Protein 2X9G (pdb70)

Nearest PDB structures (foldseek):
  4cm7-assembly1_B  TM=9.982E-01  e=1.549E-52  Trypanosoma brucei brucei
  4clo-assembly1_B  TM=9.879E-01  e=3.858E-52  Trypanosoma brucei brucei
  2yhu-assembly1_C  TM=1.003E+00  e=4.403E-51  Trypanosoma brucei
  3bmq-assembly1_B  TM=9.963E-01  e=1.317E-50  Trypanosoma brucei brucei
  4cm7-assembly1_A  TM=9.949E-01  e=1.399E-50  Trypanosoma brucei brucei

GO terms:
  GO:0047040 pteridine reductase activity (F, IMP)

Solvent-accessible surface area: 34287 Å² total; per-residue (Å²): 161,36,40,0,0,0,0,2,24,0,7,109,92,29,1,72,19,0,0,35,30,0,1,127,79,24,19,35,0,0,0,2,28,81,126,31,44,153,31,0,72,54,0,8,89,93,12,41,117,129,80,91,125,13,5,52,54,13,97,10,68,8,31,39,52,117,96,2,27,56,29,0,93,72,0,0,37,13,0,36,160,44,11,58,69,2,9,0,0,0,6,22,20,50,22,101,44,66,5,53,0,18,129,134,108,83,34,82,46,36,6,17,35,0,7,0,17,1,0,1,0,5,1,6,0,0,25,14,0,7,83,108,90,174,81,50,20,0,0,0,0,9,8,25,11,15,17,64,13,4,41,92,19,33,0,0,25,5,0,0,11,10,3,2,20,0,0,0,18,6,0,0,9,17,0,3,90,122,40,1,6,0,0,0,0,3,17,17,14,7,66,16,44,130,97,54,43,104,105,85,41,46,70,33,45,134,34,0,7,16,51,126,161,33,0,50,15,98,51,0,0,20,0,0,31,11,0,2,34,55,50,1,48,7,2,0,1,2,48,1,44,2,0,0,0,0,10,4,29,45,21,174,34,40,0,0,0,0,2,23,0,5,113,103,31,0,75,10,0,0,24,47,0,1,130,80,26,18,38,0,0,0,2,28,82,126,30,45,154,26,0,68,61,0,8,91,88,7,42,189,125,76,88,127,12,5,48,52,14,96,10,68,7,31,29,45,111,88,1,24,65,28,0,96,72,0,0,31,16,0,34,156,45,15,61,68,1,8,0,0,0,6,22,19,52,22,103,48,69,3,72,0,68,160,75,30,50,49,34,5,19,32,0,4,0,16,1,0,2,0,5,1,5,1,0,38,15,0,1,70,113,50,155,172,80,33,17,0,0,0,0,9,8,27,12,16,18,64,13,3,40,96,18,32,0,0,25,6,0,0,10,8,3,2,19,0,0,0,18,4,0,0,12,18,0,3,89,93,39,0,5,0,0,0,0,2,15,17,14,8,63,18,52,136,96,55,31,97,120,74,26,56,96,49,47,150,60,0,8,17,34,124,147,38,0,42,7,92,53,0,0,28,0,0,36,12,0,3,33,48,47,0,79,6,1,0,1,1,50,2,44,2,0,0,0,0,9,4,35,46,25,193,37,42,0,0,0,0,2,23,0,6,109,94,30,1,76,11,0,0,24,49,0,3,128,81,26,18,46,0,0,0,2,28,82,127,32,46,158,26,0,66,65,0,7,90,82,4,44,176,133,87,88,124,13,5,48,47,12,96,8,67,7,30,39,43,107,89,1,33,68,29,0,97,75,0,0,37,2,0,37,168,42,15,60,66,1,7,0,0,0,5,23,19,52,22,96,44,66,4,70,0,38,167,134,100,71,30,46,52,33,6,20,33,0,7,0,16,1,0,2,0,5,1,6,1,0,35,16,0,2,70,112,34,94,118,143,52,19,0,0,0,0,8,8,25,12,16,19,64,13,7,44,104,18,31,0,0,24,4,0,0,11,6,2,2,18,0,0,0,17,5,0,0,16,16,0,3,89,96,39,0,7,0,0,0,0,2,16,18,15,7,64,18,44,128,99,50,30,107,110,69,31,54,100,37,58,142,51,0,8,18,30,128,144,36,0,42,6,93,51,0,0,28,0,0,33,11,0,2,34,45,50,0,96,7,1,0,1,2,50,1,44,1,0,0,0,0,10,4,30,43,22,166,34,40,0,0,0,0,2,23,0,6,112,92,28,1,79,10,0,0,25,48,0,4,128,79,26,19,34,0,0,0,2,27,82,126,29,41,158,31,0,72,64,0,8,66,74,5,41,162,132,87,86,120,13,5,51,51,12,96,8,66,7,31,30,48,112,101,2,24,66,30,0,93,74,0,0,42,6,0,37,165,43,11,59,66,2,8,0,0,0,6,22,20,51,22,98,46,68,2,62,1,25,170,162,74,30,64,48,34,5,17,33,0,5,0,17,1,0,2,0,6,1,6,1,0,43,17,0,10,117,100,92,137,39,21,0,0,0,0,9,8,26,12,15,18,60,14,4,41,95,18,31,0,0,24,5,1,0,11,9,3,2,20,0,0,0,18,5,0,0,13,12,0,4,86,129,41,1,5,0,0,0,0,2,16,18,17,8,63,18,42,130,104,51,35,114,128,81,36,70,97,35,59,118,14,0,5,18,31,126,150,37,0,41,6,94,32,0,0,26,0,0,34,12,0,2,33,46,49,0,76,8,2,0,1,2,48,1,45,1,1,0,1,0,11,4,30,41,24

Structure (mmCIF, N/CA/C/O backbone):
data_2X9G
#
_entry.id   2X9G
#
_cell.length_a   74.720
_cell.length_b   90.570
_cell.length_c   82.580
_cell.angle_alpha   90.00
_cell.angle_beta   115.61
_cell.angle_gamma   90.00
#
_symmetry.space_group_name_H-M   'P 1 21 1'
#
loop_
_entity.id
_entity.type
_entity.pdbx_description
1 polymer 'PTERIDINE REDUCTASE'
2 non-polymer 'NADP NICOTINAMIDE-ADENINE-DINUCLEOTIDE PHOSPHATE'
3 non-polymer '2-{4-[2-(2-AMINO-4-OXO-4,7-DIHYDRO-3H-PYRROLO[2,3-D]PYRIMIDIN-5-YL)-ETHYL]-BENZOYLAMINO}-PENTANEDIOIC ACID'
4 non-polymer 'ACETATE ION'
5 water water
#
loop_
_atom_site.group_PDB
_atom_site.id
_atom_site.type_symbol
_atom_site.label_atom_id
_atom_site.label_alt_id
_atom_site.label_comp_id
_atom_site.label_asym_id
_atom_site.label_entity_id
_atom_site.label_seq_id
_atom_site.pdbx_PDB_ins_code
_atom_site.Cartn_x
_atom_site.Cartn_y
_atom_site.Cartn_z
_atom_site.occupancy
_atom_site.B_iso_or_equiv
_atom_site.auth_seq_id
_atom_site.auth_comp_id
_atom_site.auth_asym_id
_atom_site.auth_atom_id
_atom_site.pdbx_PDB_model_num
ATOM 1 N N . GLU A 1 22 ? 18.217 12.067 -11.742 1.00 57.61 2 GLU A N 1
ATOM 2 C CA . GLU A 1 22 ? 19.056 11.337 -10.775 1.00 42.60 2 GLU A CA 1
ATOM 3 C C . GLU A 1 22 ? 18.227 10.385 -9.945 1.00 33.14 2 GLU A C 1
ATOM 4 O O . GLU A 1 22 ? 17.069 10.556 -9.561 1.00 38.77 2 GLU A O 1
ATOM 15 N N . ALA A 1 23 ? 18.839 9.237 -9.593 1.00 26.05 3 ALA A N 1
ATOM 16 C CA . ALA A 1 23 ? 17.977 8.314 -8.869 1.00 21.08 3 ALA A CA 1
ATOM 17 C C . ALA A 1 23 ? 17.956 8.651 -7.396 1.00 17.29 3 ALA A C 1
ATOM 18 O O . ALA A 1 23 ? 18.958 9.044 -6.809 1.00 18.03 3 ALA A O 1
ATOM 25 N N . PRO A 1 24 ? 16.824 8.448 -6.762 1.00 13.90 4 PRO A N 1
ATOM 26 C CA . PRO A 1 24 ? 16.713 8.685 -5.308 1.00 13.19 4 PRO A CA 1
ATOM 27 C C . PRO A 1 24 ? 17.450 7.602 -4.562 1.00 11.76 4 PRO A C 1
ATOM 28 O O . PRO A 1 24 ? 17.804 6.580 -5.145 1.00 13.59 4 PRO A O 1
ATOM 39 N N . ALA A 1 25 ? 17.647 7.807 -3.267 1.00 11.29 5 ALA A N 1
ATOM 40 C CA . ALA A 1 25 ? 18.370 6.864 -2.429 1.00 10.45 5 ALA A CA 1
ATOM 41 C C . ALA A 1 25 ? 17.589 6.586 -1.146 1.00 10.03 5 ALA A C 1
ATOM 42 O O . ALA A 1 25 ? 16.913 7.434 -0.590 1.00 10.42 5 ALA A O 1
ATOM 49 N N . ALA A 1 26 ? 17.732 5.350 -0.672 1.00 9.51 6 ALA A N 1
ATOM 50 C CA . ALA A 1 26 ? 17.033 4.898 0.499 1.00 8.66 6 ALA A CA 1
ATOM 51 C C . ALA A 1 26 ? 17.957 4.143 1.441 1.00 9.18 6 ALA A C 1
ATOM 52 O O . ALA A 1 26 ? 18.839 3.432 0.983 1.00 10.62 6 ALA A O 1
ATOM 59 N N . VAL A 1 27 ? 17.720 4.319 2.732 1.00 8.30 7 VAL A N 1
ATOM 60 C CA . VAL A 1 27 ? 18.298 3.486 3.778 1.00 8.32 7 VAL A CA 1
ATOM 61 C C . VAL A 1 27 ? 17.264 2.478 4.254 1.00 7.59 7 VAL A C 1
ATOM 62 O O . VAL A 1 27 ? 16.137 2.889 4.603 1.00 8.65 7 VAL A O 1
ATOM 75 N N . VAL A 1 28 ? 17.605 1.201 4.315 1.00 7.86 8 VAL A N 1
ATOM 76 C CA . VAL A 1 28 ? 16.753 0.173 4.906 1.00 7.95 8 VAL A CA 1
ATOM 77 C C . VAL A 1 28 ? 17.550 -0.472 6.046 1.00 7.81 8 VAL A C 1
ATOM 78 O O . VAL A 1 28 ? 18.600 -1.059 5.804 1.00 8.20 8 VAL A O 1
ATOM 91 N N . THR A 1 29 ? 17.030 -0.384 7.264 1.00 7.53 9 THR A N 1
ATOM 92 C CA . THR A 1 29 ? 17.735 -1.017 8.378 1.00 7.41 9 THR A CA 1
ATOM 93 C C . THR A 1 29 ? 17.377 -2.491 8.451 1.00 7.94 9 THR A C 1
ATOM 94 O O . THR A 1 29 ? 16.265 -2.940 8.066 1.00 8.30 9 THR A O 1
ATOM 104 N N . GLY A 1 30 ? 18.345 -3.302 8.893 1.00 8.32 10 GLY A N 1
ATOM 105 C CA . GLY A 1 30 ? 18.118 -4.720 8.971 1.00 8.72 10 GLY A CA 1
ATOM 106 C C . GLY A 1 30 ? 17.699 -5.361 7.664 1.00 8.27 10 GLY A C 1
ATOM 107 O O . GLY A 1 30 ? 16.803 -6.182 7.603 1.00 10.03 10 GLY A O 1
ATOM 111 N N . ALA A 1 31 ? 18.468 -5.029 6.611 1.00 9.15 11 ALA A N 1
ATOM 112 C CA . ALA A 1 31 ? 18.058 -5.347 5.241 1.00 9.12 11 ALA A CA 1
ATOM 113 C C . ALA A 1 31 ? 18.730 -6.561 4.640 1.00 9.06 11 ALA A C 1
ATOM 114 O O . ALA A 1 31 ? 18.536 -6.823 3.441 1.00 9.99 11 ALA A O 1
ATOM 121 N N . ALA A 1 32 ? 19.505 -7.330 5.395 1.00 9.79 12 ALA A N 1
ATOM 122 C CA . ALA A 1 32 ? 20.194 -8.448 4.779 1.00 10.59 12 ALA A CA 1
ATOM 123 C C . ALA A 1 32 ? 19.272 -9.592 4.403 1.00 10.86 12 ALA A C 1
ATOM 124 O O . ALA A 1 32 ? 19.613 -10.345 3.498 1.00 13.22 12 ALA A O 1
ATOM 131 N N . LYS A 1 33 ? 18.186 -9.807 5.117 1.00 9.86 13 LYS A N 1
ATOM 132 C CA . LYS A 1 33 ? 17.356 -10.979 5.016 1.00 11.69 13 LYS A CA 1
ATOM 133 C C . LYS A 1 33 ? 15.891 -10.618 5.138 1.00 9.69 13 LYS A C 1
ATOM 134 O O . LYS A 1 33 ? 15.529 -9.517 5.566 1.00 10.61 13 LYS A O 1
ATOM 150 N N . ARG A 1 34 ? 15.036 -11.560 4.809 1.00 10.08 14 ARG A N 1
ATOM 151 C CA . ARG A 1 34 ? 13.632 -11.520 5.254 1.00 10.25 14 ARG A CA 1
ATOM 152 C C . ARG A 1 34 ? 12.926 -10.256 4.766 1.00 9.04 14 ARG A C 1
ATOM 153 O O . ARG A 1 34 ? 13.077 -9.884 3.599 1.00 10.11 14 ARG A O 1
ATOM 170 N N . ILE A 1 35 ? 12.139 -9.559 5.592 1.00 8.54 15 ILE A N 1
ATOM 171 C CA . ILE A 1 35 ? 11.368 -8.438 5.108 1.00 8.73 15 ILE A CA 1
ATOM 172 C C . ILE A 1 35 ? 12.234 -7.272 4.698 1.00 8.00 15 ILE A C 1
ATOM 173 O O . ILE A 1 35 ? 11.975 -6.623 3.687 1.00 8.12 15 ILE A O 1
ATOM 189 N N . GLY A 1 36 ? 13.307 -6.978 5.466 1.00 8.60 16 GLY A N 1
ATOM 190 C CA . GLY A 1 36 ? 14.178 -5.878 5.059 1.00 8.26 16 GLY A CA 1
ATOM 191 C C . GLY A 1 36 ? 14.828 -6.113 3.695 1.00 7.90 16 GLY A C 1
ATOM 192 O O . GLY A 1 36 ? 14.883 -5.157 2.898 1.00 8.31 16 GLY A O 1
ATOM 196 N N . ARG A 1 37 ? 15.274 -7.330 3.407 1.00 8.78 17 ARG A N 1
ATOM 197 C CA . ARG A 1 37 ? 15.799 -7.628 2.060 1.00 9.05 17 ARG A CA 1
ATOM 198 C C . ARG A 1 37 ? 14.707 -7.381 1.016 1.00 9.26 17 ARG A C 1
ATOM 199 O O . ARG A 1 37 ? 14.966 -6.781 -0.025 1.00 9.59 17 ARG A O 1
ATOM 216 N N . ALA A 1 38 ? 13.490 -7.849 1.252 1.00 9.19 18 ALA A N 1
ATOM 217 C CA . ALA A 1 38 ? 12.423 -7.689 0.298 1.00 9.01 18 ALA A CA 1
ATOM 218 C C . ALA A 1 38 ? 12.151 -6.211 0.019 1.00 8.72 18 ALA A C 1
ATOM 219 O O . ALA A 1 38 ? 11.902 -5.851 -1.119 1.00 9.57 18 ALA A O 1
ATOM 226 N N . ILE A 1 39 ? 12.171 -5.390 1.058 1.00 7.79 19 ILE A N 1
ATOM 227 C CA . ILE A 1 39 ? 12.001 -3.956 0.888 1.00 8.10 19 ILE A CA 1
ATOM 228 C C . ILE A 1 39 ? 13.147 -3.349 0.099 1.00 8.46 19 ILE A C 1
ATOM 229 O O . ILE A 1 39 ? 12.913 -2.581 -0.842 1.00 8.94 19 ILE A O 1
ATOM 245 N N . ALA A 1 40 ? 14.400 -3.686 0.447 1.00 9.03 20 ALA A N 1
ATOM 246 C CA . ALA A 1 40 ? 15.529 -3.195 -0.350 1.00 9.65 20 ALA A CA 1
ATOM 247 C C . ALA A 1 40 ? 15.451 -3.579 -1.813 1.00 9.61 20 ALA A C 1
ATOM 248 O O . ALA A 1 40 ? 15.678 -2.759 -2.717 1.00 10.36 20 ALA A O 1
ATOM 255 N N . VAL A 1 41 ? 15.113 -4.830 -2.084 1.00 10.15 21 VAL A N 1
ATOM 256 C CA . VAL A 1 41 ? 15.021 -5.320 -3.440 1.00 10.58 21 VAL A CA 1
ATOM 257 C C . VAL A 1 41 ? 13.919 -4.567 -4.204 1.00 10.19 21 VAL A C 1
ATOM 258 O O . VAL A 1 41 ? 14.136 -4.116 -5.325 1.00 12.06 21 VAL A O 1
ATOM 271 N N . LYS A 1 42 ? 12.742 -4.381 -3.563 1.00 10.80 22 LYS A N 1
ATOM 272 C CA . LYS A 1 42 ? 11.654 -3.703 -4.260 1.00 10.91 22 LYS A CA 1
ATOM 273 C C . LYS A 1 42 ? 11.995 -2.237 -4.488 1.00 10.69 22 LYS A C 1
ATOM 274 O O . LYS A 1 42 ? 11.689 -1.682 -5.564 1.00 10.86 22 LYS A O 1
ATOM 290 N N . LEU A 1 43 ? 12.600 -1.553 -3.501 1.00 9.99 23 LEU A N 1
ATOM 291 C CA . LEU A 1 43 ? 13.007 -0.186 -3.737 1.00 9.86 23 LEU A CA 1
ATOM 292 C C . LEU A 1 43 ? 14.003 -0.122 -4.906 1.00 10.45 23 LEU A C 1
ATOM 293 O O . LEU A 1 43 ? 13.930 0.756 -5.756 1.00 11.25 23 LEU A O 1
ATOM 309 N N . HIS A 1 44 ? 14.979 -1.061 -4.915 1.00 10.54 24 HIS A N 1
ATOM 310 C CA . HIS A 1 44 ? 15.965 -1.061 -5.977 1.00 11.12 24 HIS A CA 1
ATOM 311 C C . HIS A 1 44 ? 15.286 -1.243 -7.328 1.00 11.88 24 HIS A C 1
ATOM 312 O O . HIS A 1 44 ? 15.626 -0.607 -8.315 1.00 13.31 24 HIS A O 1
ATOM 325 N N . GLN A 1 45 ? 14.339 -2.161 -7.402 1.00 12.80 25 GLN A N 1
ATOM 326 C CA . GLN A 1 45 ? 13.606 -2.428 -8.639 1.00 14.02 25 GLN A CA 1
ATOM 327 C C . GLN A 1 45 ? 12.802 -1.219 -9.107 1.00 14.66 25 GLN A C 1
ATOM 328 O O . GLN A 1 45 ? 12.563 -1.079 -10.297 1.00 18.86 25 GLN A O 1
ATOM 340 N N . THR A 1 46 ? 12.388 -0.349 -8.190 1.00 14.19 26 THR A N 1
ATOM 341 C CA . THR A 1 46 ? 11.622 0.852 -8.430 1.00 15.32 26 THR A CA 1
ATOM 342 C C . THR A 1 46 ? 12.573 1.945 -8.905 1.00 15.24 26 THR A C 1
ATOM 343 O O . THR A 1 46 ? 12.171 2.954 -9.463 1.00 20.91 26 THR A O 1
ATOM 353 N N . GLY A 1 47 ? 13.898 1.766 -8.739 1.00 14.65 27 GLY A N 1
ATOM 354 C CA . GLY A 1 47 ? 14.853 2.739 -9.241 1.00 14.62 27 GLY A CA 1
ATOM 355 C C . GLY A 1 47 ? 15.673 3.410 -8.151 1.00 13.29 27 GLY A C 1
ATOM 356 O O . GLY A 1 47 ? 16.484 4.295 -8.457 1.00 15.46 27 GLY A O 1
ATOM 360 N N . TYR A 1 48 ? 15.486 3.021 -6.887 1.00 12.41 28 TYR A N 1
ATOM 361 C CA . TYR A 1 48 ? 16.305 3.561 -5.810 1.00 11.59 28 TYR A CA 1
ATOM 362 C C . TYR A 1 48 ? 17.698 2.912 -5.784 1.00 11.26 28 TYR A C 1
ATOM 363 O O . TYR A 1 48 ? 17.891 1.756 -6.073 1.00 12.82 28 TYR A O 1
ATOM 380 N N . ARG A 1 49 ? 18.636 3.737 -5.364 1.00 11.55 29 ARG A N 1
ATOM 381 C CA . ARG A 1 49 ? 19.912 3.298 -4.812 1.00 11.19 29 ARG A CA 1
ATOM 382 C C . ARG A 1 49 ? 19.669 2.976 -3.346 1.00 10.46 29 ARG A C 1
ATOM 383 O O . ARG A 1 49 ? 18.875 3.681 -2.726 1.00 12.14 29 ARG A O 1
ATOM 400 N N . VAL A 1 50 ? 20.343 1.964 -2.796 1.00 10.60 30 VAL A N 1
ATOM 401 C CA . VAL A 1 50 ? 19.996 1.526 -1.463 1.00 10.31 30 VAL A CA 1
ATOM 402 C C . VAL A 1 50 ? 21.278 1.330 -0.595 1.00 10.98 30 VAL A C 1
ATOM 403 O O . VAL A 1 50 ? 22.304 0.819 -1.019 1.00 11.47 30 VAL A O 1
ATOM 416 N N . VAL A 1 51 ? 21.110 1.732 0.676 1.00 10.59 31 VAL A N 1
ATOM 417 C CA . VAL A 1 51 ? 22.004 1.385 1.753 1.00 10.76 31 VAL A CA 1
ATOM 418 C C . VAL A 1 51 ? 21.342 0.207 2.499 1.00 10.29 31 VAL A C 1
ATOM 419 O O . VAL A 1 51 ? 20.261 0.335 3.078 1.00 10.36 31 VAL A O 1
ATOM 432 N N . ILE A 1 52 ? 22.031 -0.960 2.464 1.00 10.05 32 ILE A N 1
ATOM 433 C CA . ILE A 1 52 ? 21.617 -2.156 3.178 1.00 9.95 32 ILE A CA 1
ATOM 434 C C . ILE A 1 52 ? 22.337 -2.168 4.532 1.00 10.18 32 ILE A C 1
ATOM 435 O O . ILE A 1 52 ? 23.487 -2.522 4.628 1.00 10.47 32 ILE A O 1
ATOM 451 N N . HIS A 1 53 ? 21.619 -1.696 5.545 1.00 9.90 33 HIS A N 1
ATOM 452 C CA . HIS A 1 53 ? 22.153 -1.777 6.896 1.00 9.62 33 HIS A CA 1
ATOM 453 C C . HIS A 1 53 ? 21.967 -3.196 7.401 1.00 9.42 33 HIS A C 1
ATOM 454 O O . HIS A 1 53 ? 21.023 -3.906 7.104 1.00 10.18 33 HIS A O 1
ATOM 467 N N . TYR A 1 54 ? 22.963 -3.616 8.206 1.00 10.23 34 TYR A N 1
ATOM 468 C CA . TYR A 1 54 ? 22.933 -4.919 8.863 1.00 9.91 34 TYR A CA 1
ATOM 469 C C . TYR A 1 54 ? 23.673 -4.804 10.179 1.00 10.25 34 TYR A C 1
ATOM 470 O O . TYR A 1 54 ? 24.410 -3.847 10.432 1.00 10.00 34 TYR A O 1
ATOM 487 N N . HIS A 1 55 ? 23.499 -5.832 11.016 1.00 9.97 35 HIS A N 1
ATOM 488 C CA . HIS A 1 55 ? 24.188 -5.931 12.310 1.00 11.03 35 HIS A CA 1
ATOM 489 C C . HIS A 1 55 ? 25.143 -7.123 12.269 1.00 10.40 35 HIS A C 1
ATOM 490 O O . HIS A 1 55 ? 26.358 -6.932 12.117 1.00 13.34 35 HIS A O 1
ATOM 503 N N . ASN A 1 56 ? 24.648 -8.352 12.317 1.00 11.55 36 ASN A N 1
ATOM 504 C CA . ASN A 1 56 ? 25.488 -9.511 12.311 1.00 11.88 36 ASN A CA 1
ATOM 505 C C . ASN A 1 56 ? 25.519 -10.210 10.965 1.00 12.20 36 ASN A C 1
ATOM 506 O O . ASN A 1 56 ? 26.422 -11.046 10.720 1.00 15.15 36 ASN A O 1
ATOM 515 N N . SER A 1 57 ? 24.580 -9.931 10.059 1.00 11.61 37 SER A N 1
ATOM 516 C CA . SER A 1 57 ? 24.458 -10.761 8.865 1.00 12.55 37 SER A CA 1
ATOM 517 C C . SER A 1 57 ? 25.243 -10.235 7.684 1.00 13.13 37 SER A C 1
ATOM 518 O O . SER A 1 57 ? 24.709 -9.837 6.656 1.00 12.51 37 SER A O 1
ATOM 525 N N . ALA A 1 58 ? 26.569 -10.223 7.872 1.00 14.80 38 ALA A N 1
ATOM 526 C CA . ALA A 1 58 ? 27.480 -9.624 6.899 1.00 15.35 38 ALA A CA 1
ATOM 527 C C . ALA A 1 58 ? 27.451 -10.331 5.575 1.00 14.85 38 ALA A C 1
ATOM 528 O O . ALA A 1 58 ? 27.323 -9.715 4.523 1.00 15.67 38 ALA A O 1
ATOM 535 N N . GLU A 1 59 ? 27.575 -11.652 5.613 1.00 15.92 39 GLU A N 1
ATOM 536 C CA . GLU A 1 59 ? 27.619 -12.422 4.369 1.00 18.32 39 GLU A CA 1
ATOM 537 C C . GLU A 1 59 ? 26.346 -12.208 3.546 1.00 17.00 39 GLU A C 1
ATOM 538 O O . GLU A 1 59 ? 26.371 -11.993 2.329 1.00 15.48 39 GLU A O 1
ATOM 550 N N . ALA A 1 60 ? 25.200 -12.255 4.224 1.00 13.88 40 ALA A N 1
ATOM 551 C CA . ALA A 1 60 ? 23.941 -12.010 3.537 1.00 13.30 40 ALA A CA 1
ATOM 552 C C . ALA A 1 60 ? 23.801 -10.616 2.982 1.00 12.62 40 ALA A C 1
ATOM 553 O O . ALA A 1 60 ? 23.271 -10.415 1.872 1.00 13.36 40 ALA A O 1
ATOM 560 N N . ALA A 1 61 ? 24.246 -9.617 3.732 1.00 12.49 41 ALA A N 1
ATOM 561 C CA . ALA A 1 61 ? 24.158 -8.219 3.279 1.00 12.91 41 ALA A CA 1
ATOM 562 C C . ALA A 1 61 ? 25.003 -8.039 2.024 1.00 13.43 41 ALA A C 1
ATOM 563 O O . ALA A 1 61 ? 24.543 -7.438 1.049 1.00 12.53 41 ALA A O 1
ATOM 570 N N . VAL A 1 62 ? 26.247 -8.543 2.075 1.00 14.73 42 VAL A N 1
ATOM 571 C CA . VAL A 1 62 ? 27.149 -8.419 0.921 1.00 15.25 42 VAL A CA 1
ATOM 572 C C . VAL A 1 62 ? 26.612 -9.182 -0.255 1.00 15.09 42 VAL A C 1
ATOM 573 O O . VAL A 1 62 ? 26.684 -8.718 -1.395 1.00 15.84 42 VAL A O 1
ATOM 586 N N . SER A 1 63 ? 26.019 -10.357 -0.070 1.00 15.45 43 SER A N 1
ATOM 587 C CA . SER A 1 63 ? 25.455 -11.095 -1.206 1.00 16.12 43 SER A CA 1
ATOM 588 C C . SER A 1 63 ? 24.331 -10.318 -1.875 1.00 14.62 43 SER A C 1
ATOM 589 O O . SER A 1 63 ? 24.230 -10.288 -3.092 1.00 15.24 43 SER A O 1
ATOM 596 N N . LEU A 1 64 ? 23.492 -9.691 -1.065 1.00 14.10 44 LEU A N 1
ATOM 597 C CA . LEU A 1 64 ? 22.414 -8.851 -1.619 1.00 12.53 44 LEU A CA 1
ATOM 598 C C . LEU A 1 64 ? 22.969 -7.666 -2.377 1.00 12.49 44 LEU A C 1
ATOM 599 O O . LEU A 1 64 ? 22.589 -7.387 -3.520 1.00 13.05 44 LEU A O 1
ATOM 615 N N . ALA A 1 65 ? 23.904 -6.924 -1.788 1.00 13.44 45 ALA A N 1
ATOM 616 C CA . ALA A 1 65 ? 24.506 -5.781 -2.463 1.00 13.61 45 ALA A CA 1
ATOM 617 C C . ALA A 1 65 ? 25.120 -6.241 -3.777 1.00 15.20 45 ALA A C 1
ATOM 618 O O . ALA A 1 65 ? 24.951 -5.509 -4.756 1.00 15.53 45 ALA A O 1
ATOM 625 N N . ASP A 1 66 ? 25.800 -7.393 -3.819 1.00 15.82 46 ASP A N 1
ATOM 626 C CA . ASP A 1 66 ? 26.410 -7.852 -5.052 1.00 17.92 46 ASP A CA 1
ATOM 627 C C . ASP A 1 66 ? 25.354 -8.019 -6.143 1.00 17.77 46 ASP A C 1
ATOM 628 O O . ASP A 1 66 ? 25.549 -7.664 -7.302 1.00 19.68 46 ASP A O 1
ATOM 637 N N . GLU A 1 67 ? 24.244 -8.635 -5.726 1.00 17.44 47 GLU A N 1
ATOM 638 C CA . GLU A 1 67 ? 23.201 -8.897 -6.706 1.00 19.10 47 GLU A CA 1
ATOM 639 C C . GLU A 1 67 ? 22.642 -7.617 -7.285 1.00 19.19 47 GLU A C 1
ATOM 640 O O . GLU A 1 67 ? 22.370 -7.506 -8.484 1.00 20.47 47 GLU A O 1
ATOM 652 N N . LEU A 1 68 ? 22.429 -6.644 -6.387 1.00 15.44 48 LEU A N 1
ATOM 653 C CA . LEU A 1 68 ? 21.812 -5.383 -6.841 1.00 15.11 48 LEU A CA 1
ATOM 654 C C . LEU A 1 68 ? 22.775 -4.595 -7.722 1.00 16.16 48 LEU A C 1
ATOM 655 O O . LEU A 1 68 ? 22.383 -4.013 -8.759 1.00 16.21 48 LEU A O 1
ATOM 671 N N . ASN A 1 69 ? 24.052 -4.579 -7.359 1.00 14.54 49 ASN A N 1
ATOM 672 C CA . ASN A 1 69 ? 25.063 -3.910 -8.199 1.00 17.63 49 ASN A CA 1
ATOM 673 C C . ASN A 1 69 ? 25.285 -4.595 -9.532 1.00 20.41 49 ASN A C 1
ATOM 674 O O . ASN A 1 69 ? 25.636 -3.970 -10.502 1.00 21.01 49 ASN A O 1
ATOM 683 N N . LYS A 1 70 ? 25.063 -5.903 -9.609 1.00 21.49 50 LYS A N 1
ATOM 684 C CA . LYS A 1 70 ? 25.133 -6.625 -10.880 1.00 24.76 50 LYS A CA 1
ATOM 685 C C . LYS A 1 70 ? 23.993 -6.138 -11.792 1.00 24.28 50 LYS A C 1
ATOM 686 O O . LYS A 1 70 ? 24.206 -5.952 -12.995 1.00 28.46 50 LYS A O 1
ATOM 693 N N . GLU A 1 71 ? 22.823 -5.882 -11.236 1.00 21.31 51 GLU A N 1
ATOM 694 C CA . GLU A 1 71 ? 21.737 -5.298 -12.016 1.00 23.90 51 GLU A CA 1
ATOM 695 C C . GLU A 1 71 ? 22.047 -3.888 -12.469 1.00 23.08 51 GLU A C 1
ATOM 696 O O . GLU A 1 71 ? 21.852 -3.522 -13.647 1.00 25.03 51 GLU A O 1
ATOM 708 N N . ARG A 1 72 ? 22.511 -3.036 -11.577 1.00 21.40 52 ARG A N 1
ATOM 709 C CA . ARG A 1 72 ? 22.814 -1.648 -11.958 1.00 21.67 52 ARG A CA 1
ATOM 710 C C . ARG A 1 72 ? 24.049 -1.254 -11.162 1.00 20.93 52 ARG A C 1
ATOM 711 O O . ARG A 1 72 ? 24.027 -1.253 -9.931 1.00 18.22 52 ARG A O 1
ATOM 728 N N . SER A 1 73 ? 25.156 -0.940 -11.817 1.00 23.28 53 SER A N 1
ATOM 729 C CA . SER A 1 73 ? 26.404 -0.615 -11.132 1.00 25.02 53 SER A CA 1
ATOM 730 C C . SER A 1 73 ? 26.265 0.560 -10.168 1.00 21.49 53 SER A C 1
ATOM 731 O O . SER A 1 73 ? 25.583 1.537 -10.441 1.00 23.13 53 SER A O 1
ATOM 738 N N . ASN A 1 74 ? 26.922 0.397 -9.010 1.00 21.11 54 ASN A N 1
ATOM 739 C CA . ASN A 1 74 ? 27.097 1.366 -7.973 1.00 21.45 54 ASN A CA 1
ATOM 740 C C . ASN A 1 74 ? 25.748 1.915 -7.484 1.00 19.32 54 ASN A C 1
ATOM 741 O O . ASN A 1 74 ? 25.555 3.121 -7.330 1.00 20.53 54 ASN A O 1
ATOM 750 N N . THR A 1 75 ? 24.831 0.979 -7.252 1.00 15.57 55 THR A N 1
ATOM 751 C CA . THR A 1 75 ? 23.558 1.393 -6.686 1.00 15.19 55 THR A CA 1
ATOM 752 C C . THR A 1 75 ? 23.230 0.765 -5.359 1.00 13.48 55 THR A C 1
ATOM 753 O O . THR A 1 75 ? 22.116 0.992 -4.859 1.00 13.13 55 THR A O 1
ATOM 763 N N . ALA A 1 76 ? 24.143 0.028 -4.746 1.00 12.89 56 ALA A N 1
ATOM 764 C CA . ALA A 1 76 ? 23.912 -0.633 -3.454 1.00 12.24 56 ALA A CA 1
ATOM 765 C C . ALA A 1 76 ? 25.214 -0.562 -2.658 1.00 12.79 56 ALA A C 1
ATOM 766 O O . ALA A 1 76 ? 26.277 -0.813 -3.231 1.00 14.74 56 ALA A O 1
ATOM 773 N N . VAL A 1 77 ? 25.126 -0.226 -1.388 1.00 11.87 57 VAL A N 1
ATOM 774 C CA . VAL A 1 77 ? 26.226 -0.341 -0.444 1.00 12.67 57 VAL A CA 1
ATOM 775 C C . VAL A 1 77 ? 25.699 -0.971 0.826 1.00 12.44 57 VAL A C 1
ATOM 776 O O . VAL A 1 77 ? 24.502 -0.861 1.108 1.00 14.66 57 VAL A O 1
ATOM 789 N N . VAL A 1 78 ? 26.561 -1.609 1.591 1.00 14.05 58 VAL A N 1
ATOM 790 C CA . VAL A 1 78 ? 26.209 -2.082 2.943 1.00 13.16 58 VAL A CA 1
ATOM 791 C C . VAL A 1 78 ? 26.703 -1.110 3.993 1.00 12.44 58 VAL A C 1
ATOM 792 O O . VAL A 1 78 ? 27.650 -0.348 3.794 1.00 14.62 58 VAL A O 1
ATOM 805 N N . CYS A 1 79 ? 26.074 -1.161 5.154 1.00 11.58 59 CYS A N 1
ATOM 806 C CA . CYS A 1 79 ? 26.468 -0.329 6.288 1.00 12.07 59 CYS A CA 1
ATOM 807 C C . CYS A 1 79 ? 26.209 -1.095 7.580 1.00 12.69 59 CYS A C 1
ATOM 808 O O . CYS A 1 79 ? 25.033 -1.429 7.875 1.00 13.07 59 CYS A O 1
ATOM 815 N N . GLN A 1 80 ? 27.247 -1.392 8.347 1.00 12.18 60 GLN A N 1
ATOM 816 C CA . GLN A 1 80 ? 27.071 -2.174 9.567 1.00 11.09 60 GLN A CA 1
ATOM 817 C C . GLN A 1 80 ? 26.842 -1.228 10.737 1.00 11.34 60 GLN A C 1
ATOM 818 O O . GLN A 1 80 ? 27.552 -0.233 10.930 1.00 13.05 60 GLN A O 1
ATOM 830 N N . ALA A 1 81 ? 25.911 -1.595 11.630 1.00 10.54 61 ALA A N 1
ATOM 831 C CA . ALA A 1 81 ? 25.762 -0.889 12.900 1.00 10.62 61 ALA A CA 1
ATOM 832 C C . ALA A 1 81 ? 24.920 -1.711 13.878 1.00 10.56 61 ALA A C 1
ATOM 833 O O . ALA A 1 81 ? 23.918 -2.324 13.463 1.00 11.39 61 ALA A O 1
ATOM 840 N N . ASP A 1 82 ? 25.293 -1.692 15.141 1.00 10.61 62 ASP A N 1
ATOM 841 C CA . ASP A 1 82 ? 24.429 -2.129 16.229 1.00 9.95 62 ASP A CA 1
ATOM 842 C C . ASP A 1 82 ? 23.470 -1.006 16.592 1.00 9.20 62 ASP A C 1
ATOM 843 O O . ASP A 1 82 ? 23.886 0.147 16.810 1.00 10.67 62 ASP A O 1
ATOM 852 N N . LEU A 1 83 ? 22.189 -1.357 16.647 1.00 8.66 63 LEU A N 1
ATOM 853 C CA . LEU A 1 83 ? 21.157 -0.376 16.990 1.00 9.36 63 LEU A CA 1
ATOM 854 C C . LEU A 1 83 ? 20.605 -0.526 18.399 1.00 8.87 63 LEU A C 1
ATOM 855 O O . LEU A 1 83 ? 19.599 0.087 18.779 1.00 9.79 63 LEU A O 1
ATOM 871 N N . THR A 1 84 ? 21.317 -1.287 19.243 1.00 9.25 64 THR A N 1
ATOM 872 C CA . THR A 1 84 ? 21.037 -1.319 20.673 1.00 9.06 64 THR A CA 1
ATOM 873 C C . THR A 1 84 ? 21.213 0.074 21.257 1.00 8.36 64 THR A C 1
ATOM 874 O O . THR A 1 84 ? 22.085 0.828 20.879 1.00 10.04 64 THR A O 1
ATOM 884 N N . ASN A 1 85 ? 20.358 0.399 22.248 1.00 8.99 65 ASN A N 1
ATOM 885 C CA . ASN A 1 85 ? 20.522 1.708 22.893 1.00 8.65 65 ASN A CA 1
ATOM 886 C C . ASN A 1 85 ? 21.826 1.830 23.673 1.00 8.73 65 ASN A C 1
ATOM 887 O O . ASN A 1 85 ? 22.203 0.862 24.328 1.00 10.08 65 ASN A O 1
ATOM 896 N N . SER A 1 86 ? 22.467 2.975 23.585 1.00 9.65 66 SER A N 1
ATOM 897 C CA . SER A 1 86 ? 23.706 3.289 24.329 1.00 9.71 66 SER A CA 1
ATOM 898 C C . SER A 1 86 ? 23.964 4.768 24.113 1.00 10.05 66 SER A C 1
ATOM 899 O O . SER A 1 86 ? 23.310 5.395 23.312 1.00 10.61 66 SER A O 1
ATOM 906 N N . ASN A 1 87 ? 24.978 5.295 24.784 1.00 10.09 67 ASN A N 1
ATOM 907 C CA . ASN A 1 87 ? 25.315 6.685 24.605 1.00 10.95 67 ASN A CA 1
ATOM 908 C C . ASN A 1 87 ? 25.955 6.939 23.243 1.00 10.59 67 ASN A C 1
ATOM 909 O O . ASN A 1 87 ? 25.984 8.119 22.906 1.00 13.09 67 ASN A O 1
ATOM 918 N N . VAL A 1 88 ? 26.404 5.941 22.503 1.00 11.35 68 VAL A N 1
ATOM 919 C CA . VAL A 1 88 ? 26.933 6.211 21.170 1.00 11.01 68 VAL A CA 1
ATOM 920 C C . VAL A 1 88 ? 25.882 5.925 20.119 1.00 10.42 68 VAL A C 1
ATOM 921 O O . VAL A 1 88 ? 26.109 6.200 18.937 1.00 11.78 68 VAL A O 1
ATOM 954 N N . LEU A 1 89 ? 24.693 5.409 20.463 1.00 9.51 69 LEU A N 1
ATOM 955 C CA . LEU A 1 89 ? 23.683 5.190 19.423 1.00 9.42 69 LEU A CA 1
ATOM 956 C C . LEU A 1 89 ? 23.368 6.423 18.598 1.00 9.52 69 LEU A C 1
ATOM 957 O O . LEU A 1 89 ? 23.221 6.269 17.368 1.00 9.44 69 LEU A O 1
ATOM 973 N N . PRO A 1 90 ? 23.259 7.628 19.142 1.00 9.07 70 PRO A N 1
ATOM 974 C CA . PRO A 1 90 ? 23.029 8.791 18.251 1.00 9.92 70 PRO A CA 1
ATOM 975 C C . PRO A 1 90 ? 24.102 8.943 17.173 1.00 10.38 70 PRO A C 1
ATOM 976 O O . PRO A 1 90 ? 23.750 9.217 16.018 1.00 9.99 70 PRO A O 1
ATOM 987 N N . ALA A 1 91 ? 25.369 8.749 17.555 1.00 10.54 71 ALA A N 1
ATOM 988 C CA . ALA A 1 91 ? 26.424 8.846 16.550 1.00 11.02 71 ALA A CA 1
ATOM 989 C C . ALA A 1 91 ? 26.334 7.734 15.539 1.00 10.53 71 ALA A C 1
ATOM 990 O O . ALA A 1 91 ? 26.559 7.950 14.329 1.00 10.99 71 ALA A O 1
ATOM 997 N N . SER A 1 92 ? 25.997 6.527 15.962 1.00 10.17 72 SER A N 1
ATOM 998 C CA . SER A 1 92 ? 25.850 5.438 14.987 1.00 10.70 72 SER A CA 1
ATOM 999 C C . SER A 1 92 ? 24.727 5.731 14.002 1.00 10.23 72 SER A C 1
ATOM 1000 O O . SER A 1 92 ? 24.851 5.444 12.785 1.00 10.28 72 SER A O 1
ATOM 1007 N N . CYS A 1 93 ? 23.609 6.244 14.506 1.00 10.42 73 CYS A N 1
ATOM 1008 C CA . CYS A 1 93 ? 22.489 6.543 13.588 1.00 9.82 73 CYS A CA 1
ATOM 1009 C C . CYS A 1 93 ? 22.834 7.689 12.627 1.00 9.70 73 CYS A C 1
ATOM 1010 O O . CYS A 1 93 ? 22.498 7.625 11.454 1.00 10.40 73 CYS A O 1
ATOM 1017 N N . GLU A 1 94 ? 23.508 8.701 13.132 1.00 10.66 74 GLU A N 1
ATOM 1018 C CA . GLU A 1 94 ? 23.977 9.753 12.271 1.00 10.76 74 GLU A CA 1
ATOM 1019 C C . GLU A 1 94 ? 24.878 9.183 11.159 1.00 11.39 74 GLU A C 1
ATOM 1020 O O . GLU A 1 94 ? 24.781 9.600 10.012 1.00 11.31 74 GLU A O 1
ATOM 1032 N N . GLU A 1 95 ? 25.742 8.249 11.522 1.00 11.23 75 GLU A N 1
ATOM 1033 C CA . GLU A 1 95 ? 26.639 7.667 10.552 1.00 11.08 75 GLU A CA 1
ATOM 1034 C C . GLU A 1 95 ? 25.893 6.844 9.495 1.00 11.24 75 GLU A C 1
ATOM 1035 O O . GLU A 1 95 ? 26.392 6.830 8.368 1.00 12.36 75 GLU A O 1
ATOM 1047 N N . ILE A 1 96 ? 24.848 6.147 9.853 1.00 10.19 76 ILE A N 1
ATOM 1048 C CA . ILE A 1 96 ? 24.054 5.436 8.834 1.00 9.93 76 ILE A CA 1
ATOM 1049 C C . ILE A 1 96 ? 23.519 6.383 7.801 1.00 10.29 76 ILE A C 1
ATOM 1050 O O . ILE A 1 96 ? 23.619 6.136 6.608 1.00 11.21 76 ILE A O 1
ATOM 1066 N N . ILE A 1 97 ? 22.936 7.491 8.237 1.00 10.58 77 ILE A N 1
ATOM 1067 C CA . ILE A 1 97 ? 22.413 8.490 7.275 1.00 10.69 77 ILE A CA 1
ATOM 1068 C C . ILE A 1 97 ? 23.605 9.083 6.510 1.00 11.37 77 ILE A C 1
ATOM 1069 O O . ILE A 1 97 ? 23.509 9.268 5.275 1.00 12.86 77 ILE A O 1
ATOM 1085 N N . ASN A 1 98 ? 24.708 9.377 7.210 1.00 11.90 78 ASN A N 1
ATOM 1086 C CA . ASN A 1 98 ? 25.872 9.900 6.496 1.00 13.21 78 ASN A CA 1
ATOM 1087 C C . ASN A 1 98 ? 26.373 8.968 5.417 1.00 12.58 78 ASN A C 1
ATOM 1088 O O . ASN A 1 98 ? 26.811 9.418 4.366 1.00 14.48 78 ASN A O 1
ATOM 1097 N N . SER A 1 99 ? 26.265 7.657 5.652 1.00 12.56 79 SER A N 1
ATOM 1098 C CA . SER A 1 99 ? 26.723 6.639 4.691 1.00 12.61 79 SER A CA 1
ATOM 1099 C C . SER A 1 99 ? 25.889 6.711 3.427 1.00 12.22 79 SER A C 1
ATOM 1100 O O . SER A 1 99 ? 26.463 6.472 2.322 1.00 12.74 79 SER A O 1
ATOM 1107 N N . CYS A 1 100 ? 24.597 7.048 3.480 1.00 12.31 80 CYS A N 1
ATOM 1108 C CA . CYS A 1 100 ? 23.792 7.218 2.283 1.00 11.22 80 CYS A CA 1
ATOM 1109 C C . CYS A 1 100 ? 24.233 8.440 1.502 1.00 11.78 80 CYS A C 1
ATOM 1110 O O . CYS A 1 100 ? 24.350 8.377 0.261 1.00 12.23 80 CYS A O 1
ATOM 1117 N N . PHE A 1 101 ? 24.461 9.564 2.210 1.00 11.46 81 PHE A N 1
ATOM 1118 C CA . PHE A 1 101 ? 24.976 10.722 1.493 1.00 13.29 81 PHE A CA 1
ATOM 1119 C C . PHE A 1 101 ? 26.371 10.463 0.919 1.00 13.49 81 PHE A C 1
ATOM 1120 O O . PHE A 1 101 ? 26.624 10.924 -0.203 1.00 16.61 81 PHE A O 1
ATOM 1137 N N . ARG A 1 102 ? 27.247 9.772 1.647 1.00 14.36 82 ARG A N 1
ATOM 1138 C CA A ARG A 1 102 ? 28.571 9.492 1.080 0.55 15.55 82 ARG A CA 1
ATOM 1139 C CA B ARG A 1 102 ? 28.571 9.452 1.111 0.45 15.54 82 ARG A CA 1
ATOM 1140 C C . ARG A 1 102 ? 28.518 8.654 -0.184 1.00 15.24 82 ARG A C 1
ATOM 1141 O O . ARG A 1 102 ? 29.253 8.931 -1.155 1.00 16.54 82 ARG A O 1
ATOM 1173 N N . ALA A 1 103 ? 27.656 7.639 -0.208 1.00 14.58 83 ALA A N 1
ATOM 1174 C CA . ALA A 1 103 ? 27.589 6.798 -1.367 1.00 14.90 83 ALA A CA 1
ATOM 1175 C C . ALA A 1 103 ? 26.830 7.433 -2.538 1.00 14.55 83 ALA A C 1
ATOM 1176 O O . ALA A 1 103 ? 27.252 7.270 -3.660 1.00 14.46 83 ALA A O 1
ATOM 1183 N N . PHE A 1 104 ? 25.747 8.141 -2.221 1.00 14.40 84 PHE A N 1
ATOM 1184 C CA . PHE A 1 104 ? 24.786 8.497 -3.260 1.00 13.76 84 PHE A CA 1
ATOM 1185 C C . PHE A 1 104 ? 24.465 9.977 -3.351 1.00 14.22 84 PHE A C 1
ATOM 1186 O O . PHE A 1 104 ? 23.764 10.404 -4.277 1.00 17.08 84 PHE A O 1
ATOM 1203 N N . GLY A 1 105 ? 24.938 10.784 -2.420 1.00 14.26 85 GLY A N 1
ATOM 1204 C CA . GLY A 1 105 ? 24.766 12.222 -2.452 1.00 14.76 85 GLY A CA 1
ATOM 1205 C C . GLY A 1 105 ? 23.442 12.767 -2.001 1.00 14.11 85 GLY A C 1
ATOM 1206 O O . GLY A 1 105 ? 23.173 13.980 -2.109 1.00 17.39 85 GLY A O 1
ATOM 1210 N N . ARG A 1 106 ? 22.602 11.915 -1.477 1.00 13.12 86 ARG A N 1
ATOM 1211 C CA . ARG A 1 106 ? 21.223 12.275 -1.134 1.00 12.63 86 ARG A CA 1
ATOM 1212 C C . ARG A 1 106 ? 20.692 11.136 -0.281 1.00 11.63 86 ARG A C 1
ATOM 1213 O O . ARG A 1 106 ? 21.212 10.038 -0.294 1.00 11.52 86 ARG A O 1
ATOM 1230 N N . CYS A 1 107 ? 19.576 11.375 0.422 1.00 10.75 87 CYS A N 1
ATOM 1231 C CA . CYS A 1 107 ? 18.853 10.367 1.181 1.00 10.83 87 CYS A CA 1
ATOM 1232 C C . CYS A 1 107 ? 17.388 10.768 1.215 1.00 10.46 87 CYS A C 1
ATOM 1233 O O . CYS A 1 107 ? 16.995 11.666 1.922 1.00 11.34 87 CYS A O 1
ATOM 1240 N N . ASP A 1 108 ? 16.623 10.080 0.391 1.00 9.81 88 ASP A N 1
ATOM 1241 C CA . ASP A 1 108 ? 15.207 10.396 0.176 1.00 8.90 88 ASP A CA 1
ATOM 1242 C C . ASP A 1 108 ? 14.234 9.631 1.073 1.00 9.29 88 ASP A C 1
ATOM 1243 O O . ASP A 1 108 ? 13.147 10.116 1.362 1.00 8.91 88 ASP A O 1
ATOM 1252 N N . VAL A 1 109 ? 14.619 8.403 1.428 1.00 8.98 89 VAL A N 1
ATOM 1253 C CA . VAL A 1 109 ? 13.747 7.447 2.098 1.00 8.21 89 VAL A CA 1
ATOM 1254 C C . VAL A 1 109 ? 14.540 6.747 3.196 1.00 7.41 89 VAL A C 1
ATOM 1255 O O . VAL A 1 109 ? 15.665 6.337 3.008 1.00 8.47 89 VAL A O 1
ATOM 1268 N N . LEU A 1 110 ? 13.892 6.654 4.372 1.00 7.96 90 LEU A N 1
ATOM 1269 C CA . LEU A 1 110 ? 14.376 5.867 5.477 1.00 7.67 90 LEU A CA 1
ATOM 1270 C C . LEU A 1 110 ? 13.325 4.828 5.847 1.00 6.66 90 LEU A C 1
ATOM 1271 O O . LEU A 1 110 ? 12.183 5.185 6.095 1.00 7.66 90 LEU A O 1
ATOM 1287 N N . VAL A 1 111 ? 13.717 3.562 5.889 1.00 7.49 91 VAL A N 1
ATOM 1288 C CA . VAL A 1 111 ? 12.844 2.475 6.320 1.00 7.05 91 VAL A CA 1
ATOM 1289 C C . VAL A 1 111 ? 13.408 1.857 7.600 1.00 6.97 91 VAL A C 1
ATOM 1290 O O . VAL A 1 111 ? 14.507 1.250 7.631 1.00 7.77 91 VAL A O 1
ATOM 1303 N N . ASN A 1 112 ? 12.673 2.034 8.680 1.00 6.79 92 ASN A N 1
ATOM 1304 C CA . ASN A 1 112 ? 13.058 1.495 9.992 1.00 6.57 92 ASN A CA 1
ATOM 1305 C C . ASN A 1 112 ? 12.470 0.111 10.154 1.00 6.79 92 ASN A C 1
ATOM 1306 O O . ASN A 1 112 ? 11.324 -0.039 10.565 1.00 7.15 92 ASN A O 1
ATOM 1315 N N . ASN A 1 113 ? 13.243 -0.905 9.780 1.00 6.68 93 ASN A N 1
ATOM 1316 C CA . ASN A 1 113 ? 12.866 -2.301 9.752 1.00 6.80 93 ASN A CA 1
ATOM 1317 C C . ASN A 1 113 ? 13.545 -3.153 10.809 1.00 6.71 93 ASN A C 1
ATOM 1318 O O . ASN A 1 113 ? 12.962 -4.104 11.324 1.00 7.76 93 ASN A O 1
ATOM 1327 N N . ALA A 1 114 ? 14.817 -2.882 11.132 1.00 7.38 94 ALA A N 1
ATOM 1328 C CA . ALA A 1 114 ? 15.583 -3.700 12.062 1.00 7.45 94 ALA A CA 1
ATOM 1329 C C . ALA A 1 114 ? 14.855 -3.807 13.400 1.00 7.07 94 ALA A C 1
ATOM 1330 O O . ALA A 1 114 ? 14.278 -2.841 13.885 1.00 8.02 94 ALA A O 1
ATOM 1337 N N . SER A 1 115 ? 14.955 -4.973 14.026 1.00 7.58 95 SER A N 1
ATOM 1338 C CA . SER A 1 115 ? 14.172 -5.205 15.223 1.00 7.35 95 SER A CA 1
ATOM 1339 C C . SER A 1 115 ? 14.665 -6.397 15.979 1.00 8.22 95 SER A C 1
ATOM 1340 O O . SER A 1 115 ? 14.729 -7.518 15.433 1.00 9.72 95 SER A O 1
ATOM 1347 N N . ALA A 1 116 ? 14.983 -6.210 17.264 1.00 8.20 96 ALA A N 1
ATOM 1348 C CA . ALA A 1 116 ? 15.164 -7.329 18.164 1.00 8.98 96 ALA A CA 1
ATOM 1349 C C . ALA A 1 116 ? 13.809 -7.819 18.629 1.00 8.84 96 ALA A C 1
ATOM 1350 O O . ALA A 1 116 ? 12.878 -7.026 18.804 1.00 9.27 96 ALA A O 1
ATOM 1357 N N . PHE A 1 117 ? 13.668 -9.126 18.821 1.00 10.49 97 PHE A N 1
ATOM 1358 C CA . PHE A 1 117 ? 12.396 -9.761 19.111 1.00 10.85 97 PHE A CA 1
ATOM 1359 C C . PHE A 1 117 ? 12.626 -11.038 19.911 1.00 10.44 97 PHE A C 1
ATOM 1360 O O . PHE A 1 117 ? 13.191 -12.013 19.393 1.00 12.64 97 PHE A O 1
ATOM 1377 N N . TYR A 1 118 ? 12.237 -11.031 21.170 1.00 9.56 98 TYR A N 1
ATOM 1378 C CA . TYR A 1 118 ? 12.324 -12.174 22.038 1.00 9.78 98 TYR A CA 1
ATOM 1379 C C . TYR A 1 118 ? 11.490 -11.849 23.284 1.00 9.59 98 TYR A C 1
ATOM 1380 O O . TYR A 1 118 ? 11.254 -10.670 23.561 1.00 10.12 98 TYR A O 1
ATOM 1397 N N . PRO A 1 119 ? 11.065 -12.898 23.984 1.00 10.40 99 PRO A N 1
ATOM 1398 C CA . PRO A 1 119 ? 10.236 -12.638 25.174 1.00 11.08 99 PRO A CA 1
ATOM 1399 C C . PRO A 1 119 ? 11.070 -12.159 26.359 1.00 10.37 99 PRO A C 1
ATOM 1400 O O . PRO A 1 119 ? 12.253 -12.418 26.507 1.00 11.71 99 PRO A O 1
ATOM 1411 N N . THR A 1 120 ? 10.414 -11.409 27.227 1.00 10.33 100 THR A N 1
ATOM 1412 C CA . THR A 1 120 ? 10.910 -10.833 28.466 1.00 10.25 100 THR A CA 1
ATOM 1413 C C . THR A 1 120 ? 9.839 -10.998 29.525 1.00 10.51 100 THR A C 1
ATOM 1414 O O . THR A 1 120 ? 9.074 -10.063 29.805 1.00 11.09 100 THR A O 1
ATOM 1424 N N . PRO A 1 121 ? 9.691 -12.190 30.097 1.00 10.94 101 PRO A N 1
ATOM 1425 C CA . PRO A 1 121 ? 8.603 -12.411 31.063 1.00 11.68 101 PRO A CA 1
ATOM 1426 C C . PRO A 1 121 ? 8.703 -11.514 32.284 1.00 11.12 101 PRO A C 1
ATOM 1427 O O . PRO A 1 121 ? 9.784 -11.193 32.768 1.00 12.98 101 PRO A O 1
ATOM 1438 N N . LEU A 1 122 ? 7.530 -11.083 32.742 1.00 11.77 102 LEU A N 1
ATOM 1439 C CA . LEU A 1 122 ? 7.460 -10.243 33.910 1.00 11.10 102 LEU A CA 1
ATOM 1440 C C . LEU A 1 122 ? 7.746 -11.070 35.188 1.00 15.54 102 LEU A C 1
ATOM 1441 O O . LEU A 1 122 ? 8.240 -10.479 36.158 1.00 19.85 102 LEU A O 1
ATOM 1457 N N . VAL A 1 123 ? 7.405 -12.357 35.189 1.00 17.77 103 VAL A N 1
ATOM 1458 C CA . VAL A 1 123 ? 7.631 -13.187 36.406 1.00 21.56 103 VAL A CA 1
ATOM 1459 C C . VAL A 1 123 ? 8.615 -14.271 36.059 1.00 26.39 103 VAL A C 1
ATOM 1460 O O . VAL A 1 123 ? 8.492 -14.806 34.938 1.00 28.02 103 VAL A O 1
ATOM 1473 N N . GLN A 1 124 ? 9.537 -14.490 36.973 1.00 35.60 104 GLN A N 1
ATOM 1474 C CA . GLN A 1 124 ? 10.657 -15.411 36.815 1.00 42.22 104 GLN A CA 1
ATOM 1475 C C . GLN A 1 124 ? 10.431 -16.596 37.746 1.00 45.88 104 GLN A C 1
ATOM 1476 O O . GLN A 1 124 ? 10.916 -17.688 37.415 1.00 55.04 104 GLN A O 1
ATOM 1488 N N . GLY A 1 133 ? 22.831 -15.586 29.772 1.00 55.78 113 GLY A N 1
ATOM 1489 C CA . GLY A 1 133 ? 21.573 -14.877 29.671 1.00 47.26 113 GLY A CA 1
ATOM 1490 C C . GLY A 1 133 ? 21.664 -13.384 29.941 1.00 42.34 113 GLY A C 1
ATOM 1491 O O . GLY A 1 133 ? 22.366 -12.878 30.829 1.00 47.67 113 GLY A O 1
ATOM 1494 N N . LYS A 1 134 ? 20.906 -12.636 29.142 1.00 32.12 114 LYS A N 1
ATOM 1495 C CA . LYS A 1 134 ? 21.018 -11.186 29.139 1.00 25.88 114 LYS A CA 1
ATOM 1496 C C . LYS A 1 134 ? 20.491 -10.548 30.421 1.00 21.58 114 LYS A C 1
ATOM 1497 O O . LYS A 1 134 ? 19.513 -11.008 30.970 1.00 21.86 114 LYS A O 1
ATOM 1513 N N . THR A 1 135 ? 21.147 -9.487 30.868 1.00 18.23 115 THR A N 1
ATOM 1514 C CA . THR A 1 135 ? 20.615 -8.673 31.952 1.00 17.05 115 THR A CA 1
ATOM 1515 C C . THR A 1 135 ? 19.329 -7.961 31.478 1.00 14.36 115 THR A C 1
ATOM 1516 O O . THR A 1 135 ? 19.135 -7.754 30.280 1.00 13.31 115 THR A O 1
ATOM 1526 N N . VAL A 1 136 ? 18.476 -7.577 32.386 1.00 14.08 116 VAL A N 1
ATOM 1527 C CA A VAL A 1 136 ? 17.242 -6.863 31.991 0.58 13.31 116 VAL A CA 1
ATOM 1528 C CA B VAL A 1 136 ? 17.269 -6.818 32.073 0.42 13.53 116 VAL A CA 1
ATOM 1529 C C . VAL A 1 136 ? 17.678 -5.530 31.384 1.00 13.36 116 VAL A C 1
ATOM 1530 O O . VAL A 1 136 ? 17.044 -5.094 30.433 1.00 13.45 116 VAL A O 1
ATOM 1554 N N . GLU A 1 137 ? 18.765 -4.892 31.827 1.00 15.13 117 GLU A N 1
ATOM 1555 C CA . GLU A 1 137 ? 19.226 -3.639 31.218 1.00 16.39 117 GLU A CA 1
ATOM 1556 C C . GLU A 1 137 ? 19.543 -3.852 29.727 1.00 13.24 117 GLU A C 1
ATOM 1557 O O . GLU A 1 137 ? 19.254 -3.000 28.891 1.00 12.22 117 GLU A O 1
ATOM 1569 N N . THR A 1 138 ? 20.214 -4.958 29.414 1.00 11.84 118 THR A N 1
ATOM 1570 C CA . THR A 1 138 ? 20.548 -5.284 28.019 1.00 12.98 118 THR A CA 1
ATOM 1571 C C . THR A 1 138 ? 19.273 -5.558 27.230 1.00 10.89 118 THR A C 1
ATOM 1572 O O . THR A 1 138 ? 19.152 -5.147 26.088 1.00 11.34 118 THR A O 1
ATOM 1582 N N . GLN A 1 139 ? 18.293 -6.225 27.837 1.00 10.06 119 GLN A N 1
ATOM 1583 C CA . GLN A 1 139 ? 17.051 -6.490 27.130 1.00 10.03 119 GLN A CA 1
ATOM 1584 C C . GLN A 1 139 ? 16.320 -5.202 26.812 1.00 9.00 119 GLN A C 1
ATOM 1585 O O . GLN A 1 139 ? 15.776 -5.061 25.703 1.00 8.95 119 GLN A O 1
ATOM 1597 N N . VAL A 1 140 ? 16.280 -4.278 27.749 1.00 9.04 120 VAL A N 1
ATOM 1598 C CA . VAL A 1 140 ? 15.716 -2.982 27.513 1.00 9.10 120 VAL A CA 1
ATOM 1599 C C . VAL A 1 140 ? 16.459 -2.304 26.377 1.00 9.11 120 VAL A C 1
ATOM 1600 O O . VAL A 1 140 ? 15.847 -1.774 25.427 1.00 9.57 120 VAL A O 1
ATOM 1613 N N . ALA A 1 141 ? 17.784 -2.289 26.463 1.00 9.18 121 ALA A N 1
ATOM 1614 C CA . ALA A 1 141 ? 18.572 -1.587 25.488 1.00 9.31 121 ALA A CA 1
ATOM 1615 C C . ALA A 1 141 ? 18.352 -2.137 24.085 1.00 8.10 121 ALA A C 1
ATOM 1616 O O . ALA A 1 141 ? 18.238 -1.371 23.118 1.00 9.32 121 ALA A O 1
ATOM 1623 N N . GLU A 1 142 ? 18.278 -3.462 23.958 1.00 8.44 122 GLU A N 1
ATOM 1624 C CA . GLU A 1 142 ? 18.126 -4.082 22.657 1.00 9.51 122 GLU A CA 1
ATOM 1625 C C . GLU A 1 142 ? 16.710 -3.901 22.122 1.00 8.74 122 GLU A C 1
ATOM 1626 O O . GLU A 1 142 ? 16.460 -3.510 20.982 1.00 8.82 122 GLU A O 1
ATOM 1638 N N . LEU A 1 143 ? 15.706 -4.232 22.928 1.00 8.62 123 LEU A N 1
ATOM 1639 C CA . LEU A 1 143 ? 14.311 -4.246 22.449 1.00 8.19 123 LEU A CA 1
ATOM 1640 C C . LEU A 1 143 ? 13.780 -2.836 22.246 1.00 7.42 123 LEU A C 1
ATOM 1641 O O . LEU A 1 143 ? 13.126 -2.581 21.235 1.00 8.23 123 LEU A O 1
ATOM 1657 N N . ILE A 1 144 ? 14.002 -1.955 23.209 1.00 8.24 124 ILE A N 1
ATOM 1658 C CA . ILE A 1 144 ? 13.582 -0.595 23.063 1.00 7.99 124 ILE A CA 1
ATOM 1659 C C . ILE A 1 144 ? 14.470 0.165 22.112 1.00 7.73 124 ILE A C 1
ATOM 1660 O O . ILE A 1 144 ? 14.000 1.023 21.359 1.00 8.07 124 ILE A O 1
ATOM 1676 N N . GLY A 1 145 ? 15.779 -0.107 22.123 1.00 8.02 125 GLY A N 1
ATOM 1677 C CA . GLY A 1 145 ? 16.685 0.548 21.187 1.00 8.15 125 GLY A CA 1
ATOM 1678 C C . GLY A 1 145 ? 16.364 0.299 19.744 1.00 7.71 125 GLY A C 1
ATOM 1679 O O . GLY A 1 145 ? 16.157 1.203 18.940 1.00 8.42 125 GLY A O 1
ATOM 1683 N N . THR A 1 146 ? 16.263 -0.987 19.370 1.00 7.98 126 THR A N 1
ATOM 1684 C CA . THR A 1 146 ? 16.049 -1.317 17.975 1.00 7.90 126 THR A CA 1
ATOM 1685 C C . THR A 1 146 ? 14.663 -0.906 17.479 1.00 8.21 126 THR A C 1
ATOM 1686 O O . THR A 1 146 ? 14.525 -0.395 16.388 1.00 8.77 126 THR A O 1
ATOM 1696 N N . ASN A 1 147 ? 13.637 -1.116 18.311 1.00 7.50 127 ASN A N 1
ATOM 1697 C CA . ASN A 1 147 ? 12.270 -0.914 17.854 1.00 7.66 127 ASN A CA 1
ATOM 1698 C C . ASN A 1 147 ? 11.785 0.498 17.995 1.00 7.36 127 ASN A C 1
ATOM 1699 O O . ASN A 1 147 ? 10.788 0.847 17.356 1.00 8.69 127 ASN A O 1
ATOM 1708 N N . ALA A 1 148 ? 12.466 1.342 18.768 1.00 7.50 128 ALA A N 1
ATOM 1709 C CA . ALA A 1 148 ? 11.977 2.689 19.060 1.00 7.80 128 ALA A CA 1
ATOM 1710 C C . ALA A 1 148 ? 13.068 3.764 19.076 1.00 7.18 128 ALA A C 1
ATOM 1711 O O . ALA A 1 148 ? 12.911 4.787 18.395 1.00 7.62 128 ALA A O 1
ATOM 1718 N N . ILE A 1 149 ? 14.124 3.595 19.872 1.00 7.14 129 ILE A N 1
ATOM 1719 C CA . ILE A 1 149 ? 15.068 4.691 20.030 1.00 7.20 129 ILE A CA 1
ATOM 1720 C C . ILE A 1 149 ? 15.902 4.886 18.758 1.00 6.68 129 ILE A C 1
ATOM 1721 O O . ILE A 1 149 ? 16.071 6.033 18.336 1.00 7.63 129 ILE A O 1
ATOM 1744 N N . ALA A 1 150 ? 16.392 3.780 18.163 1.00 7.42 130 ALA A N 1
ATOM 1745 C CA . ALA A 1 150 ? 17.147 3.925 16.913 1.00 7.48 130 ALA A CA 1
ATOM 1746 C C . ALA A 1 150 ? 16.261 4.511 15.849 1.00 7.71 130 ALA A C 1
ATOM 1747 O O . ALA A 1 150 ? 16.682 5.460 15.152 1.00 8.17 130 ALA A O 1
ATOM 1754 N N . PRO A 1 151 ? 14.997 4.095 15.614 1.00 7.21 131 PRO A N 1
ATOM 1755 C CA . PRO A 1 151 ? 14.126 4.800 14.675 1.00 7.49 131 PRO A CA 1
ATOM 1756 C C . PRO A 1 151 ? 14.045 6.296 14.938 1.00 7.03 131 PRO A C 1
ATOM 1757 O O . PRO A 1 151 ? 14.073 7.121 14.003 1.00 7.80 131 PRO A O 1
ATOM 1768 N N . PHE A 1 152 ? 13.920 6.701 16.206 1.00 6.90 132 PHE A N 1
ATOM 1769 C CA . PHE A 1 152 ? 13.857 8.114 16.592 1.00 7.10 132 PHE A CA 1
ATOM 1770 C C . PHE A 1 152 ? 15.139 8.846 16.193 1.00 6.74 132 PHE A C 1
ATOM 1771 O O . PHE A 1 152 ? 15.062 9.940 15.623 1.00 7.81 132 PHE A O 1
ATOM 1788 N N . LEU A 1 153 ? 16.294 8.285 16.545 1.00 7.32 133 LEU A N 1
ATOM 1789 C CA . LEU A 1 153 ? 17.577 8.932 16.232 1.00 7.37 133 LEU A CA 1
ATOM 1790 C C . LEU A 1 153 ? 17.843 9.000 14.732 1.00 7.61 133 LEU A C 1
ATOM 1791 O O . LEU A 1 153 ? 18.346 10.011 14.234 1.00 8.77 133 LEU A O 1
ATOM 1807 N N . LEU A 1 154 ? 17.521 7.932 14.034 1.00 7.61 134 LEU A N 1
ATOM 1808 C CA . LEU A 1 154 ? 17.626 7.912 12.560 1.00 7.76 134 LEU A CA 1
ATOM 1809 C C . LEU A 1 154 ? 16.713 8.978 11.944 1.00 7.79 134 LEU A C 1
ATOM 1810 O O . LEU A 1 154 ? 17.089 9.576 10.943 1.00 8.53 134 LEU A O 1
ATOM 1826 N N . THR A 1 155 ? 15.519 9.128 12.490 1.00 7.99 135 THR A N 1
ATOM 1827 C CA . THR A 1 155 ? 14.569 10.126 12.045 1.00 8.02 135 THR A CA 1
ATOM 1828 C C . THR A 1 155 ? 15.145 11.518 12.272 1.00 7.87 135 THR A C 1
ATOM 1829 O O . THR A 1 155 ? 15.122 12.354 11.365 1.00 8.97 135 THR A O 1
ATOM 1839 N N . MET A 1 156 ? 15.732 11.765 13.443 1.00 8.29 136 MET A N 1
ATOM 1840 C CA . MET A 1 156 ? 16.405 13.031 13.692 1.00 8.93 136 MET A CA 1
ATOM 1841 C C . MET A 1 156 ? 17.518 13.307 12.664 1.00 8.73 136 MET A C 1
ATOM 1842 O O . MET A 1 156 ? 17.573 14.390 12.072 1.00 10.19 136 MET A O 1
ATOM 1867 N N . SER A 1 157 ? 18.365 12.283 12.460 1.00 8.84 137 SER A N 1
ATOM 1868 C CA . SER A 1 157 ? 19.495 12.492 11.559 1.00 9.78 137 SER A CA 1
ATOM 1869 C C . SER A 1 157 ? 19.037 12.665 10.124 1.00 9.89 137 SER A C 1
ATOM 1870 O O . SER A 1 157 ? 19.588 13.495 9.371 1.00 11.21 137 SER A O 1
ATOM 1877 N N . PHE A 1 158 ? 18.048 11.891 9.723 1.00 9.56 138 PHE A N 1
ATOM 1878 C CA . PHE A 1 158 ? 17.475 12.026 8.377 1.00 9.57 138 PHE A CA 1
ATOM 1879 C C . PHE A 1 158 ? 16.977 13.449 8.152 1.00 9.19 138 PHE A C 1
ATOM 1880 O O . PHE A 1 158 ? 17.226 14.071 7.130 1.00 10.97 138 PHE A O 1
ATOM 1897 N N . ALA A 1 159 ? 16.177 13.927 9.105 1.00 9.27 139 ALA A N 1
ATOM 1898 C CA . ALA A 1 159 ? 15.624 15.255 8.953 1.00 11.30 139 ALA A CA 1
ATOM 1899 C C . ALA A 1 159 ? 16.671 16.344 8.976 1.00 11.35 139 ALA A C 1
ATOM 1900 O O . ALA A 1 159 ? 16.606 17.303 8.221 1.00 13.82 139 ALA A O 1
ATOM 1907 N N . GLN A 1 160 ? 17.658 16.184 9.860 1.00 11.56 140 GLN A N 1
ATOM 1908 C CA . GLN A 1 160 ? 18.651 17.235 10.027 1.00 13.16 140 GLN A CA 1
ATOM 1909 C C . GLN A 1 160 ? 19.455 17.432 8.746 1.00 13.48 140 GLN A C 1
ATOM 1910 O O . GLN A 1 160 ? 19.871 18.553 8.432 1.00 16.67 140 GLN A O 1
ATOM 1922 N N . ARG A 1 161 ? 19.691 16.348 7.992 1.00 14.30 141 ARG A N 1
ATOM 1923 C CA . ARG A 1 161 ? 20.509 16.415 6.789 1.00 17.19 141 ARG A CA 1
ATOM 1924 C C . ARG A 1 161 ? 19.733 16.944 5.612 1.00 20.56 141 ARG A C 1
ATOM 1925 O O . ARG A 1 161 ? 20.343 17.287 4.590 1.00 28.73 141 ARG A O 1
ATOM 1942 N N . GLN A 1 162 ? 18.449 17.105 5.600 1.00 20.45 142 GLN A N 1
ATOM 1943 C CA . GLN A 1 162 ? 17.814 17.507 4.331 1.00 23.76 142 GLN A CA 1
ATOM 1944 C C . GLN A 1 162 ? 18.063 18.945 3.845 1.00 30.23 142 GLN A C 1
ATOM 1945 O O . GLN A 1 162 ? 18.398 19.792 4.656 1.00 48.41 142 GLN A O 1
ATOM 1957 N N . SER A 1 171 ? 8.426 17.935 -6.699 1.00 58.54 151 SER A N 1
ATOM 1958 C CA . SER A 1 171 ? 9.858 17.718 -6.972 1.00 57.70 151 SER A CA 1
ATOM 1959 C C . SER A 1 171 ? 10.429 16.602 -6.094 1.00 52.46 151 SER A C 1
ATOM 1960 O O . SER A 1 171 ? 10.662 15.418 -6.417 1.00 51.08 151 SER A O 1
ATOM 1966 N N . SER A 1 172 ? 10.687 16.934 -4.826 1.00 41.02 152 SER A N 1
ATOM 1967 C CA . SER A 1 172 ? 11.277 15.985 -3.901 1.00 34.08 152 SER A CA 1
ATOM 1968 C C . SER A 1 172 ? 10.175 15.121 -3.338 1.00 23.96 152 SER A C 1
ATOM 1969 O O . SER A 1 172 ? 9.013 15.567 -3.294 1.00 25.89 152 SER A O 1
ATOM 1976 N N . ASN A 1 173 ? 10.475 13.901 -2.919 1.00 16.20 153 ASN A N 1
ATOM 1977 C CA . ASN A 1 173 ? 9.458 13.083 -2.237 1.00 10.96 153 ASN A CA 1
ATOM 1978 C C . ASN A 1 173 ? 10.155 12.318 -1.105 1.00 9.46 153 ASN A C 1
ATOM 1979 O O . ASN A 1 173 ? 10.479 11.144 -1.204 1.00 10.88 153 ASN A O 1
ATOM 1988 N N . LEU A 1 174 ? 10.329 13.069 -0.022 1.00 8.69 154 LEU A N 1
ATOM 1989 C CA . LEU A 1 174 ? 11.029 12.550 1.155 1.00 8.94 154 LEU A CA 1
ATOM 1990 C C . LEU A 1 174 ? 10.065 11.829 2.088 1.00 7.91 154 LEU A C 1
ATOM 1991 O O . LEU A 1 174 ? 9.025 12.372 2.428 1.00 8.51 154 LEU A O 1
ATOM 2007 N N . SER A 1 175 ? 10.409 10.610 2.552 1.00 7.69 155 SER A N 1
ATOM 2008 C CA . SER A 1 175 ? 9.555 9.977 3.540 1.00 8.04 155 SER A CA 1
ATOM 2009 C C . SER A 1 175 ? 10.300 8.893 4.340 1.00 7.98 155 SER A C 1
ATOM 2010 O O . SER A 1 175 ? 11.365 8.439 3.969 1.00 8.12 155 SER A O 1
ATOM 2017 N N . ILE A 1 176 ? 9.646 8.583 5.435 1.00 6.95 156 ILE A N 1
ATOM 2018 C CA . ILE A 1 176 ? 10.091 7.551 6.378 1.00 6.93 156 ILE A CA 1
ATOM 2019 C C . ILE A 1 176 ? 8.984 6.534 6.477 1.00 6.37 156 ILE A C 1
ATOM 2020 O O . ILE A 1 176 ? 7.811 6.928 6.579 1.00 6.97 156 ILE A O 1
ATOM 2036 N N . VAL A 1 177 ? 9.334 5.247 6.546 1.00 6.58 157 VAL A N 1
ATOM 2037 C CA . VAL A 1 177 ? 8.380 4.176 6.784 1.00 6.08 157 VAL A CA 1
ATOM 2038 C C . VAL A 1 177 ? 8.923 3.331 7.946 1.00 6.21 157 VAL A C 1
ATOM 2039 O O . VAL A 1 177 ? 10.052 2.844 7.898 1.00 6.82 157 VAL A O 1
ATOM 2052 N N . ASN A 1 178 ? 8.100 3.196 8.960 1.00 6.09 158 ASN A N 1
ATOM 2053 C CA . ASN A 1 178 ? 8.387 2.403 10.161 1.00 5.98 158 ASN A CA 1
ATOM 2054 C C . ASN A 1 178 ? 7.683 1.084 10.064 1.00 6.31 158 ASN A C 1
ATOM 2055 O O . ASN A 1 178 ? 6.465 1.045 9.819 1.00 6.71 158 ASN A O 1
ATOM 2064 N N . LEU A 1 179 ? 8.375 -0.013 10.344 1.00 6.61 159 LEU A N 1
ATOM 2065 C CA . LEU A 1 179 ? 7.792 -1.363 10.384 1.00 6.45 159 LEU A CA 1
ATOM 2066 C C . LEU A 1 179 ? 7.222 -1.575 11.796 1.00 6.36 159 LEU A C 1
ATOM 2067 O O . LEU A 1 179 ? 7.982 -1.734 12.758 1.00 7.87 159 LEU A O 1
ATOM 2083 N N . CYS A 1 180 ? 5.916 -1.509 11.888 1.00 6.66 160 CYS A N 1
ATOM 2084 C CA . CYS A 1 180 ? 5.076 -1.595 13.076 1.00 7.03 160 CYS A CA 1
ATOM 2085 C C . CYS A 1 180 ? 4.634 -3.037 13.273 1.00 6.74 160 CYS A C 1
ATOM 2086 O O . CYS A 1 180 ? 5.267 -3.962 12.796 1.00 10.25 160 CYS A O 1
ATOM 2093 N N . ASP A 1 181 ? 3.557 -3.250 13.976 1.00 7.68 161 ASP A N 1
ATOM 2094 C CA . ASP A 1 181 ? 3.041 -4.584 14.264 1.00 6.54 161 ASP A CA 1
ATOM 2095 C C . ASP A 1 181 ? 1.548 -4.460 14.387 1.00 6.83 161 ASP A C 1
ATOM 2096 O O . ASP A 1 181 ? 1.014 -3.753 15.248 1.00 7.82 161 ASP A O 1
ATOM 2105 N N . ALA A 1 182 ? 0.799 -5.105 13.496 1.00 6.83 162 ALA A N 1
ATOM 2106 C CA . ALA A 1 182 ? -0.646 -5.074 13.497 1.00 7.16 162 ALA A CA 1
ATOM 2107 C C . ALA A 1 182 ? -1.274 -5.614 14.761 1.00 7.84 162 ALA A C 1
ATOM 2108 O O . ALA A 1 182 ? -2.408 -5.287 15.087 1.00 8.73 162 ALA A O 1
ATOM 2115 N N . MET A 1 183 ? -0.518 -6.430 15.493 1.00 7.18 163 MET A N 1
ATOM 2116 C CA . MET A 1 183 ? -1.001 -7.064 16.713 1.00 8.53 163 MET A CA 1
ATOM 2117 C C . MET A 1 183 ? -0.579 -6.293 17.942 1.00 8.39 163 MET A C 1
ATOM 2118 O O . MET A 1 183 ? -0.632 -6.860 19.046 1.00 10.14 163 MET A O 1
ATOM 2132 N N . VAL A 1 184 ? -0.200 -5.022 17.810 1.00 8.81 164 VAL A N 1
ATOM 2133 C CA . VAL A 1 184 ? 0.345 -4.247 18.953 1.00 10.42 164 VAL A CA 1
ATOM 2134 C C . VAL A 1 184 ? -0.648 -4.150 20.088 1.00 10.33 164 VAL A C 1
ATOM 2135 O O . VAL A 1 184 ? -0.171 -3.971 21.222 1.00 12.98 164 VAL A O 1
ATOM 2148 N N . ASP A 1 185 ? -1.941 -4.188 19.841 1.00 9.13 165 ASP A N 1
ATOM 2149 C CA . ASP A 1 185 ? -2.936 -4.110 20.892 1.00 10.23 165 ASP A CA 1
ATOM 2150 C C . ASP A 1 185 ? -3.512 -5.466 21.294 1.00 10.36 165 ASP A C 1
ATOM 2151 O O . ASP A 1 185 ? -4.449 -5.545 22.116 1.00 12.87 165 ASP A O 1
ATOM 2160 N N . GLN A 1 186 ? -2.963 -6.522 20.747 1.00 9.87 166 GLN A N 1
ATOM 2161 C CA . GLN A 1 186 ? -3.294 -7.874 21.140 1.00 11.82 166 GLN A CA 1
ATOM 2162 C C . GLN A 1 186 ? -1.986 -8.642 21.320 1.00 12.24 166 GLN A C 1
ATOM 2163 O O . GLN A 1 186 ? -1.633 -9.537 20.526 1.00 14.25 166 GLN A O 1
ATOM 2175 N N . PRO A 1 187 ? -1.237 -8.230 22.352 1.00 12.87 167 PRO A N 1
ATOM 2176 C CA . PRO A 1 187 ? 0.156 -8.647 22.396 1.00 15.85 167 PRO A CA 1
ATOM 2177 C C . PRO A 1 187 ? 0.336 -10.124 22.699 1.00 13.86 167 PRO A C 1
ATOM 2178 O O . PRO A 1 187 ? -0.479 -10.841 23.271 1.00 13.76 167 PRO A O 1
ATOM 2189 N N . CYS A 1 188 ? 1.519 -10.612 22.322 1.00 15.71 168 CYS A N 1
ATOM 2190 C CA . CYS A 1 188 ? 1.845 -11.983 22.663 1.00 14.51 168 CYS A CA 1
ATOM 2191 C C . CYS A 1 188 ? 2.302 -12.040 24.099 1.00 11.97 168 CYS A C 1
ATOM 2192 O O . CYS A 1 188 ? 2.922 -11.135 24.618 1.00 12.64 168 CYS A O 1
ATOM 2199 N N . MET A 1 189 ? 1.979 -13.170 24.705 1.00 14.55 169 MET A N 1
ATOM 2200 C CA . MET A 1 189 ? 2.285 -13.406 26.090 1.00 13.78 169 MET A CA 1
ATOM 2201 C C . MET A 1 189 ? 3.761 -13.276 26.352 1.00 11.72 169 MET A C 1
ATOM 2202 O O . MET A 1 189 ? 4.532 -13.907 25.626 1.00 12.63 169 MET A O 1
ATOM 2216 N N . ALA A 1 190 ? 4.195 -12.538 27.354 1.00 11.99 170 ALA A N 1
ATOM 2217 C CA . ALA A 1 190 ? 5.549 -12.437 27.846 1.00 12.94 170 ALA A CA 1
ATOM 2218 C C . ALA A 1 190 ? 6.422 -11.610 26.912 1.00 9.70 170 ALA A C 1
ATOM 2219 O O . ALA A 1 190 ? 7.671 -11.648 27.025 1.00 11.65 170 ALA A O 1
ATOM 2226 N N . PHE A 1 191 ? 5.876 -10.793 26.022 1.00 9.21 171 PHE A N 1
ATOM 2227 C CA . PHE A 1 191 ? 6.634 -9.936 25.110 1.00 9.10 171 PHE A CA 1
ATOM 2228 C C . PHE A 1 191 ? 6.497 -8.461 25.488 1.00 8.47 171 PHE A C 1
ATOM 2229 O O . PHE A 1 191 ? 6.468 -7.576 24.639 1.00 8.56 171 PHE A O 1
ATOM 2246 N N . SER A 1 192 ? 6.470 -8.127 26.791 1.00 8.76 172 SER A N 1
ATOM 2247 C CA A SER A 1 192 ? 6.146 -6.745 27.110 0.39 8.05 172 SER A CA 1
ATOM 2248 C CA B SER A 1 192 ? 6.201 -6.764 27.184 0.61 8.26 172 SER A CA 1
ATOM 2249 C C . SER A 1 192 ? 7.173 -5.748 26.592 1.00 7.31 172 SER A C 1
ATOM 2250 O O . SER A 1 192 ? 6.747 -4.708 26.105 1.00 6.97 172 SER A O 1
ATOM 2262 N N . LEU A 1 193 ? 8.478 -5.990 26.664 1.00 7.83 173 LEU A N 1
ATOM 2263 C CA . LEU A 1 193 ? 9.397 -4.960 26.192 1.00 7.23 173 LEU A CA 1
ATOM 2264 C C . LEU A 1 193 ? 9.332 -4.788 24.671 1.00 6.69 173 LEU A C 1
ATOM 2265 O O . LEU A 1 193 ? 9.361 -3.654 24.178 1.00 7.02 173 LEU A O 1
ATOM 2281 N N . TYR A 1 194 ? 9.236 -5.881 23.934 1.00 7.28 174 TYR A N 1
ATOM 2282 C CA . TYR A 1 194 ? 9.023 -5.783 22.482 1.00 7.30 174 TYR A CA 1
ATOM 2283 C C . TYR A 1 194 ? 7.782 -4.949 22.186 1.00 6.95 174 TYR A C 1
ATOM 2284 O O . TYR A 1 194 ? 7.787 -4.056 21.351 1.00 6.74 174 TYR A O 1
ATOM 2301 N N . ASN A 1 195 ? 6.687 -5.284 22.847 1.00 6.57 175 ASN A N 1
ATOM 2302 C CA . ASN A 1 195 ? 5.407 -4.597 22.621 1.00 6.60 175 ASN A CA 1
ATOM 2303 C C . ASN A 1 195 ? 5.482 -3.127 22.987 1.00 6.25 175 ASN A C 1
ATOM 2304 O O . ASN A 1 195 ? 4.937 -2.284 22.295 1.00 6.38 175 ASN A O 1
ATOM 2313 N N . MET A 1 196 ? 6.172 -2.819 24.119 1.00 6.39 176 MET A N 1
ATOM 2314 C CA . MET A 1 196 ? 6.391 -1.426 24.489 1.00 6.44 176 MET A CA 1
ATOM 2315 C C . MET A 1 196 ? 7.161 -0.717 23.376 1.00 6.22 176 MET A C 1
ATOM 2316 O O . MET A 1 196 ? 6.856 0.448 23.035 1.00 6.60 176 MET A O 1
ATOM 2330 N N . GLY A 1 197 ? 8.177 -1.350 22.822 1.00 6.32 177 GLY A N 1
ATOM 2331 C CA . GLY A 1 197 ? 8.933 -0.783 21.732 1.00 6.42 177 GLY A CA 1
ATOM 2332 C C . GLY A 1 197 ? 8.090 -0.477 20.501 1.00 6.08 177 GLY A C 1
ATOM 2333 O O . GLY A 1 197 ? 8.191 0.605 19.932 1.00 6.34 177 GLY A O 1
ATOM 2337 N N . LYS A 1 198 ? 7.242 -1.448 20.111 1.00 5.81 178 LYS A N 1
ATOM 2338 C CA . LYS A 1 198 ? 6.384 -1.220 18.951 1.00 5.69 178 LYS A CA 1
ATOM 2339 C C . LYS A 1 198 ? 5.306 -0.192 19.221 1.00 5.55 178 LYS A C 1
ATOM 2340 O O . LYS A 1 198 ? 4.950 0.543 18.331 1.00 6.71 178 LYS A O 1
ATOM 2356 N N . HIS A 1 199 ? 4.807 -0.102 20.447 1.00 6.08 179 HIS A N 1
ATOM 2357 C CA . HIS A 1 199 ? 3.858 0.977 20.780 1.00 6.46 179 HIS A CA 1
ATOM 2358 C C . HIS A 1 199 ? 4.546 2.322 20.711 1.00 5.91 179 HIS A C 1
ATOM 2359 O O . HIS A 1 199 ? 4.018 3.308 20.181 1.00 6.58 179 HIS A O 1
ATOM 2374 N N . ALA A 1 200 ? 5.779 2.411 21.264 1.00 6.22 180 ALA A N 1
ATOM 2375 C CA . ALA A 1 200 ? 6.552 3.644 21.131 1.00 6.11 180 ALA A CA 1
ATOM 2376 C C . ALA A 1 200 ? 6.759 4.033 19.674 1.00 6.19 180 ALA A C 1
ATOM 2377 O O . ALA A 1 200 ? 6.754 5.222 19.346 1.00 6.81 180 ALA A O 1
ATOM 2384 N N . LEU A 1 201 ? 6.950 3.036 18.806 1.00 6.42 181 LEU A N 1
ATOM 2385 C CA . LEU A 1 201 ? 7.161 3.325 17.388 1.00 6.12 181 LEU A CA 1
ATOM 2386 C C . LEU A 1 201 ? 5.902 3.912 16.755 1.00 6.32 181 LEU A C 1
ATOM 2387 O O . LEU A 1 201 ? 6.028 4.758 15.856 1.00 6.28 181 LEU A O 1
ATOM 2403 N N . VAL A 1 202 ? 4.719 3.507 17.184 1.00 6.79 182 VAL A N 1
ATOM 2404 C CA . VAL A 1 202 ? 3.474 4.197 16.755 1.00 6.91 182 VAL A CA 1
ATOM 2405 C C . VAL A 1 202 ? 3.507 5.651 17.121 1.00 6.36 182 VAL A C 1
ATOM 2406 O O . VAL A 1 202 ? 3.211 6.554 16.338 1.00 6.57 182 VAL A O 1
ATOM 2419 N N . GLY A 1 203 ? 3.888 5.894 18.391 1.00 6.20 183 GLY A N 1
ATOM 2420 C CA . GLY A 1 203 ? 3.998 7.259 18.845 1.00 6.46 183 GLY A CA 1
ATOM 2421 C C . GLY A 1 203 ? 4.993 8.076 18.043 1.00 6.59 183 GLY A C 1
ATOM 2422 O O . GLY A 1 203 ? 4.733 9.229 17.700 1.00 7.36 183 GLY A O 1
ATOM 2426 N N . LEU A 1 204 ? 6.173 7.530 17.775 1.00 6.35 184 LEU A N 1
ATOM 2427 C CA . LEU A 1 204 ? 7.158 8.219 16.941 1.00 6.76 184 LEU A CA 1
ATOM 2428 C C . LEU A 1 204 ? 6.565 8.505 15.562 1.00 5.91 184 LEU A C 1
ATOM 2429 O O . LEU A 1 204 ? 6.762 9.578 15.017 1.00 6.83 184 LEU A O 1
ATOM 2445 N N . THR A 1 205 ? 5.927 7.480 14.968 1.00 5.95 185 THR A N 1
ATOM 2446 C CA . THR A 1 205 ? 5.372 7.699 13.615 1.00 6.18 185 THR A CA 1
ATOM 2447 C C . THR A 1 205 ? 4.471 8.930 13.564 1.00 6.20 185 THR A C 1
ATOM 2448 O O . THR A 1 205 ? 4.549 9.762 12.689 1.00 7.05 185 THR A O 1
ATOM 2458 N N . GLN A 1 206 ? 3.580 9.011 14.566 1.00 6.31 186 GLN A N 1
ATOM 2459 C CA . GLN A 1 206 ? 2.624 10.105 14.632 1.00 6.70 186 GLN A CA 1
ATOM 2460 C C . GLN A 1 206 ? 3.288 11.428 15.002 1.00 6.46 186 GLN A C 1
ATOM 2461 O O . GLN A 1 206 ? 3.024 12.462 14.364 1.00 6.82 186 GLN A O 1
ATOM 2473 N N . SER A 1 207 ? 4.151 11.425 16.025 1.00 6.48 187 SER A N 1
ATOM 2474 C CA . SER A 1 207 ? 4.830 12.631 16.435 1.00 6.92 187 SER A CA 1
ATOM 2475 C C . SER A 1 207 ? 5.696 13.205 15.330 1.00 6.16 187 SER A C 1
ATOM 2476 O O . SER A 1 207 ? 5.730 14.405 15.100 1.00 7.79 187 SER A O 1
ATOM 2483 N N . ALA A 1 208 ? 6.453 12.327 14.679 1.00 6.56 188 ALA A N 1
ATOM 2484 C CA . ALA A 1 208 ? 7.353 12.759 13.614 1.00 6.59 188 ALA A CA 1
ATOM 2485 C C . ALA A 1 208 ? 6.547 13.200 12.402 1.00 6.56 188 ALA A C 1
ATOM 2486 O O . ALA A 1 208 ? 6.940 14.140 11.694 1.00 7.54 188 ALA A O 1
ATOM 2493 N N . ALA A 1 209 ? 5.420 12.536 12.105 1.00 6.60 189 ALA A N 1
ATOM 2494 C CA . ALA A 1 209 ? 4.583 13.002 10.992 1.00 6.70 189 ALA A CA 1
ATOM 2495 C C . ALA A 1 209 ? 4.217 14.450 11.208 1.00 6.73 189 ALA A C 1
ATOM 2496 O O . ALA A 1 209 ? 4.253 15.322 10.323 1.00 7.79 189 ALA A O 1
ATOM 2503 N N . LEU A 1 210 ? 3.749 14.755 12.439 1.00 7.11 190 LEU A N 1
ATOM 2504 C CA . LEU A 1 210 ? 3.341 16.108 12.766 1.00 8.54 190 LEU A CA 1
ATOM 2505 C C . LEU A 1 210 ? 4.460 17.119 12.662 1.00 8.46 190 LEU A C 1
ATOM 2506 O O . LEU A 1 210 ? 4.333 18.204 12.095 1.00 10.06 190 LEU A O 1
ATOM 2535 N N . GLU A 1 211 ? 5.602 16.783 13.257 1.00 8.24 191 GLU A N 1
ATOM 2536 C CA . GLU A 1 211 ? 6.678 17.730 13.351 1.00 8.45 191 GLU A CA 1
ATOM 2537 C C . GLU A 1 211 ? 7.453 17.912 12.043 1.00 8.01 191 GLU A C 1
ATOM 2538 O O . GLU A 1 211 ? 7.972 18.996 11.797 1.00 10.79 191 GLU A O 1
ATOM 2550 N N . LEU A 1 212 ? 7.511 16.882 11.237 1.00 7.41 192 LEU A N 1
ATOM 2551 C CA . LEU A 1 212 ? 8.306 16.948 10.017 1.00 8.31 192 LEU A CA 1
ATOM 2552 C C . LEU A 1 212 ? 7.453 17.323 8.814 1.00 8.48 192 LEU A C 1
ATOM 2553 O O . LEU A 1 212 ? 8.043 17.611 7.739 1.00 9.07 192 LEU A O 1
ATOM 2569 N N . ALA A 1 213 ? 6.139 17.361 8.900 1.00 8.76 193 ALA A N 1
ATOM 2570 C CA . ALA A 1 213 ? 5.279 17.798 7.787 1.00 9.05 193 ALA A CA 1
ATOM 2571 C C . ALA A 1 213 ? 5.686 19.138 7.242 1.00 11.42 193 ALA A C 1
ATOM 2572 O O . ALA A 1 213 ? 5.669 19.237 6.002 1.00 11.85 193 ALA A O 1
ATOM 2579 N N . PRO A 1 214 ? 6.011 20.162 8.013 1.00 13.04 194 PRO A N 1
ATOM 2580 C CA . PRO A 1 214 ? 6.431 21.424 7.398 1.00 15.77 194 PRO A CA 1
ATOM 2581 C C . PRO A 1 214 ? 7.705 21.313 6.559 1.00 15.25 194 PRO A C 1
ATOM 2582 O O . PRO A 1 214 ? 8.015 22.177 5.753 1.00 19.03 194 PRO A O 1
ATOM 2593 N N . TYR A 1 215 ? 8.484 20.271 6.736 1.00 13.82 195 TYR A N 1
ATOM 2594 C CA . TYR A 1 215 ? 9.670 20.041 5.920 1.00 15.38 195 TYR A CA 1
ATOM 2595 C C . TYR A 1 215 ? 9.365 19.165 4.710 1.00 13.77 195 TYR A C 1
ATOM 2596 O O . TYR A 1 215 ? 10.283 18.852 3.921 1.00 16.63 195 TYR A O 1
ATOM 2613 N N . GLY A 1 216 ? 8.090 18.775 4.499 1.00 12.03 196 GLY A N 1
ATOM 2614 C CA . GLY A 1 216 ? 7.743 17.897 3.401 1.00 12.02 196 GLY A CA 1
ATOM 2615 C C . GLY A 1 216 ? 8.159 16.480 3.589 1.00 11.96 196 GLY A C 1
ATOM 2616 O O . GLY A 1 216 ? 8.219 15.720 2.605 1.00 16.25 196 GLY A O 1
ATOM 2620 N N . ILE A 1 217 ? 8.511 16.070 4.819 1.00 9.35 197 ILE A N 1
ATOM 2621 C CA . ILE A 1 217 ? 8.883 14.707 5.086 1.00 8.78 197 ILE A CA 1
ATOM 2622 C C . ILE A 1 217 ? 7.670 13.982 5.662 1.00 7.38 197 ILE A C 1
ATOM 2623 O O . ILE A 1 217 ? 7.206 14.319 6.740 1.00 9.41 197 ILE A O 1
ATOM 2639 N N . ARG A 1 218 ? 7.185 12.996 4.912 1.00 7.60 198 ARG A N 1
ATOM 2640 C CA . ARG A 1 218 ? 6.030 12.180 5.361 1.00 7.11 198 ARG A CA 1
ATOM 2641 C C . ARG A 1 218 ? 6.569 11.036 6.234 1.00 7.17 198 ARG A C 1
ATOM 2642 O O . ARG A 1 218 ? 7.711 10.581 6.001 1.00 7.50 198 ARG A O 1
ATOM 2659 N N . VAL A 1 219 ? 5.785 10.630 7.197 1.00 6.57 199 VAL A N 1
ATOM 2660 C CA . VAL A 1 219 ? 6.204 9.580 8.118 1.00 6.53 199 VAL A CA 1
ATOM 2661 C C . VAL A 1 219 ? 5.031 8.628 8.292 1.00 5.81 199 VAL A C 1
ATOM 2662 O O . VAL A 1 219 ? 3.982 9.041 8.813 1.00 6.19 199 VAL A O 1
ATOM 2675 N N . ASN A 1 220 ? 5.181 7.381 7.892 1.00 5.89 200 ASN A N 1
ATOM 2676 C CA . ASN A 1 220 ? 4.097 6.390 7.875 1.00 5.73 200 ASN A CA 1
ATOM 2677 C C . ASN A 1 220 ? 4.601 5.079 8.407 1.00 5.81 200 ASN A C 1
ATOM 2678 O O . ASN A 1 220 ? 5.804 4.911 8.638 1.00 6.66 200 ASN A O 1
ATOM 2687 N N . GLY A 1 221 ? 3.704 4.123 8.601 1.00 6.43 201 GLY A N 1
ATOM 2688 C CA . GLY A 1 221 ? 3.999 2.818 9.031 1.00 6.43 201 GLY A CA 1
ATOM 2689 C C . GLY A 1 221 ? 3.349 1.750 8.204 1.00 6.26 201 GLY A C 1
ATOM 2690 O O . GLY A 1 221 ? 2.310 1.938 7.566 1.00 6.24 201 GLY A O 1
ATOM 2694 N N . VAL A 1 222 ? 3.988 0.559 8.214 1.00 6.42 202 VAL A N 1
ATOM 2695 C CA . VAL A 1 222 ? 3.461 -0.685 7.658 1.00 6.39 202 VAL A CA 1
ATOM 2696 C C . VAL A 1 222 ? 3.434 -1.689 8.819 1.00 6.62 202 VAL A C 1
ATOM 2697 O O . VAL A 1 222 ? 4.484 -1.867 9.460 1.00 6.50 202 VAL A O 1
ATOM 2710 N N . ALA A 1 223 ? 2.296 -2.275 9.059 1.00 6.31 203 ALA A N 1
ATOM 2711 C CA . ALA A 1 223 ? 2.081 -3.162 10.189 1.00 6.22 203 ALA A CA 1
ATOM 2712 C C . ALA A 1 223 ? 1.752 -4.570 9.752 1.00 6.48 203 ALA A C 1
ATOM 2713 O O . ALA A 1 223 ? 0.569 -4.889 9.504 1.00 7.11 203 ALA A O 1
ATOM 2720 N N . PRO A 1 224 ? 2.731 -5.469 9.652 1.00 7.03 204 PRO A N 1
ATOM 2721 C CA . PRO A 1 224 ? 2.431 -6.863 9.395 1.00 6.94 204 PRO A CA 1
ATOM 2722 C C . PRO A 1 224 ? 1.681 -7.482 10.562 1.00 7.22 204 PRO A C 1
ATOM 2723 O O . PRO A 1 224 ? 1.813 -7.026 11.707 1.00 7.88 204 PRO A O 1
ATOM 2734 N N . GLY A 1 225 ? 0.930 -8.517 10.266 1.00 7.61 205 GLY A N 1
ATOM 2735 C CA . GLY A 1 225 ? 0.347 -9.441 11.235 1.00 8.72 205 GLY A CA 1
ATOM 2736 C C . GLY A 1 225 ? 1.323 -10.594 11.461 1.00 7.53 205 GLY A C 1
ATOM 2737 O O . GLY A 1 225 ? 2.275 -10.500 12.247 1.00 11.10 205 GLY A O 1
ATOM 2741 N N . VAL A 1 226 ? 1.157 -11.623 10.686 1.00 7.92 206 VAL A N 1
ATOM 2742 C CA . VAL A 1 226 ? 2.178 -12.624 10.500 1.00 9.00 206 VAL A CA 1
ATOM 2743 C C . VAL A 1 226 ? 2.596 -12.555 9.032 1.00 8.19 206 VAL A C 1
ATOM 2744 O O . VAL A 1 226 ? 1.791 -12.696 8.104 1.00 8.00 206 VAL A O 1
ATOM 2757 N N . SER A 1 227 ? 3.889 -12.332 8.833 1.00 8.83 207 SER A N 1
ATOM 2758 C CA . SER A 1 227 ? 4.632 -12.497 7.600 1.00 8.51 207 SER A CA 1
ATOM 2759 C C . SER A 1 227 ? 5.572 -13.685 7.827 1.00 8.84 207 SER A C 1
ATOM 2760 O O . SER A 1 227 ? 5.172 -14.686 8.437 1.00 10.46 207 SER A O 1
ATOM 2767 N N . LEU A 1 228 ? 6.795 -13.581 7.341 1.00 9.56 208 LEU A N 1
ATOM 2768 C CA . LEU A 1 228 ? 7.710 -14.684 7.499 1.00 10.89 208 LEU A CA 1
ATOM 2769 C C . LEU A 1 228 ? 7.887 -15.040 8.964 1.00 9.75 208 LEU A C 1
ATOM 2770 O O . LEU A 1 228 ? 8.278 -14.200 9.778 1.00 9.83 208 LEU A O 1
ATOM 2786 N N . LEU A 1 229 ? 7.601 -16.285 9.290 1.00 10.37 209 LEU A N 1
ATOM 2787 C CA . LEU A 1 229 ? 7.700 -16.662 10.689 1.00 10.80 209 LEU A CA 1
ATOM 2788 C C . LEU A 1 229 ? 9.167 -16.836 11.052 1.00 9.85 209 LEU A C 1
ATOM 2789 O O . LEU A 1 229 ? 10.020 -17.057 10.168 1.00 10.87 209 LEU A O 1
ATOM 2805 N N . PRO A 1 230 ? 9.534 -16.765 12.329 1.00 10.93 210 PRO A N 1
ATOM 2806 C CA . PRO A 1 230 ? 10.956 -16.883 12.714 1.00 11.82 210 PRO A CA 1
ATOM 2807 C C . PRO A 1 230 ? 11.517 -18.207 12.215 1.00 12.71 210 PRO A C 1
ATOM 2808 O O . PRO A 1 230 ? 10.865 -19.250 12.237 1.00 13.63 210 PRO A O 1
ATOM 2819 N N . VAL A 1 231 ? 12.789 -18.117 11.795 1.00 15.32 211 VAL A N 1
ATOM 2820 C CA . VAL A 1 231 ? 13.448 -19.304 11.342 1.00 20.65 211 VAL A CA 1
ATOM 2821 C C . VAL A 1 231 ? 13.445 -20.439 12.345 1.00 20.98 211 VAL A C 1
ATOM 2822 O O . VAL A 1 231 ? 13.402 -21.615 11.994 1.00 28.01 211 VAL A O 1
ATOM 2835 N N . ALA A 1 232 ? 13.516 -20.082 13.620 1.00 20.19 212 ALA A N 1
ATOM 2836 C CA . ALA A 1 232 ? 13.563 -21.102 14.677 1.00 24.89 212 ALA A CA 1
ATOM 2837 C C . ALA A 1 232 ? 12.227 -21.747 14.990 1.00 23.30 212 ALA A C 1
ATOM 2838 O O . ALA A 1 232 ? 12.256 -22.713 15.737 1.00 27.78 212 ALA A O 1
ATOM 2845 N N . MET A 1 233 ? 11.146 -21.233 14.403 1.00 17.56 213 MET A N 1
ATOM 2846 C CA . MET A 1 233 ? 9.846 -21.763 14.744 1.00 15.56 213 MET A CA 1
ATOM 2847 C C . MET A 1 233 ? 9.574 -23.066 14.018 1.00 15.98 213 MET A C 1
ATOM 2848 O O . MET A 1 233 ? 9.776 -23.132 12.805 1.00 20.99 213 MET A O 1
ATOM 2862 N N . GLY A 1 234 ? 9.101 -24.082 14.738 1.00 17.12 214 GLY A N 1
ATOM 2863 C CA . GLY A 1 234 ? 8.730 -25.331 14.114 1.00 17.98 214 GLY A CA 1
ATOM 2864 C C . GLY A 1 234 ? 7.523 -25.166 13.194 1.00 16.12 214 GLY A C 1
ATOM 2865 O O . GLY A 1 234 ? 6.690 -24.287 13.365 1.00 16.17 214 GLY A O 1
ATOM 2869 N N . GLU A 1 235 ? 7.451 -26.063 12.224 1.00 15.39 215 GLU A N 1
ATOM 2870 C CA . GLU A 1 235 ? 6.400 -25.969 11.227 1.00 13.87 215 GLU A CA 1
ATOM 2871 C C . GLU A 1 235 ? 5.012 -26.056 11.864 1.00 13.99 215 GLU A C 1
ATOM 2872 O O . GLU A 1 235 ? 4.132 -25.348 11.375 1.00 15.18 215 GLU A O 1
ATOM 2884 N N . GLU A 1 236 ? 4.842 -26.896 12.904 1.00 15.77 216 GLU A N 1
ATOM 2885 C CA . GLU A 1 236 ? 3.516 -26.979 13.514 1.00 16.76 216 GLU A CA 1
ATOM 2886 C C . GLU A 1 236 ? 3.128 -25.644 14.148 1.00 13.78 216 GLU A C 1
ATOM 2887 O O . GLU A 1 236 ? 1.967 -25.275 14.061 1.00 15.41 216 GLU A O 1
ATOM 2908 N N . GLU A 1 237 ? 4.050 -24.946 14.779 1.00 15.55 217 GLU A N 1
ATOM 2909 C CA . GLU A 1 237 ? 3.741 -23.640 15.362 1.00 14.96 217 GLU A CA 1
ATOM 2910 C C . GLU A 1 237 ? 3.485 -22.607 14.267 1.00 13.21 217 GLU A C 1
ATOM 2911 O O . GLU A 1 237 ? 2.608 -21.773 14.387 1.00 14.75 217 GLU A O 1
ATOM 2923 N N . LYS A 1 238 ? 4.221 -22.692 13.155 1.00 11.15 218 LYS A N 1
ATOM 2924 C CA . LYS A 1 238 ? 3.924 -21.818 12.021 1.00 11.54 218 LYS A CA 1
ATOM 2925 C C . LYS A 1 238 ? 2.499 -22.045 11.523 1.00 9.58 218 LYS A C 1
ATOM 2926 O O . LYS A 1 238 ? 1.793 -21.078 11.266 1.00 11.25 218 LYS A O 1
ATOM 2942 N N . ASP A 1 239 ? 2.113 -23.324 11.395 1.00 10.57 219 ASP A N 1
ATOM 2943 C CA . ASP A 1 239 ? 0.774 -23.611 10.863 1.00 10.91 219 ASP A CA 1
ATOM 2944 C C . ASP A 1 239 ? -0.300 -23.138 11.826 1.00 11.91 219 ASP A C 1
ATOM 2945 O O . ASP A 1 239 ? -1.380 -22.752 11.402 1.00 12.91 219 ASP A O 1
ATOM 2954 N N . LYS A 1 240 ? -0.038 -23.129 13.154 1.00 12.33 220 LYS A N 1
ATOM 2955 C CA . LYS A 1 240 ? -1.052 -22.612 14.091 1.00 14.47 220 LYS A CA 1
ATOM 2956 C C . LYS A 1 240 ? -1.302 -21.137 13.791 1.00 12.76 220 LYS A C 1
ATOM 2957 O O . LYS A 1 240 ? -2.448 -20.690 13.832 1.00 14.19 220 LYS A O 1
ATOM 2973 N N . TRP A 1 241 ? -0.278 -20.329 13.498 1.00 10.97 221 TRP A N 1
ATOM 2974 C CA . TRP A 1 241 ? -0.486 -18.951 13.148 1.00 11.19 221 TRP A CA 1
ATOM 2975 C C . TRP A 1 241 ? -1.191 -18.848 11.797 1.00 9.61 221 TRP A C 1
ATOM 2976 O O . TRP A 1 241 ? -2.111 -18.029 11.625 1.00 11.19 221 TRP A O 1
ATOM 2997 N N . ARG A 1 242 ? -0.731 -19.589 10.805 1.00 9.78 222 ARG A N 1
ATOM 2998 C CA . ARG A 1 242 ? -1.296 -19.497 9.476 1.00 9.31 222 ARG A CA 1
ATOM 2999 C C . ARG A 1 242 ? -2.791 -19.771 9.503 1.00 9.30 222 ARG A C 1
ATOM 3000 O O . ARG A 1 242 ? -3.566 -19.052 8.816 1.00 11.15 222 ARG A O 1
ATOM 3017 N N . ARG A 1 243 ? -3.246 -20.752 10.264 1.00 10.73 223 ARG A N 1
ATOM 3018 C CA . ARG A 1 243 ? -4.649 -21.133 10.305 1.00 13.10 223 ARG A CA 1
ATOM 3019 C C . ARG A 1 243 ? -5.544 -20.023 10.888 1.00 12.50 223 ARG A C 1
ATOM 3020 O O . ARG A 1 243 ? -6.770 -20.053 10.650 1.00 12.90 223 ARG A O 1
ATOM 3037 N N . LYS A 1 244 ? -4.941 -19.052 11.577 1.00 10.70 224 LYS A N 1
ATOM 3038 C CA . LYS A 1 244 ? -5.714 -17.930 12.138 1.00 10.19 224 LYS A CA 1
ATOM 3039 C C . LYS A 1 244 ? -5.987 -16.799 11.181 1.00 10.33 224 LYS A C 1
ATOM 3040 O O . LYS A 1 244 ? -6.830 -15.970 11.489 1.00 11.30 224 LYS A O 1
ATOM 3056 N N . VAL A 1 245 ? -5.279 -16.775 10.065 1.00 8.77 225 VAL A N 1
ATOM 3057 C CA . VAL A 1 245 ? -5.405 -15.647 9.130 1.00 8.18 225 VAL A CA 1
ATOM 3058 C C . VAL A 1 245 ? -6.605 -15.798 8.225 1.00 9.17 225 VAL A C 1
ATOM 3059 O O . VAL A 1 245 ? -6.690 -16.752 7.448 1.00 9.10 225 VAL A O 1
ATOM 3072 N N . PRO A 1 246 ? -7.610 -14.910 8.326 1.00 9.34 226 PRO A N 1
ATOM 3073 C CA . PRO A 1 246 ? -8.820 -15.058 7.531 1.00 10.45 226 PRO A CA 1
ATOM 3074 C C . PRO A 1 246 ? -8.550 -15.105 6.022 1.00 9.64 226 PRO A C 1
ATOM 3075 O O . PRO A 1 246 ? -9.156 -15.904 5.311 1.00 10.03 226 PRO A O 1
ATOM 3086 N N . LEU A 1 247 ? -7.674 -14.251 5.533 1.00 9.13 227 LEU A N 1
ATOM 3087 C CA . LEU A 1 247 ? -7.462 -14.118 4.087 1.00 8.42 227 LEU A CA 1
ATOM 3088 C C . LEU A 1 247 ? -6.380 -15.073 3.624 1.00 8.61 227 LEU A C 1
ATOM 3089 O O . LEU A 1 247 ? -5.189 -14.771 3.580 1.00 12.00 227 LEU A O 1
ATOM 3105 N N . GLY A 1 248 ? -6.786 -16.303 3.327 1.00 10.72 228 GLY A N 1
ATOM 3106 C CA . GLY A 1 248 ? -5.926 -17.300 2.754 1.00 11.03 228 GLY A CA 1
ATOM 3107 C C . GLY A 1 248 ? -5.285 -18.252 3.734 1.00 10.02 228 GLY A C 1
ATOM 3108 O O . GLY A 1 248 ? -4.591 -19.169 3.266 1.00 11.19 228 GLY A O 1
ATOM 3112 N N . ARG A 1 249 ? -5.459 -18.106 5.044 1.00 9.40 229 ARG A N 1
ATOM 3113 C CA . ARG A 1 249 ? -4.893 -19.031 6.014 1.00 9.99 229 ARG A CA 1
ATOM 3114 C C . ARG A 1 249 ? -3.376 -19.212 5.779 1.00 8.75 229 ARG A C 1
ATOM 3115 O O . ARG A 1 249 ? -2.841 -20.314 5.812 1.00 9.90 229 ARG A O 1
ATOM 3132 N N . ARG A 1 250 ? -2.696 -18.116 5.524 1.00 8.86 230 ARG A N 1
ATOM 3133 C CA . ARG A 1 250 ? -1.277 -18.136 5.235 1.00 8.53 230 ARG A CA 1
ATOM 3134 C C . ARG A 1 250 ? -0.711 -16.799 5.656 1.00 8.26 230 ARG A C 1
ATOM 3135 O O . ARG A 1 250 ? -1.434 -15.801 5.753 1.00 8.35 230 ARG A O 1
ATOM 3152 N N . GLU A 1 251 ? 0.587 -16.763 5.918 1.00 8.71 231 GLU A N 1
ATOM 3153 C CA . GLU A 1 251 ? 1.321 -15.572 6.258 1.00 7.86 231 GLU A CA 1
ATOM 3154 C C . GLU A 1 251 ? 1.581 -14.713 5.026 1.00 8.08 231 GLU A C 1
ATOM 3155 O O . GLU A 1 251 ? 1.582 -15.206 3.888 1.00 8.92 231 GLU A O 1
ATOM 3167 N N . ALA A 1 252 ? 1.768 -13.418 5.235 1.00 8.29 232 ALA A N 1
ATOM 3168 C CA . ALA A 1 252 ? 2.167 -12.534 4.186 1.00 8.45 232 ALA A CA 1
ATOM 3169 C C . ALA A 1 252 ? 3.547 -12.907 3.633 1.00 8.29 232 ALA A C 1
ATOM 3170 O O . ALA A 1 252 ? 4.473 -13.167 4.430 1.00 8.73 232 ALA A O 1
ATOM 3177 N N . SER A 1 253 ? 3.714 -12.871 2.329 1.00 8.70 233 SER A N 1
ATOM 3178 C CA . SER A 1 253 ? 5.060 -12.951 1.816 1.00 8.90 233 SER A CA 1
ATOM 3179 C C . SER A 1 253 ? 5.811 -11.674 2.165 1.00 8.15 233 SER A C 1
ATOM 3180 O O . SER A 1 253 ? 5.242 -10.626 2.431 1.00 8.80 233 SER A O 1
ATOM 3187 N N . ALA A 1 254 ? 7.158 -11.760 2.153 1.00 9.10 234 ALA A N 1
ATOM 3188 C CA . ALA A 1 254 ? 7.961 -10.599 2.366 1.00 8.29 234 ALA A CA 1
ATOM 3189 C C . ALA A 1 254 ? 7.642 -9.538 1.329 1.00 8.00 234 ALA A C 1
ATOM 3190 O O . ALA A 1 254 ? 7.584 -8.335 1.617 1.00 8.39 234 ALA A O 1
ATOM 3197 N N . GLU A 1 255 ? 7.422 -9.980 0.093 1.00 8.82 235 GLU A N 1
ATOM 3198 C CA . GLU A 1 255 ? 7.068 -9.043 -0.964 1.00 9.23 235 GLU A CA 1
ATOM 3199 C C . GLU A 1 255 ? 5.763 -8.306 -0.691 1.00 8.72 235 GLU A C 1
ATOM 3200 O O . GLU A 1 255 ? 5.689 -7.098 -1.029 1.00 8.90 235 GLU A O 1
ATOM 3212 N N . GLN A 1 256 ? 4.784 -8.953 -0.137 1.00 8.71 236 GLN A N 1
ATOM 3213 C CA . GLN A 1 256 ? 3.529 -8.268 0.155 1.00 7.92 236 GLN A CA 1
ATOM 3214 C C . GLN A 1 256 ? 3.713 -7.117 1.133 1.00 7.22 236 GLN A C 1
ATOM 3215 O O . GLN A 1 256 ? 3.128 -6.061 1.036 1.00 7.88 236 GLN A O 1
ATOM 3227 N N . ILE A 1 257 ? 4.590 -7.335 2.139 1.00 7.91 237 ILE A N 1
ATOM 3228 C CA . ILE A 1 257 ? 4.946 -6.268 3.086 1.00 7.93 237 ILE A CA 1
ATOM 3229 C C . ILE A 1 257 ? 5.620 -5.155 2.330 1.00 7.78 237 ILE A C 1
ATOM 3230 O O . ILE A 1 257 ? 5.300 -3.963 2.460 1.00 8.26 237 ILE A O 1
ATOM 3246 N N . ALA A 1 258 ? 6.613 -5.520 1.516 1.00 7.69 238 ALA A N 1
ATOM 3247 C CA . ALA A 1 258 ? 7.359 -4.541 0.738 1.00 8.03 238 ALA A CA 1
ATOM 3248 C C . ALA A 1 258 ? 6.461 -3.750 -0.195 1.00 7.82 238 ALA A C 1
ATOM 3249 O O . ALA A 1 258 ? 6.689 -2.543 -0.380 1.00 8.11 238 ALA A O 1
ATOM 3256 N N . ASP A 1 259 ? 5.413 -4.339 -0.743 1.00 7.41 239 ASP A N 1
ATOM 3257 C CA . ASP A 1 259 ? 4.474 -3.629 -1.646 1.00 8.28 239 ASP A CA 1
ATOM 3258 C C . ASP A 1 259 ? 3.865 -2.448 -0.919 1.00 7.32 239 ASP A C 1
ATOM 3259 O O . ASP A 1 259 ? 3.643 -1.390 -1.508 1.00 8.92 239 ASP A O 1
ATOM 3268 N N . ALA A 1 260 ? 3.548 -2.564 0.367 1.00 7.49 240 ALA A N 1
ATOM 3269 C CA . ALA A 1 260 ? 2.904 -1.467 1.085 1.00 7.64 240 ALA A CA 1
ATOM 3270 C C . ALA A 1 260 ? 3.938 -0.350 1.351 1.00 6.94 240 ALA A C 1
ATOM 3271 O O . ALA A 1 260 ? 3.618 0.847 1.321 1.00 7.64 240 ALA A O 1
ATOM 3278 N N . VAL A 1 261 ? 5.200 -0.723 1.631 1.00 7.96 241 VAL A N 1
ATOM 3279 C CA . VAL A 1 261 ? 6.266 0.267 1.786 1.00 8.00 241 VAL A CA 1
ATOM 3280 C C . VAL A 1 261 ? 6.430 1.059 0.469 1.00 8.53 241 VAL A C 1
ATOM 3281 O O . VAL A 1 261 ? 6.543 2.268 0.493 1.00 8.80 241 VAL A O 1
ATOM 3294 N N . ILE A 1 262 ? 6.462 0.333 -0.664 1.00 8.69 242 ILE A N 1
ATOM 3295 C CA . ILE A 1 262 ? 6.647 1.021 -1.934 1.00 9.78 242 ILE A CA 1
ATOM 3296 C C . ILE A 1 262 ? 5.483 1.997 -2.223 1.00 8.15 242 ILE A C 1
ATOM 3297 O O . ILE A 1 262 ? 5.718 3.123 -2.724 1.00 9.33 242 ILE A O 1
ATOM 3313 N N . PHE A 1 263 ? 4.263 1.601 -1.878 1.00 7.97 243 PHE A N 1
ATOM 3314 C CA . PHE A 1 263 ? 3.152 2.534 -2.042 1.00 8.02 243 PHE A CA 1
ATOM 3315 C C . PHE A 1 263 ? 3.390 3.802 -1.241 1.00 7.17 243 PHE A C 1
ATOM 3316 O O . PHE A 1 263 ? 3.249 4.931 -1.705 1.00 7.42 243 PHE A O 1
ATOM 3333 N N . LEU A 1 264 ? 3.752 3.624 0.051 1.00 6.91 244 LEU A N 1
ATOM 3334 C CA . LEU A 1 264 ? 3.876 4.802 0.932 1.00 7.28 244 LEU A CA 1
ATOM 3335 C C . LEU A 1 264 ? 4.996 5.721 0.536 1.00 7.57 244 LEU A C 1
ATOM 3336 O O . LEU A 1 264 ? 4.885 6.921 0.780 1.00 8.10 244 LEU A O 1
ATOM 3352 N N . VAL A 1 265 ? 6.048 5.213 -0.093 1.00 7.91 245 VAL A N 1
ATOM 3353 C CA . VAL A 1 265 ? 7.146 6.107 -0.531 1.00 8.53 245 VAL A CA 1
ATOM 3354 C C . VAL A 1 265 ? 6.834 6.735 -1.879 1.00 9.59 245 VAL A C 1
ATOM 3355 O O . VAL A 1 265 ? 7.509 7.694 -2.280 1.00 10.58 245 VAL A O 1
ATOM 3368 N N . SER A 1 266 ? 5.839 6.252 -2.611 1.00 8.96 246 SER A N 1
ATOM 3369 C CA . SER A 1 266 ? 5.537 6.668 -3.944 1.00 9.51 246 SER A CA 1
ATOM 3370 C C . SER A 1 266 ? 4.788 7.989 -4.011 1.00 9.37 246 SER A C 1
ATOM 3371 O O . SER A 1 266 ? 4.219 8.475 -3.040 1.00 10.12 246 SER A O 1
ATOM 3378 N N . GLY A 1 267 ? 4.746 8.532 -5.245 1.00 10.84 247 GLY A N 1
ATOM 3379 C CA . GLY A 1 267 ? 3.902 9.689 -5.499 1.00 12.42 247 GLY A CA 1
ATOM 3380 C C . GLY A 1 267 ? 2.414 9.479 -5.297 1.00 11.88 247 GLY A C 1
ATOM 3381 O O . GLY A 1 267 ? 1.669 10.460 -5.111 1.00 16.16 247 GLY A O 1
ATOM 3385 N N . SER A 1 268 ? 1.957 8.248 -5.287 1.00 9.84 248 SER A N 1
ATOM 3386 C CA . SER A 1 268 ? 0.576 7.923 -5.069 1.00 10.68 248 SER A CA 1
ATOM 3387 C C . SER A 1 268 ? 0.142 8.074 -3.609 1.00 8.36 248 SER A C 1
ATOM 3388 O O . SER A 1 268 ? -1.035 7.907 -3.312 1.00 9.66 248 SER A O 1
ATOM 3395 N N . ALA A 1 269 ? 1.094 8.387 -2.730 1.00 8.44 249 ALA A N 1
ATOM 3396 C CA . ALA A 1 269 ? 0.872 8.588 -1.303 1.00 8.33 249 ALA A CA 1
ATOM 3397 C C . ALA A 1 269 ? 1.282 9.985 -0.834 1.00 7.78 249 ALA A C 1
ATOM 3398 O O . ALA A 1 269 ? 1.540 10.155 0.366 1.00 8.07 249 ALA A O 1
ATOM 3405 N N . GLN A 1 270 ? 1.374 10.957 -1.735 1.00 8.05 250 GLN A N 1
ATOM 3406 C CA . GLN A 1 270 ? 1.902 12.258 -1.404 1.00 9.04 250 GLN A CA 1
ATOM 3407 C C . GLN A 1 270 ? 1.127 13.055 -0.393 1.00 7.32 250 GLN A C 1
ATOM 3408 O O . GLN A 1 270 ? 1.717 14.003 0.164 1.00 9.24 250 GLN A O 1
ATOM 3412 N N . TYR A 1 271 ? -0.099 12.722 -0.097 1.00 7.20 251 TYR A N 1
ATOM 3413 C CA . TYR A 1 271 ? -0.866 13.396 0.947 1.00 7.03 251 TYR A CA 1
ATOM 3414 C C . TYR A 1 271 ? -0.969 12.569 2.214 1.00 6.20 251 TYR A C 1
ATOM 3415 O O . TYR A 1 271 ? -1.599 12.980 3.189 1.00 7.69 251 TYR A O 1
ATOM 3432 N N . ILE A 1 272 ? -0.351 11.387 2.225 1.00 6.35 252 ILE A N 1
ATOM 3433 C CA . ILE A 1 272 ? -0.448 10.436 3.316 1.00 6.57 252 ILE A CA 1
ATOM 3434 C C . ILE A 1 272 ? 0.731 10.661 4.283 1.00 5.97 252 ILE A C 1
ATOM 3435 O O . ILE A 1 272 ? 1.899 10.479 3.918 1.00 6.56 252 ILE A O 1
ATOM 3451 N N . THR A 1 273 ? 0.412 11.028 5.518 1.00 6.06 253 THR A N 1
ATOM 3452 C CA . THR A 1 273 ? 1.416 11.086 6.590 1.00 5.99 253 THR A CA 1
ATOM 3453 C C . THR A 1 273 ? 0.743 10.784 7.891 1.00 6.08 253 THR A C 1
ATOM 3454 O O . THR A 1 273 ? -0.418 11.138 8.130 1.00 7.05 253 THR A O 1
ATOM 3464 N N . GLY A 1 274 ? 1.465 10.099 8.759 1.00 6.63 254 GLY A N 1
ATOM 3465 C CA . GLY A 1 274 ? 0.941 9.650 10.027 1.00 6.92 254 GLY A CA 1
ATOM 3466 C C . GLY A 1 274 ? 0.054 8.457 9.949 1.00 7.65 254 GLY A C 1
ATOM 3467 O O . GLY A 1 274 ? -0.647 8.154 10.924 1.00 9.98 254 GLY A O 1
ATOM 3471 N N . SER A 1 275 ? -0.013 7.768 8.820 1.00 7.04 255 SER A N 1
ATOM 3472 C CA . SER A 1 275 ? -0.841 6.604 8.604 1.00 7.07 255 SER A CA 1
ATOM 3473 C C . SER A 1 275 ? -0.062 5.316 8.801 1.00 6.32 255 SER A C 1
ATOM 3474 O O . SER A 1 275 ? 1.072 5.199 8.329 1.00 8.47 255 SER A O 1
ATOM 3481 N N . ILE A 1 276 ? -0.695 4.336 9.443 1.00 6.99 256 ILE A N 1
ATOM 3482 C CA . ILE A 1 276 ? -0.113 3.021 9.638 1.00 6.97 256 ILE A CA 1
ATOM 3483 C C . ILE A 1 276 ? -1.015 2.016 8.916 1.00 6.95 256 ILE A C 1
ATOM 3484 O O . ILE A 1 276 ? -2.161 1.817 9.294 1.00 9.98 256 ILE A O 1
ATOM 3500 N N . ILE A 1 277 ? -0.501 1.418 7.854 1.00 6.97 257 ILE A N 1
ATOM 3501 C CA . ILE A 1 277 ? -1.269 0.476 7.035 1.00 7.36 257 ILE A CA 1
ATOM 3502 C C . ILE A 1 277 ? -1.043 -0.926 7.532 1.00 6.45 257 ILE A C 1
ATOM 3503 O O . ILE A 1 277 ? 0.069 -1.431 7.453 1.00 6.91 257 ILE A O 1
ATOM 3519 N N . LYS A 1 278 ? -2.092 -1.567 8.044 1.00 7.05 258 LYS A N 1
ATOM 3520 C CA . LYS A 1 278 ? -2.035 -2.978 8.357 1.00 7.01 258 LYS A CA 1
ATOM 3521 C C . LYS A 1 278 ? -1.939 -3.794 7.059 1.00 7.04 258 LYS A C 1
ATOM 3522 O O . LYS A 1 278 ? -2.684 -3.545 6.110 1.00 7.73 258 LYS A O 1
ATOM 3538 N N . VAL A 1 279 ? -1.042 -4.764 7.054 1.00 7.11 259 VAL A N 1
ATOM 3539 C CA . VAL A 1 279 ? -0.920 -5.747 5.966 1.00 7.22 259 VAL A CA 1
ATOM 3540 C C . VAL A 1 279 ? -0.975 -7.105 6.640 1.00 6.82 259 VAL A C 1
ATOM 3541 O O . VAL A 1 279 ? 0.067 -7.747 6.849 1.00 8.58 259 VAL A O 1
ATOM 3554 N N . ASP A 1 280 ? -2.173 -7.506 7.051 1.00 6.92 260 ASP A N 1
ATOM 3555 C CA . ASP A 1 280 ? -2.306 -8.571 8.021 1.00 7.09 260 ASP A CA 1
ATOM 3556 C C . ASP A 1 280 ? -3.359 -9.626 7.631 1.00 6.88 260 ASP A C 1
ATOM 3557 O O . ASP A 1 280 ? -3.606 -10.543 8.450 1.00 7.25 260 ASP A O 1
ATOM 3566 N N . GLY A 1 281 ? -3.989 -9.550 6.457 1.00 6.75 261 GLY A N 1
ATOM 3567 C CA . GLY A 1 281 ? -4.920 -10.599 6.065 1.00 6.92 261 GLY A CA 1
ATOM 3568 C C . GLY A 1 281 ? -6.132 -10.699 6.959 1.00 7.12 261 GLY A C 1
ATOM 3569 O O . GLY A 1 281 ? -6.814 -11.726 6.959 1.00 8.06 261 GLY A O 1
ATOM 3573 N N . GLY A 1 282 ? -6.413 -9.635 7.740 1.00 6.99 262 GLY A N 1
ATOM 3574 C CA . GLY A 1 282 ? -7.498 -9.657 8.692 1.00 7.93 262 GLY A CA 1
ATOM 3575 C C . GLY A 1 282 ? -7.159 -10.183 10.064 1.00 8.97 262 GLY A C 1
ATOM 3576 O O . GLY A 1 282 ? -8.046 -10.235 10.945 1.00 9.98 262 GLY A O 1
ATOM 3580 N N . LEU A 1 283 ? -5.918 -10.598 10.328 1.00 7.82 263 LEU A N 1
ATOM 3581 C CA . LEU A 1 283 ? -5.569 -11.304 11.549 1.00 8.50 263 LEU A CA 1
ATOM 3582 C C . LEU A 1 283 ? -5.951 -10.511 12.814 1.00 8.36 263 LEU A C 1
ATOM 3583 O O . LEU A 1 283 ? -6.474 -11.069 13.768 1.00 9.07 263 LEU A O 1
ATOM 3599 N N . SER A 1 284 ? -5.720 -9.195 12.790 1.00 7.97 264 SER A N 1
ATOM 3600 C CA . SER A 1 284 ? -6.008 -8.342 13.921 1.00 9.39 264 SER A CA 1
ATOM 3601 C C . SER A 1 284 ? -7.496 -8.229 14.245 1.00 9.77 264 SER A C 1
ATOM 3602 O O . SER A 1 284 ? -7.828 -7.729 15.353 1.00 12.11 264 SER A O 1
ATOM 3609 N N . LEU A 1 285 ? -8.364 -8.636 13.329 1.00 9.50 265 LEU A N 1
ATOM 3610 C CA . LEU A 1 285 ? -9.805 -8.564 13.510 1.00 10.67 265 LEU A CA 1
ATOM 3611 C C . LEU A 1 285 ? -10.376 -9.815 14.152 1.00 10.89 265 LEU A C 1
ATOM 3612 O O . LEU A 1 285 ? -11.554 -9.786 14.479 1.00 11.42 265 LEU A O 1
ATOM 3628 N N . VAL A 1 286 ? -9.569 -10.845 14.346 1.00 9.10 266 VAL A N 1
ATOM 3629 C CA . VAL A 1 286 ? -10.010 -12.138 14.805 1.00 9.68 266 VAL A CA 1
ATOM 3630 C C . VAL A 1 286 ? -10.025 -12.185 16.310 1.00 9.84 266 VAL A C 1
ATOM 3631 O O . VAL A 1 286 ? -8.972 -12.072 16.969 1.00 11.17 266 VAL A O 1
ATOM 3644 N N . HIS A 1 287 ? -11.207 -12.423 16.917 1.00 10.32 267 HIS A N 1
ATOM 3645 C CA . HIS A 1 287 ? -11.287 -12.570 18.377 1.00 10.65 267 HIS A CA 1
ATOM 3646 C C . HIS A 1 287 ? -10.673 -13.900 18.842 1.00 11.63 267 HIS A C 1
ATOM 3647 O O . HIS A 1 287 ? -10.466 -14.835 18.090 1.00 14.26 267 HIS A O 1
ATOM 3660 N N . ALA A 1 288 ? -10.399 -13.944 20.164 1.00 14.11 268 ALA A N 1
ATOM 3661 C CA . ALA A 1 288 ? -9.848 -15.147 20.786 1.00 16.20 268 ALA A CA 1
ATOM 3662 C C . ALA A 1 288 ? -10.740 -16.363 20.613 1.00 14.90 268 ALA A C 1
ATOM 3663 O O . ALA A 1 288 ? -10.213 -17.503 20.749 1.00 20.85 268 ALA A O 1
ATOM 3671 N N . GLU B 1 22 ? -9.519 -9.933 -20.340 1.00 46.57 2 GLU B N 1
ATOM 3672 C CA . GLU B 1 22 ? -10.755 -9.130 -20.332 1.00 42.97 2 GLU B CA 1
ATOM 3673 C C . GLU B 1 22 ? -10.956 -8.286 -19.087 1.00 32.45 2 GLU B C 1
ATOM 3674 O O . GLU B 1 22 ? -10.544 -8.549 -17.966 1.00 32.31 2 GLU B O 1
ATOM 3685 N N . ALA B 1 23 ? -11.612 -7.154 -19.295 1.00 23.54 3 ALA B N 1
ATOM 3686 C CA . ALA B 1 23 ? -11.437 -6.070 -18.348 1.00 20.07 3 ALA B CA 1
ATOM 3687 C C . ALA B 1 23 ? -12.275 -6.219 -17.108 1.00 15.47 3 ALA B C 1
ATOM 3688 O O . ALA B 1 23 ? -13.443 -6.564 -17.243 1.00 17.15 3 ALA B O 1
ATOM 3695 N N . PRO B 1 24 ? -11.725 -5.952 -15.930 1.00 13.39 4 PRO B N 1
ATOM 3696 C CA . PRO B 1 24 ? -12.523 -6.022 -14.713 1.00 11.98 4 PRO B CA 1
ATOM 3697 C C . PRO B 1 24 ? -13.511 -4.867 -14.728 1.00 10.64 4 PRO B C 1
ATOM 3698 O O . PRO B 1 24 ? -13.375 -3.938 -15.520 1.00 12.44 4 PRO B O 1
ATOM 3709 N N . ALA B 1 25 ? -14.476 -4.937 -13.816 1.00 10.45 5 ALA B N 1
ATOM 3710 C CA . ALA B 1 25 ? -15.539 -3.946 -13.733 1.00 8.50 5 ALA B CA 1
ATOM 3711 C C . ALA B 1 25 ? -15.698 -3.478 -12.308 1.00 8.21 5 ALA B C 1
ATOM 3712 O O . ALA B 1 25 ? -15.534 -4.267 -11.367 1.00 8.81 5 ALA B O 1
ATOM 3719 N N . ALA B 1 26 ? -16.034 -2.210 -12.136 1.00 7.93 6 ALA B N 1
ATOM 3720 C CA . ALA B 1 26 ? -16.234 -1.596 -10.821 1.00 7.58 6 ALA B CA 1
ATOM 3721 C C . ALA B 1 26 ? -17.522 -0.821 -10.779 1.00 7.55 6 ALA B C 1
ATOM 3722 O O . ALA B 1 26 ? -17.892 -0.167 -11.735 1.00 9.18 6 ALA B O 1
ATOM 3729 N N . VAL B 1 27 ? -18.165 -0.831 -9.625 1.00 7.07 7 VAL B N 1
ATOM 3730 C CA . VAL B 1 27 ? -19.272 0.040 -9.268 1.00 7.06 7 VAL B CA 1
ATOM 3731 C C . VAL B 1 27 ? -18.740 1.135 -8.363 1.00 6.40 7 VAL B C 1
ATOM 3732 O O . VAL B 1 27 ? -18.071 0.841 -7.367 1.00 7.42 7 VAL B O 1
ATOM 3745 N N . VAL B 1 28 ? -18.992 2.397 -8.670 1.00 6.55 8 VAL B N 1
ATOM 3746 C CA . VAL B 1 28 ? -18.672 3.525 -7.806 1.00 6.55 8 VAL B CA 1
ATOM 3747 C C . VAL B 1 28 ? -19.941 4.269 -7.504 1.00 6.22 8 VAL B C 1
ATOM 3748 O O . VAL B 1 28 ? -20.620 4.764 -8.409 1.00 7.13 8 VAL B O 1
ATOM 3761 N N . THR B 1 29 ? -20.334 4.344 -6.205 1.00 6.48 9 THR B N 1
ATOM 3762 C CA . THR B 1 29 ? -21.526 5.109 -5.825 1.00 6.79 9 THR B CA 1
ATOM 3763 C C . THR B 1 29 ? -21.219 6.589 -5.745 1.00 6.53 9 THR B C 1
ATOM 3764 O O . THR B 1 29 ? -20.116 7.017 -5.376 1.00 6.70 9 THR B O 1
ATOM 3774 N N . GLY B 1 30 ? -22.226 7.399 -6.077 1.00 7.20 10 GLY B N 1
ATOM 3775 C CA . GLY B 1 30 ? -22.044 8.835 -6.032 1.00 7.43 10 GLY B CA 1
ATOM 3776 C C . GLY B 1 30 ? -20.880 9.285 -6.896 1.00 7.15 10 GLY B C 1
ATOM 3777 O O . GLY B 1 30 ? -20.083 10.123 -6.473 1.00 8.19 10 GLY B O 1
ATOM 3781 N N . ALA B 1 31 ? -20.821 8.794 -8.132 1.00 6.78 11 ALA B N 1
ATOM 3782 C CA . ALA B 1 31 ? -19.688 8.953 -9.002 1.00 6.94 11 ALA B CA 1
ATOM 3783 C C . ALA B 1 31 ? -19.782 10.105 -9.995 1.00 6.74 11 ALA B C 1
ATOM 3784 O O . ALA B 1 31 ? -18.837 10.302 -10.774 1.00 7.88 11 ALA B O 1
ATOM 3791 N N . ALA B 1 32 ? -20.832 10.914 -9.985 1.00 8.21 12 ALA B N 1
ATOM 3792 C CA . ALA B 1 32 ? -20.938 11.980 -10.968 1.00 8.45 12 ALA B CA 1
ATOM 3793 C C . ALA B 1 32 ? -19.995 13.147 -10.708 1.00 8.67 12 ALA B C 1
ATOM 3794 O O . ALA B 1 32 ? -19.634 13.839 -11.661 1.00 10.33 12 ALA B O 1
ATOM 3801 N N . LYS B 1 33 ? -19.637 13.406 -9.452 1.00 8.53 13 LYS B N 1
ATOM 3802 C CA . LYS B 1 33 ? -18.928 14.620 -9.086 1.00 9.95 13 LYS B CA 1
ATOM 3803 C C . LYS B 1 33 ? -17.828 14.293 -8.063 1.00 8.84 13 LYS B C 1
ATOM 3804 O O . LYS B 1 33 ? -17.836 13.286 -7.386 1.00 8.65 13 LYS B O 1
ATOM 3820 N N . ARG B 1 34 ? -16.894 15.244 -7.959 1.00 9.07 14 ARG B N 1
ATOM 3821 C CA . ARG B 1 34 ? -16.031 15.331 -6.802 1.00 8.63 14 ARG B CA 1
ATOM 3822 C C . ARG B 1 34 ? -15.259 14.044 -6.595 1.00 8.02 14 ARG B C 1
ATOM 3823 O O . ARG B 1 34 ? -14.640 13.570 -7.553 1.00 9.13 14 ARG B O 1
ATOM 3840 N N . ILE B 1 35 ? -15.157 13.503 -5.372 1.00 7.53 15 ILE B N 1
ATOM 3841 C CA . ILE B 1 35 ? -14.246 12.364 -5.161 1.00 7.14 15 ILE B CA 1
ATOM 3842 C C . ILE B 1 35 ? -14.718 11.138 -5.913 1.00 6.58 15 ILE B C 1
ATOM 3843 O O . ILE B 1 35 ? -13.866 10.468 -6.508 1.00 7.02 15 ILE B O 1
ATOM 3859 N N . GLY B 1 36 ? -16.009 10.807 -5.930 1.00 6.84 16 GLY B N 1
ATOM 3860 C CA . GLY B 1 36 ? -16.480 9.673 -6.683 1.00 6.54 16 GLY B CA 1
ATOM 3861 C C . GLY B 1 36 ? -16.115 9.744 -8.159 1.00 6.75 16 GLY B C 1
ATOM 3862 O O . GLY B 1 36 ? -15.755 8.734 -8.742 1.00 6.77 16 GLY B O 1
ATOM 3866 N N . ARG B 1 37 ? -16.252 10.951 -8.726 1.00 7.23 17 ARG B N 1
ATOM 3867 C CA . ARG B 1 37 ? -15.918 11.097 -10.132 1.00 7.33 17 ARG B CA 1
ATOM 3868 C C . ARG B 1 37 ? -14.442 10.804 -10.347 1.00 7.16 17 ARG B C 1
ATOM 3869 O O . ARG B 1 37 ? -14.041 10.093 -11.283 1.00 7.37 17 ARG B O 1
ATOM 3886 N N . ALA B 1 38 ? -13.586 11.333 -9.473 1.00 7.17 18 ALA B N 1
ATOM 3887 C CA . ALA B 1 38 ? -12.150 11.065 -9.628 1.00 7.14 18 ALA B CA 1
ATOM 3888 C C . ALA B 1 38 ? -11.796 9.591 -9.485 1.00 6.94 18 ALA B C 1
ATOM 3889 O O . ALA B 1 38 ? -10.902 9.106 -10.174 1.00 7.22 18 ALA B O 1
ATOM 3896 N N . ILE B 1 39 ? -12.494 8.920 -8.561 1.00 6.42 19 ILE B N 1
ATOM 3897 C CA . ILE B 1 39 ? -12.290 7.488 -8.418 1.00 6.38 19 ILE B CA 1
ATOM 3898 C C . ILE B 1 39 ? -12.689 6.752 -9.683 1.00 6.25 19 ILE B C 1
ATOM 3899 O O . ILE B 1 39 ? -11.965 5.882 -10.150 1.00 6.92 19 ILE B O 1
ATOM 3915 N N . ALA B 1 40 ? -13.869 7.063 -10.214 1.00 7.18 20 ALA B N 1
ATOM 3916 C CA . ALA B 1 40 ? -14.326 6.399 -11.450 1.00 7.01 20 ALA B CA 1
ATOM 3917 C C . ALA B 1 40 ? -13.334 6.654 -12.566 1.00 7.24 20 ALA B C 1
ATOM 3918 O O . ALA B 1 40 ? -13.022 5.711 -13.313 1.00 7.83 20 ALA B O 1
ATOM 3925 N N . VAL B 1 41 ? -12.880 7.884 -12.708 1.00 7.42 21 VAL B N 1
ATOM 3926 C CA . VAL B 1 41 ? -11.873 8.186 -13.772 1.00 7.57 21 VAL B CA 1
ATOM 3927 C C . VAL B 1 41 ? -10.621 7.374 -13.600 1.00 7.61 21 VAL B C 1
ATOM 3928 O O . VAL B 1 41 ? -10.107 6.780 -14.558 1.00 8.14 21 VAL B O 1
ATOM 3941 N N . LYS B 1 42 ? -10.074 7.339 -12.380 1.00 8.12 22 LYS B N 1
ATOM 3942 C CA . LYS B 1 42 ? -8.817 6.604 -12.173 1.00 8.29 22 LYS B CA 1
ATOM 3943 C C . LYS B 1 42 ? -8.982 5.113 -12.362 1.00 8.67 22 LYS B C 1
ATOM 3944 O O . LYS B 1 42 ? -8.109 4.463 -12.936 1.00 9.18 22 LYS B O 1
ATOM 3960 N N . LEU B 1 43 ? -10.109 4.548 -11.913 1.00 7.45 23 LEU B N 1
ATOM 3961 C CA . LEU B 1 43 ? -10.351 3.136 -12.160 1.00 7.68 23 LEU B CA 1
ATOM 3962 C C . LEU B 1 43 ? -10.400 2.903 -13.669 1.00 8.01 23 LEU B C 1
ATOM 3963 O O . LEU B 1 43 ? -9.811 1.922 -14.182 1.00 9.00 23 LEU B O 1
ATOM 3979 N N . HIS B 1 44 ? -11.113 3.764 -14.407 1.00 8.04 24 HIS B N 1
ATOM 3980 C CA . HIS B 1 44 ? -11.204 3.588 -15.857 1.00 8.85 24 HIS B CA 1
ATOM 3981 C C . HIS B 1 44 ? -9.828 3.700 -16.510 1.00 9.45 24 HIS B C 1
ATOM 3982 O O . HIS B 1 44 ? -9.489 2.900 -17.374 1.00 9.50 24 HIS B O 1
ATOM 3995 N N . GLN B 1 45 ? -9.003 4.651 -16.040 1.00 9.64 25 GLN B N 1
ATOM 3996 C CA . GLN B 1 45 ? -7.630 4.802 -16.568 1.00 10.57 25 GLN B CA 1
ATOM 3997 C C . GLN B 1 45 ? -6.779 3.574 -16.277 1.00 11.04 25 GLN B C 1
ATOM 3998 O O . GLN B 1 45 ? -5.875 3.262 -17.063 1.00 15.87 25 GLN B O 1
ATOM 4010 N N . THR B 1 46 ? -7.077 2.860 -15.203 1.00 10.26 26 THR B N 1
ATOM 4011 C CA . THR B 1 46 ? -6.380 1.626 -14.809 1.00 12.46 26 THR B CA 1
ATOM 4012 C C . THR B 1 46 ? -6.851 0.426 -15.584 1.00 11.35 26 THR B C 1
ATOM 4013 O O . THR B 1 46 ? -6.188 -0.599 -15.592 1.00 17.15 26 THR B O 1
ATOM 4023 N N . GLY B 1 47 ? -7.941 0.562 -16.313 1.00 10.63 27 GLY B N 1
ATOM 4024 C CA . GLY B 1 47 ? -8.420 -0.512 -17.182 1.00 11.30 27 GLY B CA 1
ATOM 4025 C C . GLY B 1 47 ? -9.781 -1.054 -16.786 1.00 10.67 27 GLY B C 1
ATOM 4026 O O . GLY B 1 47 ? -10.235 -1.993 -17.464 1.00 12.44 27 GLY B O 1
ATOM 4030 N N . TYR B 1 48 ? -10.433 -0.545 -15.775 1.00 9.38 28 TYR B N 1
ATOM 4031 C CA . TYR B 1 48 ? -11.731 -1.001 -15.416 1.00 8.89 28 TYR B CA 1
ATOM 4032 C C . TYR B 1 48 ? -12.821 -0.427 -16.312 1.00 8.49 28 TYR B C 1
ATOM 4033 O O . TYR B 1 48 ? -12.779 0.716 -16.734 1.00 9.58 28 TYR B O 1
ATOM 4050 N N . ARG B 1 49 ? -13.846 -1.263 -16.513 1.00 9.21 29 ARG B N 1
ATOM 4051 C CA . ARG B 1 49 ? -15.177 -0.820 -16.933 1.00 8.53 29 ARG B CA 1
ATOM 4052 C C . ARG B 1 49 ? -15.913 -0.335 -15.694 1.00 8.77 29 ARG B C 1
ATOM 4053 O O . ARG B 1 49 ? -15.704 -0.887 -14.626 1.00 9.81 29 ARG B O 1
ATOM 4070 N N B VAL B 1 50 ? -16.742 0.721 -15.805 1.00 8.19 30 VAL B N 1
ATOM 4071 C CA B VAL B 1 50 ? -17.333 1.332 -14.603 1.00 8.18 30 VAL B CA 1
ATOM 4072 C C . VAL B 1 50 ? -18.868 1.486 -14.731 1.00 7.73 30 VAL B C 1
ATOM 4073 O O . VAL B 1 50 ? -19.330 1.960 -15.755 1.00 9.10 30 VAL B O 1
ATOM 4103 N N . VAL B 1 51 ? -19.518 1.257 -13.624 1.00 7.43 31 VAL B N 1
ATOM 4104 C CA . VAL B 1 51 ? -20.849 1.696 -13.359 1.00 7.67 31 VAL B CA 1
ATOM 4105 C C . VAL B 1 51 ? -20.782 2.957 -12.508 1.00 7.55 31 VAL B C 1
ATOM 4106 O O . VAL B 1 51 ? -20.283 2.928 -11.380 1.00 7.92 31 VAL B O 1
ATOM 4119 N N . ILE B 1 52 ? -21.294 4.044 -13.064 1.00 7.31 32 ILE B N 1
ATOM 4120 C CA . ILE B 1 52 ? -21.384 5.350 -12.463 1.00 7.44 32 ILE B CA 1
ATOM 4121 C C . ILE B 1 52 ? -22.734 5.481 -11.804 1.00 7.64 32 ILE B C 1
ATOM 4122 O O . ILE B 1 52 ? -23.708 5.788 -12.503 1.00 8.68 32 ILE B O 1
ATOM 4138 N N . HIS B 1 53 ? -22.837 5.226 -10.515 1.00 7.50 33 HIS B N 1
ATOM 4139 C CA . HIS B 1 53 ? -24.091 5.435 -9.816 1.00 7.94 33 HIS B CA 1
ATOM 4140 C C . HIS B 1 53 ? -24.239 6.929 -9.505 1.00 7.81 33 HIS B C 1
ATOM 4141 O O . HIS B 1 53 ? -23.258 7.611 -9.199 1.00 8.59 33 HIS B O 1
ATOM 4154 N N . TYR B 1 54 ? -25.473 7.390 -9.568 1.00 7.60 34 TYR B N 1
ATOM 4155 C CA . TYR B 1 54 ? -25.800 8.744 -9.191 1.00 8.14 34 TYR B CA 1
ATOM 4156 C C . TYR B 1 54 ? -27.202 8.776 -8.619 1.00 7.86 34 TYR B C 1
ATOM 4157 O O . TYR B 1 54 ? -27.972 7.837 -8.783 1.00 8.06 34 TYR B O 1
ATOM 4174 N N . HIS B 1 55 ? -27.518 9.893 -7.961 1.00 7.99 35 HIS B N 1
ATOM 4175 C CA . HIS B 1 55 ? -28.885 10.110 -7.423 1.00 8.28 35 HIS B CA 1
ATOM 4176 C C . HIS B 1 55 ? -29.529 11.245 -8.178 1.00 8.22 35 HIS B C 1
ATOM 4177 O O . HIS B 1 55 ? -30.385 10.978 -9.025 1.00 9.55 35 HIS B O 1
ATOM 4190 N N . ASN B 1 56 ? -29.140 12.482 -7.920 1.00 8.56 36 ASN B N 1
ATOM 4191 C CA . ASN B 1 56 ? -29.685 13.636 -8.596 1.00 9.04 36 ASN B CA 1
ATOM 4192 C C . ASN B 1 56 ? -28.852 14.137 -9.771 1.00 9.49 36 ASN B C 1
ATOM 4193 O O . ASN B 1 56 ? -29.412 14.876 -10.601 1.00 10.56 36 ASN B O 1
ATOM 4202 N N . SER B 1 57 ? -27.585 13.794 -9.870 1.00 8.66 37 SER B N 1
ATOM 4203 C CA . SER B 1 57 ? -26.725 14.466 -10.837 1.00 9.02 37 SER B CA 1
ATOM 4204 C C . SER B 1 57 ? -26.688 13.725 -12.170 1.00 9.30 37 SER B C 1
ATOM 4205 O O . SER B 1 57 ? -25.628 13.244 -12.613 1.00 8.86 37 SER B O 1
ATOM 4212 N N . ALA B 1 58 ? -27.827 13.606 -12.831 1.00 9.45 38 ALA B N 1
ATOM 4213 C CA . ALA B 1 58 ? -27.911 12.864 -14.092 1.00 9.85 38 ALA B CA 1
ATOM 4214 C C . ALA B 1 58 ? -27.055 13.449 -15.177 1.00 9.82 38 ALA B C 1
ATOM 4215 O O . ALA B 1 58 ? -26.323 12.751 -15.902 1.00 9.94 38 ALA B O 1
ATOM 4222 N N . GLU B 1 59 ? -27.078 14.769 -15.376 1.00 10.78 39 GLU B N 1
ATOM 4223 C CA . GLU B 1 59 ? -26.309 15.333 -16.487 1.00 10.97 39 GLU B CA 1
ATOM 4224 C C . GLU B 1 59 ? -24.825 15.085 -16.295 1.00 10.51 39 GLU B C 1
ATOM 4225 O O . GLU B 1 59 ? -24.140 14.761 -17.250 1.00 9.87 39 GLU B O 1
ATOM 4237 N N . ALA B 1 60 ? -24.301 15.255 -15.094 1.00 9.21 40 ALA B N 1
ATOM 4238 C CA . ALA B 1 60 ? -22.896 15.024 -14.800 1.00 8.93 40 ALA B CA 1
ATOM 4239 C C . ALA B 1 60 ? -22.535 13.553 -14.935 1.00 8.32 40 ALA B C 1
ATOM 4240 O O . ALA B 1 60 ? -21.453 13.246 -15.417 1.00 9.29 40 ALA B O 1
ATOM 4247 N N . ALA B 1 61 ? -23.429 12.677 -14.530 1.00 8.05 41 ALA B N 1
ATOM 4248 C CA . ALA B 1 61 ? -23.145 11.257 -14.648 1.00 8.02 41 ALA B CA 1
ATOM 4249 C C . ALA B 1 61 ? -22.994 10.866 -16.127 1.00 7.72 41 ALA B C 1
ATOM 4250 O O . ALA B 1 61 ? -22.097 10.148 -16.495 1.00 8.44 41 ALA B O 1
ATOM 4257 N N . VAL B 1 62 ? -23.946 11.349 -16.913 1.00 8.62 42 VAL B N 1
ATOM 4258 C CA . VAL B 1 62 ? -23.988 11.089 -18.340 1.00 8.18 42 VAL B CA 1
ATOM 4259 C C . VAL B 1 62 ? -22.802 11.711 -19.045 1.00 8.82 42 VAL B C 1
ATOM 4260 O O . VAL B 1 62 ? -22.178 11.084 -19.921 1.00 9.60 42 VAL B O 1
ATOM 4273 N N . SER B 1 63 ? -22.402 12.922 -18.668 1.00 8.91 43 SER B N 1
ATOM 4274 C CA . SER B 1 63 ? -21.222 13.536 -19.275 1.00 9.39 43 SER B CA 1
ATOM 4275 C C . SER B 1 63 ? -19.977 12.724 -18.957 1.00 8.64 43 SER B C 1
ATOM 4276 O O . SER B 1 63 ? -19.133 12.550 -19.835 1.00 9.75 43 SER B O 1
ATOM 4287 N N . LEU B 1 64 ? -19.865 12.232 -17.741 1.00 8.86 44 LEU B N 1
ATOM 4288 C CA . LEU B 1 64 ? -18.724 11.369 -17.409 1.00 8.77 44 LEU B CA 1
ATOM 4289 C C . LEU B 1 64 ? -18.746 10.097 -18.233 1.00 8.31 44 LEU B C 1
ATOM 4290 O O . LEU B 1 64 ? -17.726 9.696 -18.806 1.00 9.41 44 LEU B O 1
ATOM 4306 N N . ALA B 1 65 ? -19.914 9.472 -18.316 1.00 8.54 45 ALA B N 1
ATOM 4307 C CA . ALA B 1 65 ? -19.999 8.241 -19.103 1.00 8.92 45 ALA B CA 1
ATOM 4308 C C . ALA B 1 65 ? -19.589 8.483 -20.550 1.00 8.86 45 ALA B C 1
ATOM 4309 O O . ALA B 1 65 ? -18.856 7.691 -21.155 1.00 9.00 45 ALA B O 1
ATOM 4316 N N . ASP B 1 66 ? -20.108 9.585 -21.141 1.00 9.52 46 ASP B N 1
ATOM 4317 C CA . ASP B 1 66 ? -19.755 9.871 -22.520 1.00 9.52 46 ASP B CA 1
ATOM 4318 C C . ASP B 1 66 ? -18.258 10.107 -22.672 1.00 10.35 46 ASP B C 1
ATOM 4319 O O . ASP B 1 66 ? -17.657 9.653 -23.673 1.00 10.96 46 ASP B O 1
ATOM 4328 N N . GLU B 1 67 ? -17.626 10.773 -21.721 1.00 10.21 47 GLU B N 1
ATOM 4329 C CA . GLU B 1 67 ? -16.173 10.995 -21.781 1.00 10.32 47 GLU B CA 1
ATOM 4330 C C . GLU B 1 67 ? -15.429 9.666 -21.751 1.00 10.26 47 GLU B C 1
ATOM 4331 O O . GLU B 1 67 ? -14.502 9.456 -22.535 1.00 10.71 47 GLU B O 1
ATOM 4343 N N . LEU B 1 68 ? -15.844 8.798 -20.853 1.00 8.92 48 LEU B N 1
ATOM 4344 C CA . LEU B 1 68 ? -15.145 7.509 -20.685 1.00 9.44 48 LEU B CA 1
ATOM 4345 C C . LEU B 1 68 ? -15.353 6.606 -21.899 1.00 9.63 48 LEU B C 1
ATOM 4346 O O . LEU B 1 68 ? -14.425 5.937 -22.336 1.00 10.10 48 LEU B O 1
ATOM 4362 N N . ASN B 1 69 ? -16.568 6.613 -22.453 1.00 10.56 49 ASN B N 1
ATOM 4363 C CA . ASN B 1 69 ? -16.836 5.773 -23.614 1.00 11.22 49 ASN B CA 1
ATOM 4364 C C . ASN B 1 69 ? -16.178 6.334 -24.869 1.00 12.21 49 ASN B C 1
ATOM 4365 O O . ASN B 1 69 ? -15.886 5.568 -25.798 1.00 12.95 49 ASN B O 1
ATOM 4374 N N . LYS B 1 70 ? -15.901 7.630 -24.917 1.00 12.61 50 LYS B N 1
ATOM 4375 C CA . LYS B 1 70 ? -15.107 8.205 -25.998 1.00 13.98 50 LYS B CA 1
ATOM 4376 C C . LYS B 1 70 ? -13.684 7.673 -25.923 1.00 13.94 50 LYS B C 1
ATOM 4377 O O . LYS B 1 70 ? -13.027 7.403 -26.928 1.00 15.27 50 LYS B O 1
ATOM 4393 N N . GLU B 1 71 ? -13.186 7.519 -24.688 1.00 13.54 51 GLU B N 1
ATOM 4394 C CA . GLU B 1 71 ? -11.858 6.916 -24.505 1.00 14.09 51 GLU B CA 1
ATOM 4395 C C . GLU B 1 71 ? -11.851 5.452 -24.890 1.00 14.07 51 GLU B C 1
ATOM 4396 O O . GLU B 1 71 ? -10.917 5.057 -25.597 1.00 16.05 51 GLU B O 1
ATOM 4408 N N . ARG B 1 72 ? -12.812 4.674 -24.453 1.00 13.65 52 ARG B N 1
ATOM 4409 C CA . ARG B 1 72 ? -12.911 3.268 -24.803 1.00 13.25 52 ARG B CA 1
ATOM 4410 C C . ARG B 1 72 ? -14.387 2.921 -24.919 1.00 11.77 52 ARG B C 1
ATOM 4411 O O . ARG B 1 72 ? -15.122 3.010 -23.928 1.00 11.32 52 ARG B O 1
ATOM 4428 N N . SER B 1 73 ? -14.847 2.519 -26.087 1.00 13.58 53 SER B N 1
ATOM 4429 C CA . SER B 1 73 ? -16.265 2.238 -26.277 1.00 13.62 53 SER B CA 1
ATOM 4430 C C . SER B 1 73 ? -16.733 1.145 -25.345 1.00 12.57 53 SER B C 1
ATOM 4431 O O . SER B 1 73 ? -16.029 0.152 -25.082 1.00 14.44 53 SER B O 1
ATOM 4438 N N . ASN B 1 74 ? -17.964 1.315 -24.865 1.00 12.32 54 ASN B N 1
ATOM 4439 C CA . ASN B 1 74 ? -18.671 0.297 -24.091 1.00 13.66 54 ASN B CA 1
ATOM 4440 C C . ASN B 1 74 ? -17.960 -0.046 -22.795 1.00 12.08 54 ASN B C 1
ATOM 4441 O O . ASN B 1 74 ? -17.966 -1.204 -22.380 1.00 15.87 54 ASN B O 1
ATOM 4450 N N . THR B 1 75 ? -17.440 0.984 -22.136 1.00 10.68 55 THR B N 1
ATOM 4451 C CA . TH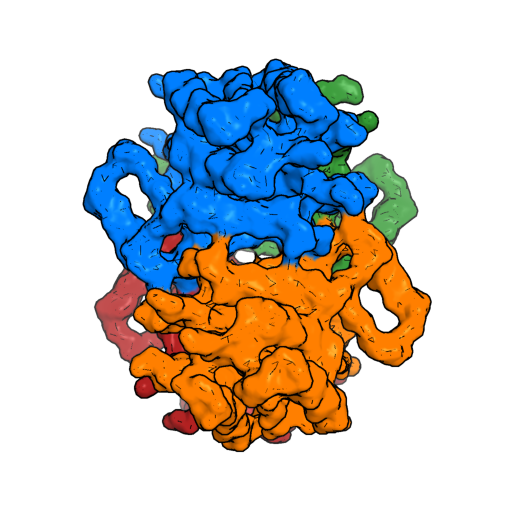R B 1 75 ? -16.761 0.775 -20.867 1.00 10.15 55 THR B CA 1
ATOM 4452 C C . THR B 1 75 ? -17.361 1.555 -19.712 1.00 9.34 55 THR B C 1
ATOM 4453 O O . THR B 1 75 ? -16.809 1.428 -18.609 1.00 11.00 55 THR B O 1
ATOM 4463 N N . ALA B 1 76 ? -18.440 2.284 -19.928 1.00 9.42 56 ALA B N 1
ATOM 4464 C CA . ALA B 1 76 ? -19.042 3.051 -18.828 1.00 8.82 56 ALA B CA 1
ATOM 4465 C C . ALA B 1 76 ? -20.536 3.048 -19.020 1.00 8.80 56 ALA B C 1
ATOM 4466 O O . ALA B 1 76 ? -21.042 3.263 -20.132 1.00 10.34 56 ALA B O 1
ATOM 4473 N N . VAL B 1 77 ? -21.252 2.838 -17.930 1.00 8.62 57 VAL B N 1
ATOM 4474 C CA . VAL B 1 77 ? -22.698 2.968 -17.883 1.00 9.57 57 VAL B CA 1
ATOM 4475 C C . VAL B 1 77 ? -23.076 3.758 -16.634 1.00 8.80 57 VAL B C 1
ATOM 4476 O O . VAL B 1 77 ? -22.246 3.861 -15.715 1.00 9.35 57 VAL B O 1
ATOM 4489 N N . VAL B 1 78 ? -24.294 4.272 -16.582 1.00 9.35 58 VAL B N 1
ATOM 4490 C CA . VAL B 1 78 ? -24.788 4.948 -15.398 1.00 9.40 58 VAL B CA 1
ATOM 4491 C C . VAL B 1 78 ? -25.899 4.168 -14.779 1.00 9.91 58 VAL B C 1
ATOM 4492 O O . VAL B 1 78 ? -26.573 3.367 -15.431 1.00 12.25 58 VAL B O 1
ATOM 4505 N N . CYS B 1 79 ? -26.172 4.392 -13.490 1.00 9.34 59 CYS B N 1
ATOM 4506 C CA . CYS B 1 79 ? -27.190 3.706 -12.753 1.00 9.91 59 CYS B CA 1
ATOM 4507 C C . CYS B 1 79 ? -27.740 4.672 -11.700 1.00 8.97 59 CYS B C 1
ATOM 4508 O O . CYS B 1 79 ? -26.999 5.066 -10.806 1.00 10.70 59 CYS B O 1
ATOM 4515 N N . GLN B 1 80 ? -29.022 5.003 -11.799 1.00 9.22 60 GLN B N 1
ATOM 4516 C CA . GLN B 1 80 ? -29.607 5.944 -10.851 1.00 9.33 60 GLN B CA 1
ATOM 4517 C C . GLN B 1 80 ? -30.229 5.199 -9.672 1.00 9.18 60 GLN B C 1
ATOM 4518 O O . GLN B 1 80 ? -30.990 4.253 -9.866 1.00 10.93 60 GLN B O 1
ATOM 4530 N N . ALA B 1 81 ? -30.011 5.715 -8.456 1.00 8.65 61 ALA B N 1
ATOM 4531 C CA . ALA B 1 81 ? -30.718 5.234 -7.293 1.00 8.93 61 ALA B CA 1
ATOM 4532 C C . ALA B 1 81 ? -30.583 6.175 -6.134 1.00 7.94 61 ALA B C 1
ATOM 4533 O O . ALA B 1 81 ? -29.500 6.731 -5.869 1.00 9.30 61 ALA B O 1
ATOM 4540 N N . ASP B 1 82 ? -31.656 6.323 -5.369 1.00 9.05 62 ASP B N 1
ATOM 4541 C CA . ASP B 1 82 ? -31.619 6.899 -4.035 1.00 8.85 62 ASP B CA 1
ATOM 4542 C C . ASP B 1 82 ? -31.130 5.839 -3.052 1.00 8.54 62 ASP B C 1
ATOM 4543 O O . ASP B 1 82 ? -31.636 4.721 -3.053 1.00 10.09 62 ASP B O 1
ATOM 4552 N N . LEU B 1 83 ? -30.136 6.222 -2.222 1.00 7.68 63 LEU B N 1
ATOM 4553 C CA . LEU B 1 83 ? -29.559 5.290 -1.261 1.00 7.94 63 LEU B CA 1
ATOM 4554 C C . LEU B 1 83 ? -30.004 5.611 0.160 1.00 7.85 63 LEU B C 1
ATOM 4555 O O . LEU B 1 83 ? -29.447 5.071 1.128 1.00 8.30 63 LEU B O 1
ATOM 4571 N N . THR B 1 84 ? -31.033 6.429 0.310 1.00 8.63 64 THR B N 1
ATOM 4572 C CA . THR B 1 84 ? -31.689 6.643 1.598 1.00 8.73 64 THR B CA 1
ATOM 4573 C C . THR B 1 84 ? -32.238 5.334 2.098 1.00 8.78 64 THR B C 1
ATOM 4574 O O . THR B 1 84 ? -32.720 4.497 1.346 1.00 9.88 64 THR B O 1
ATOM 4591 N N . ASN B 1 85 ? -32.184 5.101 3.421 1.00 9.19 65 ASN B N 1
ATOM 4592 C CA . ASN B 1 85 ? -32.772 3.910 3.988 1.00 9.51 65 ASN B CA 1
ATOM 4593 C C . ASN B 1 85 ? -34.289 3.896 3.790 1.00 10.22 65 ASN B C 1
ATOM 4594 O O . ASN B 1 85 ? -34.965 4.871 3.966 1.00 11.32 65 ASN B O 1
ATOM 4603 N N . SER B 1 86 ? -34.766 2.729 3.439 1.00 10.75 66 SER B N 1
ATOM 4604 C CA . SER B 1 86 ? -36.184 2.497 3.218 1.00 12.28 66 SER B CA 1
ATOM 4605 C C . SER B 1 86 ? -36.450 1.015 3.045 1.00 12.71 66 SER B C 1
ATOM 4606 O O . SER B 1 86 ? -35.496 0.261 2.937 1.00 13.25 66 SER B O 1
ATOM 4613 N N . ASN B 1 87 ? -37.709 0.633 2.916 1.00 14.26 67 ASN B N 1
ATOM 4614 C CA . ASN B 1 87 ? -38.090 -0.712 2.537 1.00 16.43 67 ASN B CA 1
ATOM 4615 C C . ASN B 1 87 ? -37.661 -1.205 1.163 1.00 15.14 67 ASN B C 1
ATOM 4616 O O . ASN B 1 87 ? -37.577 -2.412 0.856 1.00 18.95 67 ASN B O 1
ATOM 4625 N N . VAL B 1 88 ? -37.394 -0.226 0.289 1.00 14.04 68 VAL B N 1
ATOM 4626 C CA . VAL B 1 88 ? -36.969 -0.621 -1.053 1.00 13.92 68 VAL B CA 1
ATOM 4627 C C . VAL B 1 88 ? -35.460 -0.577 -1.241 1.00 11.37 68 VAL B C 1
ATOM 4628 O O . VAL B 1 88 ? -34.930 -0.977 -2.276 1.00 14.98 68 VAL B O 1
ATOM 4641 N N . LEU B 1 89 ? -34.716 -0.080 -0.261 1.00 11.02 69 LEU B N 1
ATOM 4642 C CA . LEU B 1 89 ? -33.272 0.029 -0.442 1.00 10.84 69 LEU B CA 1
ATOM 4643 C C . LEU B 1 89 ? -32.607 -1.295 -0.719 1.00 10.32 69 LEU B C 1
ATOM 4644 O O . LEU B 1 89 ? -31.695 -1.288 -1.591 1.00 10.87 69 LEU B O 1
ATOM 4660 N N . PRO B 1 90 ? -32.956 -2.408 -0.083 1.00 10.61 70 PRO B N 1
ATOM 4661 C CA . PRO B 1 90 ? -32.281 -3.655 -0.506 1.00 10.92 70 PRO B CA 1
ATOM 4662 C C . PRO B 1 90 ? -32.443 -3.928 -1.974 1.00 12.03 70 PRO B C 1
ATOM 4663 O O . PRO B 1 90 ? -31.470 -4.308 -2.631 1.00 12.49 70 PRO B O 1
ATOM 4674 N N . ALA B 1 91 ? -33.641 -3.744 -2.533 1.00 12.68 71 ALA B N 1
ATOM 4675 C CA . ALA B 1 91 ? -33.835 -3.987 -3.952 1.00 13.38 71 ALA B CA 1
ATOM 4676 C C . ALA B 1 91 ? -33.036 -3.020 -4.792 1.00 11.95 71 ALA B C 1
ATOM 4677 O O . ALA B 1 91 ? -32.485 -3.394 -5.841 1.00 13.35 71 ALA B O 1
ATOM 4684 N N . SER B 1 92 ? -32.963 -1.751 -4.372 1.00 12.70 72 SER B N 1
ATOM 4685 C CA . SER B 1 92 ? -32.203 -0.782 -5.125 1.00 12.07 72 SER B CA 1
ATOM 4686 C C . SER B 1 92 ? -30.726 -1.158 -5.200 1.00 11.15 72 SER B C 1
ATOM 4687 O O . SER B 1 92 ? -30.062 -1.023 -6.218 1.00 11.48 72 SER B O 1
ATOM 4694 N N . CYS B 1 93 ? -30.180 -1.616 -4.091 1.00 9.86 73 CYS B N 1
ATOM 4695 C CA . CYS B 1 93 ? -28.769 -2.017 -4.009 1.00 9.51 73 CYS B CA 1
ATOM 4696 C C . CYS B 1 93 ? -28.531 -3.265 -4.836 1.00 10.21 73 CYS B C 1
ATOM 4697 O O . CYS B 1 93 ? -27.524 -3.358 -5.551 1.00 11.14 73 CYS B O 1
ATOM 4704 N N . GLU B 1 94 ? -29.433 -4.248 -4.777 1.00 11.96 74 GLU B N 1
ATOM 4705 C CA . GLU B 1 94 ? -29.272 -5.427 -5.639 1.00 12.53 74 GLU B CA 1
ATOM 4706 C C . GLU B 1 94 ? -29.282 -5.012 -7.084 1.00 12.29 74 GLU B C 1
ATOM 4707 O O . GLU B 1 94 ? -28.513 -5.593 -7.890 1.00 13.91 74 GLU B O 1
ATOM 4719 N N . GLU B 1 95 ? -30.126 -4.053 -7.460 1.00 12.32 75 GLU B N 1
ATOM 4720 C CA . GLU B 1 95 ? -30.168 -3.613 -8.847 1.00 12.89 75 GLU B CA 1
ATOM 4721 C C . GLU B 1 95 ? -28.920 -2.899 -9.272 1.00 12.11 75 GLU B C 1
ATOM 4722 O O . GLU B 1 95 ? -28.513 -3.026 -10.453 1.00 13.26 75 GLU B O 1
ATOM 4734 N N . ILE B 1 96 ? -28.279 -2.122 -8.406 1.00 11.37 76 ILE B N 1
ATOM 4735 C CA . ILE B 1 96 ? -27.017 -1.504 -8.769 1.00 10.88 76 ILE B CA 1
ATOM 4736 C C . ILE B 1 96 ? -25.973 -2.562 -9.110 1.00 10.23 76 ILE B C 1
ATOM 4737 O O . ILE B 1 96 ? -25.239 -2.489 -10.123 1.00 10.67 76 ILE B O 1
ATOM 4753 N N . ILE B 1 97 ? -25.829 -3.566 -8.259 1.00 9.77 77 ILE B N 1
ATOM 4754 C CA . ILE B 1 97 ? -24.866 -4.641 -8.549 1.00 10.17 77 ILE B CA 1
ATOM 4755 C C . ILE B 1 97 ? -25.244 -5.371 -9.830 1.00 11.70 77 ILE B C 1
ATOM 4756 O O . ILE B 1 97 ? -24.419 -5.680 -10.700 1.00 12.03 77 ILE B O 1
ATOM 4772 N N . ASN B 1 98 ? -26.529 -5.692 -9.992 1.00 12.88 78 ASN B N 1
ATOM 4773 C CA . ASN B 1 98 ? -26.999 -6.374 -11.152 1.00 14.55 78 ASN B CA 1
ATOM 4774 C C . ASN B 1 98 ? -26.663 -5.600 -12.429 1.00 13.51 78 ASN B C 1
ATOM 4775 O O . ASN B 1 98 ? -26.356 -6.145 -13.468 1.00 14.97 78 ASN B O 1
ATOM 4784 N N . SER B 1 99 ? -26.748 -4.258 -12.358 1.00 14.04 79 SER B N 1
ATOM 4785 C CA . SER B 1 99 ? -26.438 -3.453 -13.520 1.00 14.55 79 SER B CA 1
ATOM 4786 C C . SER B 1 99 ? -25.010 -3.663 -13.998 1.00 13.95 79 SER B C 1
ATOM 4787 O O . SER B 1 99 ? -24.724 -3.609 -15.201 1.00 13.31 79 SER B O 1
ATOM 4798 N N . CYS B 1 100 ? -24.082 -3.864 -13.077 1.00 11.56 80 CYS B N 1
ATOM 4799 C CA . CYS B 1 100 ? -22.688 -4.134 -13.465 1.00 11.75 80 CYS B CA 1
ATOM 4800 C C . CYS B 1 100 ? -22.583 -5.471 -14.191 1.00 11.71 80 CYS B C 1
ATOM 4801 O O . CYS B 1 100 ? -21.909 -5.587 -15.221 1.00 12.28 80 CYS B O 1
ATOM 4808 N N . PHE B 1 101 ? -23.248 -6.507 -13.679 1.00 12.44 81 PHE B N 1
ATOM 4809 C CA . PHE B 1 101 ? -23.269 -7.793 -14.352 1.00 13.03 81 PHE B CA 1
ATOM 4810 C C . PHE B 1 101 ? -23.958 -7.691 -15.703 1.00 12.63 81 PHE B C 1
ATOM 4811 O O . PHE B 1 101 ? -23.495 -8.288 -16.659 1.00 13.84 81 PHE B O 1
ATOM 4828 N N . ARG B 1 102 ? -25.055 -6.970 -15.820 1.00 13.37 82 ARG B N 1
ATOM 4829 C CA . ARG B 1 102 ? -25.726 -6.927 -17.108 1.00 13.76 82 ARG B CA 1
ATOM 4830 C C . ARG B 1 102 ? -24.874 -6.176 -18.112 1.00 14.85 82 ARG B C 1
ATOM 4831 O O . ARG B 1 102 ? -24.871 -6.514 -19.319 1.00 16.65 82 ARG B O 1
ATOM 4848 N N . ALA B 1 103 ? -24.166 -5.143 -17.674 1.00 14.85 83 ALA B N 1
ATOM 4849 C CA . ALA B 1 103 ? -23.311 -4.393 -18.589 1.00 13.85 83 ALA B CA 1
ATOM 4850 C C . ALA B 1 103 ? -22.027 -5.102 -18.978 1.00 14.49 83 ALA B C 1
ATOM 4851 O O . ALA B 1 103 ? -21.624 -5.045 -20.161 1.00 15.34 83 ALA B O 1
ATOM 4858 N N . PHE B 1 104 ? -21.396 -5.705 -18.000 1.00 13.02 84 PHE B N 1
ATOM 4859 C CA . PHE B 1 104 ? -20.009 -6.129 -18.154 1.00 13.59 84 PHE B CA 1
ATOM 4860 C C . PHE B 1 104 ? -19.778 -7.600 -17.876 1.00 13.92 84 PHE B C 1
ATOM 4861 O O . PHE B 1 104 ? -18.649 -8.082 -18.091 1.00 15.65 84 PHE B O 1
ATOM 4878 N N . GLY B 1 105 ? -20.783 -8.313 -17.373 1.00 13.32 85 GLY B N 1
ATOM 4879 C CA . GLY B 1 105 ? -20.630 -9.726 -17.120 1.00 15.11 85 GLY B CA 1
ATOM 4880 C C . GLY B 1 105 ? -19.924 -10.142 -15.850 1.00 13.23 85 GLY B C 1
ATOM 4881 O O . GLY B 1 105 ? -19.690 -11.348 -15.652 1.00 14.80 85 GLY B O 1
ATOM 4885 N N . ARG B 1 106 ? -19.543 -9.192 -15.029 1.00 12.34 86 ARG B N 1
ATOM 4886 C CA . ARG B 1 106 ? -18.715 -9.375 -13.854 1.00 12.13 86 ARG B CA 1
ATOM 4887 C C . ARG B 1 106 ? -18.796 -8.103 -13.023 1.00 11.02 86 ARG B C 1
ATOM 4888 O O . ARG B 1 106 ? -19.166 -7.068 -13.535 1.00 12.04 86 ARG B O 1
ATOM 4905 N N . CYS B 1 107 ? -18.399 -8.257 -11.768 1.00 10.24 87 CYS B N 1
ATOM 4906 C CA . CYS B 1 107 ? -18.306 -7.105 -10.844 1.00 9.91 87 CYS B CA 1
ATOM 4907 C C . CYS B 1 107 ? -17.152 -7.414 -9.900 1.00 9.33 87 CYS B C 1
ATOM 4908 O O . CYS B 1 107 ? -17.320 -8.205 -8.992 1.00 11.16 87 CYS B O 1
ATOM 4915 N N . ASP B 1 108 ? -16.009 -6.753 -10.113 1.00 8.82 88 ASP B N 1
ATOM 4916 C CA . ASP B 1 108 ? -14.790 -7.057 -9.348 1.00 8.50 88 ASP B CA 1
ATOM 4917 C C . ASP B 1 108 ? -14.570 -6.120 -8.180 1.00 7.79 88 ASP B C 1
ATOM 4918 O O . ASP B 1 108 ? -13.959 -6.551 -7.207 1.00 8.71 88 ASP B O 1
ATOM 4927 N N . VAL B 1 109 ? -15.038 -4.894 -8.286 1.00 7.88 89 VAL B N 1
ATOM 4928 C CA . VAL B 1 109 ? -14.779 -3.825 -7.287 1.00 7.12 89 VAL B CA 1
ATOM 4929 C C . VAL B 1 109 ? -16.040 -3.071 -7.021 1.00 7.06 89 VAL B C 1
ATOM 4930 O O . VAL B 1 109 ? -16.809 -2.731 -7.928 1.00 7.45 89 VAL B O 1
ATOM 4943 N N . LEU B 1 110 ? -16.273 -2.800 -5.745 1.00 6.91 90 LEU B N 1
ATOM 4944 C CA . LEU B 1 110 ? -17.329 -1.918 -5.253 1.00 6.83 90 LEU B CA 1
ATOM 4945 C C . LEU B 1 110 ? -16.687 -0.807 -4.465 1.00 6.08 90 LEU B C 1
ATOM 4946 O O . LEU B 1 110 ? -15.949 -1.099 -3.510 1.00 6.76 90 LEU B O 1
ATOM 4962 N N . VAL B 1 111 ? -16.987 0.446 -4.782 1.00 6.20 91 VAL B N 1
ATOM 4963 C CA . VAL B 1 111 ? -16.542 1.605 -4.032 1.00 5.97 91 VAL B CA 1
ATOM 4964 C C . VAL B 1 111 ? -17.765 2.328 -3.465 1.00 6.03 91 VAL B C 1
ATOM 4965 O O . VAL B 1 111 ? -18.595 2.875 -4.200 1.00 6.42 91 VAL B O 1
ATOM 4978 N N . ASN B 1 112 ? -17.891 2.299 -2.146 1.00 6.05 92 ASN B N 1
ATOM 4979 C CA . ASN B 1 112 ? -18.974 2.947 -1.408 1.00 5.88 92 ASN B CA 1
ATOM 4980 C C . ASN B 1 112 ? -18.548 4.362 -1.068 1.00 5.85 92 ASN B C 1
ATOM 4981 O O . ASN B 1 112 ? -17.878 4.613 -0.045 1.00 6.62 92 ASN B O 1
ATOM 4990 N N . ASN B 1 113 ? -18.915 5.285 -1.951 1.00 5.83 93 ASN B N 1
ATOM 4991 C CA . ASN B 1 113 ? -18.547 6.686 -1.871 1.00 5.75 93 ASN B CA 1
ATOM 4992 C C . ASN B 1 113 ? -19.702 7.656 -1.564 1.00 5.82 93 ASN B C 1
ATOM 4993 O O . ASN B 1 113 ? -19.502 8.655 -0.895 1.00 6.31 93 ASN B O 1
ATOM 5002 N N . ALA B 1 114 ? -20.889 7.362 -2.099 1.00 6.72 94 ALA B N 1
ATOM 5003 C CA . ALA B 1 114 ? -22.023 8.244 -1.960 1.00 6.74 94 ALA B CA 1
ATOM 5004 C C . ALA B 1 114 ? -22.318 8.530 -0.498 1.00 6.29 94 ALA B C 1
ATOM 5005 O O . ALA B 1 114 ? -22.228 7.634 0.349 1.00 7.17 94 ALA B O 1
ATOM 5012 N N . SER B 1 115 ? -22.714 9.774 -0.194 1.00 6.72 95 SER B N 1
ATOM 5013 C CA . SER B 1 115 ? -22.832 10.160 1.196 1.00 6.60 95 SER B CA 1
ATOM 5014 C C . SER B 1 115 ? -23.625 11.430 1.354 1.00 6.81 95 SER B C 1
ATOM 5015 O O . SER B 1 115 ? -23.279 12.448 0.779 1.00 7.80 95 SER B O 1
ATOM 5022 N N . ALA B 1 116 ? -24.694 11.331 2.170 1.00 7.11 96 ALA B N 1
ATOM 5023 C CA . ALA B 1 116 ? -25.380 12.537 2.643 1.00 7.49 96 ALA B CA 1
ATOM 5024 C C . ALA B 1 116 ? -24.560 13.114 3.808 1.00 7.19 96 ALA B C 1
ATOM 5025 O O . ALA B 1 116 ? -23.991 12.379 4.602 1.00 8.13 96 ALA B O 1
ATOM 5032 N N . PHE B 1 117 ? -24.534 14.441 3.911 1.00 8.28 97 PHE B N 1
ATOM 5033 C CA . PHE B 1 117 ? -23.685 15.129 4.871 1.00 9.04 97 PHE B CA 1
ATOM 5034 C C . PHE B 1 117 ? -24.299 16.482 5.196 1.00 8.37 97 PHE B C 1
ATOM 5035 O O . PHE B 1 117 ? -24.361 17.375 4.335 1.00 10.12 97 PHE B O 1
ATOM 5052 N N . TYR B 1 118 ? -24.753 16.640 6.432 1.00 8.54 98 TYR B N 1
ATOM 5053 C CA . TYR B 1 118 ? -25.322 17.879 6.954 1.00 8.75 98 TYR B CA 1
ATOM 5054 C C . TYR B 1 118 ? -25.489 17.713 8.459 1.00 8.98 98 TYR B C 1
ATOM 5055 O O . TYR B 1 118 ? -25.540 16.584 8.968 1.00 9.07 98 TYR B O 1
ATOM 5072 N N . PRO B 1 119 ? -25.549 18.819 9.182 1.00 10.38 99 PRO B N 1
ATOM 5073 C CA . PRO B 1 119 ? -25.668 18.746 10.640 1.00 9.89 99 PRO B CA 1
ATOM 5074 C C . PRO B 1 119 ? -27.086 18.342 11.058 1.00 10.42 99 PRO B C 1
ATOM 5075 O O . PRO B 1 119 ? -28.070 18.584 10.386 1.00 11.33 99 PRO B O 1
ATOM 5086 N N . THR B 1 120 ? -27.120 17.671 12.206 1.00 10.74 100 THR B N 1
ATOM 5087 C CA . THR B 1 120 ? -28.331 17.210 12.882 1.00 10.66 100 THR B CA 1
ATOM 5088 C C . THR B 1 120 ? -28.180 17.484 14.368 1.00 10.47 100 THR B C 1
ATOM 5089 O O . THR B 1 120 ? -27.858 16.573 15.136 1.00 10.42 100 THR B O 1
ATOM 5099 N N . PRO B 1 121 ? -28.379 18.722 14.782 1.00 11.54 101 PRO B N 1
ATOM 5100 C CA . PRO B 1 121 ? -28.181 19.053 16.201 1.00 11.28 101 PRO B CA 1
ATOM 5101 C C . PRO B 1 121 ? -29.088 18.236 17.108 1.00 10.65 101 PRO B C 1
ATOM 5102 O O . PRO B 1 121 ? -30.240 17.966 16.819 1.00 12.40 101 PRO B O 1
ATOM 5113 N N . LEU B 1 122 ? -28.535 17.908 18.273 1.00 11.08 102 LEU B N 1
ATOM 5114 C CA . LEU B 1 122 ? -29.281 17.168 19.326 1.00 12.13 102 LEU B CA 1
ATOM 5115 C C . LEU B 1 122 ? -30.259 18.105 20.013 1.00 15.36 102 LEU B C 1
ATOM 5116 O O . LEU B 1 122 ? -31.279 17.571 20.457 1.00 19.17 102 LEU B O 1
ATOM 5132 N N . VAL B 1 123 ? -29.920 19.370 20.135 1.00 18.30 103 VAL B N 1
ATOM 5133 C CA . VAL B 1 123 ? -30.797 20.342 20.785 1.00 24.43 103 VAL B CA 1
ATOM 5134 C C . VAL B 1 123 ? -31.009 21.591 19.917 1.00 30.77 103 VAL B C 1
ATOM 5135 O O . VAL B 1 123 ? -30.083 21.816 19.115 1.00 38.35 103 VAL B O 1
ATOM 5148 N N . LYS B 1 134 ? -36.824 18.872 6.986 1.00 37.72 114 LYS B N 1
ATOM 5149 C CA . LYS B 1 134 ? -36.753 17.423 7.081 1.00 26.50 114 LYS B CA 1
ATOM 5150 C C . LYS B 1 134 ? -37.045 16.934 8.493 1.00 21.35 114 LYS B C 1
ATOM 5151 O O . LYS B 1 134 ? -36.519 17.474 9.465 1.00 24.37 114 LYS B O 1
ATOM 5166 N N . THR B 1 135 ? -37.866 15.906 8.583 1.00 18.85 115 THR B N 1
ATOM 5167 C CA . THR B 1 135 ? -38.122 15.297 9.872 1.00 16.81 115 THR B CA 1
ATOM 5168 C C . THR B 1 135 ? -36.904 14.503 10.327 1.00 12.88 115 THR B C 1
ATOM 5169 O O . THR B 1 135 ? -36.029 14.155 9.554 1.00 13.34 115 THR B O 1
ATOM 5179 N N . VAL B 1 136 ? -36.851 14.239 11.629 1.00 12.48 116 VAL B N 1
ATOM 5180 C CA . VAL B 1 136 ? -35.668 13.528 12.172 1.00 11.81 116 VAL B CA 1
ATOM 5181 C C . VAL B 1 136 ? -35.622 12.147 11.578 1.00 10.81 116 VAL B C 1
ATOM 5182 O O . VAL B 1 136 ? -34.535 11.633 11.287 1.00 10.41 116 VAL B O 1
ATOM 5195 N N . GLU B 1 137 ? -36.782 11.484 11.327 1.00 11.82 117 GLU B N 1
ATOM 5196 C CA . GLU B 1 137 ? -36.738 10.130 10.752 1.00 11.62 117 GLU B CA 1
ATOM 5197 C C . GLU B 1 137 ? -36.153 10.192 9.335 1.00 10.73 117 GLU B C 1
ATOM 5198 O O . GLU B 1 137 ? -35.462 9.241 8.891 1.00 10.95 117 GLU B O 1
ATOM 5210 N N . THR B 1 138 ? -36.421 11.231 8.565 1.00 10.87 118 THR B N 1
ATOM 5211 C CA . THR B 1 138 ? -35.831 11.385 7.217 1.00 11.44 118 THR B CA 1
ATOM 5212 C C . THR B 1 138 ? -34.333 11.617 7.330 1.00 10.67 118 THR B C 1
ATOM 5213 O O . THR B 1 138 ? -33.572 11.073 6.529 1.00 11.00 118 THR B O 1
ATOM 5223 N N . GLN B 1 139 ? -33.889 12.425 8.278 1.00 10.20 119 GLN B N 1
ATOM 5224 C CA . GLN B 1 139 ? -32.459 12.645 8.475 1.00 10.75 119 GLN B CA 1
ATOM 5225 C C . GLN B 1 139 ? -31.731 11.344 8.833 1.00 8.94 119 GLN B C 1
ATOM 5226 O O . GLN B 1 139 ? -30.643 11.049 8.332 1.00 9.17 119 GLN B O 1
ATOM 5238 N N . VAL B 1 140 ? -32.320 10.549 9.734 1.00 8.14 120 VAL B N 1
ATOM 5239 C CA . VAL B 1 140 ? -31.796 9.228 10.037 1.00 8.43 120 VAL B CA 1
ATOM 5240 C C . VAL B 1 140 ? -31.687 8.435 8.766 1.00 7.89 120 VAL B C 1
ATOM 5241 O O . VAL B 1 140 ? -30.651 7.812 8.467 1.00 8.74 120 VAL B O 1
ATOM 5254 N N . ALA B 1 141 ? -32.773 8.360 8.003 1.00 8.43 121 ALA B N 1
ATOM 5255 C CA . ALA B 1 141 ? -32.803 7.523 6.814 1.00 8.42 121 ALA B CA 1
ATOM 5256 C C . ALA B 1 141 ? -31.731 7.917 5.832 1.00 7.64 121 ALA B C 1
ATOM 5257 O O . ALA B 1 141 ? -31.049 7.075 5.258 1.00 8.73 121 ALA B O 1
ATOM 5264 N N . GLU B 1 1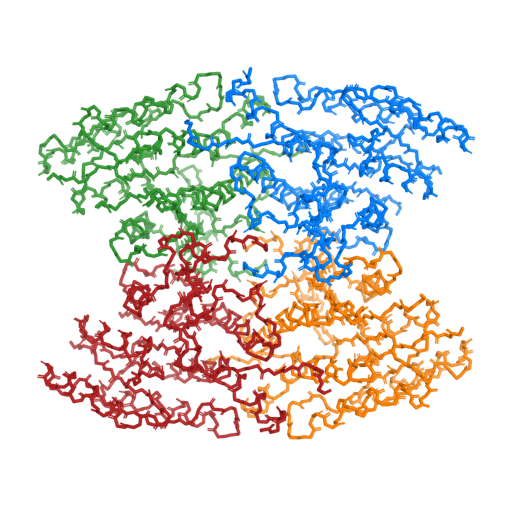42 ? -31.592 9.219 5.581 1.00 8.18 122 GLU B N 1
ATOM 5265 C CA . GLU B 1 142 ? -30.611 9.675 4.629 1.00 8.26 122 GLU B CA 1
ATOM 5266 C C . GLU B 1 142 ? -29.172 9.514 5.094 1.00 8.06 122 GLU B C 1
ATOM 5267 O O . GLU B 1 142 ? -28.316 8.986 4.362 1.00 8.39 122 GLU B O 1
ATOM 5279 N N . LEU B 1 143 ? -28.886 9.948 6.318 1.00 7.90 123 LEU B N 1
ATOM 5280 C CA . LEU B 1 143 ? -27.473 9.915 6.793 1.00 7.63 123 LEU B CA 1
ATOM 5281 C C . LEU B 1 143 ? -27.027 8.527 7.122 1.00 7.31 123 LEU B C 1
ATOM 5282 O O . LEU B 1 143 ? -25.890 8.159 6.787 1.00 8.04 123 LEU B O 1
ATOM 5298 N N . ILE B 1 144 ? -27.835 7.727 7.811 1.00 7.49 124 ILE B N 1
ATOM 5299 C CA . ILE B 1 144 ? -27.460 6.348 8.111 1.00 7.22 124 ILE B CA 1
ATOM 5300 C C . ILE B 1 144 ? -27.613 5.481 6.871 1.00 7.31 124 ILE B C 1
ATOM 5301 O O . ILE B 1 144 ? -26.781 4.548 6.680 1.00 7.88 124 ILE B O 1
ATOM 5317 N N . GLY B 1 145 ? -28.612 5.716 6.034 1.00 7.69 125 GLY B N 1
ATOM 5318 C CA . GLY B 1 145 ? -28.727 4.952 4.822 1.00 7.70 125 GLY B CA 1
ATOM 5319 C C . GLY B 1 145 ? -27.555 5.103 3.894 1.00 6.97 125 GLY B C 1
ATOM 5320 O O . GLY B 1 145 ? -26.938 4.132 3.489 1.00 7.77 125 GLY B O 1
ATOM 5324 N N . THR B 1 146 ? -27.224 6.346 3.518 1.00 7.10 126 THR B N 1
ATOM 5325 C CA . THR B 1 146 ? -26.163 6.499 2.544 1.00 7.04 126 THR B CA 1
ATOM 5326 C C . THR B 1 146 ? -24.797 6.070 3.088 1.00 6.69 126 THR B C 1
ATOM 5327 O O . THR B 1 146 ? -24.020 5.458 2.343 1.00 7.39 126 THR B O 1
ATOM 5337 N N . ASN B 1 147 ? -24.476 6.402 4.314 1.00 6.59 127 ASN B N 1
ATOM 5338 C CA . ASN B 1 147 ? -23.140 6.212 4.847 1.00 7.07 127 ASN B CA 1
ATOM 5339 C C . ASN B 1 147 ? -22.929 4.810 5.388 1.00 7.04 127 ASN B C 1
ATOM 5340 O O . ASN B 1 147 ? -21.759 4.427 5.576 1.00 7.87 127 ASN B O 1
ATOM 5349 N N . ALA B 1 148 ? -23.975 4.053 5.645 1.00 7.13 128 ALA B N 1
ATOM 5350 C CA . ALA B 1 148 ? -23.807 2.752 6.323 1.00 7.32 128 ALA B CA 1
ATOM 5351 C C . ALA B 1 148 ? -24.694 1.648 5.776 1.00 6.76 128 ALA B C 1
ATOM 5352 O O . ALA B 1 148 ? -24.211 0.574 5.428 1.00 7.00 128 ALA B O 1
ATOM 5359 N N . ILE B 1 149 ? -26.014 1.864 5.734 1.00 7.13 129 ILE B N 1
ATOM 5360 C CA . ILE B 1 149 ? -26.905 0.765 5.389 1.00 7.21 129 ILE B CA 1
ATOM 5361 C C . ILE B 1 149 ? -26.802 0.439 3.910 1.00 7.16 129 ILE B C 1
ATOM 5362 O O . ILE B 1 149 ? -26.718 -0.765 3.574 1.00 7.17 129 ILE B O 1
ATOM 5385 N N . ALA B 1 150 ? -26.769 1.409 3.014 1.00 7.15 130 ALA B N 1
ATOM 5386 C CA . ALA B 1 150 ? -26.560 1.097 1.580 1.00 7.56 130 ALA B CA 1
ATOM 5387 C C . ALA B 1 150 ? -25.228 0.437 1.365 1.00 7.36 130 ALA B C 1
ATOM 5388 O O . ALA B 1 150 ? -25.192 -0.597 0.682 1.00 7.75 130 ALA B O 1
ATOM 5395 N N . PRO B 1 151 ? -24.096 0.885 1.965 1.00 6.94 131 PRO B N 1
ATOM 5396 C CA . PRO B 1 151 ? -22.877 0.103 1.876 1.00 7.09 131 PRO B CA 1
ATOM 5397 C C . PRO B 1 151 ? -23.041 -1.347 2.287 1.00 6.80 131 PRO B C 1
ATOM 5398 O O . PRO B 1 151 ? -22.515 -2.253 1.630 1.00 7.03 131 PRO B O 1
ATOM 5409 N N . PHE B 1 152 ? -23.752 -1.607 3.378 1.00 7.00 132 PHE B N 1
ATOM 5410 C CA . PHE B 1 152 ? -23.996 -2.970 3.829 1.00 7.01 132 PHE B CA 1
ATOM 5411 C C . PHE B 1 152 ? -24.754 -3.786 2.787 1.00 6.60 132 PHE B C 1
ATOM 5412 O O . PHE B 1 152 ? -24.415 -4.932 2.471 1.00 7.35 132 PHE B O 1
ATOM 5429 N N . LEU B 1 153 ? -25.839 -3.238 2.267 1.00 6.86 133 LEU B N 1
ATOM 5430 C CA . LEU B 1 153 ? -26.709 -3.931 1.309 1.00 7.15 133 LEU B CA 1
ATOM 5431 C C . LEU B 1 153 ? -25.980 -4.148 -0.024 1.00 7.56 133 LEU B C 1
ATOM 5432 O O . LEU B 1 153 ? -26.090 -5.223 -0.627 1.00 8.17 133 LEU B O 1
ATOM 5448 N N . LEU B 1 154 ? -25.197 -3.154 -0.458 1.00 7.46 134 LEU B N 1
ATOM 5449 C CA . LEU B 1 154 ? -24.384 -3.306 -1.655 1.00 6.79 134 LEU B CA 1
ATOM 5450 C C . LEU B 1 154 ? -23.350 -4.397 -1.456 1.00 7.35 134 LEU B C 1
ATOM 5451 O O . LEU B 1 154 ? -23.028 -5.172 -2.372 1.00 8.21 134 LEU B O 1
ATOM 5467 N N . THR B 1 155 ? -22.763 -4.441 -0.251 1.00 7.72 135 THR B N 1
ATOM 5468 C CA . THR B 1 155 ? -21.793 -5.496 0.075 1.00 7.69 135 THR B CA 1
ATOM 5469 C C . THR B 1 155 ? -22.434 -6.862 0.022 1.00 7.76 135 THR B C 1
ATOM 5470 O O . THR B 1 155 ? -21.839 -7.805 -0.549 1.00 8.31 135 THR B O 1
ATOM 5480 N N . MET B 1 156 ? -23.632 -6.989 0.607 1.00 8.34 136 MET B N 1
ATOM 5481 C CA A MET B 1 156 ? -24.405 -8.223 0.562 0.63 8.99 136 MET B CA 1
ATOM 5482 C CA B MET B 1 156 ? -24.290 -8.289 0.568 0.37 8.77 136 MET B CA 1
ATOM 5483 C C . MET B 1 156 ? -24.585 -8.699 -0.866 1.00 9.22 136 MET B C 1
ATOM 5484 O O . MET B 1 156 ? -24.338 -9.829 -1.258 1.00 10.16 136 MET B O 1
ATOM 5510 N N . SER B 1 157 ? -25.099 -7.765 -1.687 1.00 8.90 137 SER B N 1
ATOM 5511 C CA . SER B 1 157 ? -25.424 -8.098 -3.079 1.00 9.95 137 SER B CA 1
ATOM 5512 C C . SER B 1 157 ? -24.176 -8.434 -3.875 1.00 8.66 137 SER B C 1
ATOM 5513 O O . SER B 1 157 ? -24.150 -9.357 -4.665 1.00 10.84 137 SER B O 1
ATOM 5520 N N . PHE B 1 158 ? -23.107 -7.693 -3.663 1.00 8.56 138 PHE B N 1
ATOM 5521 C CA . PHE B 1 158 ? -21.809 -7.946 -4.285 1.00 9.11 138 PHE B CA 1
ATOM 5522 C C . PHE B 1 158 ? -21.347 -9.362 -3.965 1.00 9.61 138 PHE B C 1
ATOM 5523 O O . PHE B 1 158 ? -20.926 -10.119 -4.853 1.00 11.68 138 PHE B O 1
ATOM 5540 N N . ALA B 1 159 ? -21.334 -9.685 -2.676 1.00 9.35 139 ALA B N 1
ATOM 5541 C CA . ALA B 1 159 ? -20.857 -11.000 -2.263 1.00 10.47 139 ALA B CA 1
ATOM 5542 C C . ALA B 1 159 ? -21.743 -12.106 -2.773 1.00 11.08 139 ALA B C 1
ATOM 5543 O O . ALA B 1 159 ? -21.264 -13.168 -3.186 1.00 16.01 139 ALA B O 1
ATOM 5550 N N . GLN B 1 160 ? -23.058 -11.953 -2.734 1.00 11.12 140 GLN B N 1
ATOM 5551 C CA . GLN B 1 160 ? -23.977 -13.007 -3.186 1.00 12.33 140 GLN B CA 1
ATOM 5552 C C . GLN B 1 160 ? -23.778 -13.355 -4.628 1.00 13.05 140 GLN B C 1
ATOM 5553 O O . GLN B 1 160 ? -23.934 -14.526 -4.967 1.00 15.77 140 GLN B O 1
ATOM 5565 N N . ARG B 1 161 ? -23.448 -12.381 -5.462 1.00 13.25 141 ARG B N 1
ATOM 5566 C CA . ARG B 1 161 ? -23.071 -12.721 -6.823 1.00 17.40 141 ARG B CA 1
ATOM 5567 C C . ARG B 1 161 ? -21.715 -13.415 -6.937 1.00 18.95 141 ARG B C 1
ATOM 5568 O O . ARG B 1 161 ? -21.399 -14.018 -7.973 1.00 30.64 141 ARG B O 1
ATOM 5585 N N . GLN B 1 162 ? -20.896 -13.459 -5.899 1.00 21.88 142 GLN B N 1
ATOM 5586 C CA . GLN B 1 162 ? -19.603 -14.167 -5.980 1.00 23.52 142 GLN B CA 1
ATOM 5587 C C . GLN B 1 162 ? -19.571 -15.440 -5.096 1.00 30.30 142 GLN B C 1
ATOM 5588 O O . GLN B 1 162 ? -18.525 -16.088 -4.859 1.00 38.78 142 GLN B O 1
ATOM 5600 N N . LYS B 1 163 ? -20.740 -15.816 -4.543 1.00 34.51 143 LYS B N 1
ATOM 5601 C CA . LYS B 1 163 ? -20.909 -17.003 -3.725 1.00 39.17 143 LYS B CA 1
ATOM 5602 C C . LYS B 1 163 ? -20.412 -18.257 -4.446 1.00 43.00 143 LYS B C 1
ATOM 5603 O O . LYS B 1 163 ? -20.957 -18.519 -5.546 1.00 63.14 143 LYS B O 1
ATOM 5619 N N . SER B 1 171 ? -6.099 -15.462 -10.552 1.00 61.39 151 SER B N 1
ATOM 5620 C CA . SER B 1 171 ? -6.433 -14.351 -11.440 1.00 54.13 151 SER B CA 1
ATOM 5621 C C . SER B 1 171 ? -7.393 -13.307 -10.859 1.00 46.68 151 SER B C 1
ATOM 5622 O O . SER B 1 171 ? -7.273 -12.086 -11.065 1.00 48.08 151 SER B O 1
ATOM 5628 N N . SER B 1 172 ? -8.400 -13.723 -10.093 1.00 40.78 152 SER B N 1
ATOM 5629 C CA . SER B 1 172 ? -9.391 -12.781 -9.603 1.00 32.37 152 SER B CA 1
ATOM 5630 C C . SER B 1 172 ? -8.813 -11.872 -8.541 1.00 23.43 152 SER B C 1
ATOM 5631 O O . SER B 1 172 ? -7.938 -12.292 -7.774 1.00 27.01 152 SER B O 1
ATOM 5638 N N . ASN B 1 173 ? -9.267 -10.614 -8.475 1.00 15.44 153 ASN B N 1
ATOM 5639 C CA . ASN B 1 173 ? -8.838 -9.705 -7.393 1.00 11.67 153 ASN B CA 1
ATOM 5640 C C . ASN B 1 173 ? -10.068 -8.887 -7.003 1.00 9.42 153 ASN B C 1
ATOM 5641 O O . ASN B 1 173 ? -10.208 -7.767 -7.410 1.00 10.52 153 ASN B O 1
ATOM 5650 N N . LEU B 1 174 ? -10.937 -9.488 -6.231 1.00 9.03 154 LEU B N 1
ATOM 5651 C CA . LEU B 1 174 ? -12.207 -8.892 -5.809 1.00 8.63 154 LEU B CA 1
ATOM 5652 C C . LEU B 1 174 ? -12.008 -8.040 -4.565 1.00 7.24 154 LEU B C 1
ATOM 5653 O O . LEU B 1 174 ? -11.403 -8.514 -3.581 1.00 7.87 154 LEU B O 1
ATOM 5669 N N . SER B 1 175 ? -12.532 -6.829 -4.553 1.00 7.07 155 SER B N 1
ATOM 5670 C CA . SER B 1 175 ? -12.457 -6.060 -3.321 1.00 7.70 155 SER B CA 1
ATOM 5671 C C . SER B 1 175 ? -13.501 -4.946 -3.291 1.00 6.94 155 SER B C 1
ATOM 5672 O O . SER B 1 175 ? -14.093 -4.540 -4.283 1.00 7.88 155 SER B O 1
ATOM 5679 N N . ILE B 1 176 ? -13.683 -4.457 -2.083 1.00 6.39 156 ILE B N 1
ATOM 5680 C CA . ILE B 1 176 ? -14.589 -3.374 -1.705 1.00 6.52 156 ILE B CA 1
ATOM 5681 C C . ILE B 1 176 ? -13.752 -2.285 -1.063 1.00 5.84 156 ILE B C 1
ATOM 5682 O O . ILE B 1 176 ? -12.891 -2.593 -0.208 1.00 6.66 156 ILE B O 1
ATOM 5698 N N . VAL B 1 177 ? -14.024 -1.031 -1.375 1.00 5.59 157 VAL B N 1
ATOM 5699 C CA . VAL B 1 177 ? -13.404 0.102 -0.717 1.00 5.42 157 VAL B CA 1
ATOM 5700 C C . VAL B 1 177 ? -14.510 1.036 -0.231 1.00 5.06 157 VAL B C 1
ATOM 5701 O O . VAL B 1 177 ? -15.333 1.503 -1.023 1.00 5.95 157 VAL B O 1
ATOM 5714 N N . ASN B 1 178 ? -14.501 1.309 1.049 1.00 5.39 158 ASN B N 1
ATOM 5715 C CA . ASN B 1 178 ? -15.446 2.210 1.711 1.00 5.64 158 ASN B CA 1
ATOM 5716 C C . ASN B 1 178 ? -14.812 3.552 1.978 1.00 5.54 158 ASN B C 1
ATOM 5717 O O . ASN B 1 178 ? -13.710 3.612 2.545 1.00 6.22 158 ASN B O 1
ATOM 5726 N N . LEU B 1 179 ? -15.485 4.642 1.615 1.00 5.63 159 LEU B N 1
ATOM 5727 C CA . LEU B 1 179 ? -15.012 5.981 1.880 1.00 5.64 159 LEU B CA 1
ATOM 5728 C C . LEU B 1 179 ? -15.460 6.359 3.303 1.00 5.99 159 LEU B C 1
ATOM 5729 O O . LEU B 1 179 ? -16.620 6.589 3.564 1.00 6.60 159 LEU B O 1
ATOM 5745 N N . CYS B 1 180 ? -14.465 6.378 4.186 1.00 6.05 160 CYS B N 1
ATOM 5746 C CA . CYS B 1 180 ? -14.566 6.610 5.608 1.00 6.48 160 CYS B CA 1
ATOM 5747 C C . CYS B 1 180 ? -14.272 8.077 5.919 1.00 6.95 160 CYS B C 1
ATOM 5748 O O . CYS B 1 180 ? -14.448 8.958 5.073 1.00 10.13 160 CYS B O 1
ATOM 5755 N N . ASP B 1 181 ? -13.867 8.393 7.138 1.00 7.07 161 ASP B N 1
ATOM 5756 C CA . ASP B 1 181 ? -13.609 9.757 7.532 1.00 6.35 161 ASP B CA 1
ATOM 5757 C C . ASP B 1 181 ? -12.499 9.717 8.578 1.00 6.37 161 ASP B C 1
ATOM 5758 O O . ASP B 1 181 ? -12.672 9.105 9.637 1.00 7.09 161 ASP B O 1
ATOM 5767 N N . ALA B 1 182 ? -11.348 10.314 8.300 1.00 6.55 162 ALA B N 1
ATOM 5768 C CA . ALA B 1 182 ? -10.203 10.277 9.225 1.00 6.82 162 ALA B CA 1
ATOM 5769 C C . ALA B 1 182 ? -10.513 10.964 10.537 1.00 6.82 162 ALA B C 1
ATOM 5770 O O . ALA B 1 182 ? -9.839 10.709 11.536 1.00 7.89 162 ALA B O 1
ATOM 5777 N N . MET B 1 183 ? -11.497 11.836 10.559 1.00 6.79 163 MET B N 1
ATOM 5778 C CA . MET B 1 183 ? -11.865 12.623 11.727 1.00 7.02 163 MET B CA 1
ATOM 5779 C C . MET B 1 183 ? -13.023 11.997 12.486 1.00 7.80 163 MET B C 1
ATOM 5780 O O . MET B 1 183 ? -13.626 12.644 13.312 1.00 9.74 163 MET B O 1
ATOM 5794 N N . VAL B 1 184 ? -13.278 10.714 12.275 1.00 8.42 164 VAL B N 1
ATOM 5795 C CA . VAL B 1 184 ? -14.433 10.045 12.873 1.00 10.01 164 VAL B CA 1
ATOM 5796 C C . VAL B 1 184 ? -14.423 10.043 14.377 1.00 9.45 164 VAL B C 1
ATOM 5797 O O . VAL B 1 184 ? -15.499 9.975 14.991 1.00 12.39 164 VAL B O 1
ATOM 5810 N N . ASP B 1 185 ? -13.249 10.119 15.012 1.00 8.69 165 ASP B N 1
ATOM 5811 C CA . ASP B 1 185 ? -13.162 10.175 16.461 1.00 9.31 165 ASP B CA 1
ATOM 5812 C C . ASP B 1 185 ? -12.920 11.584 17.009 1.00 9.44 165 ASP B C 1
ATOM 5813 O O . ASP B 1 185 ? -12.731 11.754 18.225 1.00 11.49 165 ASP B O 1
ATOM 5822 N N . GLN B 1 186 ? -12.954 12.598 16.141 1.00 8.68 166 GLN B N 1
ATOM 5823 C CA . GLN B 1 186 ? -12.871 14.009 16.528 1.00 9.95 166 GLN B CA 1
ATOM 5824 C C . GLN B 1 186 ? -13.973 14.722 15.772 1.00 10.76 166 GLN B C 1
ATOM 5825 O O . GLN B 1 186 ? -13.713 15.481 14.849 1.00 12.94 166 GLN B O 1
ATOM 5837 N N . PRO B 1 187 ? -15.208 14.387 16.121 1.00 12.63 167 PRO B N 1
ATOM 5838 C CA . PRO B 1 187 ? -16.379 14.721 15.285 1.00 14.72 167 PRO B CA 1
ATOM 5839 C C . PRO B 1 187 ? -16.614 16.212 15.204 1.00 11.79 167 PRO B C 1
ATOM 5840 O O . PRO B 1 187 ? -16.297 17.010 16.055 1.00 11.68 167 PRO B O 1
ATOM 5851 N N . CYS B 1 188 ? -17.234 16.638 14.107 1.00 14.17 168 CYS B N 1
ATOM 5852 C CA . CYS B 1 188 ? -17.650 18.010 14.015 1.00 12.50 168 CYS B CA 1
ATOM 5853 C C . CYS B 1 188 ? -18.909 18.187 14.850 1.00 11.04 168 CYS B C 1
ATOM 5854 O O . CYS B 1 188 ? -19.770 17.342 14.942 1.00 11.36 168 CYS B O 1
ATOM 5861 N N . MET B 1 189 ? -19.003 19.372 15.434 1.00 11.77 169 MET B N 1
ATOM 5862 C CA . MET B 1 189 ? -20.134 19.728 16.281 1.00 12.22 169 MET B CA 1
ATOM 5863 C C . MET B 1 189 ? -21.451 19.594 15.540 1.00 10.73 169 MET B C 1
ATOM 5864 O O . MET B 1 189 ? -21.598 20.173 14.468 1.00 11.81 169 MET B O 1
ATOM 5878 N N . ALA B 1 190 ? -22.393 18.889 16.123 1.00 11.07 170 ALA B N 1
ATOM 5879 C CA . ALA B 1 190 ? -23.755 18.808 15.661 1.00 11.39 170 ALA B CA 1
ATOM 5880 C C . ALA B 1 190 ? -23.902 17.904 14.428 1.00 9.48 170 ALA B C 1
ATOM 5881 O O . ALA B 1 190 ? -24.948 17.920 13.777 1.00 11.29 170 ALA B O 1
ATOM 5888 N N . PHE B 1 191 ? -22.914 17.051 14.177 1.00 8.60 171 PHE B N 1
ATOM 5889 C CA . PHE B 1 191 ? -22.966 16.088 13.095 1.00 8.00 171 PHE B CA 1
ATOM 5890 C C . PHE B 1 191 ? -23.137 14.661 13.587 1.00 7.31 171 PHE B C 1
ATOM 5891 O O . PHE B 1 191 ? -22.630 13.695 13.034 1.00 7.90 171 PHE B O 1
ATOM 5908 N N . SER B 1 192 ? -23.975 14.463 14.632 1.00 8.00 172 SER B N 1
ATOM 5909 C CA . SER B 1 192 ? -24.030 13.150 15.242 1.00 7.52 172 SER B CA 1
ATOM 5910 C C . SER B 1 192 ? -24.483 12.032 14.288 1.00 6.68 172 SER B C 1
ATOM 5911 O O . SER B 1 192 ? -23.895 10.934 14.293 1.00 6.63 172 SER B O 1
ATOM 5922 N N . LEU B 1 193 ? -25.535 12.252 13.504 1.00 6.77 173 LEU B N 1
ATOM 5923 C CA . LEU B 1 193 ? -25.984 11.165 12.639 1.00 6.69 173 LEU B CA 1
ATOM 5924 C C . LEU B 1 193 ? -24.961 10.852 11.549 1.00 6.15 173 LEU B C 1
ATOM 5925 O O . LEU B 1 193 ? -24.733 9.669 11.255 1.00 6.74 173 LEU B O 1
ATOM 5941 N N . TYR B 1 194 ? -24.390 11.866 10.908 1.00 6.56 174 TYR B N 1
ATOM 5942 C CA . TYR B 1 194 ? -23.307 11.595 9.933 1.00 6.49 174 TYR B CA 1
ATOM 5943 C C . TYR B 1 194 ? -22.221 10.790 10.586 1.00 5.91 174 TYR B C 1
ATOM 5944 O O . TYR B 1 194 ? -21.692 9.802 10.030 1.00 6.13 174 TYR B O 1
ATOM 5961 N N . ASN B 1 195 ? -21.804 11.224 11.780 1.00 6.08 175 ASN B N 1
ATOM 5962 C CA . ASN B 1 195 ? -20.685 10.572 12.466 1.00 5.99 175 ASN B CA 1
ATOM 5963 C C . ASN B 1 195 ? -21.015 9.135 12.851 1.00 5.64 175 ASN B C 1
ATOM 5964 O O . ASN B 1 195 ? -20.180 8.222 12.720 1.00 6.02 175 ASN B O 1
ATOM 5973 N N . MET B 1 196 ? -22.265 8.910 13.277 1.00 5.71 176 MET B N 1
ATOM 5974 C CA . MET B 1 196 ? -22.723 7.554 13.547 1.00 5.89 176 MET B CA 1
ATOM 5975 C C . MET B 1 196 ? -22.633 6.674 12.314 1.00 5.62 176 MET B C 1
ATOM 5976 O O . MET B 1 196 ? -22.241 5.517 12.365 1.00 6.19 176 MET B O 1
ATOM 5990 N N . GLY B 1 197 ? -23.053 7.264 11.183 1.00 5.88 177 GLY B N 1
ATOM 5991 C CA . GLY B 1 197 ? -23.011 6.528 9.917 1.00 6.12 177 GLY B C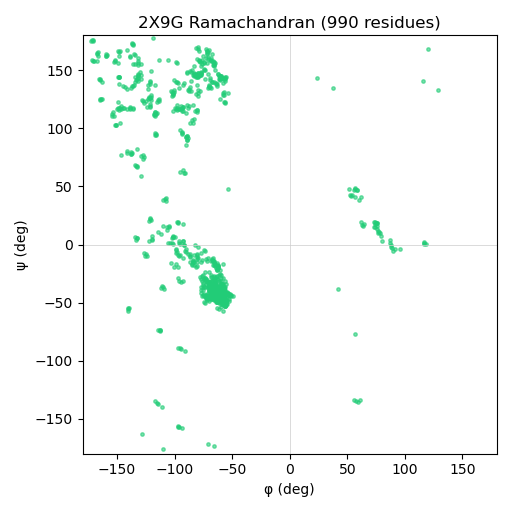A 1
ATOM 5992 C C . GLY B 1 197 ? -21.573 6.167 9.557 1.00 5.42 177 GLY B C 1
ATOM 5993 O O . GLY B 1 197 ? -21.300 5.016 9.163 1.00 5.95 177 GLY B O 1
ATOM 5997 N N . LYS B 1 198 ? -20.655 7.098 9.683 1.00 5.50 178 LYS B N 1
ATOM 5998 C CA . LYS B 1 198 ? -19.240 6.788 9.368 1.00 5.56 178 LYS B CA 1
ATOM 5999 C C . LYS B 1 198 ? -18.625 5.810 10.335 1.00 5.93 178 LYS B C 1
ATOM 6000 O O . LYS B 1 198 ? -17.786 4.973 9.945 1.00 6.86 178 LYS B O 1
ATOM 6016 N N . HIS B 1 199 ? -19.009 5.861 11.626 1.00 5.62 179 HIS B N 1
ATOM 6017 C CA . HIS B 1 199 ? -18.510 4.849 12.571 1.00 5.69 179 HIS B CA 1
ATOM 6018 C C . HIS B 1 199 ? -19.057 3.491 12.234 1.00 5.72 179 HIS B C 1
ATOM 6019 O O . HIS B 1 199 ? -18.354 2.478 12.243 1.00 7.07 179 HIS B O 1
ATOM 6042 N N . ALA B 1 200 ? -20.358 3.436 11.886 1.00 6.14 180 ALA B N 1
ATOM 6043 C CA . ALA B 1 200 ? -20.934 2.158 11.435 1.00 6.11 180 ALA B CA 1
ATOM 6044 C C . ALA B 1 200 ? -20.181 1.627 10.217 1.00 6.10 180 ALA B C 1
ATOM 6045 O O . ALA B 1 200 ? -20.014 0.412 10.095 1.00 6.62 180 ALA B O 1
ATOM 6052 N N . LEU B 1 201 ? -19.755 2.485 9.319 1.00 5.72 181 LEU B N 1
ATOM 6053 C CA . LEU B 1 201 ? -19.021 2.075 8.122 1.00 6.41 181 LEU B CA 1
ATOM 6054 C C . LEU B 1 201 ? -17.665 1.470 8.470 1.00 5.89 181 LEU B C 1
ATOM 6055 O O . LEU B 1 201 ? -17.233 0.524 7.802 1.00 6.69 181 LEU B O 1
ATOM 6071 N N . VAL B 1 202 ? -16.990 1.953 9.495 1.00 6.55 182 VAL B N 1
ATOM 6072 C CA . VAL B 1 202 ? -15.801 1.275 10.023 1.00 6.85 182 VAL B CA 1
ATOM 6073 C C . VAL B 1 202 ? -16.136 -0.125 10.435 1.00 6.50 182 VAL B C 1
ATOM 6074 O O . VAL B 1 202 ? -15.422 -1.096 10.106 1.00 6.69 182 VAL B O 1
ATOM 6087 N N . GLY B 1 203 ? -17.231 -0.281 11.202 1.00 6.46 183 GLY B N 1
ATOM 6088 C CA . GLY B 1 203 ? -17.654 -1.602 11.617 1.00 6.96 183 GLY B CA 1
ATOM 6089 C C . GLY B 1 203 ? -17.962 -2.523 10.463 1.00 6.37 183 GLY B C 1
ATOM 6090 O O . GLY B 1 203 ? -17.563 -3.705 10.462 1.00 7.40 183 GLY B O 1
ATOM 6094 N N . LEU B 1 204 ? -18.657 -2.015 9.476 1.00 6.33 184 LEU B N 1
ATOM 6095 C CA . LEU B 1 204 ? -18.933 -2.792 8.266 1.00 6.56 184 LEU B CA 1
ATOM 6096 C C . LEU B 1 204 ? -17.639 -3.242 7.577 1.00 5.90 184 LEU B C 1
ATOM 6097 O O . LEU B 1 204 ? -17.497 -4.397 7.171 1.00 6.54 184 LEU B O 1
ATOM 6113 N N . THR B 1 205 ? -16.698 -2.313 7.438 1.00 6.06 185 THR B N 1
ATOM 6114 C CA . THR B 1 205 ? -15.454 -2.620 6.773 1.00 6.19 185 THR B CA 1
ATOM 6115 C C . THR B 1 205 ? -14.774 -3.809 7.425 1.00 6.40 185 THR B C 1
ATOM 6116 O O . THR B 1 205 ? -14.295 -4.740 6.759 1.00 7.09 185 THR B O 1
ATOM 6126 N N . GLN B 1 206 ? -14.675 -3.759 8.756 1.00 6.12 186 GLN B N 1
ATOM 6127 C CA . GLN B 1 206 ? -14.030 -4.794 9.512 1.00 6.71 186 GLN B CA 1
ATOM 6128 C C . GLN B 1 206 ? -14.828 -6.091 9.511 1.00 6.47 186 GLN B C 1
ATOM 6129 O O . GLN B 1 206 ? -14.248 -7.178 9.310 1.00 7.12 186 GLN B O 1
ATOM 6141 N N . SER B 1 207 ? -16.114 -6.028 9.759 1.00 6.89 187 SER B N 1
ATOM 6142 C CA . SER B 1 207 ? -16.943 -7.216 9.786 1.00 7.37 187 SER B CA 1
ATOM 6143 C C . SER B 1 207 ? -16.980 -7.942 8.442 1.00 6.72 187 SER B C 1
ATOM 6144 O O . SER B 1 207 ? -16.890 -9.170 8.373 1.00 7.73 187 SER B O 1
ATOM 6151 N N . ALA B 1 208 ? -17.153 -7.152 7.393 1.00 6.63 188 ALA B N 1
ATOM 6152 C CA . ALA B 1 208 ? -17.207 -7.731 6.047 1.00 7.08 188 ALA B CA 1
ATOM 6153 C C . ALA B 1 208 ? -15.819 -8.257 5.655 1.00 6.64 188 ALA B C 1
ATOM 6154 O O . ALA B 1 208 ? -15.735 -9.289 4.977 1.00 7.05 188 ALA B O 1
ATOM 6161 N N . ALA B 1 209 ? -14.721 -7.616 6.054 1.00 6.45 189 ALA B N 1
ATOM 6162 C CA . ALA B 1 209 ? -13.404 -8.155 5.751 1.00 6.80 189 ALA B CA 1
ATOM 6163 C C . ALA B 1 209 ? -13.302 -9.548 6.342 1.00 7.22 189 ALA B C 1
ATOM 6164 O O . ALA B 1 209 ? -12.828 -10.489 5.712 1.00 8.10 189 ALA B O 1
ATOM 6171 N N . LEU B 1 210 ? -13.725 -9.713 7.602 1.00 7.97 190 LEU B N 1
ATOM 6172 C CA . LEU B 1 210 ? -13.654 -11.021 8.246 1.00 8.98 190 LEU B CA 1
ATOM 6173 C C . LEU B 1 210 ? -14.523 -12.055 7.547 1.00 9.05 190 LEU B C 1
ATOM 6174 O O . LEU B 1 210 ? -14.095 -13.190 7.304 1.00 10.58 190 LEU B O 1
ATOM 6190 N N . GLU B 1 211 ? -15.758 -11.708 7.264 1.00 8.70 191 GLU B N 1
ATOM 6191 C CA . GLU B 1 211 ? -16.704 -12.694 6.762 1.00 8.71 191 GLU B CA 1
ATOM 6192 C C . GLU B 1 211 ? -16.459 -13.038 5.295 1.00 8.81 191 GLU B C 1
ATOM 6193 O O . GLU B 1 211 ? -16.742 -14.144 4.887 1.00 11.38 191 GLU B O 1
ATOM 6205 N N . LEU B 1 212 ? -15.976 -12.090 4.513 1.00 7.72 192 LEU B N 1
ATOM 6206 C CA . LEU B 1 212 ? -15.797 -12.287 3.078 1.00 8.25 192 LEU B CA 1
ATOM 6207 C C . LEU B 1 212 ? -14.402 -12.789 2.724 1.00 8.47 192 LEU B C 1
ATOM 6208 O O . LEU B 1 212 ? -14.181 -13.227 1.585 1.00 9.45 192 LEU B O 1
ATOM 6224 N N . ALA B 1 213 ? -13.470 -12.774 3.657 1.00 9.45 193 ALA B N 1
ATOM 6225 C CA . ALA B 1 213 ? -12.121 -13.310 3.422 1.00 10.81 193 ALA B CA 1
ATOM 6226 C C . ALA B 1 213 ? -12.134 -14.697 2.814 1.00 11.86 193 ALA B C 1
ATOM 6227 O O . ALA B 1 213 ? -11.353 -14.930 1.882 1.00 13.54 193 ALA B O 1
ATOM 6234 N N . PRO B 1 214 ? -12.947 -15.620 3.276 1.00 14.34 194 PRO B N 1
ATOM 6235 C CA . PRO B 1 214 ? -12.933 -16.963 2.654 1.00 17.55 194 PRO B CA 1
ATOM 6236 C C . PRO B 1 214 ? -13.319 -17.040 1.197 1.00 16.76 194 PRO B C 1
ATOM 6237 O O . PRO B 1 214 ? -13.011 -17.996 0.454 1.00 21.52 194 PRO B O 1
ATOM 6248 N N . TYR B 1 215 ? -13.983 -15.995 0.714 1.00 14.26 195 TYR B N 1
ATOM 6249 C CA . TYR B 1 215 ? -14.357 -15.863 -0.684 1.00 16.95 195 TYR B CA 1
ATOM 6250 C C . TYR B 1 215 ? -13.291 -15.106 -1.469 1.00 15.47 195 TYR B C 1
ATOM 6251 O O . TYR B 1 215 ? -13.493 -14.879 -2.675 1.00 18.63 195 TYR B O 1
ATOM 6268 N N . GLY B 1 216 ? -12.218 -14.672 -0.817 1.00 13.62 196 GLY B N 1
ATOM 6269 C CA . GLY B 1 216 ? -11.202 -13.904 -1.490 1.00 14.42 196 GLY B CA 1
ATOM 6270 C C . GLY B 1 216 ? -11.588 -12.480 -1.759 1.00 12.92 196 GLY B C 1
ATOM 6271 O O . GLY B 1 216 ? -10.937 -11.813 -2.558 1.00 19.01 196 GLY B O 1
ATOM 6275 N N . ILE B 1 217 ? -12.633 -11.993 -1.095 1.00 9.28 197 ILE B N 1
ATOM 6276 C CA . ILE B 1 217 ? -13.048 -10.605 -1.260 1.00 8.35 197 ILE B CA 1
ATOM 6277 C C . ILE B 1 217 ? -12.434 -9.792 -0.134 1.00 7.51 197 ILE B C 1
ATOM 6278 O O . ILE B 1 217 ? -12.718 -10.041 1.027 1.00 9.79 197 ILE B O 1
ATOM 6294 N N . ARG B 1 218 ? -11.568 -8.856 -0.462 1.00 6.83 198 ARG B N 1
ATOM 6295 C CA . ARG B 1 218 ? -10.953 -7.948 0.511 1.00 6.72 198 ARG B CA 1
ATOM 6296 C C . ARG B 1 218 ? -11.890 -6.759 0.698 1.00 6.43 198 ARG B C 1
ATOM 6297 O O . ARG B 1 218 ? -12.598 -6.358 -0.216 1.00 7.12 198 ARG B O 1
ATOM 6314 N N . VAL B 1 219 ? -11.870 -6.170 1.917 1.00 6.21 199 VAL B N 1
ATOM 6315 C CA . VAL B 1 219 ? -12.760 -5.041 2.252 1.00 6.36 199 VAL B CA 1
ATOM 6316 C C . VAL B 1 219 ? -11.905 -4.058 3.039 1.00 5.82 199 VAL B C 1
ATOM 6317 O O . VAL B 1 219 ? -11.439 -4.373 4.136 1.00 6.24 199 VAL B O 1
ATOM 6330 N N . ASN B 1 220 ? -11.721 -2.868 2.504 1.00 5.69 200 ASN B N 1
ATOM 6331 C CA . ASN B 1 220 ? -10.858 -1.858 3.086 1.00 5.56 200 ASN B CA 1
ATOM 6332 C C . ASN B 1 220 ? -11.515 -0.481 3.049 1.00 5.36 200 ASN B C 1
ATOM 6333 O O . ASN B 1 220 ? -12.574 -0.318 2.408 1.00 6.10 200 ASN B O 1
ATOM 6342 N N . GLY B 1 221 ? -10.918 0.507 3.673 1.00 5.73 201 GLY B N 1
ATOM 6343 C CA . GLY B 1 221 ? -11.376 1.844 3.656 1.00 6.36 201 GLY B CA 1
ATOM 6344 C C . GLY B 1 221 ? -10.321 2.847 3.282 1.00 5.81 201 GLY B C 1
ATOM 6345 O O . GLY B 1 221 ? -9.112 2.636 3.491 1.00 6.07 201 GLY B O 1
ATOM 6349 N N . VAL B 1 222 ? -10.761 3.989 2.766 1.00 5.41 202 VAL B N 1
ATOM 6350 C CA . VAL B 1 222 ? -9.961 5.190 2.550 1.00 5.42 202 VAL B CA 1
ATOM 6351 C C . VAL B 1 222 ? -10.599 6.324 3.354 1.00 5.44 202 VAL B C 1
ATOM 6352 O O . VAL B 1 222 ? -11.826 6.545 3.188 1.00 6.28 202 VAL B O 1
ATOM 6365 N N . ALA B 1 223 ? -9.866 6.965 4.203 1.00 6.01 203 ALA B N 1
ATOM 6366 C CA . ALA B 1 223 ? -10.366 7.980 5.128 1.00 6.01 203 ALA B CA 1
ATOM 6367 C C . ALA B 1 223 ? -9.767 9.339 4.842 1.00 5.87 203 ALA B C 1
ATOM 6368 O O . ALA B 1 223 ? -8.695 9.665 5.368 1.00 6.26 203 ALA B O 1
ATOM 6375 N N . PRO B 1 224 ? -10.456 10.155 4.061 1.00 5.95 204 PRO B N 1
ATOM 6376 C CA . PRO B 1 224 ? -10.013 11.531 3.914 1.00 5.84 204 PRO B CA 1
ATOM 6377 C C . PRO B 1 224 ? -10.111 12.298 5.235 1.00 5.92 204 PRO B C 1
ATOM 6378 O O . PRO B 1 224 ? -10.953 11.972 6.061 1.00 7.00 204 PRO B O 1
ATOM 6389 N N . GLY B 1 225 ? -9.309 13.351 5.349 1.00 6.85 205 GLY B N 1
ATOM 6390 C CA . GLY B 1 225 ? -9.500 14.362 6.397 1.00 7.14 205 GLY B CA 1
ATOM 6391 C C . GLY B 1 225 ? -10.318 15.494 5.817 1.00 7.07 205 GLY B C 1
ATOM 6392 O O . GLY B 1 225 ? -11.553 15.434 5.796 1.00 9.38 205 GLY B O 1
ATOM 6396 N N . VAL B 1 226 ? -9.624 16.471 5.232 1.00 6.89 206 VAL B N 1
ATOM 6397 C CA . VAL B 1 226 ? -10.272 17.383 4.346 1.00 7.37 206 VAL B CA 1
ATOM 6398 C C . VAL B 1 226 ? -9.716 17.158 2.935 1.00 6.66 206 VAL B C 1
ATOM 6399 O O . VAL B 1 226 ? -8.501 17.226 2.698 1.00 7.63 206 VAL B O 1
ATOM 6412 N N . SER B 1 227 ? -10.622 16.918 2.019 1.00 7.12 207 SER B N 1
ATOM 6413 C CA . SER B 1 227 ? -10.366 16.900 0.593 1.00 7.52 207 SER B CA 1
ATOM 6414 C C . SER B 1 227 ? -11.198 18.015 -0.003 1.00 7.52 207 SER B C 1
ATOM 6415 O O . SER B 1 227 ? -11.237 19.101 0.599 1.00 9.19 207 SER B O 1
ATOM 6422 N N . LEU B 1 228 ? -11.904 17.815 -1.107 1.00 8.67 208 LEU B N 1
ATOM 6423 C CA . LEU B 1 228 ? -12.637 18.919 -1.683 1.00 9.11 208 LEU B CA 1
ATOM 6424 C C . LEU B 1 228 ? -13.669 19.448 -0.717 1.00 7.77 208 LEU B C 1
ATOM 6425 O O . LEU B 1 228 ? -14.527 18.745 -0.232 1.00 8.09 208 LEU B O 1
ATOM 6441 N N . LEU B 1 229 ? -13.625 20.759 -0.438 1.00 9.12 209 LEU B N 1
ATOM 6442 C CA . LEU B 1 229 ? -14.541 21.349 0.491 1.00 9.93 209 LEU B CA 1
ATOM 6443 C C . LEU B 1 229 ? -15.883 21.571 -0.194 1.00 9.51 209 LEU B C 1
ATOM 6444 O O . LEU B 1 229 ? -15.923 21.639 -1.429 1.00 10.18 209 LEU B O 1
ATOM 6460 N N . PRO B 1 230 ? -16.961 21.687 0.570 1.00 11.35 210 PRO B N 1
ATOM 6461 C CA . PRO B 1 230 ? -18.282 21.849 -0.040 1.00 12.58 210 PRO B CA 1
ATOM 6462 C C . PRO B 1 230 ? -18.268 23.054 -0.964 1.00 14.28 210 PRO B C 1
ATOM 6463 O O . PRO B 1 230 ? -17.667 24.083 -0.746 1.00 15.86 210 PRO B O 1
ATOM 6474 N N . VAL B 1 231 ? -19.006 22.868 -2.065 1.00 16.18 211 VAL B N 1
ATOM 6475 C CA . VAL B 1 231 ? -18.900 23.819 -3.180 1.00 22.07 211 VAL B CA 1
ATOM 6476 C C . VAL B 1 231 ? -19.286 25.209 -2.768 1.00 21.98 211 VAL B C 1
ATOM 6477 O O . VAL B 1 231 ? -18.793 26.268 -3.124 1.00 31.63 211 VAL B O 1
ATOM 6490 N N . ALA B 1 232 ? -20.267 25.317 -1.881 1.00 22.10 212 ALA B N 1
ATOM 6491 C CA . ALA B 1 232 ? -20.611 26.740 -1.629 1.00 29.54 212 ALA B CA 1
ATOM 6492 C C . ALA B 1 232 ? -19.812 27.347 -0.481 1.00 24.95 212 ALA B C 1
ATOM 6493 O O . ALA B 1 232 ? -20.052 28.558 -0.277 1.00 19.08 212 ALA B O 1
ATOM 6500 N N . MET B 1 233 ? -18.979 26.621 0.240 1.00 16.84 213 MET B N 1
ATOM 6501 C CA . MET B 1 233 ? -18.224 27.113 1.377 1.00 13.87 213 MET B CA 1
ATOM 6502 C C . MET B 1 233 ? -17.345 28.274 0.973 1.00 11.51 213 MET B C 1
ATOM 6503 O O . MET B 1 233 ? -16.641 28.238 -0.017 1.00 15.38 213 MET B O 1
ATOM 6517 N N . GLY B 1 234 ? -17.409 29.385 1.737 1.00 11.35 214 GLY B N 1
ATOM 6518 C CA . GLY B 1 234 ? -16.548 30.518 1.466 1.00 11.74 214 GLY B CA 1
ATOM 6519 C C . GLY B 1 234 ? -15.093 30.158 1.616 1.00 10.18 214 GLY B C 1
ATOM 6520 O O . GLY B 1 234 ? -14.710 29.349 2.459 1.00 9.98 214 GLY B O 1
ATOM 6524 N N . GLU B 1 235 ? -14.264 30.803 0.782 1.00 10.88 215 GLU B N 1
ATOM 6525 C CA . GLU B 1 235 ? -12.824 30.556 0.858 1.00 10.36 215 GLU B CA 1
ATOM 6526 C C . GLU B 1 235 ? -12.302 30.832 2.246 1.00 10.66 215 GLU B C 1
ATOM 6527 O O . GLU B 1 235 ? -11.346 30.191 2.665 1.00 11.47 215 GLU B O 1
ATOM 6539 N N . GLU B 1 236 ? -12.880 31.775 2.986 1.00 12.94 216 GLU B N 1
ATOM 6540 C CA . GLU B 1 236 ? -12.318 32.064 4.310 1.00 12.52 216 GLU B CA 1
ATOM 6541 C C . GLU B 1 236 ? -12.547 30.903 5.264 1.00 11.25 216 GLU B C 1
ATOM 6542 O O . GLU B 1 236 ? -11.700 30.591 6.117 1.00 13.52 216 GLU B O 1
ATOM 6554 N N . GLU B 1 237 ? -13.657 30.206 5.065 1.00 11.49 217 GLU B N 1
ATOM 6555 C CA . GLU B 1 237 ? -13.934 29.002 5.865 1.00 11.68 217 GLU B CA 1
ATOM 6556 C C . GLU B 1 237 ? -13.083 27.844 5.397 1.00 10.96 217 GLU B C 1
ATOM 6557 O O . GLU B 1 237 ? -12.555 27.046 6.163 1.00 12.48 217 GLU B O 1
ATOM 6569 N N . LYS B 1 238 ? -12.890 27.711 4.075 1.00 10.38 218 LYS B N 1
ATOM 6570 C CA . LYS B 1 238 ? -12.015 26.645 3.580 1.00 9.73 218 LYS B CA 1
ATOM 6571 C C . LYS B 1 238 ? -10.621 26.839 4.143 1.00 9.98 218 LYS B C 1
ATOM 6572 O O . LYS B 1 238 ? -9.962 25.881 4.492 1.00 10.52 218 LYS B O 1
ATOM 6588 N N . ASP B 1 239 ? -10.124 28.100 4.168 1.00 9.86 219 ASP B N 1
ATOM 6589 C CA . ASP B 1 239 ? -8.820 28.394 4.695 1.00 10.47 219 ASP B CA 1
ATOM 6590 C C . ASP B 1 239 ? -8.673 28.046 6.175 1.00 10.72 219 ASP B C 1
ATOM 6591 O O . ASP B 1 239 ? -7.549 27.680 6.560 1.00 13.40 219 ASP B O 1
ATOM 6600 N N . LYS B 1 240 ? -9.754 28.151 6.937 1.00 12.02 220 LYS B N 1
ATOM 6601 C CA . LYS B 1 240 ? -9.636 27.714 8.345 1.00 12.93 220 LYS B CA 1
ATOM 6602 C C . LYS B 1 240 ? -9.255 26.248 8.412 1.00 11.96 220 LYS B C 1
ATOM 6603 O O . LYS B 1 240 ? -8.437 25.776 9.249 1.00 14.66 220 LYS B O 1
ATOM 6619 N N . TRP B 1 241 ? -9.816 25.410 7.532 1.00 10.35 221 TRP B N 1
ATOM 6620 C CA . TRP B 1 241 ? -9.464 23.993 7.500 1.00 9.78 221 TRP B CA 1
ATOM 6621 C C . TRP B 1 241 ? -8.070 23.780 6.945 1.00 9.39 221 TRP B C 1
ATOM 6622 O O . TRP B 1 241 ? -7.274 23.012 7.466 1.00 10.36 221 TRP B O 1
ATOM 6643 N N . ARG B 1 242 ? -7.787 24.426 5.809 1.00 9.63 222 ARG B N 1
ATOM 6644 C CA . ARG B 1 242 ? -6.506 24.235 5.170 1.00 9.61 222 ARG B CA 1
ATOM 6645 C C . ARG B 1 242 ? -5.357 24.550 6.099 1.00 9.71 222 ARG B C 1
ATOM 6646 O O . ARG B 1 242 ? -4.352 23.824 6.106 1.00 10.52 222 ARG B O 1
ATOM 6663 N N . ARG B 1 243 ? -5.455 25.642 6.865 1.00 10.23 223 ARG B N 1
ATOM 6664 C CA . ARG B 1 243 ? -4.379 26.060 7.745 1.00 11.67 223 ARG B CA 1
ATOM 6665 C C . ARG B 1 243 ? -4.075 25.025 8.827 1.00 10.87 223 ARG B C 1
ATOM 6666 O O . ARG B 1 243 ? -3.016 25.040 9.401 1.00 14.55 223 ARG B O 1
ATOM 6683 N N . LYS B 1 244 ? -4.996 24.125 9.127 1.00 9.43 224 LYS B N 1
ATOM 6684 C CA . LYS B 1 244 ? -4.833 23.101 10.135 1.00 10.12 224 LYS B CA 1
ATOM 6685 C C . LYS B 1 244 ? -4.101 21.880 9.635 1.00 8.90 224 LYS B C 1
ATOM 6686 O O . LYS B 1 244 ? -3.659 21.077 10.484 1.00 10.30 224 LYS B O 1
ATOM 6702 N N . VAL B 1 245 ? -3.964 21.712 8.354 1.00 7.88 225 VAL B N 1
ATOM 6703 C CA . VAL B 1 245 ? -3.385 20.494 7.783 1.00 7.90 225 VAL B CA 1
ATOM 6704 C C . VAL B 1 245 ? -1.861 20.553 7.852 1.00 7.41 225 VAL B C 1
ATOM 6705 O O . VAL B 1 245 ? -1.267 21.428 7.201 1.00 8.53 225 VAL B O 1
ATOM 6718 N N . PRO B 1 246 ? -1.181 19.722 8.603 1.00 7.85 226 PRO B N 1
ATOM 6719 C CA . PRO B 1 246 ? 0.264 19.793 8.707 1.00 7.99 226 PRO B CA 1
ATOM 6720 C C . PRO B 1 246 ? 0.989 19.731 7.386 1.00 8.08 226 PRO B C 1
ATOM 6721 O O . PRO B 1 246 ? 1.937 20.467 7.142 1.00 8.92 226 PRO B O 1
ATOM 6732 N N . LEU B 1 247 ? 0.577 18.827 6.518 1.00 7.94 227 LEU B N 1
ATOM 6733 C CA . LEU B 1 247 ? 1.311 18.549 5.311 1.00 7.92 227 LEU B CA 1
ATOM 6734 C C . LEU B 1 247 ? 0.824 19.462 4.204 1.00 8.83 227 LEU B C 1
ATOM 6735 O O . LEU B 1 247 ? -0.133 19.156 3.463 1.00 10.38 227 LEU B O 1
ATOM 6751 N N . GLY B 1 248 ? 1.447 20.632 4.077 1.00 9.90 228 GLY B N 1
ATOM 6752 C CA . GLY B 1 248 ? 1.176 21.564 3.001 1.00 10.78 228 GLY B CA 1
ATOM 6753 C C . GLY B 1 248 ? 0.078 22.551 3.224 1.00 9.41 228 GLY B C 1
ATOM 6754 O O . GLY B 1 248 ? -0.189 23.390 2.326 1.00 10.81 228 GLY B O 1
ATOM 6758 N N . ARG B 1 249 ? -0.630 22.532 4.346 1.00 9.89 229 ARG B N 1
ATOM 6759 C CA . ARG B 1 249 ? -1.640 23.511 4.660 1.00 9.20 229 ARG B CA 1
ATOM 6760 C C . ARG B 1 249 ? -2.644 23.676 3.513 1.00 8.62 229 ARG B C 1
ATOM 6761 O O . ARG B 1 249 ? -2.978 24.744 3.051 1.00 9.39 229 ARG B O 1
ATOM 6778 N N . ARG B 1 250 ? -3.107 22.507 3.035 1.00 8.56 230 ARG B N 1
ATOM 6779 C CA . ARG B 1 250 ? -4.010 22.418 1.902 1.00 8.11 230 ARG B CA 1
ATOM 6780 C C . ARG B 1 250 ? -4.836 21.156 2.077 1.00 7.11 230 ARG B C 1
ATOM 6781 O O . ARG B 1 250 ? -4.400 20.197 2.721 1.00 8.07 230 ARG B O 1
ATOM 6798 N N . GLU B 1 251 ? -5.987 21.119 1.424 1.00 7.37 231 GLU B N 1
ATOM 6799 C CA . GLU B 1 251 ? -6.829 19.941 1.357 1.00 7.26 231 GLU B CA 1
ATOM 6800 C C . GLU B 1 251 ? -6.307 18.945 0.345 1.00 7.28 231 GLU B C 1
ATOM 6801 O O . GLU B 1 251 ? -5.564 19.325 -0.601 1.00 9.39 231 GLU B O 1
ATOM 6813 N N . ALA B 1 252 ? -6.674 17.688 0.449 1.00 7.19 232 ALA B N 1
ATOM 6814 C CA . ALA B 1 252 ? -6.366 16.685 -0.590 1.00 7.26 232 ALA B CA 1
ATOM 6815 C C . ALA B 1 252 ? -7.169 16.960 -1.851 1.00 7.44 232 ALA B C 1
ATOM 6816 O O . ALA B 1 252 ? -8.336 17.281 -1.807 1.00 8.19 232 ALA B O 1
ATOM 6823 N N . SER B 1 253 ? -6.545 16.754 -2.996 1.00 7.91 233 SER B N 1
ATOM 6824 C CA . SER B 1 253 ? -7.322 16.694 -4.230 1.00 7.75 233 SER B CA 1
ATOM 6825 C C . SER B 1 253 ? -8.174 15.440 -4.231 1.00 6.51 233 SER B C 1
ATOM 6826 O O . SER B 1 253 ? -7.877 14.477 -3.560 1.00 7.19 233 SER B O 1
ATOM 6833 N N . ALA B 1 254 ? -9.217 15.443 -5.064 1.00 7.08 234 ALA B N 1
ATOM 6834 C CA . ALA B 1 254 ? -9.965 14.217 -5.254 1.00 7.24 234 ALA B CA 1
ATOM 6835 C C . ALA B 1 254 ? -9.071 13.111 -5.787 1.00 6.87 234 ALA B C 1
ATOM 6836 O O . ALA B 1 254 ? -9.253 11.941 -5.438 1.00 7.49 234 ALA B O 1
ATOM 6843 N N . GLU B 1 255 ? -8.138 13.486 -6.667 1.00 6.92 235 GLU B N 1
ATOM 6844 C CA . GLU B 1 255 ? -7.240 12.494 -7.269 1.00 7.11 235 GLU B CA 1
ATOM 6845 C C . GLU B 1 255 ? -6.352 11.828 -6.226 1.00 6.28 235 GLU B C 1
ATOM 6846 O O . GLU B 1 255 ? -6.045 10.632 -6.360 1.00 7.12 235 GLU B O 1
ATOM 6858 N N . GLN B 1 256 ? -5.915 12.586 -5.208 1.00 6.89 236 GLN B N 1
ATOM 6859 C CA . GLN B 1 256 ? -5.080 11.985 -4.169 1.00 7.00 236 GLN B CA 1
ATOM 6860 C C . GLN B 1 256 ? -5.878 10.960 -3.369 1.00 6.06 236 GLN B C 1
ATOM 6861 O O . GLN B 1 256 ? -5.369 9.916 -2.970 1.00 7.19 236 GLN B O 1
ATOM 6873 N N . ILE B 1 257 ? -7.159 11.256 -3.100 1.00 6.85 237 ILE B N 1
ATOM 6874 C CA . ILE B 1 257 ? -8.022 10.247 -2.462 1.00 6.93 237 ILE B CA 1
ATOM 6875 C C . ILE B 1 257 ? -8.157 9.045 -3.369 1.00 6.33 237 ILE B C 1
ATOM 6876 O O . ILE B 1 257 ? -8.006 7.879 -2.958 1.00 7.05 237 ILE B O 1
ATOM 6892 N N . ALA B 1 258 ? -8.411 9.251 -4.674 1.00 6.54 238 ALA B N 1
ATOM 6893 C CA . ALA B 1 258 ? -8.534 8.155 -5.604 1.00 6.63 238 ALA B CA 1
ATOM 6894 C C . ALA B 1 258 ? -7.277 7.312 -5.703 1.00 6.49 238 ALA B C 1
ATOM 6895 O O . ALA B 1 258 ? -7.387 6.102 -5.873 1.00 6.76 238 ALA B O 1
ATOM 6902 N N . ASP B 1 259 ? -6.092 7.903 -5.540 1.00 6.95 239 ASP B N 1
ATOM 6903 C CA . ASP B 1 259 ? -4.839 7.149 -5.597 1.00 7.35 239 ASP B CA 1
ATOM 6904 C C . ASP B 1 259 ? -4.833 6.035 -4.531 1.00 6.85 239 ASP B C 1
ATOM 6905 O O . ASP B 1 259 ? -4.316 4.933 -4.767 1.00 7.74 239 ASP B O 1
ATOM 6914 N N . ALA B 1 260 ? -5.388 6.295 -3.347 1.00 6.82 240 ALA B N 1
ATOM 6915 C CA . ALA B 1 260 ? -5.401 5.292 -2.287 1.00 6.52 240 ALA B CA 1
ATOM 6916 C C . ALA B 1 260 ? -6.397 4.209 -2.618 1.00 6.89 240 ALA B C 1
ATOM 6917 O O . ALA B 1 260 ? -6.160 3.028 -2.304 1.00 7.10 240 ALA B O 1
ATOM 6924 N N . VAL B 1 261 ? -7.508 4.532 -3.271 1.00 7.01 241 VAL B N 1
ATOM 6925 C CA . VAL B 1 261 ? -8.457 3.527 -3.710 1.00 6.88 241 VAL B CA 1
ATOM 6926 C C . VAL B 1 261 ? -7.799 2.631 -4.746 1.00 7.20 241 VAL B C 1
ATOM 6927 O O . VAL B 1 261 ? -7.916 1.400 -4.695 1.00 7.87 241 VAL B O 1
ATOM 6940 N N . ILE B 1 262 ? -7.089 3.204 -5.688 1.00 7.53 242 ILE B N 1
ATOM 6941 C CA . ILE B 1 262 ? -6.397 2.436 -6.706 1.00 7.80 242 ILE B CA 1
ATOM 6942 C C . ILE B 1 262 ? -5.392 1.469 -6.104 1.00 7.24 242 ILE B C 1
ATOM 6943 O O . ILE B 1 262 ? -5.315 0.294 -6.501 1.00 8.84 242 ILE B O 1
ATOM 6959 N N . PHE B 1 263 ? -4.635 1.912 -5.124 1.00 7.26 243 PHE B N 1
ATOM 6960 C CA . PHE B 1 263 ? -3.733 1.022 -4.402 1.00 7.18 243 PHE B CA 1
ATOM 6961 C C . PHE B 1 263 ? -4.481 -0.167 -3.785 1.00 6.34 243 PHE B C 1
ATOM 6962 O O . PHE B 1 263 ? -4.103 -1.314 -3.984 1.00 7.34 243 PHE B O 1
ATOM 6979 N N . LEU B 1 264 ? -5.546 0.110 -3.067 1.00 6.44 244 LEU B N 1
ATOM 6980 C CA . LEU B 1 264 ? -6.257 -0.927 -2.345 1.00 6.86 244 LEU B CA 1
ATOM 6981 C C . LEU B 1 264 ? -6.891 -1.955 -3.263 1.00 6.91 244 LEU B C 1
ATOM 6982 O O . LEU B 1 264 ? -7.056 -3.137 -2.867 1.00 7.86 244 LEU B O 1
ATOM 6998 N N . VAL B 1 265 ? -7.308 -1.591 -4.478 1.00 7.08 245 VAL B N 1
ATOM 6999 C CA . VAL B 1 265 ? -7.895 -2.553 -5.390 1.00 7.73 245 VAL B CA 1
ATOM 7000 C C . VAL B 1 265 ? -6.851 -3.275 -6.222 1.00 7.97 245 VAL B C 1
ATOM 7001 O O . VAL B 1 265 ? -7.166 -4.247 -6.912 1.00 9.80 245 VAL B O 1
ATOM 7014 N N . SER B 1 266 ? -5.585 -2.830 -6.143 1.00 7.81 246 SER B N 1
ATOM 7015 C CA . SER B 1 266 ? -4.523 -3.359 -6.989 1.00 8.95 246 SER B CA 1
ATOM 7016 C C . SER B 1 266 ? -3.969 -4.670 -6.455 1.00 9.67 246 SER B C 1
ATOM 7017 O O . SER B 1 266 ? -4.182 -5.098 -5.318 1.00 9.73 246 SER B O 1
ATOM 7024 N N . GLY B 1 267 ? -3.169 -5.282 -7.345 1.00 11.18 247 GLY B N 1
ATOM 7025 C CA . GLY B 1 267 ? -2.435 -6.474 -7.016 1.00 12.10 247 GLY B CA 1
ATOM 7026 C C . GLY B 1 267 ? -1.390 -6.243 -5.934 1.00 12.47 247 GLY B C 1
ATOM 7027 O O . GLY B 1 267 ? -0.905 -7.209 -5.312 1.00 19.54 247 GLY B O 1
ATOM 7031 N N . SER B 1 268 ? -1.013 -5.028 -5.649 1.00 9.78 248 SER B N 1
ATOM 7032 C CA . SER B 1 268 ? -0.042 -4.704 -4.616 1.00 10.66 248 SER B CA 1
ATOM 7033 C C . SER B 1 268 ? -0.646 -4.659 -3.218 1.00 8.89 248 SER B C 1
ATOM 7034 O O . SER B 1 268 ? 0.086 -4.414 -2.246 1.00 10.35 248 SER B O 1
ATOM 7041 N N . ALA B 1 269 ? -1.940 -4.909 -3.095 1.00 8.70 249 ALA B N 1
ATOM 7042 C CA . ALA B 1 269 ? -2.678 -4.888 -1.832 1.00 7.89 249 ALA B CA 1
ATOM 7043 C C . ALA B 1 269 ? -3.359 -6.205 -1.547 1.00 7.47 249 ALA B C 1
ATOM 7044 O O . ALA B 1 269 ? -4.296 -6.260 -0.736 1.00 7.97 249 ALA B O 1
ATOM 7051 N N . GLN B 1 270 ? -2.916 -7.299 -2.178 1.00 8.70 250 GLN B N 1
ATOM 7052 C CA . GLN B 1 270 ? -3.643 -8.562 -2.097 1.00 9.60 250 GLN B CA 1
ATOM 7053 C C . GLN B 1 270 ? -3.676 -9.234 -0.742 1.00 7.56 250 GLN B C 1
ATOM 7054 O O . GLN B 1 270 ? -4.439 -10.206 -0.577 1.00 8.91 250 GLN B O 1
ATOM 7066 N N . TYR B 1 271 ? -2.865 -8.802 0.222 1.00 7.45 251 TYR B N 1
ATOM 7067 C CA . TYR B 1 271 ? -2.925 -9.351 1.573 1.00 7.60 251 TYR B CA 1
ATOM 7068 C C . TYR B 1 271 ? -3.595 -8.336 2.521 1.00 7.87 251 TYR B C 1
ATOM 7069 O O . TYR B 1 271 ? -3.706 -8.605 3.714 1.00 8.19 251 TYR B O 1
ATOM 7086 N N . ILE B 1 272 ? -4.022 -7.186 2.005 1.00 6.72 252 ILE B N 1
ATOM 7087 C CA . ILE B 1 272 ? -4.599 -6.128 2.832 1.00 6.85 252 ILE B CA 1
ATOM 7088 C C . ILE B 1 272 ? -6.107 -6.290 2.876 1.00 6.33 252 ILE B C 1
ATOM 7089 O O . ILE B 1 272 ? -6.786 -6.185 1.840 1.00 6.71 252 ILE B O 1
ATOM 7105 N N . THR B 1 273 ? -6.671 -6.517 4.054 1.00 6.63 253 THR B N 1
ATOM 7106 C CA . THR B 1 273 ? -8.111 -6.547 4.251 1.00 6.06 253 THR B CA 1
ATOM 7107 C C . THR B 1 273 ? -8.423 -6.057 5.648 1.00 6.37 253 THR B C 1
ATOM 7108 O O . THR B 1 273 ? -7.670 -6.316 6.600 1.00 7.33 253 THR B O 1
ATOM 7118 N N . GLY B 1 274 ? -9.525 -5.346 5.764 1.00 6.92 254 GLY B N 1
ATOM 7119 C CA . GLY B 1 274 ? -9.898 -4.741 7.028 1.00 7.27 254 GLY B CA 1
ATOM 7120 C C . GLY B 1 274 ? -9.070 -3.519 7.413 1.00 8.68 254 GLY B C 1
ATOM 7121 O O . GLY B 1 274 ? -9.199 -3.118 8.584 1.00 10.46 254 GLY B O 1
ATOM 7125 N N . SER B 1 275 ? -8.330 -2.935 6.502 1.00 7.51 255 SER B N 1
ATOM 7126 C CA . SER B 1 275 ? -7.507 -1.803 6.788 1.00 7.46 255 SER B CA 1
ATOM 7127 C C . SER B 1 275 ? -8.179 -0.512 6.322 1.00 6.50 255 SER B C 1
ATOM 7128 O O . SER B 1 275 ? -8.750 -0.518 5.219 1.00 8.16 255 SER B O 1
ATOM 7135 N N . ILE B 1 276 ? -8.043 0.556 7.083 1.00 6.56 256 ILE B N 1
ATOM 7136 C CA . ILE B 1 276 ? -8.532 1.877 6.724 1.00 7.24 256 ILE B CA 1
ATOM 7137 C C . ILE B 1 276 ? -7.346 2.822 6.624 1.00 7.42 256 ILE B C 1
ATOM 7138 O O . ILE B 1 276 ? -6.711 3.075 7.626 1.00 10.31 256 ILE B O 1
ATOM 7154 N N . ILE B 1 277 ? -7.048 3.254 5.412 1.00 6.81 257 ILE B N 1
ATOM 7155 C CA . ILE B 1 277 ? -5.923 4.139 5.145 1.00 7.05 257 ILE B CA 1
ATOM 7156 C C . ILE B 1 277 ? -6.324 5.589 5.237 1.00 6.31 257 ILE B C 1
ATOM 7157 O O . ILE B 1 277 ? -7.168 6.041 4.450 1.00 6.80 257 ILE B O 1
ATOM 7173 N N . LYS B 1 278 ? -5.807 6.332 6.222 1.00 6.76 258 LYS B N 1
ATOM 7174 C CA . LYS B 1 278 ? -6.017 7.758 6.306 1.00 6.94 258 LYS B CA 1
ATOM 7175 C C . LYS B 1 278 ? -5.255 8.413 5.175 1.00 6.61 258 LYS B C 1
ATOM 7176 O O . LYS B 1 278 ? -4.086 8.071 4.918 1.00 7.60 258 LYS B O 1
ATOM 7192 N N . VAL B 1 279 ? -5.910 9.361 4.501 1.00 6.82 259 VAL B N 1
ATOM 7193 C CA . VAL B 1 279 ? -5.303 10.206 3.468 1.00 6.81 259 VAL B CA 1
ATOM 7194 C C . VAL B 1 279 ? -5.622 11.649 3.880 1.00 6.83 259 VAL B C 1
ATOM 7195 O O . VAL B 1 279 ? -6.520 12.274 3.331 1.00 7.26 259 VAL B O 1
ATOM 7208 N N . ASP B 1 280 ? -4.933 12.121 4.919 1.00 6.15 260 ASP B N 1
ATOM 7209 C CA . ASP B 1 280 ? -5.355 13.302 5.649 1.00 6.19 260 ASP B CA 1
ATOM 7210 C C . ASP B 1 280 ? -4.283 14.329 5.912 1.00 5.94 260 ASP B C 1
ATOM 7211 O O . ASP B 1 280 ? -4.555 15.329 6.586 1.00 6.32 260 ASP B O 1
ATOM 7220 N N . GLY B 1 281 ? -3.071 14.149 5.364 1.00 6.51 261 GLY B N 1
ATOM 7221 C CA . GLY B 1 281 ? -2.076 15.182 5.561 1.00 6.64 261 GLY B CA 1
ATOM 7222 C C . GLY B 1 281 ? -1.672 15.419 7.029 1.00 6.87 261 GLY B C 1
ATOM 7223 O O . GLY B 1 281 ? -1.064 16.444 7.315 1.00 7.55 261 GLY B O 1
ATOM 7227 N N . GLY B 1 282 ? -2.010 14.453 7.868 1.00 6.73 262 GLY B N 1
ATOM 7228 C CA . GLY B 1 282 ? -1.740 14.552 9.332 1.00 6.82 262 GLY B CA 1
ATOM 7229 C C . GLY B 1 282 ? -2.835 15.251 10.117 1.00 7.47 262 GLY B C 1
ATOM 7230 O O . GLY B 1 282 ? -2.657 15.441 11.335 1.00 8.53 262 GLY B O 1
ATOM 7234 N N . LEU B 1 283 ? -3.950 15.640 9.483 1.00 7.27 263 LEU B N 1
ATOM 7235 C CA . LEU B 1 283 ? -4.953 16.461 10.201 1.00 7.53 263 LEU B CA 1
ATOM 7236 C C . LEU B 1 283 ? -5.459 15.797 11.448 1.00 7.38 263 LEU B C 1
ATOM 7237 O O . LEU B 1 283 ? -5.659 16.467 12.471 1.00 8.19 263 LEU B O 1
ATOM 7253 N N . SER B 1 284 ? -5.688 14.489 11.428 1.00 7.85 264 SER B N 1
ATOM 7254 C CA . SER B 1 284 ? -6.220 13.755 12.575 1.00 8.67 264 SER B CA 1
ATOM 7255 C C . SER B 1 284 ? -5.264 13.710 13.771 1.00 8.23 264 SER B C 1
ATOM 7256 O O . SER B 1 284 ? -5.703 13.360 14.877 1.00 9.94 264 SER B O 1
ATOM 7263 N N . LEU B 1 285 ? -4.004 14.053 13.571 1.00 8.33 265 LEU B N 1
ATOM 7264 C CA . LEU B 1 285 ? -2.998 14.063 14.618 1.00 9.17 265 LEU B CA 1
ATOM 7265 C C . LEU B 1 285 ? -2.941 15.389 15.354 1.00 9.02 265 LEU B C 1
ATOM 7266 O O . LEU B 1 285 ? -2.196 15.497 16.343 1.00 10.17 265 LEU B O 1
ATOM 7282 N N . VAL B 1 286 ? -3.664 16.403 14.881 1.00 8.81 266 VAL B N 1
ATOM 7283 C CA . VAL B 1 286 ? -3.509 17.761 15.397 1.00 8.90 266 VAL B CA 1
ATOM 7284 C C . VAL B 1 286 ? -4.454 17.984 16.576 1.00 8.76 266 VAL B C 1
ATOM 7285 O O . VAL B 1 286 ? -5.679 17.901 16.394 1.00 10.19 266 VAL B O 1
ATOM 7298 N N . HIS B 1 287 ? -3.945 18.300 17.746 1.00 9.42 267 HIS B N 1
ATOM 7299 C CA . HIS B 1 287 ? -4.806 18.579 18.886 1.00 10.48 267 HIS B CA 1
ATOM 7300 C C . HIS B 1 287 ? -5.534 19.904 18.755 1.00 11.17 267 HIS B C 1
ATOM 7301 O O . HIS B 1 287 ? -5.139 20.778 17.977 1.00 12.03 267 HIS B O 1
ATOM 7314 N N . ALA B 1 288 ? -6.558 20.078 19.585 1.00 12.64 268 ALA B N 1
ATOM 7315 C CA . ALA B 1 288 ? -7.298 21.314 19.631 1.00 15.14 268 ALA B CA 1
ATOM 7316 C C . ALA B 1 288 ? -6.447 22.511 20.029 1.00 14.55 268 ALA B C 1
ATOM 7317 O O . ALA B 1 288 ? -7.001 23.564 19.672 1.00 24.19 268 ALA B O 1
ATOM 7325 N N . GLU C 1 22 ? -5.752 -6.314 58.543 1.00 61.76 2 GLU C N 1
ATOM 7326 C CA . GLU C 1 22 ? -4.601 -5.625 57.977 1.00 53.87 2 GLU C CA 1
ATOM 7327 C C . GLU C 1 22 ? -5.098 -4.747 56.818 1.00 46.87 2 GLU C C 1
ATOM 7328 O O . GLU C 1 22 ? -5.877 -5.114 55.935 1.00 56.55 2 GLU C O 1
ATOM 7339 N N . ALA C 1 23 ? -4.608 -3.499 56.855 1.00 29.23 3 ALA C N 1
ATOM 7340 C CA . ALA C 1 23 ? -4.942 -2.531 55.841 1.00 23.29 3 ALA C CA 1
ATOM 7341 C C . ALA C 1 23 ? -4.103 -2.839 54.601 1.00 18.09 3 ALA C C 1
ATOM 7342 O O . ALA C 1 23 ? -2.947 -3.259 54.715 1.00 21.44 3 ALA C O 1
ATOM 7349 N N . PRO C 1 24 ? -4.652 -2.619 53.423 1.00 15.38 4 PRO C N 1
ATOM 7350 C CA . PRO C 1 24 ? -3.812 -2.800 52.237 1.00 12.76 4 PRO C CA 1
ATOM 7351 C C . PRO C 1 24 ? -2.790 -1.670 52.152 1.00 10.60 4 PRO C C 1
ATOM 7352 O O . PRO C 1 24 ? -2.938 -0.642 52.793 1.00 12.42 4 PRO C O 1
ATOM 7363 N N . ALA C 1 25 ? -1.788 -1.879 51.284 1.00 9.72 5 ALA C N 1
ATOM 7364 C CA . ALA C 1 25 ? -0.715 -0.902 51.089 1.00 9.30 5 ALA C CA 1
ATOM 7365 C C . ALA C 1 25 ? -0.516 -0.581 49.631 1.00 8.62 5 ALA C C 1
ATOM 7366 O O . ALA C 1 25 ? -0.668 -1.455 48.770 1.00 9.70 5 ALA C O 1
ATOM 7373 N N . ALA C 1 26 ? -0.157 0.663 49.374 1.00 8.65 6 ALA C N 1
ATOM 7374 C CA . ALA C 1 26 ? 0.065 1.162 48.032 1.00 7.94 6 ALA C CA 1
ATOM 7375 C C . ALA C 1 26 ? 1.361 1.920 47.902 1.00 7.88 6 ALA C C 1
ATOM 7376 O O . ALA C 1 26 ? 1.741 2.636 48.804 1.00 10.12 6 ALA C O 1
ATOM 7383 N N . VAL C 1 27 ? 2.018 1.753 46.752 1.00 7.64 7 VAL C N 1
ATOM 7384 C CA . VAL C 1 27 ? 3.146 2.578 46.330 1.00 7.55 7 VAL C CA 1
ATOM 7385 C C . VAL C 1 27 ? 2.638 3.593 45.316 1.00 7.01 7 VAL C C 1
ATOM 7386 O O . VAL C 1 27 ? 1.970 3.200 44.330 1.00 7.38 7 VAL C O 1
ATOM 7399 N N . VAL C 1 28 ? 2.956 4.867 45.496 1.00 6.74 8 VAL C N 1
ATOM 7400 C CA . VAL C 1 28 ? 2.639 5.891 44.487 1.00 6.83 8 VAL C CA 1
ATOM 7401 C C . VAL C 1 28 ? 3.948 6.569 44.129 1.00 6.75 8 VAL C C 1
ATOM 7402 O O . VAL C 1 28 ? 4.621 7.135 44.989 1.00 7.19 8 VAL C O 1
ATOM 7415 N N . THR C 1 29 ? 4.349 6.474 42.854 1.00 6.91 9 THR C N 1
ATOM 7416 C CA . THR C 1 29 ? 5.565 7.149 42.414 1.00 6.73 9 THR C CA 1
ATOM 7417 C C . THR C 1 29 ? 5.309 8.615 42.152 1.00 6.54 9 THR C C 1
ATOM 7418 O O . THR C 1 29 ? 4.223 9.044 41.737 1.00 7.11 9 THR C O 1
ATOM 7428 N N . GLY C 1 30 ? 6.310 9.460 42.426 1.00 7.01 10 GLY C N 1
ATOM 7429 C CA . GLY C 1 30 ? 6.160 10.868 42.231 1.00 7.61 10 GLY C CA 1
ATOM 7430 C C . GLY C 1 30 ? 5.013 11.464 43.025 1.00 7.72 10 GLY C C 1
ATOM 7431 O O . GLY C 1 30 ? 4.202 12.244 42.495 1.00 8.30 10 GLY C O 1
ATOM 7435 N N . ALA C 1 31 ? 4.925 11.106 44.316 1.00 7.38 11 ALA C N 1
ATOM 7436 C CA . ALA C 1 31 ? 3.770 11.362 45.131 1.00 7.99 11 ALA C CA 1
ATOM 7437 C C . ALA C 1 31 ? 3.857 12.639 45.969 1.00 8.04 11 ALA C C 1
ATOM 7438 O O . ALA C 1 31 ? 2.926 12.926 46.725 1.00 9.07 11 ALA C O 1
ATOM 7445 N N . ALA C 1 32 ? 4.964 13.387 45.875 1.00 8.23 12 ALA C N 1
ATOM 7446 C CA . ALA C 1 32 ? 5.085 14.540 46.753 1.00 9.00 12 ALA C CA 1
ATOM 7447 C C . ALA C 1 32 ? 4.200 15.701 46.374 1.00 8.98 12 ALA C C 1
ATOM 7448 O O . ALA C 1 32 ? 3.844 16.489 47.257 1.00 10.56 12 ALA C O 1
ATOM 7455 N N . LYS C 1 33 ? 3.887 15.852 45.102 1.00 9.22 13 LYS C N 1
ATOM 7456 C CA . LYS C 1 33 ? 3.193 17.005 44.601 1.00 10.64 13 LYS C CA 1
ATOM 7457 C C . LYS C 1 33 ? 2.063 16.630 43.637 1.00 9.22 13 LYS C C 1
ATOM 7458 O O . LYS C 1 33 ? 2.011 15.526 43.107 1.00 9.38 13 LYS C O 1
ATOM 7474 N N . ARG C 1 34 ? 1.192 17.592 43.400 1.00 9.40 14 ARG C N 1
ATOM 7475 C CA . ARG C 1 34 ? 0.326 17.569 42.229 1.00 9.92 14 ARG C CA 1
ATOM 7476 C C . ARG C 1 34 ? -0.487 16.306 42.144 1.00 8.89 14 ARG C C 1
ATOM 7477 O O . ARG C 1 34 ? -1.148 15.933 43.140 1.00 9.75 14 ARG C O 1
ATOM 7494 N N . ILE C 1 35 ? -0.598 15.625 40.992 1.00 8.01 15 ILE C N 1
ATOM 7495 C CA . ILE C 1 35 ? -1.510 14.512 40.911 1.00 7.80 15 ILE C CA 1
ATOM 7496 C C . ILE C 1 35 ? -1.110 13.365 41.797 1.00 7.04 15 ILE C C 1
ATOM 7497 O O . ILE C 1 35 ? -1.976 12.744 42.434 1.00 8.02 15 ILE C O 1
ATOM 7513 N N . GLY C 1 36 ? 0.168 13.028 41.842 1.00 7.32 16 GLY C N 1
ATOM 7514 C CA . GLY C 1 36 ? 0.599 11.953 42.703 1.00 7.14 16 GLY C CA 1
ATOM 7515 C C . GLY C 1 36 ? 0.243 12.156 44.152 1.00 6.81 16 GLY C C 1
ATOM 7516 O O . GLY C 1 36 ? -0.166 11.234 44.873 1.00 7.73 16 GLY C O 1
ATOM 7520 N N . ARG C 1 37 ? 0.400 13.400 44.610 1.00 7.78 17 ARG C N 1
ATOM 7521 C CA . ARG C 1 37 ? 0.032 13.719 46.010 1.00 8.26 17 ARG C CA 1
ATOM 7522 C C . ARG C 1 37 ? -1.440 13.460 46.255 1.00 8.00 17 ARG C C 1
ATOM 7523 O O . ARG C 1 37 ? -1.870 12.877 47.250 1.00 8.40 17 ARG C O 1
ATOM 7540 N N . ALA C 1 38 ? -2.284 13.936 45.313 1.00 7.77 18 ALA C N 1
ATOM 7541 C CA . ALA C 1 38 ? -3.721 13.740 45.485 1.00 7.64 18 ALA C CA 1
ATOM 7542 C C . ALA C 1 38 ? -4.087 12.279 45.448 1.00 7.27 18 ALA C C 1
ATOM 7543 O O . ALA C 1 38 ? -5.004 11.869 46.170 1.00 8.23 18 ALA C O 1
ATOM 7550 N N . ILE C 1 39 ? -3.429 11.486 44.640 1.00 7.32 19 ILE C N 1
ATOM 7551 C CA . ILE C 1 39 ? -3.656 10.031 44.622 1.00 7.74 19 ILE C CA 1
ATOM 7552 C C . ILE C 1 39 ? -3.249 9.415 45.942 1.00 7.77 19 ILE C C 1
ATOM 7553 O O . ILE C 1 39 ? -4.029 8.627 46.519 1.00 8.37 19 ILE C O 1
ATOM 7569 N N . ALA C 1 40 ? -2.102 9.722 46.464 1.00 7.48 20 ALA C N 1
ATOM 7570 C CA . ALA C 1 40 ? -1.680 9.201 47.750 1.00 7.92 20 ALA C CA 1
ATOM 7571 C C . ALA C 1 40 ? -2.644 9.573 48.852 1.00 8.44 20 ALA C C 1
ATOM 7572 O O . ALA C 1 40 ? -3.000 8.738 49.696 1.00 9.01 20 ALA C O 1
ATOM 7579 N N . VAL C 1 41 ? -3.075 10.840 48.865 1.00 8.59 21 VAL C N 1
ATOM 7580 C CA . VAL C 1 41 ? -4.036 11.295 49.891 1.00 8.33 21 VAL C CA 1
ATOM 7581 C C . VAL C 1 41 ? -5.314 10.502 49.805 1.00 8.65 21 VAL C C 1
ATOM 7582 O O . VAL C 1 41 ? -5.881 10.021 50.804 1.00 9.85 21 VAL C O 1
ATOM 7595 N N . LYS C 1 42 ? -5.890 10.327 48.580 1.00 8.82 22 LYS C N 1
ATOM 7596 C CA . LYS C 1 42 ? -7.156 9.623 48.466 1.00 9.42 22 LYS C CA 1
ATOM 7597 C C . LYS C 1 42 ? -6.998 8.147 48.779 1.00 9.33 22 LYS C C 1
ATOM 7598 O O . LYS C 1 42 ? -7.931 7.599 49.406 1.00 10.30 22 LYS C O 1
ATOM 7614 N N . LEU C 1 43 ? -5.922 7.522 48.396 1.00 8.92 23 LEU C N 1
ATOM 7615 C CA . LEU C 1 43 ? -5.713 6.133 48.792 1.00 9.11 23 LEU C CA 1
ATOM 7616 C C . LEU C 1 43 ? -5.681 6.033 50.329 1.00 8.98 23 LEU C C 1
ATOM 7617 O O . LEU C 1 43 ? -6.288 5.145 50.908 1.00 9.77 23 LEU C O 1
ATOM 7633 N N . HIS C 1 44 ? -4.969 6.933 50.957 1.00 9.36 24 HIS C N 1
ATOM 7634 C CA . HIS C 1 44 ? -4.863 6.929 52.415 1.00 10.10 24 HIS C CA 1
ATOM 7635 C C . HIS C 1 44 ? -6.251 7.136 53.044 1.00 10.35 24 HIS C C 1
ATOM 7636 O O . HIS C 1 44 ? -6.587 6.465 54.017 1.00 11.17 24 HIS C O 1
ATOM 7649 N N . GLN C 1 45 ? -7.039 8.039 52.485 1.00 10.98 25 GLN C N 1
ATOM 7650 C CA . GLN C 1 45 ? -8.391 8.279 53.024 1.00 11.99 25 GLN C CA 1
ATOM 7651 C C . GLN C 1 45 ? -9.291 7.076 52.858 1.00 12.88 25 GLN C C 1
ATOM 7652 O O . GLN C 1 45 ? -10.229 6.899 53.631 1.00 18.42 25 GLN C O 1
ATOM 7664 N N . THR C 1 46 ? -9.055 6.255 51.869 1.00 11.88 26 THR C N 1
ATOM 7665 C CA . THR C 1 46 ? -9.773 5.053 51.579 1.00 13.20 26 THR C CA 1
ATOM 7666 C C . THR C 1 46 ? -9.346 3.952 52.538 1.00 13.04 26 THR C C 1
ATOM 7667 O O . THR C 1 46 ? -10.016 2.906 52.612 1.00 17.78 26 THR C O 1
ATOM 7677 N N . GLY C 1 47 ? -8.235 4.104 53.262 1.00 12.39 27 GLY C N 1
ATOM 7678 C CA . GLY C 1 47 ? -7.792 3.118 54.201 1.00 12.58 27 GLY C CA 1
ATOM 7679 C C . GLY C 1 47 ? -6.461 2.458 53.905 1.00 11.98 27 GLY C C 1
ATOM 7680 O O . GLY C 1 47 ? -5.987 1.590 54.671 1.00 13.70 27 GLY C O 1
ATOM 7684 N N . TYR C 1 48 ? -5.792 2.839 52.802 1.00 10.62 28 TYR C N 1
ATOM 7685 C CA . TYR C 1 48 ? -4.500 2.288 52.492 1.00 10.30 28 TYR C CA 1
ATOM 7686 C C . TYR C 1 48 ? -3.377 2.901 53.354 1.00 10.09 28 TYR C C 1
ATOM 7687 O O . TYR C 1 48 ? -3.430 4.082 53.694 1.00 11.80 28 TYR C O 1
ATOM 7704 N N . ARG C 1 49 ? -2.354 2.089 53.629 1.00 9.60 29 ARG C N 1
ATOM 7705 C CA . ARG C 1 49 ? -1.049 2.558 53.999 1.00 9.99 29 ARG C CA 1
ATOM 7706 C C . ARG C 1 49 ? -0.299 2.919 52.717 1.00 9.29 29 ARG C C 1
ATOM 7707 O O . ARG C 1 49 ? -0.535 2.266 51.686 1.00 11.09 29 ARG C O 1
ATOM 7724 N N . VAL C 1 50 ? 0.570 3.915 52.724 1.00 9.42 30 VAL C N 1
ATOM 7725 C CA . VAL C 1 50 ? 1.136 4.410 51.485 1.00 9.38 30 VAL C CA 1
ATOM 7726 C C . VAL C 1 50 ? 2.637 4.597 51.609 1.00 9.02 30 VAL C C 1
ATOM 7727 O O . VAL C 1 50 ? 3.162 5.116 52.604 1.00 10.36 30 VAL C O 1
ATOM 7740 N N . VAL C 1 51 ? 3.355 4.217 50.528 1.00 8.38 31 VAL C N 1
ATOM 7741 C CA . VAL C 1 51 ? 4.701 4.604 50.208 1.00 8.36 31 VAL C CA 1
ATOM 7742 C C . VAL C 1 51 ? 4.665 5.776 49.253 1.00 7.89 31 VAL C C 1
ATOM 7743 O O . VAL C 1 51 ? 4.155 5.666 48.127 1.00 8.47 31 VAL C O 1
ATOM 7756 N N . ILE C 1 52 ? 5.186 6.902 49.711 1.00 8.02 32 ILE C N 1
ATOM 7757 C CA . ILE C 1 52 ? 5.298 8.137 48.975 1.00 8.46 32 ILE C CA 1
ATOM 7758 C C . ILE C 1 52 ? 6.680 8.215 48.358 1.00 8.14 32 ILE C C 1
ATOM 7759 O O . ILE C 1 52 ? 7.674 8.522 49.043 1.00 8.45 32 ILE C O 1
ATOM 7775 N N . HIS C 1 53 ? 6.794 7.856 47.067 1.00 8.14 33 HIS C N 1
ATOM 7776 C CA . HIS C 1 53 ? 8.064 7.942 46.383 1.00 7.85 33 HIS C CA 1
ATOM 7777 C C . HIS C 1 53 ? 8.293 9.381 45.910 1.00 7.98 33 HIS C C 1
ATOM 7778 O O . HIS C 1 53 ? 7.372 10.102 45.526 1.00 8.85 33 HIS C O 1
ATOM 7791 N N . TYR C 1 54 ? 9.578 9.773 45.933 1.00 8.01 34 TYR C N 1
ATOM 7792 C CA . TYR C 1 54 ? 9.987 11.093 45.462 1.00 8.05 34 TYR C CA 1
ATOM 7793 C C . TYR C 1 54 ? 11.388 10.961 44.891 1.00 8.40 34 TYR C C 1
ATOM 7794 O O . TYR C 1 54 ? 12.121 9.987 45.175 1.00 8.37 34 TYR C O 1
ATOM 7811 N N . HIS C 1 55 ? 11.735 11.954 44.117 1.00 8.38 35 HIS C N 1
ATOM 7812 C CA . HIS C 1 55 ? 13.080 12.062 43.540 1.00 8.42 35 HIS C CA 1
ATOM 7813 C C . HIS C 1 55 ? 13.756 13.273 44.170 1.00 8.76 35 HIS C C 1
ATOM 7814 O O . HIS C 1 55 ? 14.622 13.111 45.043 1.00 10.11 35 HIS C O 1
ATOM 7827 N N . ASN C 1 56 ? 13.357 14.483 43.793 1.00 8.73 36 ASN C N 1
ATOM 7828 C CA . ASN C 1 56 ? 13.951 15.690 44.360 1.00 9.81 36 ASN C CA 1
ATOM 7829 C C . ASN C 1 56 ? 13.120 16.304 45.482 1.00 10.27 36 ASN C C 1
ATOM 7830 O O . ASN C 1 56 ? 13.629 17.151 46.225 1.00 11.95 36 ASN C O 1
ATOM 7839 N N . SER C 1 57 ? 11.864 15.950 45.607 1.00 9.23 37 SER C N 1
ATOM 7840 C CA . SER C 1 57 ? 10.986 16.722 46.503 1.00 9.75 37 SER C CA 1
ATOM 7841 C C . SER C 1 57 ? 10.901 16.092 47.875 1.00 9.40 37 SER C C 1
ATOM 7842 O O . SER C 1 57 ? 9.836 15.709 48.353 1.00 9.82 37 SER C O 1
ATOM 7849 N N . ALA C 1 58 ? 12.042 16.016 48.561 1.00 10.51 38 ALA C N 1
ATOM 7850 C CA . ALA C 1 58 ? 12.070 15.408 49.897 1.00 10.42 38 ALA C CA 1
ATOM 7851 C C . ALA C 1 58 ? 11.223 16.157 50.911 1.00 10.59 38 ALA C C 1
ATOM 7852 O O . ALA C 1 58 ? 10.517 15.529 51.691 1.00 10.94 38 ALA C O 1
ATOM 7859 N N . GLU C 1 59 ? 11.325 17.472 50.931 1.00 11.30 39 GLU C N 1
ATOM 7860 C CA . GLU C 1 59 ? 10.600 18.248 51.952 1.00 11.95 39 GLU C CA 1
ATOM 7861 C C . GLU C 1 59 ? 9.104 17.983 51.819 1.00 11.31 39 GLU C C 1
ATOM 7862 O O . GLU C 1 59 ? 8.395 17.775 52.805 1.00 11.23 39 GLU C O 1
ATOM 7874 N N . ALA C 1 60 ? 8.593 18.053 50.563 1.00 11.26 40 ALA C N 1
ATOM 7875 C CA . ALA C 1 60 ? 7.158 17.887 50.344 1.00 10.70 40 ALA C CA 1
ATOM 7876 C C . ALA C 1 60 ? 6.757 16.463 50.589 1.00 10.13 40 ALA C C 1
ATOM 7877 O O . ALA C 1 60 ? 5.652 16.182 51.082 1.00 10.73 40 ALA C O 1
ATOM 7884 N N . ALA C 1 61 ? 7.605 15.474 50.259 1.00 9.33 41 ALA C N 1
ATOM 7885 C CA . ALA C 1 61 ? 7.262 14.077 50.557 1.00 8.69 41 ALA C CA 1
ATOM 7886 C C . ALA C 1 61 ? 7.088 13.875 52.070 1.00 9.31 41 ALA C C 1
ATOM 7887 O O . ALA C 1 61 ? 6.111 13.243 52.513 1.00 9.23 41 ALA C O 1
ATOM 7894 N N . VAL C 1 62 ? 8.048 14.396 52.839 1.00 9.00 42 VAL C N 1
ATOM 7895 C CA . VAL C 1 62 ? 7.981 14.225 54.273 1.00 9.22 42 VAL C CA 1
ATOM 7896 C C . VAL C 1 62 ? 6.812 15.010 54.847 1.00 9.83 42 VAL C C 1
ATOM 7897 O O . VAL C 1 62 ? 6.142 14.527 55.776 1.00 11.20 42 VAL C O 1
ATOM 7910 N N B SER C 1 63 ? 6.513 16.211 54.316 1.00 10.66 43 SER C N 1
ATOM 7911 C CA B SER C 1 63 ? 5.335 16.912 54.840 1.00 11.16 43 SER C CA 1
ATOM 7912 C C . SER C 1 63 ? 4.039 16.153 54.586 1.00 11.04 43 SER C C 1
ATOM 7913 O O . SER C 1 63 ? 3.146 16.168 55.439 1.00 11.50 43 SER C O 1
ATOM 7920 N N . LEU C 1 64 ? 3.904 15.503 53.436 1.00 9.92 44 LEU C N 1
ATOM 7921 C CA . LEU C 1 64 ? 2.759 14.665 53.177 1.00 10.08 44 LEU C CA 1
ATOM 7922 C C . LEU C 1 64 ? 2.702 13.501 54.142 1.00 9.36 44 LEU C C 1
ATOM 7923 O O . LEU C 1 64 ? 1.676 13.210 54.765 1.00 10.82 44 LEU C O 1
ATOM 7939 N N . ALA C 1 65 ? 3.852 12.841 54.337 1.00 10.08 45 ALA C N 1
ATOM 7940 C CA . ALA C 1 65 ? 3.839 11.717 55.244 1.00 10.55 45 ALA C CA 1
ATOM 7941 C C . ALA C 1 65 ? 3.438 12.179 56.653 1.00 10.33 45 ALA C C 1
ATOM 7942 O O . ALA C 1 65 ? 2.665 11.486 57.352 1.00 12.69 45 ALA C O 1
ATOM 7949 N N . ASP C 1 66 ? 3.961 13.341 57.089 1.00 11.81 46 ASP C N 1
ATOM 7950 C CA . ASP C 1 66 ? 3.618 13.847 58.414 1.00 13.05 46 ASP C CA 1
ATOM 7951 C C . ASP C 1 66 ? 2.099 14.057 58.511 1.00 13.22 46 ASP C C 1
ATOM 7952 O O . ASP C 1 66 ? 1.488 13.724 59.524 1.00 14.03 46 ASP C O 1
ATOM 7961 N N . GLU C 1 67 ? 1.456 14.616 57.478 1.00 13.04 47 GLU C N 1
ATOM 7962 C CA . GLU C 1 67 ? 0.015 14.850 57.492 1.00 13.65 47 GLU C CA 1
ATOM 7963 C C . GLU C 1 67 ? -0.742 13.528 57.602 1.00 12.49 47 GLU C C 1
ATOM 7964 O O . GLU C 1 67 ? -1.672 13.433 58.377 1.00 15.47 47 GLU C O 1
ATOM 7976 N N . LEU C 1 68 ? -0.339 12.531 56.824 1.00 11.95 48 LEU C N 1
ATOM 7977 C CA . LEU C 1 68 ? -1.050 11.274 56.797 1.00 11.64 48 LEU C CA 1
ATOM 7978 C C . LEU C 1 68 ? -0.826 10.518 58.102 1.00 12.82 48 LEU C C 1
ATOM 7979 O O . LEU C 1 68 ? -1.776 9.930 58.633 1.00 13.17 48 LEU C O 1
ATOM 7995 N N . ASN C 1 69 ? 0.394 10.505 58.640 1.00 13.17 49 ASN C N 1
ATOM 7996 C CA . ASN C 1 69 ? 0.680 9.835 59.904 1.00 12.06 49 ASN C CA 1
ATOM 7997 C C . ASN C 1 69 ? 0.016 10.527 61.098 1.00 13.78 49 ASN C C 1
ATOM 7998 O O . ASN C 1 69 ? -0.286 9.873 62.093 1.00 15.90 49 ASN C O 1
ATOM 8007 N N . LYS C 1 70 ? -0.247 11.814 60.991 1.00 14.39 50 LYS C N 1
ATOM 8008 C CA . LYS C 1 70 ? -1.003 12.542 62.024 1.00 17.85 50 LYS C CA 1
ATOM 8009 C C . LYS C 1 70 ? -2.429 12.027 62.044 1.00 17.22 50 LYS C C 1
ATOM 8010 O O . LYS C 1 70 ? -3.032 11.942 63.099 1.00 20.43 50 LYS C O 1
ATOM 8026 N N . GLU C 1 71 ? -2.946 11.680 60.863 1.00 17.10 51 GLU C N 1
ATOM 8027 C CA . GLU C 1 71 ? -4.278 11.079 60.814 1.00 19.15 51 GLU C CA 1
ATOM 8028 C C . GLU C 1 71 ? -4.338 9.654 61.343 1.00 17.72 51 GLU C C 1
ATOM 8029 O O . GLU C 1 71 ? -5.238 9.295 62.096 1.00 20.80 51 GLU C O 1
ATOM 8041 N N . ARG C 1 72 ? -3.425 8.801 60.932 1.00 15.76 52 ARG C N 1
ATOM 8042 C CA . ARG C 1 72 ? -3.270 7.455 61.414 1.00 15.95 52 ARG C CA 1
ATOM 8043 C C . ARG C 1 72 ? -1.795 7.134 61.593 1.00 15.87 52 ARG C C 1
ATOM 8044 O O . ARG C 1 72 ? -1.076 7.119 60.583 1.00 13.67 52 ARG C O 1
ATOM 8061 N N . SER C 1 73 ? -1.315 6.833 62.783 1.00 16.19 53 SER C N 1
ATOM 8062 C CA . SER C 1 73 ? 0.102 6.616 63.026 1.00 17.33 53 SER C CA 1
ATOM 8063 C C . SER C 1 73 ? 0.618 5.457 62.203 1.00 14.07 53 SER C C 1
ATOM 8064 O O . SER C 1 73 ? -0.016 4.415 62.058 1.00 14.59 53 SER C O 1
ATOM 8071 N N . ASN C 1 74 ? 1.852 5.670 61.718 1.00 12.88 54 ASN C N 1
ATOM 8072 C CA . ASN C 1 74 ? 2.605 4.647 61.028 1.00 13.61 54 ASN C CA 1
ATOM 8073 C C . ASN C 1 74 ? 1.899 4.062 59.807 1.00 11.27 54 ASN C C 1
ATOM 8074 O O . ASN C 1 74 ? 1.935 2.855 59.525 1.00 14.50 54 ASN C O 1
ATOM 8083 N N . THR C 1 75 ? 1.263 4.925 59.035 1.00 10.62 55 THR C N 1
ATOM 8084 C CA . THR C 1 75 ? 0.603 4.479 57.810 1.00 10.70 55 THR C CA 1
ATOM 8085 C C . THR C 1 75 ? 1.164 5.148 56.562 1.00 9.80 55 THR C C 1
ATOM 8086 O O . THR C 1 75 ? 0.603 4.885 55.493 1.00 10.93 55 THR C O 1
ATOM 8096 N N . ALA C 1 76 ? 2.190 5.949 56.692 1.00 9.12 56 ALA C N 1
ATOM 8097 C CA . ALA C 1 76 ? 2.829 6.539 55.530 1.00 9.63 56 ALA C CA 1
ATOM 8098 C C . ALA C 1 76 ? 4.327 6.579 55.699 1.00 9.82 56 ALA C C 1
ATOM 8099 O O . ALA C 1 76 ? 4.832 6.993 56.756 1.00 11.26 56 ALA C O 1
ATOM 8106 N N . VAL C 1 77 ? 5.063 6.174 54.666 1.00 9.60 57 VAL C N 1
ATOM 8107 C CA . VAL C 1 77 ? 6.508 6.264 54.669 1.00 9.09 57 VAL C CA 1
ATOM 8108 C C . VAL C 1 77 ? 6.926 6.901 53.325 1.00 9.50 57 VAL C C 1
ATOM 8109 O O . VAL C 1 77 ? 6.155 6.870 52.386 1.00 10.80 57 VAL C O 1
ATOM 8122 N N . VAL C 1 78 ? 8.135 7.436 53.276 1.00 9.41 58 VAL C N 1
ATOM 8123 C CA . VAL C 1 78 ? 8.716 7.960 52.056 1.00 9.27 58 VAL C CA 1
ATOM 8124 C C . VAL C 1 78 ? 9.785 7.047 51.490 1.00 9.51 58 VAL C C 1
ATOM 8125 O O . VAL C 1 78 ? 10.420 6.265 52.212 1.00 10.68 58 VAL C O 1
ATOM 8138 N N . CYS C 1 79 ? 10.062 7.191 50.201 1.00 8.67 59 CYS C N 1
ATOM 8139 C CA . CYS C 1 79 ? 11.077 6.398 49.516 1.00 9.09 59 CYS C CA 1
ATOM 8140 C C . CYS C 1 79 ? 11.686 7.218 48.390 1.00 8.59 59 CYS C C 1
ATOM 8141 O O . CYS C 1 79 ? 10.936 7.653 47.494 1.00 10.19 59 CYS C O 1
ATOM 8148 N N . GLN C 1 80 ? 12.962 7.417 48.397 1.00 9.37 60 GLN C N 1
ATOM 8149 C CA . GLN C 1 80 ? 13.653 8.228 47.416 1.00 8.73 60 GLN C CA 1
ATOM 8150 C C . GLN C 1 80 ? 14.217 7.340 46.303 1.00 8.78 60 GLN C C 1
ATOM 8151 O O . GLN C 1 80 ? 14.895 6.354 46.566 1.00 10.16 60 GLN C O 1
ATOM 8163 N N . ALA C 1 81 ? 14.013 7.778 45.038 1.00 9.27 61 ALA C N 1
ATOM 8164 C CA . ALA C 1 81 ? 14.733 7.157 43.918 1.00 8.63 61 ALA C CA 1
ATOM 8165 C C . ALA C 1 81 ? 14.654 7.988 42.666 1.00 8.62 61 ALA C C 1
ATOM 8166 O O . ALA C 1 81 ? 13.595 8.561 42.358 1.00 9.46 61 ALA C O 1
ATOM 8173 N N . ASP C 1 82 ? 15.721 8.030 41.906 1.00 8.84 62 ASP C N 1
ATOM 8174 C CA . ASP C 1 82 ? 15.704 8.451 40.511 1.00 8.17 62 ASP C CA 1
ATOM 8175 C C . ASP C 1 82 ? 15.168 7.306 39.658 1.00 8.32 62 ASP C C 1
ATOM 8176 O O . ASP C 1 82 ? 15.607 6.186 39.795 1.00 9.48 62 ASP C O 1
ATOM 8185 N N . LEU C 1 83 ? 14.218 7.648 38.768 1.00 7.70 63 LEU C N 1
ATOM 8186 C CA . LEU C 1 83 ? 13.617 6.669 37.856 1.00 8.15 63 LEU C CA 1
ATOM 8187 C C . LEU C 1 83 ? 14.073 6.802 36.423 1.00 7.79 63 LEU C C 1
ATOM 8188 O O . LEU C 1 83 ? 13.532 6.179 35.490 1.00 8.85 63 LEU C O 1
ATOM 8204 N N . THR C 1 84 ? 15.123 7.590 36.201 1.00 8.67 64 THR C N 1
ATOM 8205 C CA . THR C 1 84 ? 15.813 7.631 34.916 1.00 8.80 64 THR C CA 1
ATOM 8206 C C . THR C 1 84 ? 16.361 6.265 34.601 1.00 8.87 64 THR C C 1
ATOM 8207 O O . THR C 1 84 ? 16.868 5.551 35.475 1.00 10.24 64 THR C O 1
ATOM 8217 N N . ASN C 1 85 ? 16.316 5.857 33.345 1.00 9.24 65 ASN C N 1
ATOM 8218 C CA . ASN C 1 85 ? 16.951 4.604 32.935 1.00 10.14 65 ASN C CA 1
ATOM 8219 C C . ASN C 1 85 ? 18.482 4.663 33.138 1.00 10.28 65 ASN C C 1
ATOM 8220 O O . ASN C 1 85 ? 19.114 5.663 32.848 1.00 11.06 65 ASN C O 1
ATOM 8229 N N . SER C 1 86 ? 19.002 3.559 33.676 1.00 10.19 66 SER C N 1
ATOM 8230 C CA . SER C 1 86 ? 20.417 3.367 33.927 1.00 11.30 66 SER C CA 1
ATOM 8231 C C . SER C 1 86 ? 20.668 1.943 34.343 1.00 12.83 66 SER C C 1
ATOM 8232 O O . SER C 1 86 ? 19.737 1.171 34.527 1.00 13.01 66 SER C O 1
ATOM 8239 N N . ASN C 1 87 ? 21.946 1.627 34.525 1.00 12.58 67 ASN C N 1
ATOM 8240 C CA . ASN C 1 87 ? 22.360 0.347 35.009 1.00 13.51 67 ASN C CA 1
ATOM 8241 C C . ASN C 1 87 ? 21.812 0.043 36.387 1.00 14.61 67 ASN C C 1
ATOM 8242 O O . ASN C 1 87 ? 21.698 -1.160 36.717 1.00 17.36 67 ASN C O 1
ATOM 8251 N N . VAL C 1 88 ? 21.487 1.008 37.200 1.00 12.98 68 VAL C N 1
ATOM 8252 C CA . VAL C 1 88 ? 20.981 0.755 38.556 1.00 12.41 68 VAL C CA 1
ATOM 8253 C C . VAL C 1 88 ? 19.458 0.830 38.666 1.00 11.79 68 VAL C C 1
ATOM 8254 O O . VAL C 1 88 ? 18.906 0.553 39.736 1.00 13.71 68 VAL C O 1
ATOM 8267 N N . LEU C 1 89 ? 18.756 1.194 37.602 1.00 11.08 69 LEU C N 1
ATOM 8268 C CA . LEU C 1 89 ? 17.293 1.357 37.699 1.00 10.62 69 LEU C CA 1
ATOM 8269 C C . LEU C 1 89 ? 16.600 0.079 38.122 1.00 10.40 69 LEU C C 1
ATOM 8270 O O . LEU C 1 89 ? 15.671 0.188 38.970 1.00 11.14 69 LEU C O 1
ATOM 8286 N N . PRO C 1 90 ? 16.946 -1.119 37.638 1.00 11.54 70 PRO C N 1
ATOM 8287 C CA . PRO C 1 90 ? 16.258 -2.307 38.128 1.00 12.70 70 PRO C CA 1
ATOM 8288 C C . PRO C 1 90 ? 16.381 -2.423 39.649 1.00 12.93 70 PRO C C 1
ATOM 8289 O O . PRO C 1 90 ? 15.381 -2.713 40.321 1.00 13.03 70 PRO C O 1
ATOM 8300 N N . ALA C 1 91 ? 17.559 -2.213 40.217 1.00 13.97 71 ALA C N 1
ATOM 8301 C CA . ALA C 1 91 ? 17.748 -2.301 41.653 1.00 14.90 71 ALA C CA 1
ATOM 8302 C C . ALA C 1 91 ? 16.930 -1.226 42.358 1.00 13.56 71 ALA C C 1
ATOM 8303 O O . ALA C 1 91 ? 16.321 -1.510 43.397 1.00 13.86 71 ALA C O 1
ATOM 8310 N N . SER C 1 92 ? 16.924 -0.022 41.807 1.00 12.20 72 SER C N 1
ATOM 8311 C CA . SER C 1 92 ? 16.159 1.042 42.436 1.00 12.57 72 SER C CA 1
ATOM 8312 C C . SER C 1 92 ? 14.679 0.686 42.512 1.00 11.56 72 SER C C 1
ATOM 8313 O O . SER C 1 92 ? 13.988 0.936 43.515 1.00 12.12 72 SER C O 1
ATOM 8320 N N . CYS C 1 93 ? 14.137 0.114 41.444 1.00 10.47 73 CYS C N 1
ATOM 8321 C CA . CYS C 1 93 ? 12.714 -0.235 41.406 1.00 10.06 73 CYS C CA 1
ATOM 8322 C C . CYS C 1 93 ? 12.400 -1.405 42.336 1.00 10.88 73 CYS C C 1
ATOM 8323 O O . CYS C 1 93 ? 11.381 -1.413 43.027 1.00 10.76 73 CYS C O 1
ATOM 8330 N N . GLU C 1 94 ? 13.286 -2.419 42.407 1.00 11.58 74 GLU C N 1
ATOM 8331 C CA . GLU C 1 94 ? 13.112 -3.484 43.377 1.00 12.78 74 GLU C CA 1
ATOM 8332 C C . GLU C 1 94 ? 13.052 -2.887 44.774 1.00 13.32 74 GLU C C 1
ATOM 8333 O O . GLU C 1 94 ? 12.247 -3.294 45.616 1.00 14.88 74 GLU C O 1
ATOM 8345 N N . GLU C 1 95 ? 13.896 -1.906 45.087 1.00 14.04 75 GLU C N 1
ATOM 8346 C CA . GLU C 1 95 ? 13.924 -1.362 46.461 1.00 15.23 75 GLU C CA 1
ATOM 8347 C C . GLU C 1 95 ? 12.688 -0.524 46.740 1.00 12.68 75 GLU C C 1
ATOM 8348 O O . GLU C 1 95 ? 12.230 -0.535 47.878 1.00 13.22 75 GLU C O 1
ATOM 8360 N N . ILE C 1 96 ? 12.105 0.162 45.762 1.00 11.28 76 ILE C N 1
ATOM 8361 C CA . ILE C 1 96 ? 10.828 0.812 46.020 1.00 10.99 76 ILE C CA 1
ATOM 8362 C C . ILE C 1 96 ? 9.745 -0.175 46.466 1.00 10.28 76 ILE C C 1
ATOM 8363 O O . ILE C 1 96 ? 9.033 -0.009 47.451 1.00 10.78 76 ILE C O 1
ATOM 8379 N N . ILE C 1 97 ? 9.563 -1.273 45.704 1.00 10.86 77 ILE C N 1
ATOM 8380 C CA . ILE C 1 97 ? 8.616 -2.293 46.095 1.00 10.47 77 ILE C CA 1
ATOM 8381 C C . ILE C 1 97 ? 8.981 -2.911 47.438 1.00 11.73 77 ILE C C 1
ATOM 8382 O O . ILE C 1 97 ? 8.121 -3.098 48.337 1.00 12.32 77 ILE C O 1
ATOM 8398 N N . ASN C 1 98 ? 10.280 -3.205 47.622 1.00 12.74 78 ASN C N 1
ATOM 8399 C CA . ASN C 1 98 ? 10.722 -3.716 48.927 1.00 14.69 78 ASN C CA 1
ATOM 8400 C C . ASN C 1 98 ? 10.380 -2.764 50.069 1.00 13.53 78 ASN C C 1
ATOM 8401 O O . ASN C 1 98 ? 10.044 -3.246 51.180 1.00 14.82 78 ASN C O 1
ATOM 8416 N N . SER C 1 99 ? 10.480 -1.465 49.858 1.00 13.50 79 SER C N 1
ATOM 8417 C CA . SER C 1 99 ? 10.156 -0.499 50.937 1.00 13.82 79 SER C CA 1
ATOM 8418 C C . SER C 1 99 ? 8.747 -0.648 51.422 1.00 12.62 79 SER C C 1
ATOM 8419 O O . SER C 1 99 ? 8.448 -0.444 52.608 1.00 12.98 79 SER C O 1
ATOM 8430 N N . CYS C 1 100 ? 7.799 -0.984 50.539 1.00 10.71 80 CYS C N 1
ATOM 8431 C CA . CYS C 1 100 ? 6.417 -1.191 50.930 1.00 10.80 80 CYS C CA 1
ATOM 8432 C C . CYS C 1 100 ? 6.293 -2.439 51.776 1.00 10.89 80 CYS C C 1
ATOM 8433 O O . CYS C 1 100 ? 5.629 -2.460 52.795 1.00 11.23 80 CYS C O 1
ATOM 8440 N N . PHE C 1 101 ? 6.917 -3.531 51.345 1.00 11.82 81 PHE C N 1
ATOM 8441 C CA . PHE C 1 101 ? 6.886 -4.760 52.141 1.00 13.47 81 PHE C CA 1
ATOM 8442 C C . PHE C 1 101 ? 7.556 -4.565 53.500 1.00 15.22 81 PHE C C 1
ATOM 8443 O O . PHE C 1 101 ? 7.109 -5.063 54.525 1.00 16.22 81 PHE C O 1
ATOM 8460 N N . ARG C 1 102 ? 8.671 -3.853 53.526 1.00 14.28 82 ARG C N 1
ATOM 8461 C CA . ARG C 1 102 ? 9.348 -3.621 54.812 1.00 15.96 82 ARG C CA 1
ATOM 8462 C C . ARG C 1 102 ? 8.460 -2.842 55.740 1.00 15.85 82 ARG C C 1
ATOM 8463 O O . ARG C 1 102 ? 8.363 -3.178 56.911 1.00 19.23 82 ARG C O 1
ATOM 8494 N N . ALA C 1 103 ? 7.864 -1.736 55.269 1.00 14.62 83 ALA C N 1
ATOM 8495 C CA . ALA C 1 103 ? 7.043 -0.914 56.138 1.00 14.23 83 ALA C CA 1
ATOM 8496 C C . ALA C 1 103 ? 5.758 -1.585 56.561 1.00 14.51 83 ALA C C 1
ATOM 8497 O O . ALA C 1 103 ? 5.332 -1.425 57.713 1.00 17.28 83 ALA C O 1
ATOM 8504 N N . PHE C 1 104 ? 5.130 -2.282 55.618 1.00 13.86 84 PHE C N 1
ATOM 8505 C CA . PHE C 1 104 ? 3.746 -2.655 55.811 1.00 13.71 84 PHE C CA 1
ATOM 8506 C C . PHE C 1 104 ? 3.480 -4.142 55.671 1.00 14.51 84 PHE C C 1
ATOM 8507 O O . PHE C 1 104 ? 2.332 -4.549 55.935 1.00 15.41 84 PHE C O 1
ATOM 8524 N N . GLY C 1 105 ? 4.422 -4.926 55.216 1.00 14.97 85 GLY C N 1
ATOM 8525 C CA . GLY C 1 105 ? 4.310 -6.348 55.114 1.00 16.04 85 GLY C CA 1
ATOM 8526 C C . GLY C 1 105 ? 3.522 -6.891 53.942 1.00 15.53 85 GLY C C 1
ATOM 8527 O O . GLY C 1 105 ? 3.245 -8.079 53.860 1.00 18.16 85 GLY C O 1
ATOM 8531 N N . ARG C 1 106 ? 3.173 -6.014 52.998 1.00 14.05 86 ARG C N 1
ATOM 8532 C CA . ARG C 1 106 ? 2.367 -6.343 51.839 1.00 13.11 86 ARG C CA 1
ATOM 8533 C C . ARG C 1 106 ? 2.478 -5.179 50.850 1.00 11.89 86 ARG C C 1
ATOM 8534 O O . ARG C 1 106 ? 2.907 -4.087 51.272 1.00 13.15 86 ARG C O 1
ATOM 8551 N N . CYS C 1 107 ? 2.059 -5.420 49.637 1.00 11.11 87 CYS C N 1
ATOM 8552 C CA . CYS C 1 107 ? 2.010 -4.364 48.597 1.00 10.25 87 CYS C CA 1
ATOM 8553 C C . CYS C 1 107 ? 0.881 -4.732 47.655 1.00 9.53 87 CYS C C 1
ATOM 8554 O O . CYS C 1 107 ? 1.026 -5.681 46.877 1.00 10.69 87 CYS C O 1
ATOM 8561 N N . ASP C 1 108 ? -0.220 -4.063 47.796 1.00 9.32 88 ASP C N 1
ATOM 8562 C CA . ASP C 1 108 ? -1.463 -4.378 47.073 1.00 8.98 88 ASP C CA 1
ATOM 8563 C C . ASP C 1 108 ? -1.663 -3.591 45.794 1.00 8.48 88 ASP C C 1
ATOM 8564 O O . ASP C 1 108 ? -2.303 -4.096 44.866 1.00 8.77 88 ASP C O 1
ATOM 8573 N N . VAL C 1 109 ? -1.185 -2.379 45.772 1.00 8.52 89 VAL C N 1
ATOM 8574 C CA . VAL C 1 109 ? -1.403 -1.433 44.695 1.00 7.47 89 VAL C CA 1
ATOM 8575 C C . VAL C 1 109 ? -0.120 -0.735 44.349 1.00 7.33 89 VAL C C 1
ATOM 8576 O O . VAL C 1 109 ? 0.628 -0.315 45.227 1.00 7.65 89 VAL C O 1
ATOM 8589 N N . LEU C 1 110 ? 0.136 -0.595 43.043 1.00 7.03 90 LEU C N 1
ATOM 8590 C CA . LEU C 1 110 ? 1.214 0.212 42.499 1.00 7.04 90 LEU C CA 1
ATOM 8591 C C . LEU C 1 110 ? 0.610 1.266 41.594 1.00 6.44 90 LEU C C 1
ATOM 8592 O O . LEU C 1 110 ? -0.111 0.894 40.648 1.00 7.02 90 LEU C O 1
ATOM 8608 N N . VAL C 1 111 ? 0.949 2.523 41.785 1.00 6.65 91 VAL C N 1
ATOM 8609 C CA . VAL C 1 111 ? 0.525 3.611 40.936 1.00 6.33 91 VAL C CA 1
ATOM 8610 C C . VAL C 1 111 ? 1.764 4.227 40.284 1.00 6.38 91 VAL C C 1
ATOM 8611 O O . VAL C 1 111 ? 2.603 4.815 40.967 1.00 6.95 91 VAL C O 1
ATOM 8624 N N . ASN C 1 112 ? 1.903 4.044 38.969 1.00 6.22 92 ASN C N 1
ATOM 8625 C CA . ASN C 1 112 ? 3.017 4.600 38.202 1.00 6.07 92 ASN C CA 1
ATOM 8626 C C . ASN C 1 112 ? 2.618 5.972 37.716 1.00 5.93 92 ASN C C 1
ATOM 8627 O O . ASN C 1 112 ? 1.962 6.139 36.672 1.00 6.81 92 ASN C O 1
ATOM 8636 N N . ASN C 1 113 ? 2.980 6.981 38.499 1.00 6.23 93 ASN C N 1
ATOM 8637 C CA . ASN C 1 113 ? 2.637 8.385 38.303 1.00 6.29 93 ASN C CA 1
ATOM 8638 C C . ASN C 1 113 ? 3.823 9.239 37.887 1.00 6.19 93 ASN C C 1
ATOM 8639 O O . ASN C 1 113 ? 3.666 10.201 37.109 1.00 6.71 93 ASN C O 1
ATOM 8648 N N . ALA C 1 114 ? 5.010 8.989 38.438 1.00 6.70 94 ALA C N 1
ATOM 8649 C CA . ALA C 1 114 ? 6.182 9.846 38.222 1.00 7.14 94 ALA C CA 1
ATOM 8650 C C . ALA C 1 114 ? 6.483 9.970 36.732 1.00 6.67 94 ALA C C 1
ATOM 8651 O O . ALA C 1 114 ? 6.376 9.008 36.003 1.00 7.49 94 ALA C O 1
ATOM 8658 N N . SER C 1 115 ? 6.898 11.145 36.287 1.00 6.73 95 SER C N 1
ATOM 8659 C CA . SER C 1 115 ? 7.037 11.376 34.855 1.00 6.60 95 SER C CA 1
ATOM 8660 C C . SER C 1 115 ? 7.894 12.588 34.588 1.00 6.65 95 SER C C 1
ATOM 8661 O O . SER C 1 115 ? 7.582 13.675 35.076 1.00 8.23 95 SER C O 1
ATOM 8668 N N . ALA C 1 116 ? 8.934 12.421 33.811 1.00 7.59 96 ALA C N 1
ATOM 8669 C CA . ALA C 1 116 ? 9.643 13.526 33.183 1.00 8.11 96 ALA C CA 1
ATOM 8670 C C . ALA C 1 116 ? 8.868 13.968 31.930 1.00 8.25 96 ALA C C 1
ATOM 8671 O O . ALA C 1 116 ? 8.270 13.150 31.228 1.00 8.50 96 ALA C O 1
ATOM 8678 N N . PHE C 1 117 ? 8.893 15.291 31.704 1.00 8.77 97 PHE C N 1
ATOM 8679 C CA . PHE C 1 117 ? 8.055 15.907 30.682 1.00 9.76 97 PHE C CA 1
ATOM 8680 C C . PHE C 1 117 ? 8.744 17.177 30.215 1.00 9.83 97 PHE C C 1
ATOM 8681 O O . PHE C 1 117 ? 8.824 18.135 30.956 1.00 10.94 97 PHE C O 1
ATOM 8698 N N . TYR C 1 118 ? 9.175 17.174 28.941 1.00 8.43 98 TYR C N 1
ATOM 8699 C CA . TYR C 1 118 ? 9.757 18.335 28.310 1.00 9.36 98 TYR C CA 1
ATOM 8700 C C . TYR C 1 118 ? 9.937 18.012 26.829 1.00 8.30 98 TYR C C 1
ATOM 8701 O O . TYR C 1 118 ? 9.951 16.836 26.470 1.00 9.29 98 TYR C O 1
ATOM 8718 N N . PRO C 1 119 ? 10.042 19.035 26.000 1.00 10.33 99 PRO C N 1
ATOM 8719 C CA . PRO C 1 119 ? 10.185 18.832 24.554 1.00 9.84 99 PRO C CA 1
ATOM 8720 C C . PRO C 1 119 ? 11.559 18.331 24.172 1.00 9.75 99 PRO C C 1
ATOM 8721 O O . PRO C 1 119 ? 12.570 18.573 24.807 1.00 11.00 99 PRO C O 1
ATOM 8732 N N . THR C 1 120 ? 11.578 17.567 23.072 1.00 10.22 100 THR C N 1
ATOM 8733 C CA . THR C 1 120 ? 12.759 16.995 22.450 1.00 9.89 100 THR C CA 1
ATOM 8734 C C . THR C 1 120 ? 12.600 17.155 20.931 1.00 9.25 100 THR C C 1
ATOM 8735 O O . THR C 1 120 ? 12.228 16.209 20.232 1.00 10.05 100 THR C O 1
ATOM 8745 N N . PRO C 1 121 ? 12.869 18.343 20.409 1.00 10.41 101 PRO C N 1
ATOM 8746 C CA . PRO C 1 121 ? 12.670 18.549 18.971 1.00 10.71 101 PRO C CA 1
ATOM 8747 C C . PRO C 1 121 ? 13.531 17.594 18.150 1.00 10.28 101 PRO C C 1
ATOM 8748 O O . PRO C 1 121 ? 14.675 17.292 18.458 1.00 11.89 101 PRO C O 1
ATOM 8759 N N . LEU C 1 122 ? 12.955 17.171 17.014 1.00 10.55 102 LEU C N 1
ATOM 8760 C CA . LEU C 1 122 ? 13.694 16.301 16.108 1.00 11.50 102 LEU C CA 1
ATOM 8761 C C . LEU C 1 122 ? 14.743 17.016 15.295 1.00 14.42 102 LEU C C 1
ATOM 8762 O O . LEU C 1 122 ? 15.738 16.457 14.864 1.00 18.68 102 LEU C O 1
ATOM 8778 N N . VAL C 1 123 ? 14.561 18.304 15.040 1.00 17.97 103 VAL C N 1
ATOM 8779 C CA . VAL C 1 123 ? 15.532 19.053 14.242 1.00 21.81 103 VAL C CA 1
ATOM 8780 C C . VAL C 1 123 ? 16.077 20.205 15.074 1.00 26.94 103 VAL C C 1
ATOM 8781 O O . VAL C 1 123 ? 15.364 20.729 15.943 1.00 28.27 103 VAL C O 1
ATOM 8794 N N . GLN C 1 124 ? 17.316 20.593 14.832 1.00 33.93 104 GLN C N 1
ATOM 8795 C CA . GLN C 1 124 ? 18.029 21.621 15.576 1.00 43.50 104 GLN C CA 1
ATOM 8796 C C . GLN C 1 124 ? 18.388 22.759 14.618 1.00 47.35 104 GLN C C 1
ATOM 8797 O O . GLN C 1 124 ? 19.103 22.471 13.645 1.00 47.80 104 GLN C O 1
ATOM 8809 N N . GLY C 1 133 ? 20.542 21.654 27.585 1.00 59.71 113 GLY C N 1
ATOM 8810 C CA . GLY C 1 133 ? 21.740 21.302 28.365 1.00 44.89 113 GLY C CA 1
ATOM 8811 C C . GLY C 1 133 ? 21.928 19.803 28.303 1.00 38.22 113 GLY C C 1
ATOM 8812 O O . GLY C 1 133 ? 23.007 19.193 28.404 1.00 48.25 113 GLY C O 1
ATOM 8815 N N . LYS C 1 134 ? 20.817 19.084 28.132 1.00 29.75 114 LYS C N 1
ATOM 8816 C CA . LYS C 1 134 ? 21.022 17.641 28.210 1.00 23.31 114 LYS C CA 1
ATOM 8817 C C . LYS C 1 134 ? 21.349 17.028 26.884 1.00 20.32 114 LYS C C 1
ATOM 8818 O O . LYS C 1 134 ? 20.798 17.478 25.876 1.00 19.13 114 LYS C O 1
ATOM 8834 N N . THR C 1 135 ? 22.156 15.987 26.860 1.00 16.33 115 THR C N 1
ATOM 8835 C CA . THR C 1 135 ? 22.322 15.233 25.607 1.00 14.80 115 THR C CA 1
ATOM 8836 C C . THR C 1 135 ? 21.064 14.480 25.202 1.00 11.89 115 THR C C 1
ATOM 8837 O O . THR C 1 135 ? 20.230 14.190 26.096 1.00 11.45 115 THR C O 1
ATOM 8847 N N . VAL C 1 136 ? 20.901 14.116 23.925 1.00 11.19 116 VAL C N 1
ATOM 8848 C CA . VAL C 1 136 ? 19.707 13.338 23.544 1.00 11.14 116 VAL C CA 1
ATOM 8849 C C . VAL C 1 136 ? 19.668 12.036 24.300 1.00 9.81 116 VAL C C 1
ATOM 8850 O O . VAL C 1 136 ? 18.585 11.583 24.684 1.00 10.12 116 VAL C O 1
ATOM 8863 N N . GLU C 1 137 ? 20.821 11.382 24.560 1.00 10.79 117 GLU C N 1
ATOM 8864 C CA . GLU C 1 137 ? 20.757 10.112 25.241 1.00 10.00 117 GLU C CA 1
ATOM 8865 C C . GLU C 1 137 ? 20.309 10.291 26.695 1.00 10.05 117 GLU C C 1
ATOM 8866 O O . GLU C 1 137 ? 19.635 9.402 27.226 1.00 10.46 117 GLU C O 1
ATOM 8887 N N . THR C 1 138 ? 20.653 11.398 27.317 1.00 9.77 118 THR C N 1
ATOM 8888 C CA . THR C 1 138 ? 20.103 11.667 28.655 1.00 9.69 118 THR C CA 1
ATOM 8889 C C . THR C 1 138 ? 18.604 11.854 28.625 1.00 9.42 118 THR C C 1
ATOM 8890 O O . THR C 1 138 ? 17.836 11.424 29.513 1.00 10.32 118 THR C O 1
ATOM 8900 N N . GLN C 1 139 ? 18.137 12.572 27.593 1.00 9.55 119 GLN C N 1
ATOM 8901 C CA . GLN C 1 139 ? 16.710 12.793 27.420 1.00 9.78 119 GLN C CA 1
ATOM 8902 C C . GLN C 1 139 ? 15.987 11.479 27.204 1.00 8.73 119 GLN C C 1
ATOM 8903 O O . GLN C 1 139 ? 14.908 11.245 27.761 1.00 8.77 119 GLN C O 1
ATOM 8915 N N . VAL C 1 140 ? 16.559 10.582 26.391 1.00 8.82 120 VAL C N 1
ATOM 8916 C CA . VAL C 1 140 ? 15.996 9.233 26.234 1.00 8.72 120 VAL C CA 1
ATOM 8917 C C . VAL C 1 140 ? 15.889 8.563 27.604 1.00 8.14 120 VAL C C 1
ATOM 8918 O O . VAL C 1 140 ? 14.829 8.047 27.994 1.00 8.56 120 VAL C O 1
ATOM 8931 N N . ALA C 1 141 ? 16.968 8.577 28.365 1.00 8.78 121 ALA C N 1
ATOM 8932 C CA . ALA C 1 141 ? 17.018 7.897 29.650 1.00 9.14 121 ALA C CA 1
ATOM 8933 C C . ALA C 1 141 ? 15.943 8.423 30.573 1.00 7.98 121 ALA C C 1
ATOM 8934 O O . ALA C 1 141 ? 15.271 7.665 31.264 1.00 8.93 121 ALA C O 1
ATOM 8941 N N . GLU C 1 142 ? 15.805 9.754 30.617 1.00 7.79 122 GLU C N 1
ATOM 8942 C CA . GLU C 1 142 ? 14.833 10.330 31.551 1.00 8.91 122 GLU C CA 1
ATOM 8943 C C . GLU C 1 142 ? 13.393 10.145 31.098 1.00 7.36 122 GLU C C 1
ATOM 8944 O O . GLU C 1 142 ? 12.536 9.772 31.899 1.00 8.34 122 GLU C O 1
ATOM 8956 N N . LEU C 1 143 ? 13.097 10.479 29.851 1.00 7.49 123 LEU C N 1
ATOM 8957 C CA . LEU C 1 143 ? 11.708 10.457 29.372 1.00 7.20 123 LEU C CA 1
ATOM 8958 C C . LEU C 1 143 ? 11.216 9.059 29.167 1.00 7.32 123 LEU C C 1
ATOM 8959 O O . LEU C 1 143 ? 10.077 8.746 29.598 1.00 8.21 123 LEU C O 1
ATOM 8975 N N . ILE C 1 144 ? 11.997 8.189 28.565 1.00 8.01 124 ILE C N 1
ATOM 8976 C CA . ILE C 1 144 ? 11.603 6.799 28.411 1.00 8.28 124 ILE C CA 1
ATOM 8977 C C . ILE C 1 144 ? 11.730 6.026 29.701 1.00 7.77 124 ILE C C 1
ATOM 8978 O O . ILE C 1 144 ? 10.917 5.141 30.021 1.00 8.22 124 ILE C O 1
ATOM 8994 N N . GLY C 1 145 ? 12.721 6.326 30.544 1.00 8.41 125 GLY C N 1
ATOM 8995 C CA . GLY C 1 145 ? 12.866 5.676 31.844 1.00 8.35 125 GLY C CA 1
ATOM 8996 C C . GLY C 1 145 ? 11.699 5.950 32.757 1.00 7.17 125 GLY C C 1
ATOM 8997 O O . GLY C 1 145 ? 11.060 5.041 33.252 1.00 7.49 125 GLY C O 1
ATOM 9001 N N . THR C 1 146 ? 11.387 7.242 32.970 1.00 7.04 126 THR C N 1
ATOM 9002 C CA . THR C 1 146 ? 10.328 7.530 33.910 1.00 7.00 126 THR C CA 1
ATOM 9003 C C . THR C 1 146 ? 8.949 7.088 33.434 1.00 7.00 126 THR C C 1
ATOM 9004 O O . THR C 1 146 ? 8.153 6.562 34.211 1.00 7.65 126 THR C O 1
ATOM 9014 N N . ASN C 1 147 ? 8.649 7.306 32.140 1.00 7.17 127 ASN C N 1
ATOM 9015 C CA . ASN C 1 147 ? 7.305 7.036 31.621 1.00 6.86 127 ASN C CA 1
ATOM 9016 C C . ASN C 1 147 ? 7.058 5.608 31.240 1.00 7.12 127 ASN C C 1
ATOM 9017 O O . ASN C 1 147 ? 5.893 5.248 31.101 1.00 8.26 127 ASN C O 1
ATOM 9026 N N . ALA C 1 148 ? 8.108 4.788 31.050 1.00 7.16 128 ALA C N 1
ATOM 9027 C CA . ALA C 1 148 ? 7.944 3.456 30.521 1.00 7.51 128 ALA C CA 1
ATOM 9028 C C . ALA C 1 148 ? 8.805 2.397 31.176 1.00 7.43 128 ALA C C 1
ATOM 9029 O O . ALA C 1 148 ? 8.292 1.358 31.639 1.00 7.10 128 ALA C O 1
ATOM 9036 N N . ILE C 1 149 ? 10.135 2.598 31.224 1.00 7.06 129 ILE C N 1
ATOM 9037 C CA . ILE C 1 149 ? 10.979 1.510 31.719 1.00 7.14 129 ILE C CA 1
ATOM 9038 C C . ILE C 1 149 ? 10.825 1.315 33.228 1.00 6.74 129 ILE C C 1
ATOM 9039 O O . ILE C 1 149 ? 10.743 0.180 33.681 1.00 7.64 129 ILE C O 1
ATOM 9062 N N . ALA C 1 150 ? 10.793 2.393 33.999 1.00 7.35 130 ALA C N 1
ATOM 9063 C CA . ALA C 1 150 ? 10.618 2.240 35.445 1.00 7.51 130 ALA C CA 1
ATOM 9064 C C . ALA C 1 150 ? 9.243 1.626 35.729 1.00 6.74 130 ALA C C 1
ATOM 9065 O O . ALA C 1 150 ? 9.168 0.684 36.512 1.00 7.46 130 ALA C O 1
ATOM 9072 N N . PRO C 1 151 ? 8.140 2.052 35.065 1.00 7.00 131 PRO C N 1
ATOM 9073 C CA . PRO C 1 151 ? 6.876 1.324 35.249 1.00 6.94 131 PRO C CA 1
ATOM 9074 C C . PRO C 1 151 ? 7.009 -0.171 34.973 1.00 6.72 131 PRO C C 1
ATOM 9075 O O . PRO C 1 151 ? 6.451 -0.985 35.724 1.00 7.41 131 PRO C O 1
ATOM 9086 N N . PHE C 1 152 ? 7.726 -0.586 33.922 1.00 6.58 132 PHE C N 1
ATOM 9087 C CA . PHE C 1 152 ? 7.945 -1.971 33.611 1.00 7.11 132 PHE C CA 1
ATOM 9088 C C . PHE C 1 152 ? 8.693 -2.696 34.716 1.00 6.76 132 PHE C C 1
ATOM 9089 O O . PHE C 1 152 ? 8.285 -3.796 35.145 1.00 7.93 132 PHE C O 1
ATOM 9106 N N . LEU C 1 153 ? 9.777 -2.128 35.213 1.00 7.64 133 LEU C N 1
ATOM 9107 C CA . LEU C 1 153 ? 10.602 -2.739 36.244 1.00 7.87 133 LEU C CA 1
ATOM 9108 C C . LEU C 1 153 ? 9.834 -2.823 37.567 1.00 7.31 133 LEU C C 1
ATOM 9109 O O . LEU C 1 153 ? 9.912 -3.815 38.294 1.00 8.61 133 LEU C O 1
ATOM 9125 N N . LEU C 1 154 ? 9.107 -1.756 37.893 1.00 7.48 134 LEU C N 1
ATOM 9126 C CA . LEU C 1 154 ? 8.274 -1.749 39.083 1.00 7.82 134 LEU C CA 1
ATOM 9127 C C . LEU C 1 154 ? 7.185 -2.803 39.004 1.00 7.62 134 LEU C C 1
ATOM 9128 O O . LEU C 1 154 ? 6.869 -3.467 39.992 1.00 8.74 134 LEU C O 1
ATOM 9144 N N . THR C 1 155 ? 6.617 -2.949 37.808 1.00 7.77 135 THR C N 1
ATOM 9145 C CA . THR C 1 155 ? 5.616 -3.985 37.586 1.00 7.34 135 THR C CA 1
ATOM 9146 C C . THR C 1 155 ? 6.175 -5.388 37.796 1.00 8.28 135 THR C C 1
ATOM 9147 O O . THR C 1 155 ? 5.589 -6.233 38.452 1.00 9.17 135 THR C O 1
ATOM 9157 N N . MET C 1 156 ? 7.367 -5.631 37.226 1.00 8.58 136 MET C N 1
ATOM 9158 C CA . MET C 1 156 ? 8.048 -6.898 37.449 1.00 10.15 136 MET C CA 1
ATOM 9159 C C . MET C 1 156 ? 8.235 -7.168 38.956 1.00 9.87 136 MET C C 1
ATOM 9160 O O . MET C 1 156 ? 7.974 -8.281 39.427 1.00 10.36 136 MET C O 1
ATOM 9174 N N . SER C 1 157 ? 8.796 -6.166 39.633 1.00 9.75 137 SER C N 1
ATOM 9175 C CA . SER C 1 157 ? 9.136 -6.374 41.057 1.00 9.78 137 SER C CA 1
ATOM 9176 C C . SER C 1 157 ? 7.854 -6.564 41.865 1.00 9.76 137 SER C C 1
ATOM 9177 O O . SER C 1 157 ? 7.815 -7.396 42.778 1.00 11.64 137 SER C O 1
ATOM 9184 N N . PHE C 1 158 ? 6.817 -5.805 41.545 1.00 9.92 138 PHE C N 1
ATOM 9185 C CA . PHE C 1 158 ? 5.522 -5.981 42.221 1.00 9.57 138 PHE C CA 1
ATOM 9186 C C . PHE C 1 158 ? 5.023 -7.394 42.063 1.00 9.91 138 PHE C C 1
ATOM 9187 O O . PHE C 1 158 ? 4.566 -8.025 42.991 1.00 11.86 138 PHE C O 1
ATOM 9204 N N . ALA C 1 159 ? 4.994 -7.846 40.822 1.00 10.11 139 ALA C N 1
ATOM 9205 C CA . ALA C 1 159 ? 4.456 -9.199 40.598 1.00 11.17 139 ALA C CA 1
ATOM 9206 C C . ALA C 1 159 ? 5.292 -10.281 41.215 1.00 11.68 139 ALA C C 1
ATOM 9207 O O . ALA C 1 159 ? 4.783 -11.255 41.760 1.00 15.37 139 ALA C O 1
ATOM 9214 N N . GLN C 1 160 ? 6.591 -10.177 41.101 1.00 12.70 140 GLN C N 1
ATOM 9215 C CA . GLN C 1 160 ? 7.484 -11.208 41.635 1.00 14.56 140 GLN C CA 1
ATOM 9216 C C . GLN C 1 160 ? 7.330 -11.410 43.146 1.00 16.14 140 GLN C C 1
ATOM 9217 O O . GLN C 1 160 ? 7.539 -12.518 43.616 1.00 19.75 140 GLN C O 1
ATOM 9229 N N . ARG C 1 161 ? 6.988 -10.322 43.828 1.00 17.64 141 ARG C N 1
ATOM 9230 C CA . ARG C 1 161 ? 6.817 -10.369 45.272 1.00 23.61 141 ARG C CA 1
ATOM 9231 C C . ARG C 1 161 ? 5.447 -10.930 45.664 1.00 25.83 141 ARG C C 1
ATOM 9232 O O . ARG C 1 161 ? 5.342 -11.252 46.855 1.00 38.52 141 ARG C O 1
ATOM 9249 N N . GLN C 1 162 ? 4.559 -11.047 44.694 1.00 28.74 142 GLN C N 1
ATOM 9250 C CA . GLN C 1 162 ? 3.310 -11.801 44.756 1.00 32.88 142 GLN C CA 1
ATOM 9251 C C . GLN C 1 162 ? 3.373 -13.073 43.861 1.00 44.21 142 GLN C C 1
ATOM 9252 O O . GLN C 1 162 ? 2.353 -13.726 43.550 1.00 50.48 142 GLN C O 1
ATOM 9264 N N . LYS C 1 163 ? 4.588 -13.478 43.461 1.00 52.87 143 LYS C N 1
ATOM 9265 C CA . LYS C 1 163 ? 4.728 -14.579 42.514 1.00 56.65 143 LYS C CA 1
ATOM 9266 C C . LYS C 1 163 ? 4.075 -15.859 43.016 1.00 60.26 143 LYS C C 1
ATOM 9267 O O . LYS C 1 163 ? 3.804 -16.774 42.230 1.00 67.41 143 LYS C O 1
ATOM 9283 N N . GLY C 1 164 ? 3.770 -16.000 44.303 1.00 63.32 144 GLY C N 1
ATOM 9284 C CA . GLY C 1 164 ? 3.003 -17.094 44.872 1.00 66.54 144 GLY C CA 1
ATOM 9285 C C . GLY C 1 164 ? 1.667 -16.679 45.464 1.00 67.58 144 GLY C C 1
ATOM 9286 O O . GLY C 1 164 ? 0.659 -17.384 45.339 1.00 69.95 144 GLY C O 1
ATOM 9290 N N . SER C 1 172 ? -7.996 -10.754 48.568 1.00 41.86 152 SER C N 1
ATOM 9291 C CA . SER C 1 172 ? -6.890 -9.993 47.915 1.00 34.31 152 SER C CA 1
ATOM 9292 C C . SER C 1 172 ? -7.425 -9.188 46.758 1.00 24.33 152 SER C C 1
ATOM 9293 O O . SER C 1 172 ? -8.205 -9.737 45.990 1.00 24.41 152 SER C O 1
ATOM 9299 N N . ASN C 1 173 ? -7.089 -7.900 46.589 1.00 18.02 153 ASN C N 1
ATOM 9300 C CA . ASN C 1 173 ? -7.425 -7.132 45.397 1.00 12.68 153 ASN C CA 1
ATOM 9301 C C . ASN C 1 173 ? -6.178 -6.374 44.920 1.00 10.25 153 ASN C C 1
ATOM 9302 O O . ASN C 1 173 ? -6.011 -5.197 45.204 1.00 10.62 153 ASN C O 1
ATOM 9311 N N . LEU C 1 174 ? -5.329 -7.090 44.179 1.00 9.30 154 LEU C N 1
ATOM 9312 C CA . LEU C 1 174 ? -4.058 -6.532 43.709 1.00 8.55 154 LEU C CA 1
ATOM 9313 C C . LEU C 1 174 ? -4.218 -5.839 42.380 1.00 7.77 154 LEU C C 1
ATOM 9314 O O . LEU C 1 174 ? -4.849 -6.367 41.449 1.00 8.17 154 LEU C O 1
ATOM 9330 N N . SER C 1 175 ? -3.672 -4.631 42.243 1.00 7.50 155 SER C N 1
ATOM 9331 C CA . SER C 1 175 ? -3.741 -3.986 40.949 1.00 7.49 155 SER C CA 1
ATOM 9332 C C . SER C 1 175 ? -2.667 -2.894 40.812 1.00 7.16 155 SER C C 1
ATOM 9333 O O . SER C 1 175 ? -2.071 -2.434 41.762 1.00 8.05 155 SER C O 1
ATOM 9340 N N . ILE C 1 176 ? -2.463 -2.562 39.543 1.00 6.88 156 ILE C N 1
ATOM 9341 C CA . ILE C 1 176 ? -1.543 -1.507 39.104 1.00 6.57 156 ILE C CA 1
ATOM 9342 C C . ILE C 1 176 ? -2.346 -0.493 38.332 1.00 6.21 156 ILE C C 1
ATOM 9343 O O . ILE C 1 176 ? -3.197 -0.873 37.510 1.00 6.61 156 ILE C O 1
ATOM 9359 N N . VAL C 1 177 ? -2.061 0.784 38.524 1.00 6.11 157 VAL C N 1
ATOM 9360 C CA . VAL C 1 177 ? -2.645 1.875 37.759 1.00 5.67 157 VAL C CA 1
ATOM 9361 C C . VAL C 1 177 ? -1.509 2.727 37.192 1.00 5.49 157 VAL C C 1
ATOM 9362 O O . VAL C 1 177 ? -0.685 3.224 37.945 1.00 6.62 157 VAL C O 1
ATOM 9375 N N . ASN C 1 178 ? -1.510 2.829 35.862 1.00 5.78 158 ASN C N 1
ATOM 9376 C CA . ASN C 1 178 ? -0.536 3.641 35.146 1.00 5.81 158 ASN C CA 1
ATOM 9377 C C . ASN C 1 178 ? -1.110 4.958 34.736 1.00 5.49 158 ASN C C 1
ATOM 9378 O O . ASN C 1 178 ? -2.237 5.004 34.160 1.00 6.52 158 ASN C O 1
ATOM 9387 N N . LEU C 1 179 ? -0.450 6.063 34.981 1.00 5.97 159 LEU C N 1
ATOM 9388 C CA . LEU C 1 179 ? -0.867 7.394 34.559 1.00 5.52 159 LEU C CA 1
ATOM 9389 C C . LEU C 1 179 ? -0.419 7.604 33.119 1.00 5.74 159 LEU C C 1
ATOM 9390 O O . LEU C 1 179 ? 0.775 7.764 32.840 1.00 6.88 159 LEU C O 1
ATOM 9406 N N . CYS C 1 180 ? -1.418 7.581 32.232 1.00 6.33 160 CYS C N 1
ATOM 9407 C CA . CYS C 1 180 ? -1.291 7.679 30.808 1.00 6.18 160 CYS C CA 1
ATOM 9408 C C . CYS C 1 180 ? -1.529 9.104 30.377 1.00 6.59 160 CYS C C 1
ATOM 9409 O O . CYS C 1 180 ? -1.328 10.057 31.116 1.00 9.99 160 CYS C O 1
ATOM 9416 N N . ASP C 1 181 ? -1.935 9.331 29.132 1.00 7.19 161 ASP C N 1
ATOM 9417 C CA . ASP C 1 181 ? -2.157 10.631 28.566 1.00 6.71 161 ASP C CA 1
ATOM 9418 C C . ASP C 1 181 ? -3.290 10.532 27.531 1.00 6.71 161 ASP C C 1
ATOM 9419 O O . ASP C 1 181 ? -3.103 9.824 26.535 1.00 7.60 161 ASP C O 1
ATOM 9428 N N . ALA C 1 182 ? -4.393 11.192 27.763 1.00 6.54 162 ALA C N 1
ATOM 9429 C CA . ALA C 1 182 ? -5.521 11.099 26.841 1.00 6.76 162 ALA C CA 1
ATOM 9430 C C . ALA C 1 182 ? -5.166 11.646 25.457 1.00 7.18 162 ALA C C 1
ATOM 9431 O O . ALA C 1 182 ? -5.888 11.280 24.494 1.00 8.43 162 ALA C O 1
ATOM 9438 N N . MET C 1 183 ? -4.175 12.487 25.360 1.00 7.21 163 MET C N 1
ATOM 9439 C CA . MET C 1 183 ? -3.740 13.108 24.123 1.00 8.18 163 MET C CA 1
ATOM 9440 C C . MET C 1 183 ? -2.647 12.368 23.410 1.00 8.12 163 MET C C 1
ATOM 9441 O O . MET C 1 183 ? -1.991 12.879 22.522 1.00 10.15 163 MET C O 1
ATOM 9455 N N . VAL C 1 184 ? -2.448 11.093 23.758 1.00 8.37 164 VAL C N 1
ATOM 9456 C CA . VAL C 1 184 ? -1.331 10.297 23.228 1.00 10.65 164 VAL C CA 1
ATOM 9457 C C . VAL C 1 184 ? -1.328 10.208 21.711 1.00 10.86 164 VAL C C 1
ATOM 9458 O O . VAL C 1 184 ? -0.265 10.035 21.122 1.00 12.38 164 VAL C O 1
ATOM 9471 N N . ASP C 1 185 ? -2.499 10.282 21.084 1.00 9.33 165 ASP C N 1
ATOM 9472 C CA . ASP C 1 185 ? -2.603 10.179 19.617 1.00 10.50 165 ASP C CA 1
ATOM 9473 C C . ASP C 1 185 ? -2.806 11.549 18.943 1.00 10.19 165 ASP C C 1
ATOM 9474 O O . ASP C 1 185 ? -2.967 11.617 17.727 1.00 11.88 165 ASP C O 1
ATOM 9483 N N . GLN C 1 186 ? -2.759 12.643 19.692 1.00 9.30 166 GLN C N 1
ATOM 9484 C CA . GLN C 1 186 ? -2.756 13.992 19.163 1.00 11.05 166 GLN C CA 1
ATOM 9485 C C . GLN C 1 186 ? -1.671 14.752 19.918 1.00 11.84 166 GLN C C 1
ATOM 9486 O O . GLN C 1 186 ? -1.926 15.619 20.731 1.00 13.14 166 GLN C O 1
ATOM 9498 N N . PRO C 1 187 ? -0.435 14.343 19.639 1.00 13.75 167 PRO C N 1
ATOM 9499 C CA . PRO C 1 187 ? 0.606 14.779 20.566 1.00 16.63 167 PRO C CA 1
ATOM 9500 C C . PRO C 1 187 ? 0.985 16.236 20.375 1.00 13.66 167 PRO C C 1
ATOM 9501 O O . PRO C 1 187 ? 0.745 16.908 19.398 1.00 13.27 167 PRO C O 1
ATOM 9512 N N . CYS C 1 188 ? 1.622 16.740 21.419 1.00 17.19 168 CYS C N 1
ATOM 9513 C CA . CYS C 1 188 ? 2.137 18.090 21.346 1.00 14.37 168 CYS C CA 1
ATOM 9514 C C . CYS C 1 188 ? 3.370 18.121 20.447 1.00 10.96 168 CYS C C 1
ATOM 9515 O O . CYS C 1 188 ? 4.153 17.202 20.453 1.00 11.50 168 CYS C O 1
ATOM 9522 N N . MET C 1 189 ? 3.467 19.204 19.705 1.00 12.37 169 MET C N 1
ATOM 9523 C CA . MET C 1 189 ? 4.593 19.440 18.827 1.00 11.78 169 MET C CA 1
ATOM 9524 C C . MET C 1 189 ? 5.888 19.338 19.571 1.00 10.46 169 MET C C 1
ATOM 9525 O O . MET C 1 189 ? 6.083 20.001 20.606 1.00 11.11 169 MET C O 1
ATOM 9539 N N . ALA C 1 190 ? 6.825 18.581 19.046 1.00 10.77 170 ALA C N 1
ATOM 9540 C CA . ALA C 1 190 ? 8.196 18.482 19.491 1.00 10.78 170 ALA C CA 1
ATOM 9541 C C . ALA C 1 190 ? 8.333 17.689 20.808 1.00 9.38 170 ALA C C 1
ATOM 9542 O O . ALA C 1 190 ? 9.360 17.791 21.447 1.00 10.98 170 ALA C O 1
ATOM 9549 N N . PHE C 1 191 ? 7.323 16.882 21.139 1.00 8.47 171 PHE C N 1
ATOM 9550 C CA . PHE C 1 191 ? 7.372 16.022 22.316 1.00 8.17 171 PHE C CA 1
ATOM 9551 C C . PHE C 1 191 ? 7.544 14.579 21.950 1.00 7.79 171 PHE C C 1
ATOM 9552 O O . PHE C 1 191 ? 6.990 13.681 22.617 1.00 7.68 171 PHE C O 1
ATOM 9569 N N . SER C 1 192 ? 8.385 14.248 20.940 1.00 8.06 172 SER C N 1
ATOM 9570 C CA . SER C 1 192 ? 8.428 12.864 20.477 1.00 7.22 172 SER C CA 1
ATOM 9571 C C . SER C 1 192 ? 8.795 11.873 21.558 1.00 7.34 172 SER C C 1
ATOM 9572 O O . SER C 1 192 ? 8.174 10.823 21.689 1.00 7.06 172 SER C O 1
ATOM 9583 N N . LEU C 1 193 ? 9.847 12.131 22.374 1.00 7.64 173 LEU C N 1
ATOM 9584 C CA . LEU C 1 193 ? 10.267 11.115 23.344 1.00 7.55 173 LEU C CA 1
ATOM 9585 C C . LEU C 1 193 ? 9.258 10.923 24.468 1.00 6.51 173 LEU C C 1
ATOM 9586 O O . LEU C 1 193 ? 9.017 9.798 24.860 1.00 6.92 173 LEU C O 1
ATOM 9602 N N . TYR C 1 194 ? 8.698 12.024 24.962 1.00 6.62 174 TYR C N 1
ATOM 9603 C CA . TYR C 1 194 ? 7.617 11.915 25.937 1.00 6.29 174 TYR C CA 1
ATOM 9604 C C . TYR C 1 194 ? 6.498 11.042 25.383 1.00 6.14 174 TYR C C 1
ATOM 9605 O O . TYR C 1 194 ? 5.953 10.175 26.038 1.00 6.77 174 TYR C O 1
ATOM 9622 N N . ASN C 1 195 ? 6.082 11.397 24.165 1.00 6.74 175 ASN C N 1
ATOM 9623 C CA . ASN C 1 195 ? 4.961 10.689 23.526 1.00 6.40 175 ASN C CA 1
ATOM 9624 C C . ASN C 1 195 ? 5.268 9.220 23.307 1.00 5.98 175 ASN C C 1
ATOM 9625 O O . ASN C 1 195 ? 4.405 8.373 23.533 1.00 6.43 175 ASN C O 1
ATOM 9634 N N . MET C 1 196 ? 6.500 8.919 22.871 1.00 5.98 176 MET C N 1
ATOM 9635 C CA . MET C 1 196 ? 6.923 7.536 22.766 1.00 6.41 176 MET C CA 1
ATOM 9636 C C . MET C 1 196 ? 6.830 6.811 24.112 1.00 5.80 176 MET C C 1
ATOM 9637 O O . MET C 1 196 ? 6.422 5.651 24.168 1.00 6.63 176 MET C O 1
ATOM 9651 N N . GLY C 1 197 ? 7.265 7.471 25.162 1.00 6.22 177 GLY C N 1
ATOM 9652 C CA . GLY C 1 197 ? 7.183 6.904 26.492 1.00 6.43 177 GLY C CA 1
ATOM 9653 C C . GLY C 1 197 ? 5.755 6.630 26.919 1.00 5.71 177 GLY C C 1
ATOM 9654 O O . GLY C 1 197 ? 5.488 5.536 27.445 1.00 6.13 177 GLY C O 1
ATOM 9658 N N . LYS C 1 198 ? 4.833 7.553 26.683 1.00 6.01 178 LYS C N 1
ATOM 9659 C CA . LYS C 1 198 ? 3.432 7.304 27.033 1.00 6.27 178 LYS C CA 1
ATOM 9660 C C . LYS C 1 198 ? 2.811 6.248 26.133 1.00 6.38 178 LYS C C 1
ATOM 9661 O O . LYS C 1 198 ? 1.978 5.492 26.618 1.00 7.15 178 LYS C O 1
ATOM 9677 N N . HIS C 1 199 ? 3.179 6.162 24.877 1.00 5.93 179 HIS C N 1
ATOM 9678 C CA . HIS C 1 199 ? 2.689 5.085 24.054 1.00 6.41 179 HIS C CA 1
ATOM 9679 C C . HIS C 1 199 ? 3.183 3.728 24.564 1.00 6.80 179 HIS C C 1
ATOM 9680 O O . HIS C 1 199 ? 2.437 2.747 24.642 1.00 6.77 179 HIS C O 1
ATOM 9689 N N . ALA C 1 200 ? 4.466 3.668 24.908 1.00 6.39 180 ALA C N 1
ATOM 9690 C CA . ALA C 1 200 ? 5.028 2.459 25.500 1.00 6.32 180 ALA C CA 1
ATOM 9691 C C . ALA C 1 200 ? 4.265 2.042 26.768 1.00 6.38 180 ALA C C 1
ATOM 9692 O O . ALA C 1 200 ? 4.059 0.881 27.006 1.00 7.26 180 ALA C O 1
ATOM 9699 N N . LEU C 1 201 ? 3.883 3.051 27.563 1.00 6.33 181 LEU C N 1
ATOM 9700 C CA . LEU C 1 201 ? 3.126 2.768 28.771 1.00 6.45 181 LEU C CA 1
ATOM 9701 C C . LEU C 1 201 ? 1.754 2.178 28.492 1.00 6.63 181 LEU C C 1
ATOM 9702 O O . LEU C 1 201 ? 1.305 1.318 29.252 1.00 6.76 181 LEU C O 1
ATOM 9718 N N . VAL C 1 202 ? 1.101 2.572 27.400 1.00 7.11 182 VAL C N 1
ATOM 9719 C CA . VAL C 1 202 ? -0.117 1.880 26.965 1.00 7.21 182 VAL C CA 1
ATOM 9720 C C . VAL C 1 202 ? 0.151 0.429 26.669 1.00 6.62 182 VAL C C 1
ATOM 9721 O O . VAL C 1 202 ? -0.550 -0.478 27.106 1.00 7.63 182 VAL C O 1
ATOM 9734 N N . GLY C 1 203 ? 1.232 0.159 25.932 1.00 6.55 183 GLY C N 1
ATOM 9735 C CA . GLY C 1 203 ? 1.618 -1.201 25.651 1.00 6.95 183 GLY C CA 1
ATOM 9736 C C . GLY C 1 203 ? 1.918 -2.017 26.907 1.00 6.62 183 GLY C C 1
ATOM 9737 O O . GLY C 1 203 ? 1.508 -3.179 27.002 1.00 7.71 183 GLY C O 1
ATOM 9741 N N . LEU C 1 204 ? 2.629 -1.431 27.867 1.00 6.73 184 LEU C N 1
ATOM 9742 C CA . LEU C 1 204 ? 2.881 -2.128 29.123 1.00 6.68 184 LEU C CA 1
ATOM 9743 C C . LEU C 1 204 ? 1.573 -2.421 29.849 1.00 5.81 184 LEU C C 1
ATOM 9744 O O . LEU C 1 204 ? 1.390 -3.525 30.380 1.00 6.50 184 LEU C O 1
ATOM 9760 N N . THR C 1 205 ? 0.654 -1.443 29.880 1.00 6.31 185 THR C N 1
ATOM 9761 C CA . THR C 1 205 ? -0.595 -1.628 30.590 1.00 6.47 185 THR C CA 1
ATOM 9762 C C . THR C 1 205 ? -1.309 -2.863 30.054 1.00 6.28 185 THR C C 1
ATOM 9763 O O . THR C 1 205 ? -1.806 -3.708 30.771 1.00 7.15 185 THR C O 1
ATOM 9773 N N . GLN C 1 206 ? -1.378 -2.966 28.709 1.00 6.29 186 GLN C N 1
ATOM 9774 C CA . GLN C 1 206 ? -2.066 -4.056 28.058 1.00 6.74 186 GLN C CA 1
ATOM 9775 C C . GLN C 1 206 ? -1.345 -5.391 28.162 1.00 6.27 186 GLN C C 1
ATOM 9776 O O . GLN C 1 206 ? -1.909 -6.432 28.490 1.00 6.89 186 GLN C O 1
ATOM 9788 N N . SER C 1 207 ? -0.038 -5.383 27.928 1.00 6.66 187 SER C N 1
ATOM 9789 C CA . SER C 1 207 ? 0.796 -6.585 28.012 1.00 7.82 187 SER C CA 1
ATOM 9790 C C . SER C 1 207 ? 0.772 -7.154 29.431 1.00 6.94 187 SER C C 1
ATOM 9791 O O . SER C 1 207 ? 0.633 -8.353 29.647 1.00 7.87 187 SER C O 1
ATOM 9798 N N . ALA C 1 208 ? 0.960 -6.287 30.425 1.00 6.66 188 ALA C N 1
ATOM 9799 C CA . ALA C 1 208 ? 0.969 -6.721 31.819 1.00 7.42 188 ALA C CA 1
ATOM 9800 C C . ALA C 1 208 ? -0.408 -7.171 32.264 1.00 6.85 188 ALA C C 1
ATOM 9801 O O . ALA C 1 208 ? -0.536 -8.100 33.031 1.00 7.89 188 ALA C O 1
ATOM 9808 N N . ALA C 1 209 ? -1.475 -6.520 31.758 1.00 6.92 189 ALA C N 1
ATOM 9809 C CA . ALA C 1 209 ? -2.829 -7.017 32.101 1.00 7.56 189 ALA C CA 1
ATOM 9810 C C . ALA C 1 209 ? -2.969 -8.453 31.685 1.00 7.47 189 ALA C C 1
ATOM 9811 O O . ALA C 1 209 ? -3.480 -9.300 32.425 1.00 8.10 189 ALA C O 1
ATOM 9818 N N . LEU C 1 210 ? -2.539 -8.754 30.452 1.00 7.67 190 LEU C N 1
ATOM 9819 C CA . LEU C 1 210 ? -2.659 -10.137 29.953 1.00 8.72 190 LEU C CA 1
ATOM 9820 C C . LEU C 1 210 ? -1.829 -11.106 30.734 1.00 8.88 190 LEU C C 1
ATOM 9821 O O . LEU C 1 210 ? -2.235 -12.215 31.133 1.00 11.14 190 LEU C O 1
ATOM 9837 N N . GLU C 1 211 ? -0.545 -10.760 30.973 1.00 8.41 191 GLU C N 1
ATOM 9838 C CA . GLU C 1 211 ? 0.396 -11.694 31.562 1.00 8.64 191 GLU C CA 1
ATOM 9839 C C . GLU C 1 211 ? 0.147 -11.874 33.038 1.00 9.02 191 GLU C C 1
ATOM 9840 O O . GLU C 1 211 ? 0.442 -12.951 33.587 1.00 11.35 191 GLU C O 1
ATOM 9852 N N . LEU C 1 212 ? -0.381 -10.847 33.715 1.00 8.31 192 LEU C N 1
ATOM 9853 C CA . LEU C 1 212 ? -0.543 -10.934 35.158 1.00 8.39 192 LEU C CA 1
ATOM 9854 C C . LEU C 1 212 ? -1.948 -11.343 35.578 1.00 8.09 192 LEU C C 1
ATOM 9855 O O . LEU C 1 212 ? -2.207 -11.640 36.759 1.00 9.05 192 LEU C O 1
ATOM 9871 N N . ALA C 1 213 ? -2.878 -11.394 34.656 1.00 9.19 193 ALA C N 1
ATOM 9872 C CA . ALA C 1 213 ? -4.246 -11.859 34.959 1.00 9.90 193 ALA C CA 1
ATOM 9873 C C . ALA C 1 213 ? -4.249 -13.194 35.660 1.00 11.66 193 ALA C C 1
ATOM 9874 O O . ALA C 1 213 ? -5.076 -13.364 36.581 1.00 12.88 193 ALA C O 1
ATOM 9881 N N . PRO C 1 214 ? -3.459 -14.197 35.308 1.00 13.97 194 PRO C N 1
ATOM 9882 C CA . PRO C 1 214 ? -3.529 -15.456 36.046 1.00 17.32 194 PRO C CA 1
ATOM 9883 C C . PRO C 1 214 ? -3.157 -15.357 37.501 1.00 18.18 194 PRO C C 1
ATOM 9884 O O . PRO C 1 214 ? -3.489 -16.272 38.258 1.00 20.45 194 PRO C O 1
ATOM 9895 N N . TYR C 1 215 ? -2.453 -14.324 37.896 1.00 15.77 195 TYR C N 1
ATOM 9896 C CA . TYR C 1 215 ? -2.045 -14.076 39.275 1.00 17.81 195 TYR C CA 1
ATOM 9897 C C . TYR C 1 215 ? -3.080 -13.221 39.979 1.00 16.79 195 TYR C C 1
ATOM 9898 O O . TYR C 1 215 ? -2.869 -12.920 41.161 1.00 20.12 195 TYR C O 1
ATOM 9915 N N . GLY C 1 216 ? -4.152 -12.836 39.289 1.00 14.22 196 GLY C N 1
ATOM 9916 C CA . GLY C 1 216 ? -5.143 -11.967 39.889 1.00 15.24 196 GLY C CA 1
ATOM 9917 C C . GLY C 1 216 ? -4.698 -10.521 40.037 1.00 14.02 196 GLY C C 1
ATOM 9918 O O . GLY C 1 216 ? -5.315 -9.749 40.812 1.00 18.42 196 GLY C O 1
ATOM 9922 N N . ILE C 1 217 ? -3.677 -10.108 39.327 1.00 9.35 197 ILE C N 1
ATOM 9923 C CA . ILE C 1 217 ? -3.267 -8.727 39.363 1.00 8.49 197 ILE C CA 1
ATOM 9924 C C . ILE C 1 217 ? -3.851 -8.019 38.147 1.00 8.24 197 ILE C C 1
ATOM 9925 O O . ILE C 1 217 ? -3.551 -8.396 36.999 1.00 9.88 197 ILE C O 1
ATOM 9941 N N . ARG C 1 218 ? -4.667 -7.010 38.406 1.00 6.82 198 ARG C N 1
ATOM 9942 C CA . ARG C 1 218 ? -5.257 -6.218 37.329 1.00 7.14 198 ARG C CA 1
ATOM 9943 C C . ARG C 1 218 ? -4.312 -5.057 37.007 1.00 6.74 198 ARG C C 1
ATOM 9944 O O . ARG C 1 218 ? -3.582 -4.575 37.881 1.00 7.37 198 ARG C O 1
ATOM 9961 N N . VAL C 1 219 ? -4.287 -4.625 35.763 1.00 6.18 199 VAL C N 1
ATOM 9962 C CA . VAL C 1 219 ? -3.423 -3.547 35.313 1.00 6.14 199 VAL C CA 1
ATOM 9963 C C . VAL C 1 219 ? -4.235 -2.604 34.413 1.00 5.66 199 VAL C C 1
ATOM 9964 O O . VAL C 1 219 ? -4.687 -3.011 33.341 1.00 6.48 199 VAL C O 1
ATOM 9977 N N . ASN C 1 220 ? -4.373 -1.362 34.842 1.00 5.88 200 ASN C N 1
ATOM 9978 C CA . ASN C 1 220 ? -5.238 -0.401 34.186 1.00 5.85 200 ASN C CA 1
ATOM 9979 C C . ASN C 1 220 ? -4.521 0.948 34.078 1.00 5.50 200 ASN C C 1
ATOM 9980 O O . ASN C 1 220 ? -3.449 1.132 34.664 1.00 6.21 200 ASN C O 1
ATOM 9989 N N . GLY C 1 221 ? -5.108 1.875 33.364 1.00 5.99 201 GLY C N 1
ATOM 9990 C CA . GLY C 1 221 ? -4.580 3.206 33.251 1.00 6.54 201 GLY C CA 1
ATOM 9991 C C . GLY C 1 221 ? -5.625 4.288 33.486 1.00 5.87 201 GLY C C 1
ATOM 9992 O O . GLY C 1 221 ? -6.845 4.062 33.304 1.00 6.70 201 GLY C O 1
ATOM 9996 N N . VAL C 1 222 ? -5.166 5.467 33.871 1.00 5.88 202 VAL C N 1
ATOM 9997 C CA . VAL C 1 222 ? -5.941 6.689 33.969 1.00 5.64 202 VAL C CA 1
ATOM 9998 C C . VAL C 1 222 ? -5.251 7.706 33.042 1.00 5.66 202 VAL C C 1
ATOM 9999 O O . VAL C 1 222 ? -4.045 7.915 33.206 1.00 5.94 202 VAL C O 1
ATOM 10012 N N . ALA C 1 223 ? -6.008 8.289 32.125 1.00 5.81 203 ALA C N 1
ATOM 10013 C CA . ALA C 1 223 ? -5.437 9.186 31.122 1.00 6.03 203 ALA C CA 1
ATOM 10014 C C . ALA C 1 223 ? -5.992 10.594 31.263 1.00 6.03 203 ALA C C 1
ATOM 1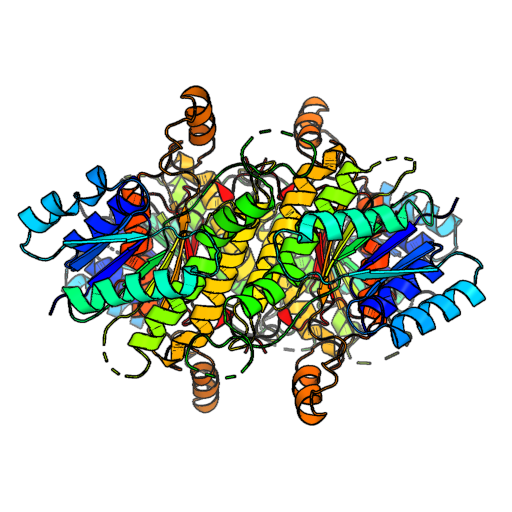0015 O O . ALA C 1 223 ? -7.098 10.900 30.719 1.00 6.13 203 ALA C O 1
ATOM 10022 N N . PRO C 1 224 ? -5.306 11.483 31.949 1.00 6.35 204 PRO C N 1
ATOM 10023 C CA . PRO C 1 224 ? -5.713 12.891 31.984 1.00 6.45 204 PRO C CA 1
ATOM 10024 C C . PRO C 1 224 ? -5.565 13.509 30.603 1.00 6.69 204 PRO C C 1
ATOM 10025 O O . PRO C 1 224 ? -4.748 13.088 29.792 1.00 7.38 204 PRO C O 1
ATOM 10036 N N . GLY C 1 225 ? -6.371 14.571 30.399 1.00 7.28 205 GLY C N 1
ATOM 10037 C CA . GLY C 1 225 ? -6.164 15.469 29.264 1.00 8.05 205 GLY C CA 1
ATOM 10038 C C . GLY C 1 225 ? -5.315 16.634 29.726 1.00 7.91 205 GLY C C 1
ATOM 10039 O O . GLY C 1 225 ? -4.079 16.590 29.699 1.00 10.76 205 GLY C O 1
ATOM 10043 N N . VAL C 1 226 ? -5.962 17.679 30.192 1.00 7.92 206 VAL C N 1
ATOM 10044 C CA . VAL C 1 226 ? -5.284 18.666 31.007 1.00 9.07 206 VAL C CA 1
ATOM 10045 C C . VAL C 1 226 ? -5.903 18.598 32.422 1.00 8.40 206 VAL C C 1
ATOM 10046 O O . VAL C 1 226 ? -7.105 18.685 32.679 1.00 8.87 206 VAL C O 1
ATOM 10059 N N . SER C 1 227 ? -5.008 18.386 33.381 1.00 8.44 207 SER C N 1
ATOM 10060 C CA . SER C 1 227 ? -5.265 18.576 34.791 1.00 9.41 207 SER C CA 1
ATOM 10061 C C . SER C 1 227 ? -4.374 19.710 35.261 1.00 9.09 207 SER C C 1
ATOM 10062 O O . SER C 1 227 ? -4.283 20.727 34.552 1.00 11.10 207 SER C O 1
ATOM 10069 N N . LEU C 1 228 ? -3.715 19.626 36.399 1.00 10.14 208 LEU C N 1
ATOM 10070 C CA . LEU C 1 228 ? -2.897 20.713 36.887 1.00 10.57 208 LEU C CA 1
ATOM 10071 C C . LEU C 1 228 ? -1.868 21.067 35.855 1.00 9.51 208 LEU C C 1
ATOM 10072 O O . LEU C 1 228 ? -1.066 20.243 35.419 1.00 10.19 208 LEU C O 1
ATOM 10088 N N . LEU C 1 229 ? -1.899 22.352 35.430 1.00 10.73 209 LEU C N 1
ATOM 10089 C CA . LEU C 1 229 ? -0.965 22.702 34.363 1.00 10.78 209 LEU C CA 1
ATOM 10090 C C . LEU C 1 229 ? 0.412 22.935 34.974 1.00 11.69 209 LEU C C 1
ATOM 10091 O O . LEU C 1 229 ? 0.577 23.172 36.193 1.00 11.71 209 LEU C O 1
ATOM 10107 N N . PRO C 1 230 ? 1.475 22.856 34.181 1.00 12.28 210 PRO C N 1
ATOM 10108 C CA . PRO C 1 230 ? 2.840 23.000 34.718 1.00 12.87 210 PRO C CA 1
ATOM 10109 C C . PRO C 1 230 ? 3.003 24.336 35.401 1.00 15.15 210 PRO C C 1
ATOM 10110 O O . PRO C 1 230 ? 2.486 25.382 35.016 1.00 14.82 210 PRO C O 1
ATOM 10121 N N . VAL C 1 231 ? 3.783 24.264 36.479 1.00 17.29 211 VAL C N 1
ATOM 10122 C CA . VAL C 1 231 ? 3.897 25.501 37.263 1.00 21.24 211 VAL C CA 1
ATOM 10123 C C . VAL C 1 231 ? 4.593 26.613 36.498 1.00 23.05 211 VAL C C 1
ATOM 10124 O O . VAL C 1 231 ? 4.393 27.809 36.644 1.00 30.13 211 VAL C O 1
ATOM 10137 N N . ALA C 1 232 ? 5.490 26.225 35.602 1.00 23.56 212 ALA C N 1
ATOM 10138 C CA . ALA C 1 232 ? 6.179 27.230 34.794 1.00 26.08 212 ALA C CA 1
ATOM 10139 C C . ALA C 1 232 ? 5.378 27.737 33.604 1.00 24.25 212 ALA C C 1
ATOM 10140 O O . ALA C 1 232 ? 5.810 28.669 32.913 1.00 25.94 212 ALA C O 1
ATOM 10147 N N . MET C 1 233 ? 4.237 27.111 33.341 1.00 20.65 213 MET C N 1
ATOM 10148 C CA . MET C 1 233 ? 3.425 27.621 32.230 1.00 19.33 213 MET C CA 1
ATOM 10149 C C . MET C 1 233 ? 2.797 28.968 32.538 1.00 22.46 213 MET C C 1
ATOM 10150 O O . MET C 1 233 ? 2.217 29.129 33.636 1.00 24.58 213 MET C O 1
ATOM 10164 N N . GLY C 1 234 ? 2.860 29.883 31.566 1.00 23.65 214 GLY C N 1
ATOM 10165 C CA . GLY C 1 234 ? 2.305 31.220 31.718 1.00 25.53 214 GLY C CA 1
ATOM 10166 C C . GLY C 1 234 ? 0.782 31.189 31.876 1.00 25.09 214 GLY C C 1
ATOM 10167 O O . GLY C 1 234 ? 0.151 30.300 31.326 1.00 23.68 214 GLY C O 1
ATOM 10171 N N . GLU C 1 235 ? 0.267 32.190 32.610 1.00 27.24 215 GLU C N 1
ATOM 10172 C CA . GLU C 1 235 ? -1.170 32.216 32.829 1.00 26.43 215 GLU C CA 1
ATOM 10173 C C . GLU C 1 235 ? -1.983 32.259 31.531 1.00 27.63 215 GLU C C 1
ATOM 10174 O O . GLU C 1 235 ? -3.051 31.595 31.470 1.00 26.73 215 GLU C O 1
ATOM 10186 N N . GLU C 1 236 ? -1.563 33.002 30.524 1.00 30.45 216 GLU C N 1
ATOM 10187 C CA . GLU C 1 236 ? -2.172 33.069 29.202 1.00 35.23 216 GLU C CA 1
ATOM 10188 C C . GLU C 1 236 ? -2.219 31.697 28.520 1.00 28.21 216 GLU C C 1
ATOM 10189 O O . GLU C 1 236 ? -3.253 31.382 27.944 1.00 24.51 216 GLU C O 1
ATOM 10201 N N . GLU C 1 237 ? -1.118 30.957 28.620 1.00 24.22 217 GLU C N 1
ATOM 10202 C CA . GLU C 1 237 ? -1.104 29.637 27.976 1.00 22.79 217 GLU C CA 1
ATOM 10203 C C . GLU C 1 237 ? -2.004 28.688 28.741 1.00 19.93 217 GLU C C 1
ATOM 10204 O O . GLU C 1 237 ? -2.700 27.868 28.132 1.00 18.53 217 GLU C O 1
ATOM 10216 N N . LYS C 1 238 ? -2.033 28.816 30.062 1.00 18.74 218 LYS C N 1
ATOM 10217 C CA . LYS C 1 238 ? -2.940 27.922 30.828 1.00 16.12 218 LYS C CA 1
ATOM 10218 C C . LYS C 1 238 ? -4.375 28.184 30.390 1.00 16.96 218 LYS C C 1
ATOM 10219 O O . LYS C 1 238 ? -5.163 27.240 30.175 1.00 14.94 218 LYS C O 1
ATOM 10235 N N . ASP C 1 239 ? -4.749 29.459 30.254 1.00 16.47 219 ASP C N 1
ATOM 10236 C CA . ASP C 1 239 ? -6.129 29.749 29.848 1.00 17.14 219 ASP C CA 1
ATOM 10237 C C . ASP C 1 239 ? -6.425 29.244 28.436 1.00 15.43 219 ASP C C 1
ATOM 10238 O O . ASP C 1 239 ? -7.546 28.838 28.191 1.00 15.67 219 ASP C O 1
ATOM 10247 N N . LYS C 1 240 ? -5.429 29.247 27.536 1.00 17.54 220 LYS C N 1
ATOM 10248 C CA . LYS C 1 240 ? -5.676 28.733 26.187 1.00 17.45 220 LYS C CA 1
ATOM 10249 C C . LYS C 1 240 ? -6.066 27.263 26.271 1.00 16.31 220 LYS C C 1
ATOM 10250 O O . LYS C 1 240 ? -6.991 26.796 25.577 1.00 17.49 220 LYS C O 1
ATOM 10266 N N . TRP C 1 241 ? -5.376 26.507 27.136 1.00 15.72 221 TRP C N 1
ATOM 10267 C CA . TRP C 1 241 ? -5.752 25.104 27.283 1.00 13.48 221 TRP C CA 1
ATOM 10268 C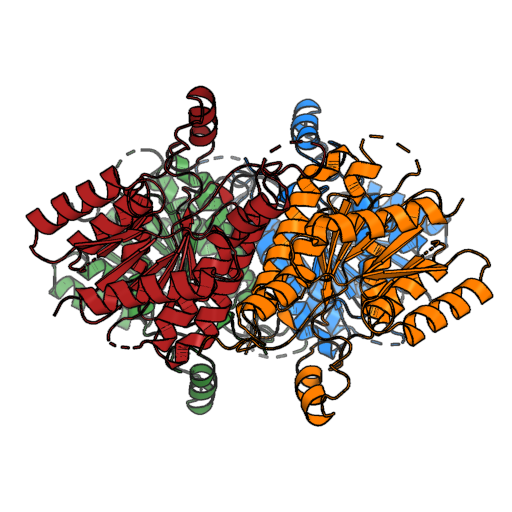 C . TRP C 1 241 ? -7.125 24.925 27.918 1.00 13.81 221 TRP C C 1
ATOM 10269 O O . TRP C 1 241 ? -7.924 24.094 27.466 1.00 13.03 221 TRP C O 1
ATOM 10290 N N . ARG C 1 242 ? -7.417 25.691 28.957 1.00 12.94 222 ARG C N 1
ATOM 10291 C CA . ARG C 1 242 ? -8.715 25.565 29.634 1.00 13.24 222 ARG C CA 1
ATOM 10292 C C . ARG C 1 242 ? -9.849 25.796 28.642 1.00 12.65 222 ARG C C 1
ATOM 10293 O O . ARG C 1 242 ? -10.837 25.044 28.706 1.00 12.76 222 ARG C O 1
ATOM 10310 N N . ARG C 1 243 ? -9.667 26.780 27.767 1.00 13.09 223 ARG C N 1
ATOM 10311 C CA . ARG C 1 243 ? -10.742 27.133 26.839 1.00 14.09 223 ARG C CA 1
ATOM 10312 C C . ARG C 1 243 ? -11.068 26.021 25.832 1.00 13.31 223 ARG C C 1
ATOM 10313 O O . ARG C 1 243 ? -12.141 26.025 25.240 1.00 15.62 223 ARG C O 1
ATOM 10330 N N . LYS C 1 244 ? -10.153 25.076 25.665 1.00 13.20 224 LYS C N 1
ATOM 10331 C CA . LYS C 1 244 ? -10.354 23.980 24.729 1.00 13.10 224 LYS C CA 1
ATOM 10332 C C . LYS C 1 244 ? -11.236 22.858 25.289 1.00 11.28 224 LYS C C 1
ATOM 10333 O O . LYS C 1 244 ? -11.683 22.011 24.537 1.00 11.22 224 LYS C O 1
ATOM 10349 N N . VAL C 1 245 ? -11.385 22.817 26.633 1.00 10.40 225 VAL C N 1
ATOM 10350 C CA . VAL C 1 245 ? -12.040 21.667 27.257 1.00 8.62 225 VAL C CA 1
ATOM 10351 C C . VAL C 1 245 ? -13.558 21.769 27.180 1.00 8.87 225 VAL C C 1
ATOM 10352 O O . VAL C 1 245 ? -14.150 22.696 27.742 1.00 9.27 225 VAL C O 1
ATOM 10365 N N . PRO C 1 246 ? -14.235 20.852 26.462 1.00 8.69 226 PRO C N 1
ATOM 10366 C CA . PRO C 1 246 ? -15.701 20.968 26.348 1.00 9.14 226 PRO C CA 1
ATOM 10367 C C . PRO C 1 246 ? -16.447 21.021 27.649 1.00 9.28 226 PRO C C 1
ATOM 10368 O O . PRO C 1 246 ? -17.370 21.824 27.812 1.00 9.82 226 PRO C O 1
ATOM 10379 N N . LEU C 1 247 ? -16.058 20.163 28.597 1.00 8.47 227 LEU C N 1
ATOM 10380 C CA . LEU C 1 247 ? -16.777 20.061 29.848 1.00 8.57 227 LEU C CA 1
ATOM 10381 C C . LEU C 1 247 ? -16.257 21.043 30.873 1.00 9.57 227 LEU C C 1
ATOM 10382 O O . LEU C 1 247 ? -15.337 20.774 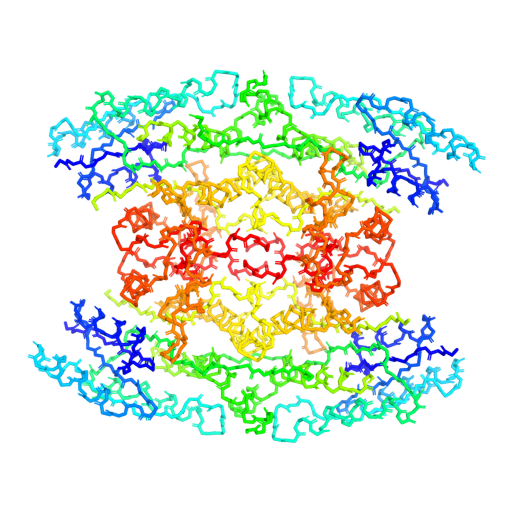31.630 1.00 12.28 227 LEU C O 1
ATOM 10398 N N . GLY C 1 248 ? -16.862 22.220 30.903 1.00 10.63 228 GLY C N 1
ATOM 10399 C CA . GLY C 1 248 ? -16.537 23.220 31.878 1.00 11.01 228 GLY C CA 1
ATOM 10400 C C . GLY C 1 248 ? -15.437 24.188 31.510 1.00 11.02 228 GLY C C 1
ATOM 10401 O O . GLY C 1 248 ? -15.196 25.103 32.312 1.00 10.91 228 GLY C O 1
ATOM 10405 N N . ARG C 1 249 ? -14.745 24.041 30.392 1.00 10.20 229 ARG C N 1
ATOM 10406 C CA . ARG C 1 249 ? -13.697 25.014 30.000 1.00 10.65 229 ARG C CA 1
ATOM 10407 C C . ARG C 1 249 ? -12.681 25.221 31.116 1.00 9.60 229 ARG C C 1
ATOM 10408 O O . ARG C 1 249 ? -12.256 26.344 31.430 1.00 11.31 229 ARG C O 1
ATOM 10425 N N . ARG C 1 250 ? -12.317 24.101 31.734 1.00 9.87 230 ARG C N 1
ATOM 10426 C CA . ARG C 1 250 ? -11.364 24.116 32.839 1.00 10.42 230 ARG C CA 1
ATOM 10427 C C . ARG C 1 250 ? -10.635 22.803 32.886 1.00 9.51 230 ARG C C 1
ATOM 10428 O O . ARG C 1 250 ? -11.094 21.813 32.346 1.00 10.11 230 ARG C O 1
ATOM 10445 N N . GLU C 1 251 ? -9.462 22.818 33.529 1.00 10.07 231 GLU C N 1
ATOM 10446 C CA . GLU C 1 251 ? -8.683 21.593 33.728 1.00 9.75 231 GLU C CA 1
ATOM 10447 C C . GLU C 1 251 ? -9.244 20.741 34.853 1.00 9.34 231 GLU C C 1
ATOM 10448 O O . GLU C 1 251 ? -9.999 21.222 35.700 1.00 11.10 231 GLU C O 1
ATOM 10460 N N . ALA C 1 252 ? -8.924 19.458 34.827 1.00 8.53 232 ALA C N 1
ATOM 10461 C CA . ALA C 1 252 ? -9.297 18.567 35.925 1.00 8.48 232 ALA C CA 1
ATOM 10462 C C . ALA C 1 252 ? -8.535 18.950 37.174 1.00 9.41 232 ALA C C 1
ATOM 10463 O O . ALA C 1 252 ? -7.339 19.222 37.139 1.00 9.51 232 ALA C O 1
ATOM 10470 N N . SER C 1 253 ? -9.199 18.919 38.316 1.00 8.42 233 SER C N 1
ATOM 10471 C CA . SER C 1 253 ? -8.471 18.947 39.567 1.00 9.21 233 SER C CA 1
ATOM 10472 C C . SER C 1 253 ? -7.665 17.643 39.681 1.00 8.71 233 SER C C 1
ATOM 10473 O O . SER C 1 253 ? -7.968 16.607 39.104 1.00 8.81 233 SER C O 1
ATOM 10480 N N . ALA C 1 254 ? -6.595 17.657 40.492 1.00 8.24 234 ALA C N 1
ATOM 10481 C CA . ALA C 1 254 ? -5.842 16.427 40.788 1.00 7.68 234 ALA C CA 1
ATOM 10482 C C . ALA C 1 254 ? -6.754 15.399 41.444 1.00 7.73 234 ALA C C 1
ATOM 10483 O O . ALA C 1 254 ? -6.602 14.214 41.214 1.00 8.13 234 ALA C O 1
ATOM 10490 N N . GLU C 1 255 ? -7.709 15.837 42.241 1.00 8.22 235 GLU C N 1
ATOM 10491 C CA . GLU C 1 255 ? -8.661 14.968 42.932 1.00 7.81 235 GLU C CA 1
ATOM 10492 C C . GLU C 1 255 ? -9.536 14.251 41.950 1.00 7.56 235 GLU C C 1
ATOM 10493 O O . GLU C 1 255 ? -9.859 13.057 42.171 1.00 7.93 235 GLU C O 1
ATOM 10505 N N . GLN C 1 256 ? -9.943 14.864 40.853 1.00 7.68 236 GLN C N 1
ATOM 10506 C CA . GLN C 1 256 ? -10.751 14.174 39.851 1.00 7.09 236 GLN C CA 1
ATOM 10507 C C . GLN C 1 256 ? -9.961 13.058 39.177 1.00 6.62 236 GLN C C 1
ATOM 10508 O O . GLN C 1 256 ? -10.477 11.985 38.900 1.00 7.87 236 GLN C O 1
ATOM 10520 N N . ILE C 1 257 ? -8.650 13.286 38.939 1.00 6.93 237 ILE C N 1
ATOM 10521 C CA . ILE C 1 257 ? -7.810 12.230 38.424 1.00 7.19 237 ILE C CA 1
ATOM 10522 C C . ILE C 1 257 ? -7.750 11.101 39.440 1.00 6.93 237 ILE C C 1
ATOM 10523 O O . ILE C 1 257 ? -7.889 9.909 39.133 1.00 7.33 237 ILE C O 1
ATOM 10539 N N . ALA C 1 258 ? -7.482 11.481 40.703 1.00 6.51 238 ALA C N 1
ATOM 10540 C CA . ALA C 1 258 ? -7.385 10.488 41.765 1.00 7.38 238 ALA C CA 1
ATOM 10541 C C . ALA C 1 258 ? -8.636 9.676 41.927 1.00 6.89 238 ALA C C 1
ATOM 10542 O O . ALA C 1 258 ? -8.574 8.491 42.236 1.00 7.14 238 ALA C O 1
ATOM 10549 N N . ASP C 1 259 ? -9.817 10.285 41.699 1.00 6.69 239 ASP C N 1
ATOM 10550 C CA . ASP C 1 259 ? -11.078 9.530 41.793 1.00 7.08 239 ASP C CA 1
ATOM 10551 C C . ASP C 1 259 ? -11.105 8.337 40.868 1.00 6.39 239 ASP C C 1
ATOM 10552 O O . ASP C 1 259 ? -11.641 7.272 41.195 1.00 7.55 239 ASP C O 1
ATOM 10561 N N . ALA C 1 260 ? -10.549 8.490 39.658 1.00 6.49 240 ALA C N 1
ATOM 10562 C CA . ALA C 1 260 ? -10.533 7.366 38.721 1.00 6.97 240 ALA C CA 1
ATOM 10563 C C . ALA C 1 260 ? -9.576 6.252 39.162 1.00 7.05 240 ALA C C 1
ATOM 10564 O O . ALA C 1 260 ? -9.838 5.071 38.969 1.00 6.97 240 ALA C O 1
ATOM 10571 N N . VAL C 1 261 ? -8.442 6.650 39.762 1.00 6.70 241 VAL C N 1
ATOM 10572 C CA . VAL C 1 261 ? -7.515 5.698 40.363 1.00 7.59 241 VAL C CA 1
ATOM 10573 C C . VAL C 1 261 ? -8.210 4.903 41.464 1.00 7.11 241 VAL C C 1
ATOM 10574 O O . VAL C 1 261 ? -8.129 3.668 41.492 1.00 7.84 241 VAL C O 1
ATOM 10587 N N . ILE C 1 262 ? -8.927 5.581 42.340 1.00 7.96 242 ILE C N 1
ATOM 10588 C CA . ILE C 1 262 ? -9.642 4.931 43.431 1.00 8.78 242 ILE C CA 1
ATOM 10589 C C . ILE C 1 262 ? -10.655 3.947 42.908 1.00 7.67 242 ILE C C 1
ATOM 10590 O O . ILE C 1 262 ? -10.772 2.835 43.424 1.00 7.97 242 ILE C O 1
ATOM 10606 N N . PHE C 1 263 ? -11.383 4.341 41.852 1.00 7.05 243 PHE C N 1
ATOM 10607 C CA . PHE C 1 263 ? -12.342 3.387 41.260 1.00 7.11 243 PHE C CA 1
ATOM 10608 C C . PHE C 1 263 ? -11.620 2.133 40.803 1.00 6.44 243 PHE C C 1
ATOM 10609 O O . PHE C 1 263 ? -12.004 0.985 41.060 1.00 6.94 243 PHE C O 1
ATOM 10626 N N . LEU C 1 264 ? -10.524 2.297 40.011 1.00 6.63 244 LEU C N 1
ATOM 10627 C CA . LEU C 1 264 ? -9.835 1.163 39.436 1.00 6.36 244 LEU C CA 1
ATOM 10628 C C . LEU C 1 264 ? -9.212 0.233 40.435 1.00 6.80 244 LEU C C 1
ATOM 10629 O O . LEU C 1 264 ? -9.137 -0.981 40.176 1.00 7.26 244 LEU C O 1
ATOM 10645 N N . VAL C 1 265 ? -8.800 0.739 41.605 1.00 6.91 245 VAL C N 1
ATOM 10646 C CA . VAL C 1 265 ? -8.205 -0.159 42.597 1.00 7.65 245 VAL C CA 1
ATOM 10647 C C . VAL C 1 265 ? -9.288 -0.793 43.469 1.00 8.78 245 VAL C C 1
ATOM 10648 O O . VAL C 1 265 ? -9.006 -1.736 44.219 1.00 9.95 245 VAL C O 1
ATOM 10661 N N . SER C 1 266 ? -10.538 -0.318 43.394 1.00 8.00 246 SER C N 1
ATOM 10662 C CA . SER C 1 266 ? -11.619 -0.773 44.280 1.00 8.69 246 SER C CA 1
ATOM 10663 C C . SER C 1 266 ? -12.201 -2.088 43.847 1.00 8.98 246 SER C C 1
ATOM 10664 O O . SER C 1 266 ? -12.038 -2.593 42.725 1.00 10.08 246 SER C O 1
ATOM 10671 N N . GLY C 1 267 ? -13.037 -2.602 44.762 1.00 10.70 247 GLY C N 1
ATOM 10672 C CA . GLY C 1 267 ? -13.811 -3.797 44.423 1.00 11.79 247 GLY C CA 1
ATOM 10673 C C . GLY C 1 267 ? -14.834 -3.631 43.354 1.00 11.21 247 GLY C C 1
ATOM 10674 O O . GLY C 1 267 ? -15.296 -4.609 42.752 1.00 16.59 247 GLY C O 1
ATOM 10678 N N . SER C 1 268 ? -15.199 -2.385 43.066 1.00 8.95 248 SER C N 1
ATOM 10679 C CA . SER C 1 268 ? -16.150 -2.051 41.991 1.00 10.06 248 SER C CA 1
ATOM 10680 C C . SER C 1 268 ? -15.555 -2.196 40.602 1.00 8.84 248 SER C C 1
ATOM 10681 O O . SER C 1 268 ? -16.284 -2.032 39.608 1.00 9.88 248 SER C O 1
ATOM 10688 N N . ALA C 1 269 ? -14.248 -2.485 40.514 1.00 8.89 249 ALA C N 1
ATOM 10689 C CA . ALA C 1 269 ? -13.528 -2.645 39.260 1.00 8.33 249 ALA C CA 1
ATOM 10690 C C . ALA C 1 269 ? -12.894 -4.028 39.169 1.00 8.12 249 ALA C C 1
ATOM 10691 O O . ALA C 1 269 ? -11.950 -4.219 38.388 1.00 8.16 249 ALA C O 1
ATOM 10698 N N . GLN C 1 270 ? -13.378 -5.032 39.898 1.00 8.54 250 GLN C N 1
ATOM 10699 C CA . GLN C 1 270 ? -12.679 -6.329 39.955 1.00 10.50 250 GLN C CA 1
ATOM 10700 C C . GLN C 1 270 ? -12.684 -7.118 38.666 1.00 8.52 250 GLN C C 1
ATOM 10701 O O . GLN C 1 270 ? -11.878 -8.050 38.613 1.00 9.52 250 GLN C O 1
ATOM 10722 N N . TYR C 1 271 ? -13.509 -6.770 37.684 1.00 7.50 251 TYR C N 1
ATOM 10723 C CA . TYR C 1 271 ? -13.425 -7.427 36.386 1.00 7.06 251 TYR C CA 1
ATOM 10724 C C . TYR C 1 271 ? -12.695 -6.597 35.350 1.00 7.02 251 TYR C C 1
ATOM 10725 O O . TYR C 1 271 ? -12.572 -6.989 34.189 1.00 8.17 251 TYR C O 1
ATOM 10742 N N . ILE C 1 272 ? -12.239 -5.421 35.737 1.00 6.80 252 ILE C N 1
ATOM 10743 C CA . ILE C 1 272 ? -11.602 -4.478 34.811 1.00 6.68 252 ILE C CA 1
ATOM 10744 C C . ILE C 1 272 ? -10.095 -4.685 34.814 1.00 6.66 252 ILE C C 1
ATOM 10745 O O . ILE C 1 272 ? -9.413 -4.500 35.827 1.00 7.12 252 ILE C O 1
ATOM 10761 N N . THR C 1 273 ? -9.543 -5.053 33.654 1.00 6.32 253 THR C N 1
ATOM 10762 C CA . THR C 1 273 ? -8.092 -5.128 33.471 1.00 6.28 253 THR C CA 1
ATOM 10763 C C . THR C 1 273 ? -7.797 -4.775 32.016 1.00 6.56 253 THR C C 1
ATOM 10764 O O . THR C 1 273 ? -8.543 -5.119 31.093 1.00 7.63 253 THR C O 1
ATOM 10774 N N . GLY C 1 274 ? -6.676 -4.091 31.819 1.00 6.71 254 GLY C N 1
ATOM 10775 C CA . GLY C 1 274 ? -6.280 -3.620 30.512 1.00 7.54 254 GLY C CA 1
ATOM 10776 C C . GLY C 1 274 ? -7.037 -2.427 30.013 1.00 8.31 254 GLY C C 1
ATOM 10777 O O . GLY C 1 274 ? -6.955 -2.140 28.829 1.00 10.24 254 GLY C O 1
ATOM 10781 N N . SER C 1 275 ? -7.790 -1.755 30.872 1.00 7.28 255 SER C N 1
ATOM 10782 C CA . SER C 1 275 ? -8.586 -0.604 30.492 1.00 7.57 255 SER C CA 1
ATOM 10783 C C . SER C 1 275 ? -7.893 0.692 30.821 1.00 6.52 255 SER C C 1
ATOM 10784 O O . SER C 1 275 ? -7.305 0.792 31.913 1.00 8.03 255 SER C O 1
ATOM 10791 N N . ILE C 1 276 ? -7.972 1.671 29.944 1.00 6.77 256 ILE C N 1
ATOM 10792 C CA . ILE C 1 276 ? -7.456 3.000 30.183 1.00 7.20 256 ILE C CA 1
ATOM 10793 C C . ILE C 1 276 ? -8.597 3.960 30.161 1.00 7.59 256 ILE C C 1
ATOM 10794 O O . ILE C 1 276 ? -9.236 4.167 29.116 1.00 9.81 256 ILE C O 1
ATOM 10810 N N . ILE C 1 277 ? -8.885 4.575 31.318 1.00 7.01 257 ILE C N 1
ATOM 10811 C CA . ILE C 1 277 ? -9.999 5.489 31.455 1.00 7.43 257 ILE C CA 1
ATOM 10812 C C . ILE C 1 277 ? -9.522 6.932 31.232 1.00 6.60 257 ILE C C 1
ATOM 10813 O O . ILE C 1 277 ? -8.698 7.446 31.994 1.00 6.84 257 ILE C O 1
ATOM 10829 N N . LYS C 1 278 ? -10.047 7.566 30.185 1.00 7.00 258 LYS C N 1
ATOM 10830 C CA . LYS C 1 278 ? -9.811 8.978 29.976 1.00 6.88 258 LYS C CA 1
ATOM 10831 C C . LYS C 1 278 ? -10.579 9.770 31.022 1.00 6.82 258 LYS C C 1
ATOM 10832 O O . LYS C 1 278 ? -11.750 9.497 31.291 1.00 7.45 258 LYS C O 1
ATOM 10848 N N . VAL C 1 279 ? -9.876 10.757 31.596 1.00 6.72 259 VAL C N 1
ATOM 10849 C CA . VAL C 1 279 ? -10.479 11.731 32.501 1.00 6.69 259 VAL C CA 1
ATOM 10850 C C . VAL C 1 279 ? -10.092 13.092 31.958 1.00 6.39 259 VAL C C 1
ATOM 10851 O O . VAL C 1 279 ? -9.194 13.744 32.433 1.00 8.35 259 VAL C O 1
ATOM 10864 N N . ASP C 1 280 ? -10.802 13.480 30.893 1.00 6.66 260 ASP C N 1
ATOM 10865 C CA . ASP C 1 280 ? -10.300 14.577 30.049 1.00 6.67 260 ASP C CA 1
ATOM 10866 C C . ASP C 1 280 ? -11.354 15.616 29.672 1.00 6.35 260 ASP C C 1
ATOM 10867 O O . ASP C 1 280 ? -11.049 16.543 28.916 1.00 6.83 260 ASP C O 1
ATOM 10876 N N . GLY C 1 281 ? -12.567 15.528 30.216 1.00 7.23 261 GLY C N 1
ATOM 10877 C CA . GLY C 1 281 ? -13.538 16.560 29.934 1.00 7.04 261 GLY C CA 1
ATOM 10878 C C . GLY C 1 281 ? -13.930 16.652 28.456 1.00 6.50 261 GLY C C 1
ATOM 10879 O O . GLY C 1 281 ? -14.476 17.668 28.082 1.00 7.60 261 GLY C O 1
ATOM 10883 N N . GLY C 1 282 ? -13.615 15.612 27.669 1.00 7.08 262 GLY C N 1
ATOM 10884 C CA . GLY C 1 282 ? -13.894 15.628 26.254 1.00 7.54 262 GLY C CA 1
ATOM 10885 C C . GLY C 1 282 ? -12.762 16.151 25.404 1.00 7.79 262 GLY C C 1
ATOM 10886 O O . GLY C 1 282 ? -12.916 16.217 24.179 1.00 8.58 262 GLY C O 1
ATOM 10890 N N . LEU C 1 283 ? -11.647 16.618 25.998 1.00 7.47 263 LEU C N 1
ATOM 10891 C CA . LEU C 1 283 ? -10.597 17.286 25.219 1.00 7.22 263 LEU C CA 1
ATOM 10892 C C . LEU C 1 283 ? -10.130 16.480 24.034 1.00 7.62 263 LEU C C 1
ATOM 10893 O O . LEU C 1 283 ? -9.889 17.059 22.945 1.00 8.87 263 LEU C O 1
ATOM 10909 N N . SER C 1 284 ? -9.899 15.189 24.204 1.00 7.72 264 SER C N 1
ATOM 10910 C CA . SER C 1 284 ? -9.373 14.361 23.093 1.00 8.36 264 SER C CA 1
ATOM 10911 C C . SER C 1 284 ? -10.347 14.195 21.948 1.00 8.50 264 SER C C 1
ATOM 10912 O O . SER C 1 284 ? -9.927 13.733 20.883 1.00 11.15 264 SER C O 1
ATOM 10919 N N . LEU C 1 285 ? -11.607 14.549 22.076 1.00 8.54 265 LEU C N 1
ATOM 10920 C CA . LEU C 1 285 ? -12.586 14.499 21.028 1.00 9.42 265 LEU C CA 1
ATOM 10921 C C . LEU C 1 285 ? -12.617 15.761 20.172 1.00 9.00 265 LEU C C 1
ATOM 10922 O O . LEU C 1 285 ? -13.388 15.753 19.189 1.00 9.87 265 LEU C O 1
ATOM 10938 N N . VAL C 1 286 ? -11.922 16.803 20.580 1.00 8.20 266 VAL C N 1
ATOM 10939 C CA . VAL C 1 286 ? -11.983 18.091 19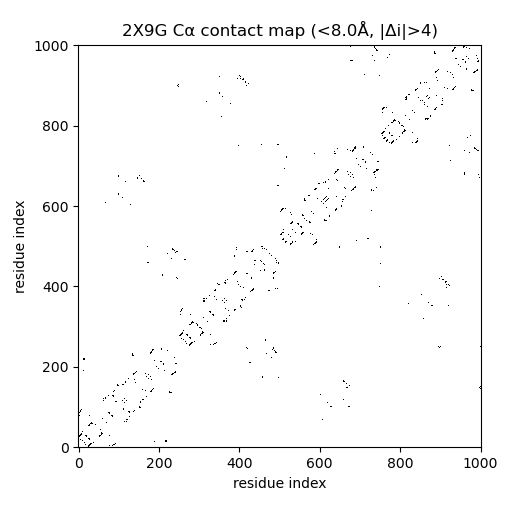.893 1.00 8.54 266 VAL C CA 1
ATOM 10940 C C . VAL C 1 286 ? -11.016 18.139 18.697 1.00 8.58 266 VAL C C 1
ATOM 10941 O O . VAL C 1 286 ? -9.807 18.032 18.908 1.00 9.53 266 VAL C O 1
ATOM 10954 N N . HIS C 1 287 ? -11.527 18.346 17.504 1.00 9.10 267 HIS C N 1
ATOM 10955 C CA . HIS C 1 287 ? -10.657 18.454 16.345 1.00 10.34 267 HIS C CA 1
ATOM 10956 C C . HIS C 1 287 ? -9.880 19.774 16.384 1.00 11.20 267 HIS C C 1
ATOM 10957 O O . HIS C 1 287 ? -10.184 20.722 17.113 1.00 12.29 267 HIS C O 1
ATOM 10970 N N . ALA C 1 288 ? -8.842 19.848 15.548 1.00 11.86 268 ALA C N 1
ATOM 10971 C CA . ALA C 1 288 ? -7.976 20.994 15.383 1.00 13.99 268 ALA C CA 1
ATOM 10972 C C . ALA C 1 288 ? -8.728 22.261 15.057 1.00 13.65 268 ALA C C 1
ATOM 10973 O O . ALA C 1 288 ? -8.291 23.367 15.389 1.00 19.78 268 ALA C O 1
ATOM 10981 N N . GLU D 1 22 ? -34.399 15.726 47.292 1.00 57.34 2 GLU D N 1
ATOM 10982 C CA . GLU D 1 22 ? -35.153 14.994 46.272 1.00 41.74 2 GLU D CA 1
ATOM 10983 C C . GLU D 1 22 ? -34.251 14.085 45.448 1.00 35.57 2 GLU D C 1
ATOM 10984 O O . GLU D 1 22 ? -33.129 14.347 45.050 1.00 35.24 2 GLU D O 1
ATOM 10995 N N . ALA D 1 23 ? -34.828 12.921 45.187 1.00 27.61 3 ALA D N 1
ATOM 10996 C CA . ALA D 1 23 ? -34.026 11.871 44.588 1.00 20.12 3 ALA D CA 1
ATOM 10997 C C . ALA D 1 23 ? -34.015 12.018 43.072 1.00 15.91 3 ALA D C 1
ATOM 10998 O O . ALA D 1 23 ? -35.030 12.262 42.430 1.00 17.66 3 ALA D O 1
ATOM 11005 N N . PRO D 1 24 ? -32.853 11.756 42.533 1.00 12.68 4 PRO D N 1
ATOM 11006 C CA . PRO D 1 24 ? -32.725 11.821 41.062 1.00 10.50 4 PRO D CA 1
ATOM 11007 C C . PRO D 1 24 ? -33.433 10.651 40.437 1.00 9.82 4 PRO D C 1
ATOM 11008 O O . PRO D 1 24 ? -33.790 9.673 41.111 1.00 11.87 4 PRO D O 1
ATOM 11019 N N . ALA D 1 25 ? -33.630 10.724 39.124 1.00 9.88 5 ALA D N 1
ATOM 11020 C CA . ALA D 1 25 ? -34.368 9.703 38.403 1.00 9.25 5 ALA D CA 1
ATOM 11021 C C . ALA D 1 25 ? -33.560 9.272 37.205 1.00 9.10 5 ALA D C 1
ATOM 11022 O O . ALA D 1 25 ? -32.845 10.043 36.550 1.00 10.01 5 ALA D O 1
ATOM 11029 N N . ALA D 1 26 ? -33.703 8.008 36.841 1.00 9.21 6 ALA D N 1
ATOM 11030 C CA . ALA D 1 26 ? -33.003 7.370 35.747 1.00 7.92 6 ALA D CA 1
ATOM 11031 C C . ALA D 1 26 ? -33.921 6.569 34.862 1.00 8.15 6 ALA D C 1
ATOM 11032 O O . ALA D 1 26 ? -34.826 5.899 35.396 1.00 9.75 6 ALA D O 1
ATOM 11039 N N . VAL D 1 27 ? -33.692 6.585 33.568 1.00 7.47 7 VAL D N 1
ATOM 11040 C CA . VAL D 1 27 ? -34.291 5.688 32.611 1.00 7.19 7 VAL D CA 1
ATOM 11041 C C . VAL D 1 27 ? -33.283 4.619 32.261 1.00 7.04 7 VAL D C 1
ATOM 11042 O O . VAL D 1 27 ? -32.164 4.950 31.911 1.00 7.23 7 VAL D O 1
ATOM 11055 N N . VAL D 1 28 ? -33.671 3.340 32.354 1.00 7.15 8 VAL D N 1
ATOM 11056 C CA . VAL D 1 28 ? -32.823 2.241 31.887 1.00 7.01 8 VAL D CA 1
ATOM 11057 C C . VAL D 1 28 ? -33.638 1.484 30.822 1.00 6.86 8 VAL D C 1
ATOM 11058 O O . VAL D 1 28 ? -34.715 0.978 31.105 1.00 7.84 8 VAL D O 1
ATOM 11071 N N . THR D 1 29 ? -33.101 1.413 29.601 1.00 7.37 9 THR D N 1
ATOM 11072 C CA . THR D 1 29 ? -33.775 0.671 28.566 1.00 7.15 9 THR D CA 1
ATOM 11073 C C . THR D 1 29 ? -33.427 -0.810 28.681 1.00 6.71 9 THR D C 1
ATOM 11074 O O . THR D 1 29 ? -32.349 -1.228 29.077 1.00 7.51 9 THR D O 1
ATOM 11084 N N . GLY D 1 30 ? -34.424 -1.621 28.316 1.00 7.57 10 GLY D N 1
ATOM 11085 C CA . GLY D 1 30 ? -34.241 -3.040 28.393 1.00 8.22 10 GLY D CA 1
ATOM 11086 C C . GLY D 1 30 ? -33.887 -3.535 29.796 1.00 8.25 10 GLY D C 1
ATOM 11087 O O . GLY D 1 30 ? -32.977 -4.342 29.951 1.00 8.64 10 GLY D O 1
ATOM 11091 N N . ALA D 1 31 ? -34.642 -3.046 30.777 1.00 7.80 11 ALA D N 1
ATOM 11092 C CA . ALA D 1 31 ? -34.288 -3.193 32.175 1.00 8.57 11 ALA D CA 1
ATOM 11093 C C . ALA D 1 31 ? -34.964 -4.368 32.860 1.00 8.81 11 ALA D C 1
ATOM 11094 O O . ALA D 1 31 ? -34.753 -4.528 34.059 1.00 9.88 11 ALA D O 1
ATOM 11101 N N . ALA D 1 32 ? -35.772 -5.178 32.200 1.00 9.46 12 ALA D N 1
ATOM 11102 C CA . ALA D 1 32 ? -36.516 -6.221 32.867 1.00 10.02 12 ALA D CA 1
ATOM 11103 C C . ALA D 1 32 ? -35.623 -7.379 33.295 1.00 10.66 12 ALA D C 1
ATOM 11104 O O . ALA D 1 32 ? -35.959 -8.083 34.258 1.00 11.59 12 ALA D O 1
ATOM 11111 N N . LYS D 1 33 ? -34.549 -7.626 32.556 1.00 9.97 13 LYS D N 1
ATOM 11112 C CA . LYS D 1 33 ? -33.770 -8.822 32.707 1.00 11.14 13 LYS D CA 1
ATOM 11113 C C . LYS D 1 33 ? -32.289 -8.501 32.623 1.00 10.13 13 LYS D C 1
ATOM 11114 O O . LYS D 1 33 ? -31.870 -7.470 32.094 1.00 9.91 13 LYS D O 1
ATOM 11130 N N . ARG D 1 34 ? -31.484 -9.410 33.108 1.00 10.88 14 ARG D N 1
ATOM 11131 C CA . ARG D 1 34 ? -30.048 -9.517 32.732 1.00 9.88 14 ARG D CA 1
ATOM 11132 C C . ARG D 1 34 ? -29.309 -8.248 33.111 1.00 9.58 14 ARG D C 1
ATOM 11133 O O . ARG D 1 34 ? -29.430 -7.759 34.255 1.00 10.00 14 ARG D O 1
ATOM 11150 N N . ILE D 1 35 ? -28.477 -7.675 32.253 1.00 8.28 15 ILE D N 1
ATOM 11151 C CA . ILE D 1 35 ? -27.642 -6.559 32.652 1.00 8.18 15 ILE D CA 1
ATOM 11152 C C . ILE D 1 35 ? -28.484 -5.322 32.944 1.00 7.68 15 ILE D C 1
ATOM 11153 O O . ILE D 1 35 ? -28.219 -4.626 33.930 1.00 7.91 15 ILE D O 1
ATOM 11169 N N . GLY D 1 36 ? -29.483 -5.040 32.110 1.00 7.80 16 GLY D N 1
ATOM 11170 C CA . GLY D 1 36 ? -30.326 -3.865 32.365 1.00 7.52 16 GLY D CA 1
ATOM 11171 C C . GLY D 1 36 ? -30.991 -3.945 33.738 1.00 8.35 16 GLY D C 1
ATOM 11172 O O . GLY D 1 36 ? -31.091 -2.931 34.458 1.00 8.30 16 GLY D O 1
ATOM 11176 N N . ARG D 1 37 ? -31.467 -5.130 34.130 1.00 8.61 17 ARG D N 1
ATOM 11177 C CA . ARG D 1 37 ? -32.071 -5.300 35.455 1.00 8.86 17 ARG D CA 1
ATOM 11178 C C . ARG D 1 37 ? -31.056 -4.983 36.547 1.00 8.83 17 ARG D C 1
ATOM 11179 O O . ARG D 1 37 ? -31.350 -4.252 37.513 1.00 9.18 17 ARG D O 1
ATOM 11196 N N . ALA D 1 38 ? -29.831 -5.498 36.409 1.00 8.43 18 ALA D N 1
ATOM 11197 C CA . ALA D 1 38 ? -28.839 -5.235 37.440 1.00 8.47 18 ALA D CA 1
ATOM 11198 C C . ALA D 1 38 ? -28.484 -3.771 37.529 1.00 8.31 18 ALA D C 1
ATOM 11199 O O . ALA D 1 38 ? -28.237 -3.254 38.612 1.00 8.96 18 ALA D O 1
ATOM 11206 N N . ILE D 1 39 ? -28.445 -3.088 36.378 1.00 7.95 19 ILE D N 1
ATOM 11207 C CA . ILE D 1 39 ? -28.235 -1.666 36.385 1.00 7.69 19 ILE D CA 1
ATOM 11208 C C . ILE D 1 39 ? -29.346 -0.919 37.097 1.00 7.42 19 ILE D C 1
ATOM 11209 O O . ILE D 1 39 ? -29.111 -0.027 37.922 1.00 8.70 19 ILE D O 1
ATOM 11225 N N . ALA D 1 40 ? -30.593 -1.258 36.788 1.00 8.08 20 ALA D N 1
ATOM 11226 C CA . ALA D 1 40 ? -31.733 -0.595 37.426 1.00 8.80 20 ALA D CA 1
ATOM 11227 C C . ALA D 1 40 ? -31.697 -0.837 38.947 1.00 8.94 20 ALA D C 1
ATOM 11228 O O . ALA D 1 40 ? -31.907 0.080 39.739 1.00 9.20 20 ALA D O 1
ATOM 11235 N N . VAL D 1 41 ? -31.423 -2.075 39.338 1.00 9.05 21 VAL D N 1
ATOM 11236 C CA . VAL D 1 41 ? -31.321 -2.394 40.754 1.00 9.23 21 VAL D CA 1
ATOM 11237 C C . VAL D 1 41 ? -30.235 -1.574 41.438 1.00 10.01 21 VAL D C 1
ATOM 11238 O O . VAL D 1 41 ? -30.461 -1.013 42.510 1.00 9.80 21 VAL D O 1
ATOM 11251 N N . LYS D 1 42 ? -29.045 -1.523 40.834 1.00 9.29 22 LYS D N 1
ATOM 11252 C CA . LYS D 1 42 ? -27.946 -0.813 41.531 1.00 9.39 22 LYS D CA 1
ATOM 11253 C C . LYS D 1 42 ? -28.213 0.697 41.540 1.00 9.76 22 LYS D C 1
ATOM 11254 O O . LYS D 1 42 ? -27.896 1.363 42.513 1.00 10.23 22 LYS D O 1
ATOM 11270 N N . LEU D 1 43 ? -28.820 1.257 40.474 1.00 8.77 23 LEU D N 1
ATOM 11271 C CA . LEU D 1 43 ? -29.169 2.681 40.556 1.00 8.81 23 LEU D CA 1
ATOM 11272 C C . LEU D 1 43 ? -30.162 2.929 41.670 1.00 9.08 23 LEU D C 1
ATOM 11273 O O . LEU D 1 43 ? -30.057 3.878 42.411 1.00 9.68 23 LEU D O 1
ATOM 11289 N N . HIS D 1 44 ? -31.169 2.064 41.761 1.00 9.32 24 HIS D N 1
ATOM 11290 C CA . HIS D 1 44 ? -32.174 2.189 42.822 1.00 10.50 24 HIS D CA 1
ATOM 11291 C C . HIS D 1 44 ? -31.528 2.109 44.208 1.00 10.80 24 HIS D C 1
ATOM 11292 O O . HIS D 1 44 ? -31.824 2.909 45.087 1.00 12.29 24 HIS D O 1
ATOM 11305 N N . GLN D 1 45 ? -30.611 1.159 44.405 1.00 11.07 25 GLN D N 1
ATOM 11306 C CA . GLN D 1 45 ? -29.904 1.028 45.687 1.00 12.32 25 GLN D CA 1
ATOM 11307 C C . GLN D 1 45 ? -29.082 2.265 45.997 1.00 12.60 25 GLN D C 1
ATOM 11308 O O . GLN D 1 45 ? -28.902 2.595 47.169 1.00 16.91 25 GLN D O 1
ATOM 11320 N N . THR D 1 46 ? -28.609 2.936 44.989 1.00 11.77 26 THR D N 1
ATOM 11321 C CA . THR D 1 46 ? -27.849 4.178 45.105 1.00 12.89 26 THR D CA 1
ATOM 11322 C C . THR D 1 46 ? -28.747 5.362 45.414 1.00 13.66 26 THR D C 1
ATOM 11323 O O . THR D 1 46 ? -28.251 6.442 45.793 1.00 18.73 26 THR D O 1
ATOM 11333 N N . GLY D 1 47 ? -30.050 5.262 45.283 1.00 13.13 27 GLY D N 1
ATOM 11334 C CA . GLY D 1 47 ? -30.970 6.321 45.668 1.00 12.52 27 GLY D CA 1
ATOM 11335 C C . GLY D 1 47 ? -31.769 6.828 44.475 1.00 11.90 27 GLY D C 1
ATOM 11336 O O . GLY D 1 47 ? -32.591 7.738 44.678 1.00 14.98 27 GLY D O 1
ATOM 11340 N N . TYR D 1 48 ? -31.597 6.315 43.268 1.00 11.48 28 TYR D N 1
ATOM 11341 C CA . TYR D 1 48 ? -32.411 6.754 42.130 1.00 11.04 28 TYR D CA 1
ATOM 11342 C C . TYR D 1 48 ? -33.811 6.174 42.117 1.00 10.28 28 TYR D C 1
ATOM 11343 O O . TYR D 1 48 ? -34.005 5.026 42.488 1.00 11.66 28 TYR D O 1
ATOM 11360 N N . ARG D 1 49 ? -34.726 6.991 41.607 1.00 9.45 29 ARG D N 1
ATOM 11361 C CA . ARG D 1 49 ? -36.004 6.522 41.103 1.00 10.05 29 ARG D CA 1
ATOM 11362 C C . ARG D 1 49 ? -35.766 6.033 39.687 1.00 9.58 29 ARG D C 1
ATOM 11363 O O . ARG D 1 49 ? -34.920 6.596 38.986 1.00 10.34 29 ARG D O 1
ATOM 11380 N N B VAL D 1 50 ? -36.465 5.001 39.247 1.00 9.18 30 VAL D N 1
ATOM 11381 C CA B VAL D 1 50 ? -36.154 4.378 37.949 1.00 8.78 30 VAL D CA 1
ATOM 11382 C C . VAL D 1 50 ? -37.395 4.171 37.084 1.00 9.10 30 VAL D C 1
ATOM 11383 O O . VAL D 1 50 ? -38.417 3.653 37.580 1.00 10.43 30 VAL D O 1
ATOM 11413 N N . VAL D 1 51 ? -37.223 4.402 35.804 1.00 8.28 31 VAL D N 1
ATOM 11414 C CA . VAL D 1 51 ? -38.072 3.941 34.752 1.00 8.50 31 VAL D CA 1
ATOM 11415 C C . VAL D 1 51 ? -37.450 2.675 34.162 1.00 8.72 31 VAL D C 1
ATOM 11416 O O . VAL D 1 51 ? -36.354 2.702 33.609 1.00 8.93 31 VAL D O 1
ATOM 11429 N N . ILE D 1 52 ? -38.208 1.590 34.299 1.00 8.54 32 ILE D N 1
ATOM 11430 C CA . ILE D 1 52 ? -37.868 0.280 33.796 1.00 8.63 32 ILE D CA 1
ATOM 11431 C C . ILE D 1 52 ? -38.499 0.160 32.434 1.00 8.43 32 ILE D C 1
ATOM 11432 O O . ILE D 1 52 ? -39.686 -0.185 32.305 1.00 9.30 32 ILE D O 1
ATOM 11448 N N . HIS D 1 53 ? -37.726 0.459 31.392 1.00 8.31 33 HIS D N 1
ATOM 11449 C CA . HIS D 1 53 ? -38.248 0.247 30.038 1.00 8.13 33 HIS D CA 1
ATOM 11450 C C . HIS D 1 53 ? -38.132 -1.232 29.667 1.00 8.27 33 HIS D C 1
ATOM 11451 O O . HIS D 1 53 ? -37.188 -1.932 30.071 1.00 8.69 33 HIS D O 1
ATOM 11464 N N . TYR D 1 54 ? -39.119 -1.710 28.926 1.00 8.50 34 TYR D N 1
ATOM 11465 C CA . TYR D 1 54 ? -39.127 -3.091 28.426 1.00 8.84 34 TYR D CA 1
ATOM 11466 C C . TYR D 1 54 ? -39.831 -3.096 27.064 1.00 8.63 34 TYR D C 1
ATOM 11467 O O . TYR D 1 54 ? -40.531 -2.172 26.715 1.00 9.23 34 TYR D O 1
ATOM 11484 N N . HIS D 1 55 ? -39.656 -4.223 26.362 1.00 9.17 35 HIS D N 1
ATOM 11485 C CA . HIS D 1 55 ? -40.334 -4.454 25.103 1.00 9.60 35 HIS D CA 1
ATOM 11486 C C . HIS D 1 55 ? -41.332 -5.591 25.251 1.00 9.46 35 HIS D C 1
ATOM 11487 O O . HIS D 1 55 ? -42.539 -5.331 25.350 1.00 11.57 35 HIS D O 1
ATOM 11500 N N . ASN D 1 56 ? -40.871 -6.824 25.336 1.00 10.29 36 ASN D N 1
ATOM 11501 C CA . ASN D 1 56 ? -41.716 -7.987 25.468 1.00 10.90 36 ASN D CA 1
ATOM 11502 C C . ASN D 1 56 ? -41.796 -8.505 26.898 1.00 11.82 36 ASN D C 1
ATOM 11503 O O . ASN D 1 56 ? -42.734 -9.247 27.185 1.00 14.39 36 ASN D O 1
ATOM 11512 N N . SER D 1 57 ? -40.873 -8.160 27.777 1.00 10.89 37 SER D N 1
ATOM 11513 C CA . SER D 1 57 ? -40.802 -8.803 29.088 1.00 12.24 37 SER D CA 1
ATOM 11514 C C . SER D 1 57 ? -41.609 -8.100 30.162 1.00 12.10 37 SER D C 1
ATOM 11515 O O . SER D 1 57 ? -41.106 -7.609 31.162 1.00 11.89 37 SER D O 1
ATOM 11522 N N . ALA D 1 58 ? -42.918 -8.069 29.877 1.00 13.32 38 ALA D N 1
ATOM 11523 C CA . ALA D 1 58 ? -43.823 -7.333 30.772 1.00 14.65 38 ALA D CA 1
ATOM 11524 C C . ALA D 1 58 ? -43.878 -7.862 32.187 1.00 13.97 38 ALA D C 1
ATOM 11525 O O . ALA D 1 58 ? -43.801 -7.150 33.190 1.00 14.49 38 ALA D O 1
ATOM 11532 N N . GLU D 1 59 ? -44.017 -9.185 32.311 1.00 15.55 39 GLU D N 1
ATOM 11533 C CA . GLU D 1 59 ? -44.128 -9.772 33.625 1.00 16.11 39 GLU D CA 1
ATOM 11534 C C . GLU D 1 59 ? -42.883 -9.466 34.466 1.00 15.10 39 GLU D C 1
ATOM 11535 O O . GLU D 1 59 ? -42.917 -9.130 35.647 1.00 15.27 39 GLU D O 1
ATOM 11547 N N . ALA D 1 60 ? -41.716 -9.584 33.848 1.00 13.89 40 ALA D N 1
ATOM 11548 C CA . ALA D 1 60 ? -40.457 -9.356 34.560 1.00 13.03 40 ALA D CA 1
ATOM 11549 C C . ALA D 1 60 ? -40.285 -7.902 34.919 1.00 12.07 40 ALA D C 1
ATOM 11550 O O . ALA D 1 60 ? -39.774 -7.588 35.984 1.00 12.14 40 ALA D O 1
ATOM 11557 N N . ALA D 1 61 ? -40.702 -7.022 34.014 1.00 11.60 41 ALA D N 1
ATOM 11558 C CA . ALA D 1 61 ? -40.577 -5.603 34.311 1.00 11.46 41 ALA D CA 1
ATOM 11559 C C . ALA D 1 61 ? -41.454 -5.222 35.498 1.00 12.64 41 ALA D C 1
ATOM 11560 O O . ALA D 1 61 ? -41.013 -4.483 36.371 1.00 11.92 41 ALA D O 1
ATOM 11567 N N . VAL D 1 62 ? -42.702 -5.711 35.480 1.00 13.87 42 VAL D N 1
ATOM 11568 C CA . VAL D 1 62 ? -43.643 -5.390 36.587 1.00 15.23 42 VAL D CA 1
ATOM 11569 C C . VAL D 1 62 ? -43.140 -5.951 37.893 1.00 14.83 42 VAL D C 1
ATOM 11570 O O . VAL D 1 62 ? -43.212 -5.356 38.963 1.00 15.08 42 VAL D O 1
ATOM 11583 N N . SER D 1 63 ? -42.569 -7.171 37.824 1.00 15.20 43 SER D N 1
ATOM 11584 C CA . SER D 1 63 ? -42.011 -7.824 38.995 1.00 16.57 43 SER D CA 1
ATOM 11585 C C . SER D 1 63 ? -40.893 -6.988 39.581 1.00 15.91 43 SER D C 1
ATOM 11586 O O . SER D 1 63 ? -40.808 -6.795 40.797 1.00 16.66 43 SER D O 1
ATOM 11593 N N . LEU D 1 64 ? -40.018 -6.473 38.708 1.00 14.47 44 LEU D N 1
ATOM 11594 C CA . LEU D 1 64 ? -38.905 -5.624 39.220 1.00 13.31 44 LEU D CA 1
ATOM 11595 C C . LEU D 1 64 ? -39.456 -4.361 39.848 1.00 12.53 44 LEU D C 1
ATOM 11596 O O . LEU D 1 64 ? -39.039 -3.923 40.929 1.00 13.47 44 LEU D O 1
ATOM 11612 N N . ALA D 1 65 ? -40.406 -3.715 39.178 1.00 12.73 45 ALA D N 1
ATOM 11613 C CA . ALA D 1 65 ? -40.939 -2.485 39.752 1.00 12.99 45 ALA D CA 1
ATOM 11614 C C . ALA D 1 65 ? -41.550 -2.731 41.124 1.00 13.16 45 ALA D C 1
ATOM 11615 O O . ALA D 1 65 ? -41.395 -1.933 42.035 1.00 14.78 45 ALA D O 1
ATOM 11622 N N . ASP D 1 66 ? -42.261 -3.860 41.253 1.00 14.20 46 ASP D N 1
ATOM 11623 C CA . ASP D 1 66 ? -42.862 -4.243 42.506 1.00 16.19 46 ASP D CA 1
ATOM 11624 C C . ASP D 1 66 ? -41.759 -4.409 43.568 1.00 15.83 46 ASP D C 1
ATOM 11625 O O . ASP D 1 66 ? -41.936 -3.942 44.692 1.00 17.03 46 ASP D O 1
ATOM 11634 N N . GLU D 1 67 ? -40.681 -5.086 43.227 1.00 15.80 47 GLU D N 1
ATOM 11635 C CA . GLU D 1 67 ? -39.577 -5.324 44.188 1.00 15.55 47 GLU D CA 1
ATOM 11636 C C . GLU D 1 67 ? -39.008 -4.000 44.629 1.00 15.02 47 GLU D C 1
ATOM 11637 O O . GLU D 1 67 ? -38.740 -3.754 45.829 1.00 15.93 47 GLU D O 1
ATOM 11658 N N . LEU D 1 68 ? -38.754 -3.089 43.668 1.00 13.31 48 LEU D N 1
ATOM 11659 C CA . LEU D 1 68 ? -38.120 -1.812 44.040 1.00 13.10 48 LEU D CA 1
ATOM 11660 C C . LEU D 1 68 ? -39.081 -0.937 44.823 1.00 11.83 48 LEU D C 1
ATOM 11661 O O . LEU D 1 68 ? -38.682 -0.233 45.773 1.00 13.65 48 LEU D O 1
ATOM 11677 N N . ASN D 1 69 ? -40.364 -0.919 44.457 1.00 12.76 49 ASN D N 1
ATOM 11678 C CA . ASN D 1 69 ? -41.335 -0.097 45.188 1.00 13.89 49 ASN D CA 1
ATOM 11679 C C . ASN D 1 69 ? -41.602 -0.649 46.571 1.00 14.50 49 ASN D C 1
ATOM 11680 O O . ASN D 1 69 ? -41.968 0.135 47.446 1.00 15.76 49 ASN D O 1
ATOM 11689 N N . LYS D 1 70 ? -41.378 -1.930 46.780 1.00 15.57 50 LYS D N 1
ATOM 11690 C CA . LYS D 1 70 ? -41.524 -2.501 48.142 1.00 17.17 50 LYS D CA 1
ATOM 11691 C C . LYS D 1 70 ? -40.386 -1.967 48.987 1.00 17.51 50 LYS D C 1
ATOM 11692 O O . LYS D 1 70 ? -40.604 -1.759 50.190 1.00 19.94 50 LYS D O 1
ATOM 11708 N N . GLU D 1 71 ? -39.206 -1.727 48.392 1.00 16.06 51 GLU D N 1
ATOM 11709 C CA . GLU D 1 71 ? -38.131 -1.155 49.173 1.00 17.85 51 GLU D CA 1
ATOM 11710 C C . GLU D 1 71 ? -38.341 0.332 49.444 1.00 17.65 51 GLU D C 1
ATOM 11711 O O . GLU D 1 71 ? -38.151 0.727 50.590 1.00 20.88 51 GLU D O 1
ATOM 11723 N N . ARG D 1 72 ? -38.757 1.086 48.440 1.00 15.85 52 ARG D N 1
ATOM 11724 C CA . ARG D 1 72 ? -39.117 2.481 48.636 1.00 16.21 52 ARG D CA 1
ATOM 11725 C C . ARG D 1 72 ? -40.323 2.816 47.786 1.00 14.81 52 ARG D C 1
ATOM 11726 O O . ARG D 1 72 ? -40.270 2.701 46.578 1.00 14.23 52 ARG D O 1
ATOM 11743 N N . SER D 1 73 ? -41.469 3.179 48.409 1.00 16.48 53 SER D N 1
ATOM 11744 C CA . SER D 1 73 ? -42.672 3.381 47.584 1.00 15.53 53 SER D CA 1
ATOM 11745 C C . SER D 1 73 ? -42.496 4.520 46.582 1.00 15.22 53 SER D C 1
ATOM 11746 O O . SER D 1 73 ? -41.762 5.481 46.855 1.00 17.18 53 SER D O 1
ATOM 11753 N N . ASN D 1 74 ? -43.156 4.327 45.434 1.00 15.64 54 ASN D N 1
ATOM 11754 C CA . ASN D 1 74 ? -43.205 5.339 44.375 1.00 15.71 54 ASN D CA 1
ATOM 11755 C C . ASN D 1 74 ? -41.851 5.731 43.807 1.00 15.02 54 ASN D C 1
ATOM 11756 O O . ASN D 1 74 ? -41.602 6.892 43.466 1.00 17.83 54 ASN D O 1
ATOM 11765 N N . THR D 1 75 ? -41.016 4.699 43.690 1.00 12.76 55 THR D N 1
ATOM 11766 C CA . THR D 1 75 ? -39.671 4.937 43.127 1.00 12.33 55 THR D CA 1
ATOM 11767 C C . THR D 1 75 ? -39.378 4.156 41.856 1.00 11.72 55 THR D C 1
ATOM 11768 O O . THR D 1 75 ? -38.272 4.224 41.380 1.00 12.22 55 THR D O 1
ATOM 11778 N N . ALA D 1 76 ? -40.347 3.427 41.315 1.00 11.78 56 ALA D N 1
ATOM 11779 C CA . ALA D 1 76 ? -40.104 2.664 40.084 1.00 11.52 56 ALA D CA 1
ATOM 11780 C C . ALA D 1 76 ? -41.399 2.612 39.285 1.00 10.53 56 ALA D C 1
ATOM 11781 O O . ALA D 1 76 ? -42.508 2.445 39.864 1.00 12.80 56 ALA D O 1
ATOM 11788 N N . VAL D 1 77 ? -41.329 2.781 37.986 1.00 10.43 57 VAL D N 1
ATOM 11789 C CA . VAL D 1 77 ? -42.418 2.577 37.053 1.00 9.96 57 VAL D CA 1
ATOM 11790 C C . VAL D 1 77 ? -41.873 1.816 35.851 1.00 10.49 57 VAL D C 1
ATOM 11791 O O . VAL D 1 77 ? -40.686 1.876 35.542 1.00 11.71 57 VAL D O 1
ATOM 11804 N N . VAL D 1 78 ? -42.770 1.115 35.166 1.00 10.70 58 VAL D N 1
ATOM 11805 C CA . VAL D 1 78 ? -42.421 0.454 33.918 1.00 11.20 58 VAL D CA 1
ATOM 11806 C C . VAL D 1 78 ? -42.852 1.332 32.753 1.00 10.23 58 VAL D C 1
ATOM 11807 O O . VAL D 1 78 ? -43.780 2.132 32.859 1.00 10.82 58 VAL D O 1
ATOM 11820 N N . CYS D 1 79 ? -42.196 1.153 31.590 1.00 10.13 59 CYS D N 1
ATOM 11821 C CA . CYS D 1 79 ? -42.562 1.835 30.380 1.00 9.61 59 CYS D CA 1
ATOM 11822 C C . CYS D 1 79 ? -42.288 0.930 29.179 1.00 9.36 59 CYS D C 1
ATOM 11823 O O . CYS D 1 79 ? -41.145 0.559 28.974 1.00 10.67 59 CYS D O 1
ATOM 11830 N N . GLN D 1 80 ? -43.340 0.571 28.462 1.00 9.35 60 GLN D N 1
ATOM 11831 C CA . GLN D 1 80 ? -43.211 -0.310 27.308 1.00 9.50 60 GLN D CA 1
ATOM 11832 C C . GLN D 1 80 ? -42.899 0.463 26.029 1.00 9.79 60 GLN D C 1
ATOM 11833 O O . GLN D 1 80 ? -43.559 1.428 25.703 1.00 11.15 60 GLN D O 1
ATOM 11845 N N . ALA D 1 81 ? -41.941 -0.058 25.251 1.00 9.35 61 ALA D N 1
ATOM 11846 C CA . ALA D 1 81 ? -41.713 0.449 23.902 1.00 9.28 61 ALA D CA 1
ATOM 11847 C C . ALA D 1 81 ? -40.901 -0.497 23.039 1.00 8.88 61 ALA D C 1
ATOM 11848 O O . ALA D 1 81 ? -39.906 -1.032 23.535 1.00 9.71 61 ALA D O 1
ATOM 11855 N N . ASP D 1 82 ? -41.305 -0.594 21.794 1.00 8.82 62 ASP D N 1
ATOM 11856 C CA . ASP D 1 82 ? -40.438 -1.165 20.751 1.00 8.92 62 ASP D CA 1
ATOM 11857 C C . ASP D 1 82 ? -39.443 -0.104 20.304 1.00 8.21 62 ASP D C 1
ATOM 11858 O O . ASP D 1 82 ? -39.839 1.018 19.992 1.00 9.42 62 ASP D O 1
ATOM 11867 N N . LEU D 1 83 ? -38.161 -0.488 20.321 1.00 8.46 63 LEU D N 1
ATOM 11868 C CA . LEU D 1 83 ? -37.084 0.425 19.906 1.00 8.03 63 LEU D CA 1
ATOM 11869 C C . LEU D 1 83 ? -36.515 0.096 18.533 1.00 8.74 63 LEU D C 1
ATOM 11870 O O . LEU D 1 83 ? -35.472 0.628 18.128 1.00 8.44 63 LEU D O 1
ATOM 11886 N N . THR D 1 84 ? -37.231 -0.705 17.750 1.00 8.59 64 THR D N 1
ATOM 11887 C CA . THR D 1 84 ? -36.910 -0.910 16.355 1.00 8.97 64 THR D CA 1
ATOM 11888 C C . THR D 1 84 ? -37.009 0.408 15.599 1.00 8.46 64 THR D C 1
ATOM 11889 O O . THR D 1 84 ? -37.867 1.219 15.894 1.00 9.43 64 THR D O 1
ATOM 11913 N N . ASN D 1 85 ? -36.136 0.593 14.605 1.00 8.49 65 ASN D N 1
ATOM 11914 C CA . ASN D 1 85 ? -36.254 1.795 13.795 1.00 8.97 65 ASN D CA 1
ATOM 11915 C C . ASN D 1 85 ? -37.571 1.825 13.014 1.00 9.51 65 ASN D C 1
ATOM 11916 O O . ASN D 1 85 ? -37.959 0.805 12.459 1.00 10.24 65 ASN D O 1
ATOM 11925 N N . SER D 1 86 ? -38.176 2.984 12.965 1.00 9.54 66 SER D N 1
ATOM 11926 C CA . SER D 1 86 ? -39.414 3.209 12.195 1.00 9.67 66 SER D CA 1
ATOM 11927 C C . SER D 1 86 ? -39.679 4.711 12.238 1.00 9.09 66 SER D C 1
ATOM 11928 O O . SER D 1 86 ? -39.023 5.445 12.976 1.00 10.13 66 SER D O 1
ATOM 11935 N N . ASN D 1 87 ? -40.713 5.115 11.504 1.00 9.19 67 ASN D N 1
ATOM 11936 C CA . ASN D 1 87 ? -41.089 6.506 11.484 1.00 8.97 67 ASN D CA 1
ATOM 11937 C C . ASN D 1 87 ? -41.744 6.952 12.792 1.00 9.39 67 ASN D C 1
ATOM 11938 O O . ASN D 1 87 ? -41.852 8.168 13.045 1.00 11.52 67 ASN D O 1
ATOM 11947 N N . VAL D 1 88 ? -42.122 6.024 13.664 1.00 8.96 68 VAL D N 1
ATOM 11948 C CA . VAL D 1 88 ? -42.674 6.334 14.959 1.00 10.30 68 VAL D CA 1
ATOM 11949 C C . VAL D 1 88 ? -41.625 6.229 16.068 1.00 9.31 68 VAL D C 1
ATOM 11950 O O . VAL D 1 88 ? -41.914 6.608 17.211 1.00 9.59 68 VAL D O 1
ATOM 11963 N N . LEU D 1 89 ? -40.414 5.743 15.792 1.00 8.84 69 LEU D N 1
ATOM 11964 C CA . LEU D 1 89 ? -39.437 5.601 16.845 1.00 8.04 69 LEU D CA 1
ATOM 11965 C C . LEU D 1 89 ? -39.154 6.942 17.510 1.00 8.29 69 LEU D C 1
ATOM 11966 O O . LEU D 1 89 ? -39.003 6.952 18.752 1.00 8.46 69 LEU D O 1
ATOM 11982 N N . PRO D 1 90 ? -39.037 8.073 16.827 1.00 8.24 70 PRO D N 1
ATOM 11983 C CA . PRO D 1 90 ? -38.836 9.324 17.582 1.00 8.54 70 PRO D CA 1
ATOM 11984 C C . PRO D 1 90 ? -39.910 9.589 18.632 1.00 8.51 70 PRO D C 1
ATOM 11985 O O . PRO D 1 90 ? -39.616 9.960 19.775 1.00 9.60 70 PRO D O 1
ATOM 11996 N N . ALA D 1 91 ? -41.172 9.368 18.270 1.00 8.47 71 ALA D N 1
ATOM 11997 C CA . ALA D 1 91 ? -42.269 9.527 19.192 1.00 8.99 71 ALA D CA 1
ATOM 11998 C C . ALA D 1 91 ? -42.145 8.551 20.345 1.00 9.04 71 ALA D C 1
ATOM 11999 O O . ALA D 1 91 ? -42.366 8.913 21.486 1.00 10.46 71 ALA D O 1
ATOM 12006 N N . SER D 1 92 ? -41.771 7.314 20.099 1.00 9.43 72 SER D N 1
ATOM 12007 C CA . SER D 1 92 ? -41.619 6.352 21.182 1.00 8.85 72 SER D CA 1
ATOM 12008 C C . SER D 1 92 ? -40.519 6.737 22.167 1.00 9.35 72 SER D C 1
ATOM 12009 O O . SER D 1 92 ? -40.648 6.595 23.378 1.00 9.22 72 SER D O 1
ATOM 12016 N N . CYS D 1 93 ? -39.403 7.227 21.618 1.00 8.35 73 CYS D N 1
ATOM 12017 C CA . CYS D 1 93 ? -38.305 7.644 22.493 1.00 9.18 73 CYS D CA 1
ATOM 12018 C C . CYS D 1 93 ? -38.651 8.897 23.315 1.00 9.02 73 CYS D C 1
ATOM 12019 O O . CYS D 1 93 ? -38.333 8.974 24.518 1.00 8.66 73 CYS D O 1
ATOM 12026 N N . GLU D 1 94 ? -39.329 9.851 22.671 1.00 8.80 74 GLU D N 1
ATOM 12027 C CA . GLU D 1 94 ? -39.826 10.974 23.397 1.00 9.65 74 GLU D CA 1
ATOM 12028 C C . GLU D 1 94 ? -40.739 10.561 24.515 1.00 9.57 74 GLU D C 1
ATOM 12029 O O . GLU D 1 94 ? -40.661 11.118 25.614 1.00 10.24 74 GLU D O 1
ATOM 12041 N N . GLU D 1 95 ? -41.599 9.550 24.261 1.00 10.21 75 GLU D N 1
ATOM 12042 C CA . GLU D 1 95 ? -42.521 9.098 25.292 1.00 9.84 75 GLU D CA 1
ATOM 12043 C C . GLU D 1 95 ? -41.791 8.410 26.448 1.00 10.01 75 GLU D C 1
ATOM 12044 O O . GLU D 1 95 ? -42.279 8.500 27.591 1.00 10.38 75 GLU D O 1
ATOM 12056 N N . ILE D 1 96 ? -40.696 7.698 26.203 1.00 9.81 76 ILE D N 1
ATOM 12057 C CA . ILE D 1 96 ? -39.954 7.116 27.329 1.00 9.10 76 ILE D CA 1
ATOM 12058 C C . ILE D 1 96 ? -39.422 8.204 28.254 1.00 8.89 76 ILE D C 1
ATOM 12059 O O . ILE D 1 96 ? -39.553 8.140 29.472 1.00 10.66 76 ILE D O 1
ATOM 12075 N N . ILE D 1 97 ? -38.786 9.222 27.685 1.00 9.76 77 ILE D N 1
ATOM 12076 C CA . ILE D 1 97 ? -38.326 10.336 28.495 1.00 9.25 77 ILE D CA 1
ATOM 12077 C C . ILE D 1 97 ? -39.484 11.030 29.184 1.00 9.93 77 ILE D C 1
ATOM 12078 O O . ILE D 1 97 ? -39.433 11.324 30.382 1.00 10.61 77 ILE D O 1
ATOM 12094 N N . ASN D 1 98 ? -40.575 11.257 28.489 1.00 10.68 78 ASN D N 1
ATOM 12095 C CA . ASN D 1 98 ? -41.757 11.862 29.053 1.00 12.26 78 ASN D CA 1
ATOM 12096 C C . ASN D 1 98 ? -42.277 11.072 30.252 1.00 11.33 78 ASN D C 1
ATOM 12097 O O . ASN D 1 98 ? -42.762 11.631 31.244 1.00 12.46 78 ASN D O 1
ATOM 12112 N N . SER D 1 99 ? -42.176 9.737 30.157 1.00 10.33 79 SER D N 1
ATOM 12113 C CA . SER D 1 99 ? -42.651 8.861 31.206 0.80 10.47 79 SER D CA 1
ATOM 12114 C C . SER D 1 99 ? -41.826 9.064 32.482 1.00 11.29 79 SER D C 1
ATOM 12115 O O . SER D 1 99 ? -42.384 8.954 33.599 1.00 12.11 79 SER D O 1
ATOM 12126 N N . CYS D 1 100 ? -40.557 9.372 32.368 1.00 10.24 80 CYS D N 1
ATOM 12127 C CA . CYS D 1 100 ? -39.755 9.676 33.554 1.00 9.56 80 CYS D CA 1
ATOM 12128 C C . CYS D 1 100 ? -40.166 10.988 34.185 1.00 10.20 80 CYS D C 1
ATOM 12129 O O . CYS D 1 100 ? -40.329 11.050 35.410 1.00 11.82 80 CYS D O 1
ATOM 12136 N N . PHE D 1 101 ? -40.376 12.031 33.403 1.00 11.68 81 PHE D N 1
ATOM 12137 C CA . PHE D 1 101 ? -40.889 13.299 33.923 1.00 12.78 81 PHE D CA 1
ATOM 12138 C C . PHE D 1 101 ? -42.285 13.160 34.522 1.00 14.03 81 PHE D C 1
ATOM 12139 O O . PHE D 1 101 ? -42.587 13.725 35.549 1.00 15.34 81 PHE D O 1
ATOM 12156 N N . ARG D 1 102 ? -43.144 12.345 33.904 1.00 13.98 82 ARG D N 1
ATOM 12157 C CA . ARG D 1 102 ? -44.510 12.153 34.389 1.00 15.06 82 ARG D CA 1
ATOM 12158 C C . ARG D 1 102 ? -44.482 11.516 35.764 1.00 15.51 82 ARG D C 1
ATOM 12159 O O . ARG D 1 102 ? -45.190 11.902 36.706 1.00 17.43 82 ARG D O 1
ATOM 12176 N N . ALA D 1 103 ? -43.653 10.514 35.961 1.00 12.89 83 ALA D N 1
ATOM 12177 C CA . ALA D 1 103 ? -43.594 9.796 37.228 1.00 13.52 83 ALA D CA 1
ATOM 12178 C C . ALA D 1 103 ? -42.841 10.581 38.296 1.00 13.49 83 ALA D C 1
ATOM 12179 O O . ALA D 1 103 ? -43.301 10.536 39.444 1.00 16.80 83 ALA D O 1
ATOM 12186 N N . PHE D 1 104 ? -41.733 11.204 37.921 1.00 11.97 84 PHE D N 1
ATOM 12187 C CA . PHE D 1 104 ? -40.759 11.672 38.901 1.00 12.37 84 PHE D CA 1
ATOM 12188 C C . PHE D 1 104 ? -40.410 13.149 38.838 1.00 12.58 84 PHE D C 1
ATOM 12189 O O . PHE D 1 104 ? -39.714 13.639 39.731 1.00 14.21 84 PHE D O 1
ATOM 12206 N N . GLY D 1 105 ? -40.876 13.819 37.773 1.00 12.94 85 GLY D N 1
ATOM 12207 C CA . GLY D 1 105 ? -40.695 15.243 37.616 1.00 14.54 85 GLY D CA 1
ATOM 12208 C C . GLY D 1 105 ? -39.313 15.703 37.182 1.00 13.88 85 GLY D C 1
ATOM 12209 O O . GLY D 1 105 ? -39.024 16.909 37.214 1.00 15.53 85 GLY D O 1
ATOM 12213 N N . ARG D 1 106 ? -38.435 14.769 36.786 1.00 12.97 86 ARG D N 1
ATOM 12214 C CA . ARG D 1 106 ? -37.053 15.045 36.430 1.00 11.87 86 ARG D CA 1
ATOM 12215 C C . ARG D 1 106 ? -36.544 13.782 35.746 1.00 10.41 86 ARG D C 1
ATOM 12216 O O . ARG D 1 106 ? -37.117 12.737 35.850 1.00 11.22 86 ARG D O 1
ATOM 12233 N N . CYS D 1 107 ? -35.400 13.921 35.066 1.00 10.72 87 CYS D N 1
ATOM 12234 C CA . CYS D 1 107 ? -34.733 12.815 34.408 1.00 9.59 87 CYS D CA 1
ATOM 12235 C C . CYS D 1 107 ? -33.239 13.145 34.392 1.00 8.97 87 CYS D C 1
ATOM 12236 O O . CYS D 1 107 ? -32.805 13.985 33.607 1.00 10.45 87 CYS D O 1
ATOM 12243 N N . ASP D 1 108 ? -32.499 12.502 35.293 1.00 9.43 88 ASP D N 1
ATOM 12244 C CA . ASP D 1 108 ? -31.103 12.844 35.500 1.00 8.84 88 ASP D CA 1
ATOM 12245 C C . ASP D 1 108 ? -30.133 11.951 34.726 1.00 7.90 88 ASP D C 1
ATOM 12246 O O . ASP D 1 108 ? -29.041 12.367 34.386 1.00 8.59 88 ASP D O 1
ATOM 12255 N N . VAL D 1 109 ? -30.512 10.700 34.523 1.00 7.56 89 VAL D N 1
ATOM 12256 C CA . VAL D 1 109 ? -29.644 9.672 33.940 1.00 7.58 89 VAL D CA 1
ATOM 12257 C C . VAL D 1 109 ? -30.439 8.885 32.901 1.00 7.22 89 VAL D C 1
ATOM 12258 O O . VAL D 1 109 ? -31.574 8.513 33.147 1.00 7.59 89 VAL D O 1
ATOM 12271 N N . LEU D 1 110 ? -29.775 8.619 31.767 1.00 6.54 90 LEU D N 1
ATOM 12272 C CA . LEU D 1 110 ? -30.269 7.748 30.738 1.00 6.60 90 LEU D CA 1
ATOM 12273 C C . LEU D 1 110 ? -29.236 6.649 30.540 1.00 6.29 90 LEU D C 1
ATOM 12274 O O . LEU D 1 110 ? -28.097 6.923 30.254 1.00 6.72 90 LEU D O 1
ATOM 12290 N N . VAL D 1 111 ? -29.668 5.386 30.603 1.00 6.58 91 VAL D N 1
ATOM 12291 C CA . VAL D 1 111 ? -28.832 4.240 30.301 1.00 6.35 91 VAL D CA 1
ATOM 12292 C C . VAL D 1 111 ? -29.399 3.521 29.090 1.00 6.28 91 VAL D C 1
ATOM 12293 O O . VAL D 1 111 ? -30.503 2.945 29.153 1.00 7.21 91 VAL D O 1
ATOM 12306 N N . ASN D 1 112 ? -28.655 3.567 27.980 1.00 5.67 92 ASN D N 1
ATOM 12307 C CA . ASN D 1 112 ? -29.038 2.909 26.736 1.00 5.89 92 ASN D CA 1
ATOM 12308 C C . ASN D 1 112 ? -28.477 1.494 26.742 1.00 6.01 92 ASN D C 1
ATOM 12309 O O . ASN D 1 112 ? -27.320 1.277 26.384 1.00 6.67 92 ASN D O 1
ATOM 12318 N N . ASN D 1 113 ? -29.301 0.538 27.195 1.00 6.86 93 ASN D N 1
ATOM 12319 C CA . ASN D 1 113 ? -28.950 -0.858 27.372 1.00 7.08 93 ASN D CA 1
ATOM 12320 C C . ASN D 1 113 ? -29.646 -1.774 26.415 1.00 6.22 93 ASN D C 1
ATOM 12321 O O . ASN D 1 113 ? -29.052 -2.797 26.020 1.00 7.40 93 ASN D O 1
ATOM 12330 N N . ALA D 1 114 ? -30.898 -1.542 26.062 1.00 6.55 94 ALA D N 1
ATOM 12331 C CA . ALA D 1 114 ? -31.661 -2.445 25.219 1.00 7.05 94 ALA D CA 1
ATOM 12332 C C . ALA D 1 114 ? -30.945 -2.693 23.925 1.00 6.93 94 ALA D C 1
ATOM 12333 O O . ALA D 1 114 ? -30.378 -1.796 23.322 1.00 7.58 94 ALA D O 1
ATOM 12340 N N . SER D 1 115 ? -31.057 -3.947 23.425 1.00 7.20 95 SER D N 1
ATOM 12341 C CA . SER D 1 115 ? -30.260 -4.307 22.265 1.00 7.01 95 SER D CA 1
ATOM 12342 C C . SER D 1 115 ? -30.781 -5.569 21.621 1.00 7.34 95 SER D C 1
ATOM 12343 O O . SER D 1 115 ? -30.859 -6.609 22.297 1.00 8.48 95 SER D O 1
ATOM 12350 N N . ALA D 1 116 ? -31.080 -5.506 20.338 1.00 7.99 96 ALA D N 1
ATOM 12351 C CA . ALA D 1 116 ? -31.282 -6.703 19.519 1.00 8.49 96 ALA D CA 1
ATOM 12352 C C . ALA D 1 116 ? -29.902 -7.247 19.153 1.00 8.70 96 ALA D C 1
ATOM 12353 O O . ALA D 1 116 ? -28.964 -6.512 18.891 1.00 8.72 96 ALA D O 1
ATOM 12360 N N . PHE D 1 117 ? -29.828 -8.588 19.087 1.00 9.97 97 PHE D N 1
ATOM 12361 C CA . PHE D 1 117 ? -28.528 -9.282 18.903 1.00 9.60 97 PHE D CA 1
ATOM 12362 C C . PHE D 1 117 ? -28.749 -10.618 18.254 1.00 9.89 97 PHE D C 1
ATOM 12363 O O . PHE D 1 117 ? -29.327 -11.524 18.874 1.00 12.10 97 PHE D O 1
ATOM 12380 N N . TYR D 1 118 ? -28.333 -10.771 17.015 1.00 9.11 98 TYR D N 1
ATOM 12381 C CA . TYR D 1 118 ? -28.475 -12.034 16.276 1.00 9.89 98 TYR D CA 1
ATOM 12382 C C . TYR D 1 118 ? -27.658 -11.840 14.999 1.00 9.34 98 TYR D C 1
ATOM 12383 O O . TYR D 1 118 ? -27.413 -10.717 14.559 1.00 10.03 98 TYR D O 1
ATOM 12400 N N . PRO D 1 119 ? -27.249 -12.958 14.393 1.00 10.42 99 PRO D N 1
ATOM 12401 C CA . PRO D 1 119 ? -26.444 -12.866 13.164 1.00 10.71 99 PRO D CA 1
ATOM 12402 C C . PRO D 1 119 ? -27.285 -12.473 11.944 1.00 10.30 99 PRO D C 1
ATOM 12403 O O . PRO D 1 119 ? -28.494 -12.723 11.817 1.00 11.04 99 PRO D O 1
ATOM 12414 N N . THR D 1 120 ? -26.584 -11.815 11.028 1.00 10.59 100 THR D N 1
ATOM 12415 C CA . THR D 1 120 ? -27.119 -11.355 9.757 1.00 10.42 100 THR D CA 1
ATOM 12416 C C . THR D 1 120 ? -26.068 -11.634 8.690 1.00 10.31 100 THR D C 1
ATOM 12417 O O . THR D 1 120 ? -25.321 -10.714 8.299 1.00 10.78 100 THR D O 1
ATOM 12427 N N . PRO D 1 121 ? -25.937 -12.871 8.227 1.00 11.00 101 PRO D N 1
ATOM 12428 C CA . PRO D 1 121 ? -24.862 -13.195 7.282 1.00 11.82 101 PRO D CA 1
ATOM 12429 C C . PRO D 1 121 ? -24.967 -12.393 5.991 1.00 11.43 101 PRO D C 1
ATOM 12430 O O . PRO D 1 121 ? -26.057 -12.117 5.455 1.00 12.11 101 PRO D O 1
ATOM 12441 N N . LEU D 1 122 ? -23.808 -12.049 5.453 1.00 11.15 102 LEU D N 1
ATOM 12442 C CA . LEU D 1 122 ? -23.764 -11.315 4.204 1.00 11.95 102 LEU D CA 1
ATOM 12443 C C . LEU D 1 122 ? -24.079 -12.231 3.007 1.00 13.80 102 LEU D C 1
ATOM 12444 O O . LEU D 1 122 ? -24.492 -11.720 1.958 1.00 20.92 102 LEU D O 1
ATOM 12460 N N . VAL D 1 123 ? -23.842 -13.510 3.105 1.00 16.67 103 VAL D N 1
ATOM 12461 C CA . VAL D 1 123 ? -24.043 -14.491 2.021 1.00 21.61 103 VAL D CA 1
ATOM 12462 C C . VAL D 1 123 ? -24.987 -15.558 2.545 1.00 27.27 103 VAL D C 1
ATOM 12463 O O . VAL D 1 123 ? -24.845 -16.014 3.671 1.00 29.47 103 VAL D O 1
ATOM 12476 N N . GLN D 1 124 ? -25.946 -15.847 1.692 1.00 36.31 104 GLN D N 1
ATOM 12477 C CA . GLN D 1 124 ? -27.146 -16.602 2.030 1.00 43.72 104 GLN D CA 1
ATOM 12478 C C . GLN D 1 124 ? -27.345 -17.754 1.056 1.00 45.72 104 GLN D C 1
ATOM 12479 O O . GLN D 1 124 ? -26.521 -17.904 0.132 1.00 47.42 104 GLN D O 1
ATOM 12491 N N . LYS D 1 134 ? -37.173 -13.126 9.157 1.00 32.31 114 LYS D N 1
ATOM 12492 C CA . LYS D 1 134 ? -37.250 -11.682 9.091 1.00 24.41 114 LYS D CA 1
ATOM 12493 C C . LYS D 1 134 ? -36.665 -11.203 7.773 1.00 22.32 114 LYS D C 1
ATOM 12494 O O . LYS D 1 134 ? -35.651 -11.757 7.308 1.00 21.97 114 LYS D O 1
ATOM 12509 N N . THR D 1 135 ? -37.260 -10.156 7.211 1.00 18.69 115 THR D N 1
ATOM 12510 C CA . THR D 1 135 ? -36.648 -9.551 6.029 1.00 17.58 115 THR D CA 1
ATOM 12511 C C . THR D 1 135 ? -35.383 -8.826 6.407 1.00 14.69 115 THR D C 1
ATOM 12512 O O . THR D 1 135 ? -35.149 -8.451 7.564 1.00 13.96 115 THR D O 1
ATOM 12522 N N . VAL D 1 136 ? -34.536 -8.565 5.410 1.00 13.11 116 VAL D N 1
ATOM 12523 C CA . VAL D 1 136 ? -33.314 -7.790 5.676 1.00 11.95 116 VAL D CA 1
ATOM 12524 C C . VAL D 1 136 ? -33.674 -6.389 6.161 1.00 11.59 116 VAL D C 1
ATOM 12525 O O . VAL D 1 136 ? -33.001 -5.896 7.077 1.00 10.78 116 VAL D O 1
ATOM 12558 N N . GLU D 1 137 ? -34.731 -5.811 5.593 1.00 12.94 117 GLU D N 1
ATOM 12559 C CA . GLU D 1 137 ? -35.112 -4.517 6.119 1.00 14.36 117 GLU D CA 1
ATOM 12560 C C . GLU D 1 137 ? -35.509 -4.540 7.621 1.00 12.25 117 GLU D C 1
ATOM 12561 O O . GLU D 1 137 ? -35.209 -3.615 8.357 1.00 11.79 117 GLU D O 1
ATOM 12567 N N . THR D 1 138 ? -36.172 -5.598 8.060 1.00 12.69 118 THR D N 1
ATOM 12568 C CA . THR D 1 138 ? -36.520 -5.728 9.471 1.00 13.43 118 THR D CA 1
ATOM 12569 C C . THR D 1 138 ? -35.264 -5.912 10.310 1.00 11.59 118 THR D C 1
ATOM 12570 O O . THR D 1 138 ? -35.163 -5.366 11.414 1.00 11.72 118 THR D O 1
ATOM 12580 N N . GLN D 1 139 ? -34.299 -6.702 9.808 1.00 10.33 119 GLN D N 1
ATOM 12581 C CA . GLN D 1 139 ? -33.081 -6.876 10.554 1.00 10.12 119 GLN D CA 1
ATOM 12582 C C . GLN D 1 139 ? -32.306 -5.561 10.708 1.00 8.37 119 GLN D C 1
ATOM 12583 O O . GLN D 1 139 ? -31.787 -5.294 11.783 1.00 8.68 119 GLN D O 1
ATOM 12595 N N . VAL D 1 140 ? -32.225 -4.783 9.634 1.00 8.61 120 VAL D N 1
ATOM 12596 C CA . VAL D 1 140 ? -31.604 -3.463 9.724 1.00 8.47 120 VAL D CA 1
ATOM 12597 C C . VAL D 1 140 ? -32.335 -2.669 10.798 1.00 7.65 120 VAL D C 1
ATOM 12598 O O . VAL D 1 140 ? -31.728 -2.041 11.677 1.00 8.27 120 VAL D O 1
ATOM 12611 N N . ALA D 1 141 ? -33.677 -2.592 10.691 1.00 9.02 121 ALA D N 1
ATOM 12612 C CA . ALA D 1 141 ? -34.453 -1.777 11.604 1.00 8.72 121 ALA D CA 1
ATOM 12613 C C . ALA D 1 141 ? -34.228 -2.170 13.066 1.00 8.20 121 ALA D C 1
ATOM 12614 O O . ALA D 1 141 ? -34.073 -1.310 13.937 1.00 8.34 121 ALA D O 1
ATOM 12621 N N . GLU D 1 142 ? -34.227 -3.477 13.331 1.00 8.29 122 GLU D N 1
ATOM 12622 C CA . GLU D 1 142 ? -34.110 -3.918 14.711 1.00 8.09 122 GLU D CA 1
ATOM 12623 C C . GLU D 1 142 ? -32.674 -3.713 15.250 1.00 7.60 122 GLU D C 1
ATOM 12624 O O . GLU D 1 142 ? -32.489 -3.209 16.354 1.00 8.09 122 GLU D O 1
ATOM 12636 N N . LEU D 1 143 ? -31.684 -4.100 14.454 1.00 7.80 123 LEU D N 1
ATOM 12637 C CA . LEU D 1 143 ? -30.311 -4.104 14.963 1.00 7.37 123 LEU D CA 1
ATOM 12638 C C . LEU D 1 143 ? -29.758 -2.689 15.023 1.00 6.94 123 LEU D C 1
ATOM 12639 O O . LEU D 1 143 ? -29.103 -2.305 15.997 1.00 8.16 123 LEU D O 1
ATOM 12655 N N . ILE D 1 144 ? -29.990 -1.907 13.964 1.00 7.74 124 ILE D N 1
ATOM 12656 C CA . ILE D 1 144 ? -29.500 -0.528 13.964 1.00 7.23 124 ILE D CA 1
ATOM 12657 C C . ILE D 1 144 ? -30.424 0.314 14.832 1.00 7.12 124 ILE D C 1
ATOM 12658 O O . ILE D 1 144 ? -29.923 1.264 15.481 1.00 7.39 124 ILE D O 1
ATOM 12674 N N . GLY D 1 145 ? -31.706 0.068 14.832 1.00 7.34 125 GLY D N 1
ATOM 12675 C CA . GLY D 1 145 ? -32.616 0.828 15.711 1.00 7.51 125 GLY D CA 1
ATOM 12676 C C . GLY D 1 145 ? -32.265 0.720 17.181 1.00 6.88 125 GLY D C 1
ATOM 12677 O O . GLY D 1 145 ? -32.060 1.702 17.881 1.00 7.77 125 GLY D O 1
ATOM 12681 N N . THR D 1 146 ? -32.222 -0.519 17.679 1.00 6.89 126 THR D N 1
ATOM 12682 C CA . THR D 1 146 ? -32.035 -0.668 19.111 1.00 7.11 126 THR D CA 1
ATOM 12683 C C . THR D 1 146 ? -30.647 -0.245 19.557 1.00 7.31 126 THR D C 1
ATOM 12684 O O . THR D 1 146 ? -30.505 0.394 20.615 1.00 8.05 126 THR D O 1
ATOM 12694 N N . ASN D 1 147 ? -29.609 -0.559 18.769 1.00 7.20 127 ASN D N 1
ATOM 12695 C CA . ASN D 1 147 ? -28.235 -0.349 19.203 1.00 6.91 127 ASN D CA 1
ATOM 12696 C C . ASN D 1 147 ? -27.729 1.068 18.947 1.00 6.79 127 ASN D C 1
ATOM 12697 O O . ASN D 1 147 ? -26.736 1.454 19.561 1.00 8.15 127 ASN D O 1
ATOM 12706 N N . ALA D 1 148 ? -28.393 1.820 18.071 1.00 7.12 128 ALA D N 1
ATOM 12707 C CA . ALA D 1 148 ? -27.849 3.117 17.645 1.00 7.22 128 ALA D CA 1
ATOM 12708 C C . ALA D 1 148 ? -28.918 4.193 17.511 1.00 6.17 128 ALA D C 1
ATOM 12709 O O . ALA D 1 148 ? -28.766 5.272 18.081 1.00 6.64 128 ALA D O 1
ATOM 12716 N N . ILE D 1 149 ? -29.941 3.983 16.698 1.00 6.74 129 ILE D N 1
ATOM 12717 C CA . ILE D 1 149 ? -30.875 5.071 16.435 1.00 6.80 129 ILE D CA 1
ATOM 12718 C C . ILE D 1 149 ? -31.706 5.409 17.664 1.00 6.67 129 ILE D C 1
ATOM 12719 O O . ILE D 1 149 ? -31.894 6.578 17.971 1.00 6.53 129 ILE D O 1
ATOM 12742 N N . ALA D 1 150 ? -32.237 4.406 18.360 1.00 6.75 130 ALA D N 1
ATOM 12743 C CA . ALA D 1 150 ? -32.988 4.687 19.575 1.00 7.25 130 ALA D CA 1
ATOM 12744 C C . ALA D 1 150 ? -32.093 5.387 20.597 1.00 7.34 130 ALA D C 1
ATOM 12745 O O . ALA D 1 150 ? -32.531 6.402 21.191 1.00 7.48 130 ALA D O 1
ATOM 12752 N N . PRO D 1 151 ? -30.853 4.948 20.856 1.00 6.81 131 PRO D N 1
ATOM 12753 C CA . PRO D 1 151 ? -29.981 5.733 21.733 1.00 6.88 131 PRO D CA 1
ATOM 12754 C C . PRO D 1 151 ? -29.871 7.180 21.296 1.00 6.44 131 PRO D C 1
ATOM 12755 O O . PRO D 1 151 ? -29.906 8.088 22.138 1.00 6.65 131 PRO D O 1
ATOM 12766 N N . PHE D 1 152 ? -29.723 7.473 20.001 1.00 6.51 132 PHE D N 1
ATOM 12767 C CA . PHE D 1 152 ? -29.658 8.833 19.491 1.00 6.62 132 PHE D CA 1
ATOM 12768 C C . PHE D 1 152 ? -30.921 9.586 19.810 1.00 6.76 132 PHE D C 1
ATOM 12769 O O . PHE D 1 152 ? -30.852 10.714 20.275 1.00 7.06 132 PHE D O 1
ATOM 12786 N N . LEU D 1 153 ? -32.088 9.032 19.486 1.00 6.75 133 LEU D N 1
ATOM 12787 C CA . LEU D 1 153 ? -33.354 9.753 19.718 1.00 6.99 133 LEU D CA 1
ATOM 12788 C C . LEU D 1 153 ? -33.633 9.940 21.199 1.00 7.06 133 LEU D C 1
ATOM 12789 O O . LEU D 1 153 ? -34.123 10.997 21.611 1.00 7.33 133 LEU D O 1
ATOM 12805 N N . LEU D 1 154 ? -33.324 8.937 22.019 1.00 6.71 134 LEU D N 1
ATOM 12806 C CA . LEU D 1 154 ? -33.442 9.090 23.457 1.00 7.21 134 LEU D CA 1
ATOM 12807 C C . LEU D 1 154 ? -32.513 10.150 24.006 1.00 7.54 134 LEU D C 1
ATOM 12808 O O . LEU D 1 154 ? -32.888 10.932 24.897 1.00 7.59 134 LEU D O 1
ATOM 12824 N N . THR D 1 155 ? -31.291 10.239 23.456 1.00 7.35 135 THR D N 1
ATOM 12825 C CA . THR D 1 155 ? -30.356 11.302 23.808 1.00 7.29 135 THR D CA 1
ATOM 12826 C C . THR D 1 155 ? -30.907 12.661 23.458 1.00 7.96 135 THR D C 1
ATOM 12827 O O . THR D 1 155 ? -30.849 13.580 24.271 1.00 8.39 135 THR D O 1
ATOM 12837 N N . MET D 1 156 ? -31.467 12.817 22.245 1.00 7.44 136 MET D N 1
ATOM 12838 C CA . MET D 1 156 ? -32.085 14.058 21.841 1.00 8.60 136 MET D CA 1
ATOM 12839 C C . MET D 1 156 ? -33.186 14.459 22.832 1.00 9.11 136 MET D C 1
ATOM 12840 O O . MET D 1 156 ? -33.270 15.602 23.303 1.00 9.35 136 MET D O 1
ATOM 12865 N N . SER D 1 157 ? -34.114 13.515 23.072 1.00 8.55 137 SER D N 1
ATOM 12866 C CA . SER D 1 157 ? -35.244 13.837 23.918 1.00 8.82 137 SER D CA 1
ATOM 12867 C C . SER D 1 157 ? -34.809 14.146 25.330 1.00 9.80 137 SER D C 1
ATOM 12868 O O . SER D 1 157 ? -35.352 15.031 25.977 1.00 10.71 137 SER D O 1
ATOM 12875 N N . PHE D 1 158 ? -33.842 13.392 25.845 1.00 8.63 138 PHE D N 1
ATOM 12876 C CA . PHE D 1 158 ? -33.270 13.650 27.195 1.00 8.71 138 PHE D CA 1
ATOM 12877 C C . PHE D 1 158 ? -32.750 15.071 27.269 1.00 9.09 138 PHE D C 1
ATOM 12878 O O . PHE D 1 158 ? -33.004 15.792 28.209 1.00 9.90 138 PHE D O 1
ATOM 12895 N N . ALA D 1 159 ? -31.896 15.428 26.291 1.00 8.63 139 ALA D N 1
ATOM 12896 C CA . ALA D 1 159 ? -31.284 16.736 26.290 1.00 9.51 139 ALA D CA 1
ATOM 12897 C C . ALA D 1 159 ? -32.280 17.872 26.158 1.00 10.69 139 ALA D C 1
ATOM 12898 O O . ALA D 1 159 ? -32.203 18.878 26.867 1.00 14.11 139 ALA D O 1
ATOM 12905 N N . GLN D 1 160 ? -33.266 17.683 25.294 1.00 11.16 140 GLN D N 1
ATOM 12906 C CA . GLN D 1 160 ? -34.232 18.757 25.054 1.00 12.50 140 GLN D CA 1
ATOM 12907 C C . GLN D 1 160 ? -35.090 19.017 26.252 1.00 12.95 140 GLN D C 1
ATOM 12908 O O . GLN D 1 160 ? -35.517 20.152 26.478 1.00 16.15 140 GLN D O 1
ATOM 12929 N N . ARG D 1 161 ? -35.355 18.003 27.035 1.00 14.26 141 ARG D N 1
ATOM 12930 C CA . ARG D 1 161 ? -36.277 18.165 28.161 1.00 17.27 141 ARG D CA 1
ATOM 12931 C C . ARG D 1 161 ? -35.569 18.748 29.364 1.00 20.81 141 ARG D C 1
ATOM 12932 O O . ARG D 1 161 ? -36.216 19.118 30.336 1.00 30.57 141 ARG D O 1
ATOM 12949 N N . GLN D 1 162 ? -34.256 18.876 29.382 1.00 20.87 142 GLN D N 1
ATOM 12950 C CA . GLN D 1 162 ? -33.721 19.492 30.607 1.00 24.84 142 GLN D CA 1
ATOM 12951 C C . GLN D 1 162 ? -34.138 20.942 30.766 1.00 37.32 142 GLN D C 1
ATOM 12952 O O . GLN D 1 162 ? -34.660 21.522 29.804 1.00 46.92 142 GLN D O 1
ATOM 12964 N N . SER D 1 172 ? -26.421 19.781 39.990 1.00 48.86 152 SER D N 1
ATOM 12965 C CA . SER D 1 172 ? -26.960 18.585 39.321 1.00 37.50 152 SER D CA 1
ATOM 12966 C C . SER D 1 172 ? -25.851 17.730 38.710 1.00 25.15 152 SER D C 1
ATOM 12967 O O . SER D 1 172 ? -24.678 18.089 38.613 0.81 26.97 152 SER D O 1
ATOM 12970 N N . ASN D 1 173 ? -26.237 16.518 38.307 1.00 17.89 153 ASN D N 1
ATOM 12971 C CA . ASN D 1 173 ? -25.266 15.582 37.764 1.00 12.49 153 ASN D CA 1
ATOM 12972 C C . ASN D 1 173 ? -25.953 14.748 36.690 1.00 10.14 153 ASN D C 1
ATOM 12973 O O . ASN D 1 173 ? -26.345 13.604 36.884 1.00 10.79 153 ASN D O 1
ATOM 12982 N N . LEU D 1 174 ? -26.123 15.373 35.525 1.00 9.04 154 LEU D N 1
ATOM 12983 C CA . LEU D 1 174 ? -26.804 14.733 34.426 1.00 8.42 154 LEU D CA 1
ATOM 12984 C C . LEU D 1 174 ? -25.855 13.916 33.575 1.00 7.84 154 LEU D C 1
ATOM 12985 O O . LEU D 1 174 ? -24.780 14.383 33.215 1.00 8.13 154 LEU D O 1
ATOM 13001 N N . SER D 1 175 ? -26.229 12.696 33.224 1.00 7.35 155 SER D N 1
ATOM 13002 C CA . SER D 1 175 ? -25.358 11.919 32.343 1.00 7.16 155 SER D CA 1
ATOM 13003 C C . SER D 1 175 ? -26.118 10.798 31.653 1.00 6.88 155 SER D C 1
ATOM 13004 O O . SER D 1 175 ? -27.210 10.393 32.040 1.00 7.61 155 SER D O 1
ATOM 13011 N N . ILE D 1 176 ? -25.464 10.332 30.602 1.00 6.59 156 ILE D N 1
ATOM 13012 C CA . ILE D 1 176 ? -25.913 9.237 29.769 1.00 6.39 156 ILE D CA 1
ATOM 13013 C C . ILE D 1 176 ? -24.836 8.172 29.762 1.00 6.53 156 ILE D C 1
ATOM 13014 O O . ILE D 1 176 ? -23.655 8.514 29.667 1.00 6.69 156 ILE D O 1
ATOM 13030 N N . VAL D 1 177 ? -25.229 6.915 29.875 1.00 6.11 157 VAL D N 1
ATOM 13031 C CA . VAL D 1 177 ? -24.324 5.790 29.746 1.00 6.37 157 VAL D CA 1
ATOM 13032 C C . VAL D 1 177 ? -24.838 4.842 28.666 1.00 6.33 157 VAL D C 1
ATOM 13033 O O . VAL D 1 177 ? -25.990 4.379 28.753 1.00 6.47 157 VAL D O 1
ATOM 13046 N N . ASN D 1 178 ? -24.010 4.583 27.684 1.00 5.53 158 ASN D N 1
ATOM 13047 C CA . ASN D 1 178 ? -24.335 3.699 26.591 1.00 6.06 158 ASN D CA 1
ATOM 13048 C C . ASN D 1 178 ? -23.658 2.366 26.776 1.00 5.68 158 ASN D C 1
ATOM 13049 O O . ASN D 1 178 ? -22.448 2.305 27.045 1.00 6.66 158 ASN D O 1
ATOM 13058 N N . LEU D 1 179 ? -24.354 1.264 26.626 1.00 6.05 159 LEU D N 1
ATOM 13059 C CA . LEU D 1 179 ? -23.834 -0.097 26.703 1.00 6.23 159 LEU D CA 1
ATOM 13060 C C . LEU D 1 179 ? -23.256 -0.451 25.351 1.00 5.77 159 LEU D C 1
ATOM 13061 O O . LEU D 1 179 ? -24.007 -0.695 24.387 1.00 6.93 159 LEU D O 1
ATOM 13077 N N . CYS D 1 180 ? -21.953 -0.436 25.293 1.00 6.52 160 CYS D N 1
ATOM 13078 C CA . CYS D 1 180 ? -21.141 -0.673 24.121 1.00 6.33 160 CYS D CA 1
ATOM 13079 C C . CYS D 1 180 ? -20.691 -2.131 24.082 1.00 7.32 160 CYS D C 1
ATOM 13080 O O . CYS D 1 180 ? -21.380 -3.014 24.631 1.00 10.13 160 CYS D O 1
ATOM 13087 N N . ASP D 1 181 ? -19.607 -2.450 23.384 1.00 7.51 161 ASP D N 1
ATOM 13088 C CA . ASP D 1 181 ? -19.122 -3.805 23.254 1.00 6.88 161 ASP D CA 1
ATOM 13089 C C . ASP D 1 181 ? -17.604 -3.741 23.167 1.00 7.03 161 ASP D C 1
ATOM 13090 O O . ASP D 1 181 ? -17.075 -3.130 22.241 1.00 7.97 161 ASP D O 1
ATOM 13099 N N . ALA D 1 182 ? -16.909 -4.357 24.110 1.00 6.72 162 ALA D N 1
ATOM 13100 C CA . ALA D 1 182 ? -15.452 -4.311 24.094 1.00 6.69 162 ALA D CA 1
ATOM 13101 C C . ALA D 1 182 ? -14.846 -4.993 22.888 1.00 7.22 162 ALA D C 1
ATOM 13102 O O . ALA D 1 182 ? -13.678 -4.729 22.548 1.00 8.57 162 ALA D O 1
ATOM 13109 N N . MET D 1 183 ? -15.613 -5.867 22.244 1.00 7.54 163 MET D N 1
ATOM 13110 C CA . MET D 1 183 ? -15.139 -6.616 21.097 1.00 8.73 163 MET D CA 1
ATOM 13111 C C . MET D 1 183 ? -15.563 -5.978 19.777 1.00 8.51 163 MET D C 1
ATOM 13112 O O . MET D 1 183 ? -15.522 -6.612 18.731 1.00 10.84 163 MET D O 1
ATOM 13126 N N . VAL D 1 184 ? -15.927 -4.695 19.782 1.00 8.67 164 VAL D N 1
ATOM 13127 C CA . VAL D 1 184 ? -16.438 -4.054 18.599 1.00 10.75 164 VAL D CA 1
ATOM 13128 C C . VAL D 1 184 ? -15.451 -4.073 17.450 1.00 10.41 164 VAL D C 1
ATOM 13129 O O . VAL D 1 184 ? -15.876 -4.004 16.298 1.00 12.40 164 VAL D O 1
ATOM 13142 N N . ASP D 1 185 ? -14.128 -4.141 17.716 1.00 9.40 165 ASP D N 1
ATOM 13143 C CA . ASP D 1 185 ? -13.143 -4.210 16.639 1.00 9.75 165 ASP D CA 1
ATOM 13144 C C . ASP D 1 185 ? -12.621 -5.641 16.408 1.00 10.57 165 ASP D C 1
ATOM 13145 O O . ASP D 1 185 ? -11.693 -5.815 15.588 1.00 12.87 165 ASP D O 1
ATOM 13154 N N . GLN D 1 186 ? -13.188 -6.633 17.074 1.00 10.09 166 GLN D N 1
ATOM 13155 C CA . GLN D 1 186 ? -12.888 -8.035 16.840 1.00 10.66 166 GLN D CA 1
ATOM 13156 C C . GLN D 1 186 ? -14.200 -8.758 16.751 1.00 12.66 166 GLN D C 1
ATOM 13157 O O . GLN D 1 186 ? -14.599 -9.543 17.604 1.00 15.29 166 GLN D O 1
ATOM 13169 N N . PRO D 1 187 ? -14.950 -8.464 15.675 1.00 15.01 167 PRO D N 1
ATOM 13170 C CA . PRO D 1 187 ? -16.341 -8.832 15.631 1.00 18.04 167 PRO D CA 1
ATOM 13171 C C . PRO D 1 187 ? -16.582 -10.304 15.461 1.00 15.36 167 PRO D C 1
ATOM 13172 O O . PRO D 1 187 ? -15.799 -11.080 14.962 1.00 14.77 167 PRO D O 1
ATOM 13183 N N . CYS D 1 188 ? -17.775 -10.701 15.922 1.00 16.60 168 CYS D N 1
ATOM 13184 C CA . CYS D 1 188 ? -18.142 -12.079 15.710 1.00 16.33 168 CYS D CA 1
ATOM 13185 C C . CYS D 1 188 ? -18.574 -12.287 14.268 1.00 12.79 168 CYS D C 1
ATOM 13186 O O . CYS D 1 188 ? -19.167 -11.446 13.598 1.00 12.27 168 CYS D O 1
ATOM 13193 N N . MET D 1 189 ? -18.274 -13.491 13.800 1.00 14.25 169 MET D N 1
ATOM 13194 C CA . MET D 1 189 ? -18.605 -13.834 12.418 1.00 14.09 169 MET D CA 1
ATOM 13195 C C . MET D 1 189 ? -20.096 -13.693 12.123 1.00 11.11 169 MET D C 1
ATOM 13196 O O . MET D 1 189 ? -20.903 -14.235 12.886 1.00 12.36 169 MET D O 1
ATOM 13210 N N . ALA D 1 190 ? -20.440 -12.971 11.052 1.00 10.91 170 ALA D N 1
ATOM 13211 C CA . ALA D 1 190 ? -21.796 -12.875 10.546 1.00 11.83 170 ALA D CA 1
ATOM 13212 C C . ALA D 1 190 ? -22.678 -11.970 11.387 1.00 10.11 170 ALA D C 1
ATOM 13213 O O . ALA D 1 190 ? -23.887 -12.005 11.233 1.00 12.33 170 ALA D O 1
ATOM 13220 N N . PHE D 1 191 ? -22.092 -11.108 12.194 1.00 8.90 171 PHE D N 1
ATOM 13221 C CA . PHE D 1 191 ? -22.802 -10.135 13.000 1.00 8.49 171 PHE D CA 1
ATOM 13222 C C . PHE D 1 191 ? -22.626 -8.734 12.471 1.00 7.85 171 PHE D C 1
ATOM 13223 O O . PHE D 1 191 ? -22.583 -7.751 13.255 1.00 7.83 171 PHE D O 1
ATOM 13240 N N . SER D 1 192 ? -22.597 -8.532 11.153 1.00 8.18 172 SER D N 1
ATOM 13241 C CA . SER D 1 192 ? -22.274 -7.175 10.671 1.00 7.75 172 SER D CA 1
ATOM 13242 C C . SER D 1 192 ? -23.222 -6.087 11.131 1.00 6.77 172 SER D C 1
ATOM 13243 O O . SER D 1 192 ? -22.773 -5.015 11.493 1.00 6.90 172 SER D O 1
ATOM 13254 N N . LEU D 1 193 ? -24.542 -6.336 11.051 1.00 6.97 173 LEU D N 1
ATOM 13255 C CA . LEU D 1 193 ? -25.475 -5.261 11.419 1.00 6.85 173 LEU D CA 1
ATOM 13256 C C . LEU D 1 193 ? -25.386 -4.930 12.935 1.00 6.39 173 LEU D C 1
ATOM 13257 O O . LEU D 1 193 ? -25.371 -3.757 13.293 1.00 6.48 173 LEU D O 1
ATOM 13273 N N . TYR D 1 194 ? -25.323 -5.945 13.785 1.00 6.43 174 TYR D N 1
ATOM 13274 C CA . TYR D 1 194 ? -25.102 -5.694 15.191 1.00 7.20 174 TYR D CA 1
ATOM 13275 C C . TYR D 1 194 ? -23.842 -4.871 15.408 1.00 6.47 174 TYR D C 1
ATOM 13276 O O . TYR D 1 194 ? -23.805 -3.880 16.171 1.00 6.40 174 TYR D O 1
ATOM 13293 N N . ASN D 1 195 ? -22.753 -5.270 14.767 1.00 6.50 175 ASN D N 1
ATOM 13294 C CA . ASN D 1 195 ? -21.472 -4.611 14.934 1.00 6.32 175 ASN D CA 1
ATOM 13295 C C . ASN D 1 195 ? -21.491 -3.177 14.422 1.00 6.07 175 ASN D C 1
ATOM 13296 O O . ASN D 1 195 ? -20.950 -2.255 15.024 1.00 6.25 175 ASN D O 1
ATOM 13305 N N . MET D 1 196 ? -22.168 -2.962 13.248 1.00 5.84 176 MET D N 1
ATOM 13306 C CA . MET D 1 196 ? -22.391 -1.601 12.791 1.00 6.10 176 MET D CA 1
ATOM 13307 C C . MET D 1 196 ? -23.119 -0.754 13.804 1.00 5.68 176 MET D C 1
ATOM 13308 O O . MET D 1 196 ? -22.800 0.414 13.999 1.00 6.02 176 MET D O 1
ATOM 13322 N N . GLY D 1 197 ? -24.154 -1.324 14.423 1.00 6.50 177 GLY D N 1
ATOM 13323 C CA . GLY D 1 197 ? -24.912 -0.605 15.425 1.00 6.06 177 GLY D CA 1
ATOM 13324 C C . GLY D 1 197 ? -24.039 -0.218 16.616 1.00 5.81 177 GLY D C 1
ATOM 13325 O O . GLY D 1 197 ? -24.107 0.937 17.066 1.00 6.18 177 GLY D O 1
ATOM 13329 N N . LYS D 1 198 ? -23.226 -1.163 17.093 1.00 6.31 178 LYS D N 1
ATOM 13330 C CA . LYS D 1 198 ? -22.342 -0.839 18.228 1.00 6.25 178 LYS D CA 1
ATOM 13331 C C . LYS D 1 198 ? -21.279 0.167 17.857 1.00 6.13 178 LYS D C 1
ATOM 13332 O O . LYS D 1 198 ? -20.904 0.992 18.670 1.00 6.87 178 LYS D O 1
ATOM 13348 N N . HIS D 1 199 ? -20.728 0.091 16.629 1.00 6.13 179 HIS D N 1
ATOM 13349 C CA . HIS D 1 199 ? -19.773 1.102 16.202 1.00 6.36 179 HIS D CA 1
ATOM 13350 C C . HIS D 1 199 ? -20.441 2.474 16.136 1.00 5.82 179 HIS D C 1
ATOM 13351 O O . HIS D 1 199 ? -19.882 3.476 16.573 1.00 6.68 179 HIS D O 1
ATOM 13374 N N . ALA D 1 200 ? -21.662 2.530 15.573 1.00 6.66 180 ALA D N 1
ATOM 13375 C CA . ALA D 1 200 ? -22.409 3.766 15.549 1.00 6.40 180 ALA D CA 1
ATOM 13376 C C . ALA D 1 200 ? -22.625 4.307 16.969 1.00 6.21 180 ALA D C 1
ATOM 13377 O O . ALA D 1 200 ? -22.570 5.527 17.178 1.00 6.96 180 ALA D O 1
ATOM 13384 N N . LEU D 1 201 ? -22.840 3.436 17.937 1.00 5.78 181 LEU D N 1
ATOM 13385 C CA . LEU D 1 201 ? -23.027 3.837 19.329 1.00 5.93 181 LEU D CA 1
ATOM 13386 C C . LEU D 1 201 ? -21.772 4.491 19.923 1.00 5.91 181 LEU D C 1
ATOM 13387 O O . LEU D 1 201 ? -21.869 5.418 20.711 1.00 6.62 181 LEU D O 1
ATOM 13403 N N . VAL D 1 202 ? -20.578 4.002 19.505 1.00 6.23 182 VAL D N 1
ATOM 13404 C CA . VAL D 1 202 ? -19.320 4.674 19.904 1.00 6.52 182 VAL D CA 1
ATOM 13405 C C . VAL D 1 202 ? -19.341 6.094 19.385 1.00 6.09 182 VAL D C 1
ATOM 13406 O O . VAL D 1 202 ? -19.034 7.075 20.058 1.00 6.64 182 VAL D O 1
ATOM 13419 N N . GLY D 1 203 ? -19.679 6.241 18.090 1.00 6.25 183 GLY D N 1
ATOM 13420 C CA . GLY D 1 203 ? -19.783 7.564 17.514 1.00 6.27 183 GLY D CA 1
ATOM 13421 C C . GLY D 1 203 ? -20.759 8.482 18.193 1.00 6.30 183 GLY D C 1
ATOM 13422 O O . GLY D 1 203 ? -20.469 9.665 18.424 1.00 7.16 183 GLY D O 1
ATOM 13426 N N . LEU D 1 204 ? -21.952 7.955 18.521 1.00 6.01 184 LEU D N 1
ATOM 13427 C CA . LEU D 1 204 ? -22.895 8.748 19.278 1.00 5.54 184 LEU D CA 1
ATOM 13428 C C . LEU D 1 204 ? -22.351 9.171 20.617 1.00 5.60 184 LEU D C 1
ATOM 13429 O O . LEU D 1 204 ? -22.524 10.320 21.045 1.00 6.62 184 LEU D O 1
ATOM 13445 N N . THR D 1 205 ? -21.727 8.247 21.341 1.00 5.68 185 THR D N 1
ATOM 13446 C CA . THR D 1 205 ? -21.172 8.551 22.631 1.00 6.00 185 THR D CA 1
ATOM 13447 C C . THR D 1 205 ? -20.246 9.752 22.566 1.00 5.65 185 THR D C 1
ATOM 13448 O O . THR D 1 205 ? -20.315 10.680 23.377 1.00 6.74 185 THR D O 1
ATOM 13458 N N . GLN D 1 206 ? -19.344 9.724 21.586 1.00 5.93 186 GLN D N 1
ATOM 13459 C CA . GLN D 1 206 ? -18.353 10.780 21.431 1.00 6.20 186 GLN D CA 1
ATOM 13460 C C . GLN D 1 206 ? -18.971 12.077 20.936 1.00 6.11 186 GLN D C 1
ATOM 13461 O O . GLN D 1 206 ? -18.693 13.167 21.453 1.00 6.80 186 GLN D O 1
ATOM 13473 N N . SER D 1 207 ? -19.839 11.994 19.919 1.00 6.05 187 SER D N 1
ATOM 13474 C CA . SER D 1 207 ? -20.475 13.179 19.361 1.00 6.88 187 SER D CA 1
ATOM 13475 C C . SER D 1 207 ? -21.364 13.865 20.378 1.00 5.76 187 SER D C 1
ATOM 13476 O O . SER D 1 207 ? -21.358 15.087 20.532 1.00 6.77 187 SER D O 1
ATOM 13483 N N . ALA D 1 208 ? -22.158 13.084 21.068 1.00 6.33 188 ALA D N 1
ATOM 13484 C CA . ALA D 1 208 ? -23.028 13.655 22.079 1.00 6.72 188 ALA D CA 1
ATOM 13485 C C . ALA D 1 208 ? -22.239 14.194 23.287 1.00 6.15 188 ALA D C 1
ATOM 13486 O O . ALA D 1 208 ? -22.614 15.211 23.859 1.00 7.06 188 ALA D O 1
ATOM 13493 N N . ALA D 1 209 ? -21.138 13.534 23.663 1.00 6.65 189 ALA D N 1
ATOM 13494 C CA . ALA D 1 209 ? -20.315 14.099 24.704 1.00 6.26 189 ALA D CA 1
ATOM 13495 C C . ALA D 1 209 ? -19.869 15.522 24.347 1.00 7.20 189 ALA D C 1
ATOM 13496 O O . ALA D 1 209 ? -19.900 16.432 25.165 1.00 7.50 189 ALA D O 1
ATOM 13503 N N . LEU D 1 210 ? -19.394 15.694 23.113 1.00 7.63 190 LEU D N 1
ATOM 13504 C CA . LEU D 1 210 ? -18.942 17.013 22.656 1.00 8.84 190 LEU D CA 1
ATOM 13505 C C . LEU D 1 210 ? -20.058 18.007 22.645 1.00 8.40 190 LEU D C 1
ATOM 13506 O O . LEU D 1 210 ? -19.934 19.138 23.108 1.00 10.37 190 LEU D O 1
ATOM 13522 N N . GLU D 1 211 ? -21.175 17.626 22.041 1.00 7.98 191 GLU D N 1
ATOM 13523 C CA . GLU D 1 211 ? -22.282 18.574 21.840 1.00 8.16 191 GLU D CA 1
ATOM 13524 C C . GLU D 1 211 ? -23.043 18.937 23.118 1.00 9.44 191 GLU D C 1
ATOM 13525 O O . GLU D 1 211 ? -23.520 20.059 23.216 1.00 11.28 191 GLU D O 1
ATOM 13537 N N . LEU D 1 212 ? -23.133 17.987 24.033 1.00 7.70 192 LEU D N 1
ATOM 13538 C CA . LEU D 1 212 ? -23.910 18.215 25.254 1.00 7.78 192 LEU D CA 1
ATOM 13539 C C . LEU D 1 212 ? -23.081 18.698 26.438 1.00 8.06 192 LEU D C 1
ATOM 13540 O O . LEU D 1 212 ? -23.660 19.146 27.433 1.00 9.10 192 LEU D O 1
ATOM 13556 N N . ALA D 1 213 ? -21.774 18.699 26.331 1.00 8.60 193 ALA D N 1
ATOM 13557 C CA . ALA D 1 213 ? -20.906 19.265 27.376 1.00 10.14 193 ALA D CA 1
ATOM 13558 C C . ALA D 1 213 ? -21.292 20.653 27.780 1.00 10.45 193 ALA D C 1
ATOM 13559 O O . ALA D 1 213 ? -21.277 20.925 28.988 1.00 13.22 193 ALA D O 1
ATOM 13566 N N . PRO D 1 214 ? -21.605 21.604 26.934 1.00 13.39 194 PRO D N 1
ATOM 13567 C CA . PRO D 1 214 ? -21.945 22.942 27.381 1.00 16.70 194 PRO D CA 1
ATOM 13568 C C . PRO D 1 214 ? -23.191 22.946 28.261 1.00 15.68 194 PRO D C 1
ATOM 13569 O O . PRO D 1 214 ? -23.362 23.922 28.963 1.00 20.92 194 PRO D O 1
ATOM 13580 N N . TYR D 1 215 ? -24.001 21.903 28.167 1.00 14.94 195 TYR D N 1
ATOM 13581 C CA . TYR D 1 215 ? -25.200 21.756 28.982 1.00 16.31 195 TYR D CA 1
ATOM 13582 C C . TYR D 1 215 ? -25.013 20.969 30.292 1.00 16.02 195 TYR D C 1
ATOM 13583 O O . TYR D 1 215 ? -25.953 20.698 31.078 1.00 18.84 195 TYR D O 1
ATOM 13600 N N . GLY D 1 216 ? -23.766 20.587 30.542 1.00 14.02 196 GLY D N 1
ATOM 13601 C CA . GLY D 1 216 ? -23.443 19.822 31.708 1.00 13.57 196 GLY D CA 1
ATOM 13602 C C . GLY D 1 216 ? -23.869 18.389 31.696 1.00 12.41 196 GLY D C 1
ATOM 13603 O O . GLY D 1 216 ? -23.961 17.735 32.727 1.00 18.71 196 GLY D O 1
ATOM 13607 N N . ILE D 1 217 ? -24.143 17.853 30.499 1.00 8.99 197 ILE D N 1
ATOM 13608 C CA . ILE D 1 217 ? -24.556 16.463 30.365 1.00 8.01 197 ILE D CA 1
ATOM 13609 C C . ILE D 1 217 ? -23.362 15.661 29.896 1.00 7.52 197 ILE D C 1
ATOM 13610 O O . ILE D 1 217 ? -22.822 15.948 28.810 1.00 9.01 197 ILE D O 1
ATOM 13626 N N . ARG D 1 218 ? -22.899 14.751 30.726 1.00 6.89 198 ARG D N 1
ATOM 13627 C CA . ARG D 1 218 ? -21.790 13.835 30.338 1.00 6.86 198 ARG D CA 1
ATOM 13628 C C . ARG D 1 218 ? -22.337 12.641 29.595 1.00 6.23 198 ARG D C 1
ATOM 13629 O O . ARG D 1 218 ? -23.482 12.227 29.849 1.00 7.14 198 ARG D O 1
ATOM 13646 N N . VAL D 1 219 ? -21.553 12.068 28.694 1.00 6.09 199 VAL D N 1
ATOM 13647 C CA . VAL D 1 219 ? -21.998 10.965 27.877 1.00 5.75 199 VAL D CA 1
ATOM 13648 C C . VAL D 1 219 ? -20.833 9.982 27.801 1.00 5.55 199 VAL D C 1
ATOM 13649 O O . VAL D 1 219 ? -19.800 10.310 27.251 1.00 5.78 199 VAL D O 1
ATOM 13662 N N . ASN D 1 220 ? -21.015 8.796 28.323 1.00 5.97 200 ASN D N 1
ATOM 13663 C CA . ASN D 1 220 ? -19.969 7.791 28.427 1.00 5.74 200 ASN D CA 1
ATOM 13664 C C . ASN D 1 220 ? -20.492 6.430 28.050 1.00 5.48 200 ASN D C 1
ATOM 13665 O O . ASN D 1 220 ? -21.702 6.271 27.849 1.00 6.16 200 ASN D O 1
ATOM 13674 N N . GLY D 1 221 ? -19.627 5.447 27.976 1.00 5.83 201 GLY D N 1
ATOM 13675 C CA . GLY D 1 221 ? -19.980 4.098 27.718 1.00 6.09 201 GLY D CA 1
ATOM 13676 C C . GLY D 1 221 ? -19.364 3.099 28.646 1.00 5.49 201 GLY D C 1
ATOM 13677 O O . GLY D 1 221 ? -18.319 3.315 29.236 1.00 6.08 201 GLY D O 1
ATOM 13681 N N . VAL D 1 222 ? -20.000 1.937 28.738 1.00 5.87 202 VAL D N 1
ATOM 13682 C CA . VAL D 1 222 ? -19.505 0.742 29.395 1.00 6.16 202 VAL D CA 1
ATOM 13683 C C . VAL D 1 222 ? -19.502 -0.382 28.370 1.00 6.00 202 VAL D C 1
ATOM 13684 O O . VAL D 1 222 ? -20.558 -0.586 27.731 1.00 6.56 202 VAL D O 1
ATOM 13697 N N . ALA D 1 223 ? -18.362 -1.011 28.177 1.00 6.47 203 ALA D N 1
ATOM 13698 C CA . ALA D 1 223 ? -18.175 -2.021 27.138 1.00 6.40 203 ALA D CA 1
ATOM 13699 C C . ALA D 1 223 ? -17.875 -3.385 27.727 1.00 6.00 203 ALA D C 1
ATOM 13700 O O . ALA D 1 223 ? -16.713 -3.696 28.032 1.00 6.44 203 ALA D O 1
ATOM 13707 N N . PRO D 1 224 ? -18.888 -4.237 27.914 1.00 6.81 204 PRO D N 1
ATOM 13708 C CA . PRO D 1 224 ? -18.626 -5.601 28.343 1.00 7.02 204 PRO D CA 1
ATOM 13709 C C . PRO D 1 224 ? -17.885 -6.358 27.237 1.00 6.93 204 PRO D C 1
ATOM 13710 O O . PRO D 1 224 ? -17.985 -6.029 26.058 1.00 7.73 204 PRO D O 1
ATOM 13721 N N . GLY D 1 225 ? -17.185 -7.426 27.662 1.00 7.83 205 GLY D N 1
ATOM 13722 C CA . GLY D 1 225 ? -16.651 -8.401 26.740 1.00 8.95 205 GLY D CA 1
ATOM 13723 C C . GLY D 1 225 ? -17.638 -9.569 26.688 1.00 8.26 205 GLY D C 1
ATOM 13724 O O . GLY D 1 225 ? -18.609 -9.541 25.886 1.00 10.60 205 GLY D O 1
ATOM 13728 N N . VAL D 1 226 ? -17.473 -10.544 27.570 1.00 8.27 206 VAL D N 1
ATOM 13729 C CA . VAL D 1 226 ? -18.541 -11.507 27.833 1.00 9.50 206 VAL D CA 1
ATOM 13730 C C . VAL D 1 226 ? -18.986 -11.265 29.284 1.00 8.71 206 VAL D C 1
ATOM 13731 O O . VAL D 1 226 ? -18.202 -11.307 30.225 1.00 8.79 206 VAL D O 1
ATOM 13744 N N . SER D 1 227 ? -20.270 -10.993 29.423 1.00 9.02 207 SER D N 1
ATOM 13745 C CA . SER D 1 227 ? -20.996 -11.006 30.663 1.00 8.99 207 SER D CA 1
ATOM 13746 C C . SER D 1 227 ? -22.014 -12.141 30.555 1.00 9.37 207 SER D C 1
ATOM 13747 O O . SER D 1 227 ? -21.686 -13.207 30.084 1.00 11.58 207 SER D O 1
ATOM 13754 N N . LEU D 1 228 ? -23.248 -11.929 31.000 1.00 10.25 208 LEU D N 1
ATOM 13755 C CA . LEU D 1 228 ? -24.224 -13.011 30.961 1.00 10.84 208 LEU D CA 1
ATOM 13756 C C . LEU D 1 228 ? -24.378 -13.553 29.548 1.00 9.75 208 LEU D C 1
ATOM 13757 O O . LEU D 1 228 ? -24.706 -12.795 28.630 1.00 10.17 208 LEU D O 1
ATOM 13773 N N . LEU D 1 229 ? -24.143 -14.849 29.377 1.00 10.78 209 LEU D N 1
ATOM 13774 C CA . LEU D 1 229 ? -24.191 -15.391 28.014 1.00 11.31 209 LEU D CA 1
ATOM 13775 C C . LEU D 1 229 ? -25.653 -15.550 27.629 1.00 10.46 209 LEU D C 1
ATOM 13776 O O . LEU D 1 229 ? -26.548 -15.641 28.468 1.00 11.18 209 LEU D O 1
ATOM 13792 N N . PRO D 1 230 ? -25.946 -15.568 26.318 1.00 11.55 210 PRO D N 1
ATOM 13793 C CA . PRO D 1 230 ? -27.339 -15.690 25.875 1.00 11.89 210 PRO D CA 1
ATOM 13794 C C . PRO D 1 230 ? -28.004 -16.914 26.436 1.00 12.13 210 PRO D C 1
ATOM 13795 O O . PRO D 1 230 ? -27.411 -17.990 26.498 1.00 13.21 210 PRO D O 1
ATOM 13806 N N . VAL D 1 231 ? -29.261 -16.747 26.796 1.00 14.52 211 VAL D N 1
ATOM 13807 C CA . VAL D 1 231 ? -30.050 -17.856 27.252 1.00 17.36 211 VAL D CA 1
ATOM 13808 C C . VAL D 1 231 ? -30.084 -18.968 26.217 1.00 17.18 211 VAL D C 1
ATOM 13809 O O . VAL D 1 231 ? -30.065 -20.126 26.612 1.00 20.68 211 VAL D O 1
ATOM 13822 N N . ALA D 1 232 ? -30.110 -18.647 24.952 1.00 17.36 212 ALA D N 1
ATOM 13823 C CA . ALA D 1 232 ? -30.162 -19.760 24.006 1.00 20.04 212 ALA D CA 1
ATOM 13824 C C . ALA D 1 232 ? -28.834 -20.449 23.719 1.00 17.49 212 ALA D C 1
ATOM 13825 O O . ALA D 1 232 ? -28.836 -21.515 23.081 1.00 21.17 212 ALA D O 1
ATOM 13832 N N . MET D 1 233 ? -27.735 -19.908 24.178 1.00 15.61 213 MET D N 1
ATOM 13833 C CA . MET D 1 233 ? -26.419 -20.523 23.935 1.00 14.94 213 MET D CA 1
ATOM 13834 C C . MET D 1 233 ? -26.276 -21.809 24.734 1.00 14.73 213 MET D C 1
ATOM 13835 O O . MET D 1 233 ? -26.643 -21.938 25.897 1.00 15.35 213 MET D O 1
ATOM 13849 N N . GLY D 1 234 ? -25.712 -22.814 24.059 1.00 13.71 214 GLY D N 1
ATOM 13850 C CA . GLY D 1 234 ? -25.510 -24.068 24.699 1.00 14.14 214 GLY D CA 1
ATOM 13851 C C . GLY D 1 234 ? -24.362 -24.070 25.700 1.00 13.69 214 GLY D C 1
ATOM 13852 O O . GLY D 1 234 ? -23.487 -23.241 25.672 1.00 13.00 214 GLY D O 1
ATOM 13856 N N . GLU D 1 235 ? -24.413 -25.007 26.650 1.00 13.96 215 GLU D N 1
ATOM 13857 C CA . GLU D 1 235 ? -23.435 -24.990 27.756 1.00 14.05 215 GLU D CA 1
ATOM 13858 C C . GLU D 1 235 ? -22.002 -25.105 27.282 1.00 14.37 215 GLU D C 1
ATOM 13859 O O . GLU D 1 235 ? -21.101 -24.437 27.843 1.00 14.78 215 GLU D O 1
ATOM 13871 N N . GLU D 1 236 ? -21.767 -25.958 26.285 1.00 15.15 216 GLU D N 1
ATOM 13872 C CA . GLU D 1 236 ? -20.399 -26.135 25.824 1.00 16.56 216 GLU D CA 1
ATOM 13873 C C . GLU D 1 236 ? -19.911 -24.817 25.211 1.00 14.24 216 GLU D C 1
ATOM 13874 O O . GLU D 1 236 ? -18.755 -24.501 25.387 1.00 15.19 216 GLU D O 1
ATOM 13895 N N . GLU D 1 237 ? -20.780 -24.104 24.512 1.00 13.78 217 GLU D N 1
ATOM 13896 C CA . GLU D 1 237 ? -20.360 -22.866 23.866 1.00 13.56 217 GLU D CA 1
ATOM 13897 C C . GLU D 1 237 ? -20.117 -21.809 24.946 1.00 11.97 217 GLU D C 1
ATOM 13898 O O . GLU D 1 237 ? -19.175 -21.006 24.804 1.00 13.71 217 GLU D O 1
ATOM 13910 N N . LYS D 1 238 ? -20.925 -21.786 26.001 1.00 12.07 218 LYS D N 1
ATOM 13911 C CA . LYS D 1 238 ? -20.681 -20.851 27.095 1.00 11.48 218 LYS D CA 1
ATOM 13912 C C . LYS D 1 238 ? -19.341 -21.109 27.720 1.00 11.25 218 LYS D C 1
ATOM 13913 O O . LYS D 1 238 ? -18.565 -20.186 27.981 1.00 12.20 218 LYS D O 1
ATOM 13929 N N . ASP D 1 239 ? -19.002 -22.372 27.930 1.00 12.05 219 ASP D N 1
ATOM 13930 C CA . ASP D 1 239 ? -17.716 -22.670 28.545 1.00 13.15 219 ASP D CA 1
ATOM 13931 C C . ASP D 1 239 ? -16.552 -22.275 27.643 1.00 13.40 219 ASP D C 1
ATOM 13932 O O . ASP D 1 239 ? -15.496 -21.826 28.122 1.00 13.78 219 ASP D O 1
ATOM 13941 N N . LYS D 1 240 ? -16.716 -22.431 26.338 1.00 12.62 220 LYS D N 1
ATOM 13942 C CA . LYS D 1 240 ? -15.685 -21.982 25.376 1.00 12.50 220 LYS D CA 1
ATOM 13943 C C . LYS D 1 240 ? -15.406 -20.496 25.538 1.00 12.37 220 LYS D C 1
ATOM 13944 O O . LYS D 1 240 ? -14.266 -20.049 25.545 1.00 14.51 220 LYS D O 1
ATOM 13960 N N . TRP D 1 241 ? -16.460 -19.679 25.657 1.00 11.52 221 TRP D N 1
ATOM 13961 C CA . TRP D 1 241 ? -16.229 -18.245 25.852 1.00 11.85 221 TRP D CA 1
ATOM 13962 C C . TRP D 1 241 ? -15.563 -17.947 27.202 1.00 12.34 221 TRP D C 1
ATOM 13963 O O . TRP D 1 241 ? -14.618 -17.166 27.273 1.00 13.56 221 TRP D O 1
ATOM 13984 N N . ARG D 1 242 ? -16.020 -18.596 28.248 1.00 11.97 222 ARG D N 1
ATOM 13985 C CA . ARG D 1 242 ? -15.421 -18.371 29.566 1.00 12.37 222 ARG D CA 1
ATOM 13986 C C . ARG D 1 242 ? -13.949 -18.618 29.598 1.00 12.09 222 ARG D C 1
ATOM 13987 O O . ARG D 1 242 ? -13.195 -17.860 30.209 1.00 13.72 222 ARG D O 1
ATOM 14004 N N . ARG D 1 243 ? -13.525 -19.707 28.931 1.00 13.09 223 ARG D N 1
ATOM 14005 C CA . ARG D 1 243 ? -12.132 -20.122 28.967 1.00 15.39 223 ARG D CA 1
ATOM 14006 C C . ARG D 1 243 ? -11.212 -19.133 28.254 1.00 13.68 223 ARG D C 1
ATOM 14007 O O . ARG D 1 243 ? -9.997 -19.166 28.417 1.00 16.11 223 ARG D O 1
ATOM 14024 N N . LYS D 1 244 ? -11.793 -18.213 27.484 1.00 12.36 224 LYS D N 1
ATOM 14025 C CA . LYS D 1 244 ? -11.033 -17.192 26.763 1.00 12.94 224 LYS D CA 1
ATOM 14026 C C . LYS D 1 244 ? -10.652 -16.007 27.626 1.00 11.97 224 LYS D C 1
ATOM 14027 O O . LYS D 1 244 ? -9.758 -15.234 27.251 1.00 12.52 224 LYS D O 1
ATOM 14043 N N . VAL D 1 245 ? -11.349 -15.826 28.746 1.00 9.87 225 VAL D N 1
ATOM 14044 C CA . VAL D 1 245 ? -11.172 -14.615 29.540 1.00 8.60 225 VAL D CA 1
ATOM 14045 C C . VAL D 1 245 ? -9.933 -14.700 30.432 1.00 9.21 225 VAL D C 1
ATOM 14046 O O . VAL D 1 245 ? -9.881 -15.500 31.353 1.00 9.79 225 VAL D O 1
ATOM 14059 N N . PRO D 1 246 ? -8.907 -13.856 30.242 1.00 8.74 226 PRO D N 1
ATOM 14060 C CA . PRO D 1 246 ? -7.701 -13.946 31.054 1.00 9.63 226 PRO D CA 1
ATOM 14061 C C . PRO D 1 246 ? -7.949 -13.821 32.552 1.00 9.15 226 PRO D C 1
ATOM 14062 O O . PRO D 1 246 ? -7.343 -14.545 33.349 1.00 9.71 226 PRO D O 1
ATOM 14073 N N . LEU D 1 247 ? -8.797 -12.877 32.944 1.00 8.78 227 LEU D N 1
ATOM 14074 C CA . LEU D 1 247 ? -8.987 -12.610 34.348 1.00 8.96 227 LEU D CA 1
ATOM 14075 C C . LEU D 1 247 ? -10.090 -13.472 34.903 1.00 8.95 227 LEU D C 1
ATOM 14076 O O . LEU D 1 247 ? -11.284 -13.196 34.880 1.00 11.77 227 LEU D O 1
ATOM 14092 N N . GLY D 1 248 ? -9.706 -14.653 35.393 1.00 10.84 228 GLY D N 1
ATOM 14093 C CA . GLY D 1 248 ? -10.561 -15.585 36.052 1.00 11.99 228 GLY D CA 1
ATOM 14094 C C . GLY D 1 248 ? -11.282 -16.617 35.201 1.00 10.68 228 GLY D C 1
ATOM 14095 O O . GLY D 1 248 ? -11.967 -17.471 35.744 1.00 12.47 228 GLY D O 1
ATOM 14099 N N . ARG D 1 249 ? -11.152 -16.591 33.877 1.00 10.11 229 ARG D N 1
ATOM 14100 C CA . ARG D 1 249 ? -11.727 -17.599 32.985 1.00 10.50 229 ARG D CA 1
ATOM 14101 C C . ARG D 1 249 ? -13.227 -17.719 33.258 1.00 9.74 229 ARG D C 1
ATOM 14102 O O . ARG D 1 249 ? -13.770 -18.820 33.314 1.00 11.96 229 ARG D O 1
ATOM 14119 N N . ARG D 1 250 ? -13.880 -16.584 33.428 1.00 10.44 230 ARG D N 1
ATOM 14120 C CA . ARG D 1 250 ? -15.308 -16.515 33.715 1.00 10.96 230 ARG D CA 1
ATOM 14121 C C . ARG D 1 250 ? -15.797 -15.224 33.105 1.00 9.38 230 ARG D C 1
ATOM 14122 O O . ARG D 1 250 ? -15.048 -14.270 32.891 1.00 9.72 230 ARG D O 1
ATOM 14139 N N . GLU D 1 251 ? -17.099 -15.191 32.818 1.00 9.46 231 GLU D N 1
ATOM 14140 C CA . GLU D 1 251 ? -17.809 -14.056 32.337 1.00 9.10 231 GLU D CA 1
ATOM 14141 C C . GLU D 1 251 ? -18.028 -13.049 33.478 1.00 9.53 231 GLU D C 1
ATOM 14142 O O . GLU D 1 251 ? -18.102 -13.440 34.648 1.00 11.18 231 GLU D O 1
ATOM 14154 N N . ALA D 1 252 ? -18.222 -11.798 33.119 1.00 8.57 232 ALA D N 1
ATOM 14155 C CA . ALA D 1 252 ? -18.617 -10.794 34.098 1.00 8.51 232 ALA D CA 1
ATOM 14156 C C . ALA D 1 252 ? -20.035 -11.056 34.634 1.00 8.44 232 ALA D C 1
ATOM 14157 O O . ALA D 1 252 ? -20.911 -11.373 33.825 1.00 10.14 232 ALA D O 1
ATOM 14164 N N . SER D 1 253 ? -20.227 -10.859 35.914 1.00 8.98 233 SER D N 1
ATOM 14165 C CA . SER D 1 253 ? -21.598 -10.816 36.411 1.00 8.93 233 SER D CA 1
ATOM 14166 C C . SER D 1 253 ? -22.275 -9.576 35.897 1.00 8.53 233 SER D C 1
ATOM 14167 O O . SER D 1 253 ? -21.635 -8.554 35.573 1.00 9.09 233 SER D O 1
ATOM 14174 N N . ALA D 1 254 ? -23.605 -9.589 35.858 1.00 8.93 234 ALA D N 1
ATOM 14175 C CA . ALA D 1 254 ? -24.341 -8.377 35.527 1.00 8.56 234 ALA D CA 1
ATOM 14176 C C . ALA D 1 254 ? -24.025 -7.242 36.516 1.00 7.96 234 ALA D C 1
ATOM 14177 O O . ALA D 1 254 ? -23.973 -6.068 36.151 1.00 8.81 234 ALA D O 1
ATOM 14184 N N . GLU D 1 255 ? -23.809 -7.605 37.782 1.00 8.47 235 GLU D N 1
ATOM 14185 C CA . GLU D 1 255 ? -23.494 -6.608 38.815 1.00 8.47 235 GLU D CA 1
ATOM 14186 C C . GLU D 1 255 ? -22.152 -5.950 38.555 1.00 7.91 235 GLU D C 1
ATOM 14187 O O . GLU D 1 255 ? -21.996 -4.760 38.797 1.00 8.43 235 GLU D O 1
ATOM 14199 N N . GLN D 1 256 ? -21.168 -6.684 38.038 1.00 8.19 236 GLN D N 1
ATOM 14200 C CA . GLN D 1 256 ? -19.850 -6.050 37.716 1.00 7.76 236 GLN D CA 1
ATOM 14201 C C . GLN D 1 256 ? -20.001 -5.037 36.606 1.00 6.85 236 GLN D C 1
ATOM 14202 O O . GLN D 1 256 ? -19.389 -4.000 36.636 1.00 8.11 236 GLN D O 1
ATOM 14214 N N . ILE D 1 257 ? -20.849 -5.316 35.594 1.00 7.61 237 ILE D N 1
ATOM 14215 C CA . ILE D 1 257 ? -21.119 -4.316 34.560 1.00 7.24 237 ILE D CA 1
ATOM 14216 C C . ILE D 1 257 ? -21.809 -3.135 35.176 1.00 7.30 237 ILE D C 1
ATOM 14217 O O . ILE D 1 257 ? -21.460 -1.955 34.933 1.00 7.55 237 ILE D O 1
ATOM 14233 N N . ALA D 1 258 ? -22.819 -3.370 36.025 1.00 7.54 238 ALA D N 1
ATOM 14234 C CA . ALA D 1 258 ? -23.540 -2.262 36.667 1.00 7.96 238 ALA D CA 1
ATOM 14235 C C . ALA D 1 258 ? -22.631 -1.406 37.506 1.00 6.95 238 ALA D C 1
ATOM 14236 O O . ALA D 1 258 ? -22.805 -0.186 37.576 1.00 7.68 238 ALA D O 1
ATOM 14243 N N . ASP D 1 259 ? -21.633 -2.011 38.160 1.00 7.43 239 ASP D N 1
ATOM 14244 C CA . ASP D 1 259 ? -20.693 -1.256 38.948 1.00 7.56 239 ASP D CA 1
ATOM 14245 C C . ASP D 1 259 ? -20.035 -0.144 38.131 1.00 7.02 239 ASP D C 1
ATOM 14246 O O . ASP D 1 259 ? -19.801 0.977 38.643 1.00 7.63 239 ASP D O 1
ATOM 14255 N N . ALA D 1 260 ? -19.660 -0.400 36.880 1.00 6.96 240 ALA D N 1
ATOM 14256 C CA . ALA D 1 260 ? -19.040 0.643 36.024 1.00 7.13 240 ALA D CA 1
ATOM 14257 C C . ALA D 1 260 ? -20.034 1.718 35.645 1.00 6.73 240 ALA D C 1
ATOM 14258 O O . ALA D 1 260 ? -19.690 2.889 35.567 1.00 7.17 240 ALA D O 1
ATOM 14265 N N . VAL D 1 261 ? -21.303 1.376 35.435 1.00 7.35 241 VAL D N 1
ATOM 14266 C CA . VAL D 1 261 ? -22.336 2.344 35.176 1.00 7.08 241 VAL D CA 1
ATOM 14267 C C . VAL D 1 261 ? -22.485 3.271 36.397 1.00 7.23 241 VAL D C 1
ATOM 14268 O O . VAL D 1 261 ? -22.571 4.470 36.258 1.00 8.14 241 VAL D O 1
ATOM 14281 N N . ILE D 1 262 ? -22.547 2.685 37.587 1.00 7.92 242 ILE D N 1
ATOM 14282 C CA . ILE D 1 262 ? -22.665 3.480 38.820 1.00 8.58 242 ILE D CA 1
ATOM 14283 C C . ILE D 1 262 ? -21.538 4.469 38.955 1.00 7.79 242 ILE D C 1
ATOM 14284 O O . ILE D 1 262 ? -21.716 5.627 39.321 1.00 8.38 242 ILE D O 1
ATOM 14300 N N . PHE D 1 263 ? -20.310 4.021 38.671 1.00 7.44 243 PHE D N 1
ATOM 14301 C CA . PHE D 1 263 ? -19.157 4.921 38.721 1.00 7.80 243 PHE D CA 1
ATOM 14302 C C . PHE D 1 263 ? -19.359 6.097 37.768 1.00 6.72 243 PHE D C 1
ATOM 14303 O O . PHE D 1 263 ? -19.190 7.241 38.164 1.00 7.34 243 PHE D O 1
ATOM 14320 N N . LEU D 1 264 ? -19.753 5.798 36.521 1.00 6.83 244 LEU D N 1
ATOM 14321 C CA . LEU D 1 264 ? -19.832 6.875 35.535 1.00 7.23 244 LEU D CA 1
ATOM 14322 C C . LEU D 1 264 ? -20.935 7.874 35.817 1.00 6.94 244 LEU D C 1
ATOM 14323 O O . LEU D 1 264 ? -20.799 9.060 35.467 1.00 7.81 244 LEU D O 1
ATOM 14339 N N . VAL D 1 265 ? -22.025 7.471 36.488 1.00 7.10 245 VAL D N 1
ATOM 14340 C CA . VAL D 1 265 ? -23.094 8.413 36.807 1.00 7.85 245 VAL D CA 1
ATOM 14341 C C . VAL D 1 265 ? -22.752 9.168 38.084 1.00 7.85 245 VAL D C 1
ATOM 14342 O O . VAL D 1 265 ? -23.410 10.166 38.392 1.00 10.52 245 VAL D O 1
ATOM 14355 N N . SER D 1 266 ? -21.791 8.737 38.873 1.00 8.72 246 SER D N 1
ATOM 14356 C CA . SER D 1 266 ? -21.494 9.278 40.195 1.00 8.83 246 SER D CA 1
ATOM 14357 C C . SER D 1 266 ? -20.680 10.576 40.096 1.00 8.91 246 SER D C 1
ATOM 14358 O O . SER D 1 266 ? -20.120 10.922 39.093 1.00 9.48 246 SER D O 1
ATOM 14365 N N . GLY D 1 267 ? -20.607 11.239 41.269 1.00 10.85 247 GLY D N 1
ATOM 14366 C CA . GLY D 1 267 ? -19.780 12.428 41.413 1.00 12.05 247 GLY D CA 1
ATOM 14367 C C . GLY D 1 267 ? -18.294 12.168 41.285 1.00 12.07 247 GLY D C 1
ATOM 14368 O O . GLY D 1 267 ? -17.472 13.061 41.039 1.00 16.50 247 GLY D O 1
ATOM 14372 N N . SER D 1 268 ? -17.898 10.911 41.359 1.00 9.64 248 SER D N 1
ATOM 14373 C CA . SER D 1 268 ? -16.512 10.559 41.201 1.00 10.53 248 SER D CA 1
ATOM 14374 C C . SER D 1 268 ? -16.041 10.514 39.742 1.00 9.06 248 SER D C 1
ATOM 14375 O O . SER D 1 268 ? -14.881 10.269 39.458 1.00 9.28 248 SER D O 1
ATOM 14382 N N . ALA D 1 269 ? -16.982 10.767 38.809 1.00 8.97 249 ALA D N 1
ATOM 14383 C CA . ALA D 1 269 ? -16.766 10.777 37.373 1.00 7.75 249 ALA D CA 1
ATOM 14384 C C . ALA D 1 269 ? -17.121 12.129 36.772 1.00 7.48 249 ALA D C 1
ATOM 14385 O O . ALA D 1 269 ? -17.364 12.224 35.548 1.00 7.61 249 ALA D O 1
ATOM 14392 N N . GLN D 1 270 ? 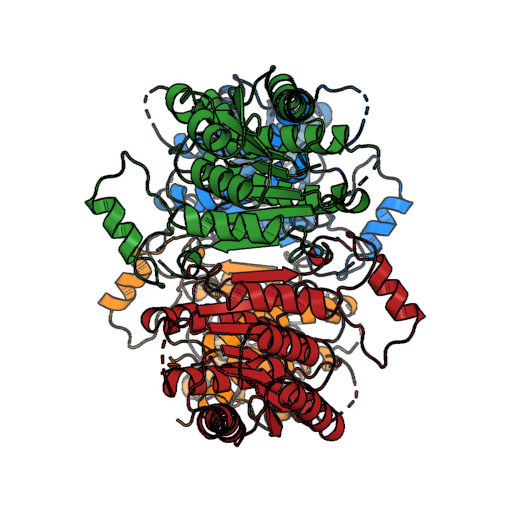-17.136 13.185 37.570 1.00 8.50 250 GLN D N 1
ATOM 14393 C CA . GLN D 1 270 ? -17.646 14.471 37.103 1.00 10.16 250 GLN D CA 1
ATOM 14394 C C . GLN D 1 270 ? -16.860 15.130 35.997 1.00 8.45 250 GLN D C 1
ATOM 14395 O O . GLN D 1 270 ? -17.416 16.016 35.331 1.00 9.62 250 GLN D O 1
ATOM 14407 N N . TYR D 1 271 ? -15.596 14.749 35.753 1.00 7.53 251 TYR D N 1
ATOM 14408 C CA . TYR D 1 271 ? -14.787 15.279 34.654 1.00 7.42 251 TYR D CA 1
ATOM 14409 C C . TYR D 1 271 ? -14.723 14.291 33.493 1.00 6.55 251 TYR D C 1
ATOM 14410 O O . TYR D 1 271 ? -14.048 14.578 32.501 1.00 8.12 251 TYR D O 1
ATOM 14427 N N . ILE D 1 272 ? -15.395 13.153 33.615 1.00 6.20 252 ILE D N 1
ATOM 14428 C CA . ILE D 1 272 ? -15.342 12.134 32.583 1.00 6.26 252 ILE D CA 1
ATOM 14429 C C . ILE D 1 272 ? -16.494 12.282 31.633 1.00 6.01 252 ILE D C 1
ATOM 14430 O O . ILE D 1 272 ? -17.653 12.177 31.985 1.00 6.37 252 ILE D O 1
ATOM 14446 N N . THR D 1 273 ? -16.158 12.524 30.352 1.00 5.91 253 THR D N 1
ATOM 14447 C CA . THR D 1 273 ? -17.159 12.507 29.293 1.00 6.00 253 THR D CA 1
ATOM 14448 C C . THR D 1 273 ? -16.516 12.047 28.028 1.00 6.36 253 THR D C 1
ATOM 14449 O O . THR D 1 273 ? -15.325 12.312 27.752 1.00 7.02 253 THR D O 1
ATOM 14459 N N . GLY D 1 274 ? -17.266 11.302 27.227 1.00 6.50 254 GLY D N 1
ATOM 14460 C CA . GLY D 1 274 ? -16.710 10.711 26.032 1.00 7.74 254 GLY D CA 1
ATOM 14461 C C . GLY D 1 274 ? -15.857 9.495 26.229 1.00 8.11 254 GLY D C 1
ATOM 14462 O O . GLY D 1 274 ? -15.183 9.123 25.272 1.00 10.45 254 GLY D O 1
ATOM 14466 N N . SER D 1 275 ? -15.832 8.917 27.405 1.00 7.48 255 SER D N 1
ATOM 14467 C CA . SER D 1 275 ? -15.016 7.761 27.737 1.00 7.44 255 SER D CA 1
ATOM 14468 C C . SER D 1 275 ? -15.834 6.481 27.672 1.00 6.65 255 SER D C 1
ATOM 14469 O O . SER D 1 275 ? -16.986 6.494 28.129 1.00 8.18 255 SER D O 1
ATOM 14476 N N . ILE D 1 276 ? -15.239 5.447 27.154 1.00 6.89 256 ILE D N 1
ATOM 14477 C CA . ILE D 1 276 ? -15.831 4.112 27.139 1.00 7.03 256 ILE D CA 1
ATOM 14478 C C . ILE D 1 276 ? -14.959 3.178 27.952 1.00 7.60 256 ILE D C 1
ATOM 14479 O O . ILE D 1 276 ? -13.813 2.959 27.581 1.00 9.63 256 ILE D O 1
ATOM 14495 N N . ILE D 1 277 ? -15.512 2.701 29.058 1.00 7.33 257 ILE D N 1
ATOM 14496 C CA . ILE D 1 277 ? -14.767 1.850 29.977 1.00 7.17 257 ILE D CA 1
ATOM 14497 C C . ILE D 1 277 ? -15.007 0.398 29.628 1.00 6.15 257 ILE D C 1
ATOM 14498 O O . ILE D 1 277 ? -16.132 -0.076 29.738 1.00 6.77 257 ILE D O 1
ATOM 14514 N N . LYS D 1 278 ? -13.961 -0.316 29.197 1.00 6.82 258 LYS D N 1
ATOM 14515 C CA . LYS D 1 278 ? -14.084 -1.755 29.014 1.00 7.05 258 LYS D CA 1
ATOM 14516 C C . LYS D 1 278 ? -14.208 -2.426 30.352 1.00 7.22 258 LYS D C 1
ATOM 14517 O O . LYS D 1 278 ? -13.441 -2.119 31.271 1.00 7.68 258 LYS D O 1
ATOM 14533 N N . VAL D 1 279 ? -15.106 -3.375 30.450 1.00 6.86 259 VAL D N 1
ATOM 14534 C CA . VAL D 1 279 ? -15.258 -4.254 31.621 1.00 7.26 259 VAL D CA 1
ATOM 14535 C C . VAL D 1 279 ? -15.266 -5.674 31.091 1.00 6.95 259 VAL D C 1
ATOM 14536 O O . VAL D 1 279 ? -16.290 -6.319 30.933 1.00 8.32 259 VAL D O 1
ATOM 14549 N N . ASP D 1 280 ? -14.041 -6.142 30.731 1.00 7.03 260 ASP D N 1
ATOM 14550 C CA . ASP D 1 280 ? -13.927 -7.324 29.898 1.00 6.62 260 ASP D CA 1
ATOM 14551 C C . ASP D 1 280 ? -12.923 -8.336 30.394 1.00 6.91 260 ASP D C 1
ATOM 14552 O O . ASP D 1 280 ? -12.693 -9.339 29.666 1.00 6.89 260 ASP D O 1
ATOM 14561 N N . GLY D 1 281 ? -12.317 -8.176 31.544 1.00 6.58 261 GLY D N 1
ATOM 14562 C CA . GLY D 1 281 ? -11.412 -9.192 32.055 1.00 7.11 261 GLY D CA 1
ATOM 14563 C C . GLY D 1 281 ? -10.220 -9.435 31.177 1.00 7.38 261 GLY D C 1
ATOM 14564 O O . GLY D 1 281 ? -9.569 -10.479 31.286 1.00 8.04 261 GLY D O 1
ATOM 14568 N N . GLY D 1 282 ? -9.887 -8.483 30.295 1.00 7.17 262 GLY D N 1
ATOM 14569 C CA . GLY D 1 282 ? -8.818 -8.615 29.342 1.00 7.78 262 GLY D CA 1
ATOM 14570 C C . GLY D 1 282 ? -9.138 -9.266 28.032 1.00 8.05 262 GLY D C 1
ATOM 14571 O O . GLY D 1 282 ? -8.222 -9.420 27.226 1.00 10.05 262 GLY D O 1
ATOM 14575 N N . LEU D 1 283 ? -10.372 -9.656 27.808 1.00 7.82 263 LEU D N 1
ATOM 14576 C CA . LEU D 1 283 ? -10.726 -10.429 26.640 1.00 8.64 263 LEU D CA 1
ATOM 14577 C C . LEU D 1 283 ? -10.306 -9.789 25.339 1.00 7.93 263 LEU D C 1
ATOM 14578 O O . LEU D 1 283 ? -9.809 -10.455 24.431 1.00 9.69 263 LEU D O 1
ATOM 14594 N N . SER D 1 284 ? -10.502 -8.478 25.217 1.00 8.28 264 SER D N 1
ATOM 14595 C CA . SER D 1 284 ? -10.214 -7.750 23.987 1.00 10.06 264 SER D CA 1
ATOM 14596 C C . SER D 1 284 ? -8.719 -7.731 23.707 1.00 10.28 264 SER D C 1
ATOM 14597 O O . SER D 1 284 ? -8.341 -7.374 22.587 1.00 12.91 264 SER D O 1
ATOM 14604 N N . LEU D 1 285 ? -7.875 -8.069 24.647 1.00 10.83 265 LEU D N 1
ATOM 14605 C CA . LEU D 1 285 ? -6.441 -8.033 24.431 1.00 11.67 265 LEU D CA 1
ATOM 14606 C C . LEU D 1 285 ? -5.908 -9.354 23.916 1.00 11.34 265 LEU D C 1
ATOM 14607 O O . LEU D 1 285 ? -4.708 -9.436 23.650 1.00 11.65 265 LEU D O 1
ATOM 14623 N N . VAL D 1 286 ? -6.746 -10.377 23.839 1.00 9.43 266 VAL D N 1
ATOM 14624 C CA . VAL D 1 286 ? -6.307 -11.713 23.519 1.00 9.97 266 VAL D CA 1
ATOM 14625 C C . VAL D 1 286 ? -6.303 -11.919 22.002 1.00 9.92 266 VAL D C 1
ATOM 14626 O O . VAL D 1 286 ? -7.356 -11.845 21.367 1.00 12.37 266 VAL D O 1
ATOM 14639 N N . HIS D 1 287 ? -5.131 -12.175 21.433 1.00 11.25 267 HIS D N 1
ATOM 14640 C CA . HIS D 1 287 ? -5.065 -12.469 19.999 1.00 12.08 267 HIS D CA 1
ATOM 14641 C C . HIS D 1 287 ? -5.736 -13.791 19.667 1.00 11.74 267 HIS D C 1
ATOM 14642 O O . HIS D 1 287 ? -5.972 -14.671 20.508 1.00 12.98 267 HIS D O 1
ATOM 14655 N N . ALA D 1 288 ? -6.009 -13.964 18.386 1.00 13.53 268 ALA D N 1
ATOM 14656 C CA . ALA D 1 288 ? -6.558 -15.193 17.818 1.00 15.87 268 ALA D CA 1
ATOM 14657 C C . ALA D 1 288 ? -5.742 -16.419 18.194 1.00 16.27 268 ALA D C 1
ATOM 14658 O O . ALA D 1 288 ? -6.303 -17.535 18.203 1.00 22.11 268 ALA D O 1
#

InterPro domains:
  IPR002347 Short-chain dehydrogenase/reductase SDR [PF13561] (10-264)
  IPR002347 Short-chain dehydrogenase/reductase SDR [PR00080] (85-96)
  IPR002347 Short-chain dehydrogenase/reductase SDR [PR00080] (174-193)
  IPR002347 Short-chain dehydrogenase/reductase SDR [PR00081] (5-22)
  IPR002347 Short-chain dehydrogenase/reductase SDR [PR00081] (85-96)
  IPR002347 Short-chain dehydrogenase/reductase SDR [PR00081] (174-193)
  IPR002347 Short-chain dehydrogenase/reductase SDR [PR00081] (195-212)
  IPR002347 Short-chain dehydrogenase/reductase SDR [PR00081] (227-247)
  IPR014058 Pteridine reductase [TIGR02685] (3-268)
  IPR020904 Short-chain dehydrogenase/reductase, conserved site [PS00061] (161-189)
  IPR036291 NAD(P)-binding domain superfamily [SSF51735] (5-265)

Radius of gyration: 28.11 Å; Cα contacts (8 Å, |Δi|>4): 2480; chains: 4; bounding box: 73×60×89 Å

Secondary structure (DSSP, 8-state):
---EEEETT-SSHHHHHHHHHHHHHT-EEEEEESS-HHHHHHHHHHHHHHSTT-EEEEE---S-STTHHHHHHHHHHHHHHHHS---EEEE---------S-----HHHHHHHHHIIIIIHHHHHHHHHHHH----EEEEEE--TTTTSPPTT-HHHHHHHHHHHHHHHHHHHHHGGGTEEEEEEEESS-SPPTTS-HHHHHHHHHT-TTTSSPPPHHHHHHHHHHHHSGGGTT--S-EEEESTTGGG---/---EEEETT-SSHHHHHHHHHHHHHT-EEEEEESS-HHHHHHHHHHHHHHSTT-EEEEE---S-STTHHHHHHHHHHHHHHHHS---EEEE-------------HHHHHHHHHIIIIIHHHHHHHHHHHTT-----EEEEE--TTTTSPPTT-HHHHHHHHHHHHHHHHHHHHHGGGT-EEEEEEESS-SPPTT--HHHHHHHHTT-TTTSSPPPHHHHHHHHHHHHSGGGTT--S-EEEESTTGGG---/---EEEETT-SSHHHHHHHHHHHHHT-EEEEEESS-HHHHHHHHHHHHHHSTT-EEEEE---S-STTHHHHHHHHHHHHHHHHS---EEEE---------S-----HHHHHHHHHIIIIIHHHHHHHHHHHHT----EEEEEE--TTTTSPPTT-HHHHHHHHHHHHHHHHHHHHHGGGTEEEEEEEESS-SPPTTS-HHHHHHHHHT-TTTSSPPPHHHHHHHHHHHHSGGGTT--S-EEEESTTGGG---/---EEEETT-SSHHHHHHHHHHHHHT-EEEEEESS-HHHHHHHHHHHHHHSTT-EEEEE---S-STTHHHHHHHHHHHHHHHHS---EEEE---------S----HHHHHHHHHIIIIIHHHHHHHHHHHH---EEEEEE--TTTTSPPTT-HHHHHHHHHHHHHHHHHHHHHGGGTEEEEEEEESS-SPPTTS-HHHHHHHHHT-TTTSSPPPHHHHHHHHHHHHSGGGTT--S-EEEESTTGGG---

Sequence (1002 aa):
EAPAAVVTGAAKRIGRAIAVKLHQTGYRVVIHYHNSAEAAVSLADELNKERSNTAVVCQADLTNSNVLPASCEEIINSCFRRAFGRCDVLVNNASAFYPTPLVQGKTVVETQVAELIGTNAIAPFLLTMSFAQRQSSNLSIVNLCDAMVDQPCMAFSSLYNMGKHALVGLTQSAALELAPYGIRVNGVAPGVSLLPVAMGEEEKDKWRRKVPLGRREASAEQIADAVIFLVSGSAQYITGSIIKVDGGLSLVHAEAPAAVVTGAAKRIGRAIAVKLHQTGYRVVIHYHNSAEAAVSLADELNKERSNTAVVCQADLTNSNVLPASCEEIINSCFRAFGRCDVLVNNASAFYPTPLVKTVETQVAELIGTNAIAPFLLTMMSFAQRQKSSNLSIVNLCDAMVDQPCMAFSLYNMGKHALVGLTQSAALELAPYGIRVNGVAPGVSLLPVAMGEEEKDKWRRKVPLGRREASAEQIADAVIFLVSGSAQYITGSIIKVDGGLSLVHAEAPAAVVTGAAKRIGRAIAVKLHQTGYRVVIHYHNSAEAAVSLADELNKERSNTAVVCQADLTNSNVLPASCEEIINSCFRAFGRCDVLVNNASAFYPTPLVQGKTVETQVAELIGTNAIAPFLLTMSFAQRQKGSNLSIVNLCDAMVDQPCMAFSLYNMGKHALVGLTQSAALELAPYGIRVNGVAPGVSLLPVAMGEEEKDKWRRKVPLGRREASAEQIADAVIFLVSGSAQYITGSIIKVDGGLSLVHAEAPAAVVTGAAKRIGRAIAVKLHQTGYRVVIHYHNSAEAAVSLADELNKERSNTAVVCQADLTNSNVLPASCEEIINSCFRAFGRCDVLVNNASAFYPTPLVQKTVETQVAELIGTNAIAPFLLTMSFAQRQSNLSIVNLCDAMVDQPCMAFSLYNMGKHALVGLTQSAALELAPYGIRVNGVAPGVSLLPVAMGEEEKDKWRRKVPLGRREASAEQIADAVIFLVSGSAQYITGSIIKVDGGLSLVHA

Foldseek 3Di:
DFAEEEQAQQLDFLNVLLVVVSLVVGYQYEYEHEPPVVSQVVSQVVSCVVPNQRYDYDYDQQFDDPCNLVSLLVSLVVRCVRPVHYAEYELDFADFDFAAPDDVDDPVSVLRRLLRSLAVSVLSNLVSNLVPDVGQHEYEYEAALCLVVDDHRRVSNSVSRVNNLVSQQVSCVVCVVVQYAGEYEHEHFEDDDPPDDPVVQQVLLCLQQQNSHGHYSNLSSVVVCCCSDPVNSVDHSYYHYPYNCNSVDDD/DFAEEEFAQCLDFLNVLLQVVSLVVGYQYEAEHEPPVVSQVVSQVVSCVVPNLRYDYQYDQQFDDPCNLVSLLVSLVVRCVSPVHYAEYELDDADFDFAAPVVPVVSVLRRLLRSLAVSVLSNLVSNVVVLCVGQHEYEYEAALCLVVDDHRRVSNSVSRVNNLVSQQVSCVVCVVSLYAGEYEHEHFEDDDPVDDPVVLQVLLCLQQQNSHGHGSNLSSVVVCCCSDPVNSVPHSYYHYPYNCNSVGDD/DFAEEEFAQCLDFLNVLLQVVSLVVGYQYEYEHEPPVVSQVVSQVVSCVVPNLRYDYAYDQQFDDPCNLVSLLVSLVVRCVSPVHYAEYELDFADFDFAAPDDVDDVVSVLRRHLRSLAVSVVSNLVSNCVVLVVHQHEYEYEAALCLVVDDHRRVSNSVSRVNNLVCQQVSQVVCVVSQYAGEYEHEHFADDDPPDDPVVQQVCLCLQQQNSHGHYSNLSSVVVVCCSDPVNSVDHSYYHYPYNCNSVDDD/DFAEEEQAQCLDFLNVLLQVVVLVVGYQYEAEHEPPVVSQVVSQVVSCVVPNLRYDYDYDQQFDDPCNLVSLLVSLVVRCVSPVHYAEYELDDADFDFAAPPDVPPVRVLRRHLRSLAVSVVSNLVSNLVPDNQHEYEYEAALCLVVDDHRGVSNSVSRVNVLVCQQVSCVVCVVVQYAGEYEHEHFAPDDPPDDPVVQQVCLCLQQQNSHHHYSNLSSVVVCCCSDPVNSVDHSYYHYPYNCNNVDDD

Organism: Trypanosoma brucei brucei (NCBI:txid5702)

CATH classification: 3.40.50.720

B-factor: mean 15.8, std 10.83, range [5.06, 131.02]